Protein AF-0000000084431987 (afdb_homodimer)

Secondary structure (DSSP, 8-state):
---HHHHHHHHHHHHHTHHHHS-SSS--HHHHHHHHHHHHHHHHHH--HHHHHHHHTTTTHHHHHHHHHHHHTHHHHHHT-SS-EEHHHHHHHHT--HHHHHHHHHHHHHTTSSEEEETTEEE--HHHHHHTSHHHHHHHHHHHHHHHHHHHHHHHHHHTTT----BTTBSHHHHHHT-SS-HHHHHHH-HHHHHHHHHHHT----SGGG-HHHHS-HHHHTTT--TTSEEEEEET-TTTHHHHHHHHHS-GGG-EEEEEE-HHHHTT--GGGSTT-EEEE--TTSPPSS-S-SEEEEES-GGGS-HHHHHHHHHHHHHH--TT-EEEEEEEPBPSSS--HHHHHHHHHHHHHHS--PPBHHHHHHHHHTTTEEEEEEEE-TTSEEEEEEEEPP-/---HHHHHHHHHHHHHTHHHHS-SSS--HHHHHHHHHHHHHHHHHH--HHHHHHHHTTTTHHHHHHHHHHHHTHHHHHHT-SS-EEHHHHHHHHT--HHHHHHHHHHHHHTTSSEEEETTEEE--HHHHHHTSHHHHHHHHHHHHHHHHHHHHHHHHHHTTT----BTTBSHHHHHHT-SS-HHHHHHH-HHHHHHHHHHHT----SGGG-HHHHS-HHHHTTT--TTSEEEEEET-TTTHHHHHHHHHS-GGG-EEEEEE-HHHHTT--GGGSTT-EEEE--TTSPPSS-S-SEEEEES-GGGS-HHHHHHHHHHHHHH--TT-EEEEEEEPBPSSS--HHHHHHHHHHHHHHS--PPBHHHHHHHHHTTTEEEEEEEE-TTSEEEEEEEEPP-

Foldseek 3Di:
DDPPVRVVVVVVVVVVCCCVQDPPDDDPVVVVVVVVVVVVVVVVVPDDPVVVVVCVPVVCVLLVLLLVCLVLCVLVVQVPDPFWDFLVRSCVVSVHDSVVSQVSVVSCCVVPCWPDPDDRIIHGDPNSNVCVQLQNNLVSVLVVVLVLLVVQQVVLCVVVVVDDQDFQQRFSQCVSVVHRDGLVVVCLVDPVSVSSPVSNVVPCPDDPLPLVPVQDPLCVLLPPAALDAAAEEEEQCFQCPNLQSVCVVPPNRSYAAEYEDAPSRLVVHDCVSRDRHHYDYDDLLDADPAAAHSEYEYAPPQQLGALVSSLSSLLSVQVRHDQSHKYKYKYQAADPPPGDPVQVVVQVSSCRRGVGGHHHPVRVQVSNVVSQKHWPDWRDDPPRIIIIMIHHDDD/DQPPVRVVVVVVVVVVCCCVQDPPDDDPVVVVVVVVVVVVVVVVVPDDPVVVVVCVPVVCVLLVLLLVCLVLCVLVVQVPDPFWDFLVRSCVVSVHDSVVSQVSVVSCCVVPCWPDPDVRIIHGDPNSNVCVQLQNNLVSVLVVVLVLLVVQQVVLCVVVVVDDQDFQQRFSQCVSVVHRDGLVVVCLVDVVSVSSPVSNVVPCPDDPLPLVPVQDDLCVLLPPAALDAAAEEEAQCFQCPNLQSVCVVPPNRSYAAEYEDAPSRLVVHDCVSRDRHHYDYDDLLDADPAAAHSEYEYAPPQQLGALVSSLSSLLSVQVRHDQSHKYKYKYQAADPPPGDPVQVVVQVSSCRRGVGGHHHPVRVQVSNVVNQKHWPDWRDDPPRIIIIMIGHDDD

InterPro domains:
  IPR001077 O-methyltransferase, C-terminal domain [PF00891] (182-372)
  IPR012967 Caffeic acid 3-O-methyltransferase-like, dimerisation domain [PF08100] (68-132)
  IPR016461 O-methyltransferase-like [PS51683] (54-392)
  IPR029063 S-adenosyl-L-methionine-dependent methyltransferase superfamily [G3DSA:3.40.50.150] (137-391)
  IPR029063 S-adenosyl-L-methionine-dependent methyltransferase superfamily [SSF53335] (145-390)
  IPR036388 Winged helix-like DNA-binding domain superfamily [G3DSA:1.10.10.10] (56-136)
  IPR036390 Winged helix DNA-binding domain superfamily [SSF46785] (48-129)

pLDDT: mean 90.54, std 9.38, range [44.69, 98.69]

Structure (mmCIF, N/CA/C/O backbone):
data_AF-0000000084431987-model_v1
#
loop_
_entity.id
_entity.type
_entity.pdbx_description
1 polymer 'Plant methyltransferase dimerization'
#
loop_
_atom_site.group_PDB
_atom_site.id
_atom_site.type_symbol
_atom_site.label_atom_id
_atom_site.label_alt_id
_atom_site.label_comp_id
_atom_site.label_asym_id
_atom_site.label_entity_id
_atom_site.label_seq_id
_atom_site.pdbx_PDB_ins_code
_atom_site.Cartn_x
_atom_site.Cartn_y
_atom_site.Cartn_z
_atom_site.occupancy
_atom_site.B_iso_or_equiv
_atom_site.auth_seq_id
_atom_site.auth_comp_id
_atom_site.auth_asym_id
_atom_site.auth_atom_id
_atom_site.pdbx_PDB_model_num
ATOM 1 N N . MET A 1 1 ? 17.984 -20.344 29.281 1 50.97 1 MET A N 1
ATOM 2 C CA . MET A 1 1 ? 17.422 -19.578 28.188 1 50.97 1 MET A CA 1
ATOM 3 C C . MET A 1 1 ? 16.344 -20.391 27.453 1 50.97 1 MET A C 1
ATOM 5 O O . MET A 1 1 ? 16.594 -21.531 27.047 1 50.97 1 MET A O 1
ATOM 9 N N . SER A 1 2 ? 15.164 -19.891 27.609 1 67.38 2 SER A N 1
ATOM 10 C CA . SER A 1 2 ? 14.031 -20.641 27.062 1 67.38 2 SER A CA 1
ATOM 11 C C . SER A 1 2 ? 14.25 -21 25.609 1 67.38 2 SER A C 1
ATOM 13 O O . SER A 1 2 ? 14.867 -20.25 24.859 1 67.38 2 SER A O 1
ATOM 15 N N . THR A 1 3 ? 14.133 -22.234 25.281 1 81.56 3 THR A N 1
ATOM 16 C CA . THR A 1 3 ? 14.195 -22.688 23.891 1 81.56 3 THR A CA 1
ATOM 17 C C . THR A 1 3 ? 13.273 -21.859 23.016 1 81.56 3 THR A C 1
ATOM 19 O O . THR A 1 3 ? 12.43 -21.125 23.5 1 81.56 3 THR A O 1
ATOM 22 N N . THR A 1 4 ? 13.602 -21.797 21.797 1 82.44 4 THR A N 1
ATOM 23 C CA . THR A 1 4 ? 12.766 -21.094 20.844 1 82.44 4 THR A CA 1
ATOM 24 C C . THR A 1 4 ? 11.312 -21.516 20.953 1 82.44 4 THR A C 1
ATOM 26 O O . THR A 1 4 ? 10.398 -20.703 20.828 1 82.44 4 THR A O 1
ATOM 29 N N . GLU A 1 5 ? 11.148 -22.766 21.328 1 82.06 5 GLU A N 1
ATOM 30 C CA . GLU A 1 5 ? 9.789 -23.266 21.484 1 82.06 5 GLU A CA 1
ATOM 31 C C . GLU A 1 5 ? 9.125 -22.703 22.734 1 82.06 5 GLU A C 1
ATOM 33 O O . GLU A 1 5 ? 7.941 -22.359 22.734 1 82.06 5 GLU A O 1
ATOM 38 N N . GLU A 1 6 ? 9.898 -22.641 23.781 1 84.69 6 GLU A N 1
ATOM 39 C CA . GLU A 1 6 ? 9.383 -22.078 25.031 1 84.69 6 GLU A CA 1
ATOM 40 C C . GLU A 1 6 ? 9.062 -20.594 24.875 1 84.69 6 GLU A C 1
ATOM 42 O O . GLU A 1 6 ? 8.047 -20.125 25.375 1 84.69 6 GLU A O 1
ATOM 47 N N . TRP A 1 7 ? 9.93 -19.984 24.188 1 87.25 7 TRP A N 1
ATOM 48 C CA . TRP A 1 7 ? 9.703 -18.562 23.891 1 87.25 7 TRP A CA 1
ATOM 49 C C . TRP A 1 7 ? 8.414 -18.375 23.094 1 87.25 7 TRP A C 1
ATOM 51 O O . TRP A 1 7 ? 7.613 -17.484 23.406 1 87.25 7 TRP A O 1
ATOM 61 N N . LEU A 1 8 ? 8.234 -19.203 22.094 1 86.44 8 LEU A N 1
ATOM 62 C CA . LEU A 1 8 ? 7.055 -19.094 21.25 1 86.44 8 LEU A CA 1
ATOM 63 C C . LEU A 1 8 ? 5.781 -19.312 22.062 1 86.44 8 LEU A C 1
ATOM 65 O O . LEU A 1 8 ? 4.781 -18.625 21.844 1 86.44 8 LEU A O 1
ATOM 69 N N . GLN A 1 9 ? 5.805 -20.188 22.984 1 85.75 9 GLN A N 1
ATOM 70 C CA . GLN A 1 9 ? 4.641 -20.453 23.828 1 85.75 9 GLN A CA 1
ATOM 71 C C . GLN A 1 9 ? 4.309 -19.25 24.703 1 85.75 9 GLN A C 1
ATOM 73 O O . GLN A 1 9 ? 3.145 -18.875 24.828 1 85.75 9 GLN A O 1
ATOM 78 N N . GLU A 1 10 ? 5.289 -18.641 25.25 1 87.25 10 GLU A N 1
ATOM 79 C CA . GLU A 1 10 ? 5.098 -17.438 26.062 1 87.25 10 GLU A CA 1
ATOM 80 C C . GLU A 1 10 ? 4.602 -16.281 25.219 1 87.25 10 GLU A C 1
ATOM 82 O O . GLU A 1 10 ? 3.717 -15.523 25.641 1 87.25 10 GLU A O 1
ATOM 87 N N . PHE A 1 11 ? 5.215 -16.172 24.078 1 86.25 11 PHE A N 1
ATOM 88 C CA . PHE A 1 11 ? 4.828 -15.109 23.141 1 86.25 11 PHE A CA 1
ATOM 89 C C . PHE A 1 11 ? 3.377 -15.281 22.719 1 86.25 11 PHE A C 1
ATOM 91 O O . PHE A 1 11 ? 2.613 -14.312 22.703 1 86.25 11 PHE A O 1
ATOM 98 N N . GLU A 1 12 ? 3.01 -16.438 22.438 1 85 12 GLU A N 1
ATOM 99 C CA . GLU A 1 12 ? 1.629 -16.734 22.062 1 85 12 GLU A CA 1
ATOM 100 C C . GLU A 1 12 ? 0.666 -16.391 23.188 1 85 12 GLU A C 1
ATOM 102 O O . GLU A 1 12 ? -0.401 -15.82 22.953 1 85 12 GLU A O 1
ATOM 107 N N . ALA A 1 13 ? 1.054 -16.734 24.375 1 85.94 13 ALA A N 1
ATOM 108 C CA . ALA A 1 13 ? 0.22 -16.469 25.531 1 85.94 13 ALA A CA 1
ATOM 109 C C . ALA A 1 13 ? 0.005 -14.969 25.719 1 85.94 13 ALA A C 1
ATOM 111 O O . ALA A 1 13 ? -1.107 -14.523 26.016 1 85.94 13 ALA A O 1
ATOM 112 N N . LEU A 1 14 ? 1.028 -14.219 25.5 1 86.12 14 LEU A N 1
ATOM 113 C CA . LEU A 1 14 ? 0.914 -12.773 25.688 1 86.12 14 LEU A CA 1
ATOM 114 C C . LEU A 1 14 ? 0.095 -12.156 24.562 1 86.12 14 LEU A C 1
ATOM 116 O O . LEU A 1 14 ? -0.752 -11.289 24.797 1 86.12 14 LEU A O 1
ATOM 120 N N . CYS A 1 15 ? 0.314 -12.594 23.312 1 84.94 15 CYS A N 1
ATOM 121 C CA . CYS A 1 15 ? -0.429 -12.078 22.172 1 84.94 15 CYS A CA 1
ATOM 122 C C . CYS A 1 15 ? -1.914 -12.398 22.297 1 84.94 15 CYS A C 1
ATOM 124 O O . CYS A 1 15 ? -2.762 -11.586 21.906 1 84.94 15 CYS A O 1
ATOM 126 N N . SER A 1 16 ? -2.26 -13.547 22.922 1 80.62 16 SER A N 1
ATOM 127 C CA . SER A 1 16 ? -3.652 -13.969 23.047 1 80.62 16 SER A CA 1
ATOM 128 C C . SER A 1 16 ? -4.402 -13.086 24.031 1 80.62 16 SER A C 1
ATOM 130 O O . SER A 1 16 ? -5.633 -13.039 24.031 1 80.62 16 SER A O 1
ATOM 132 N N . ARG A 1 17 ? -3.691 -12.32 24.859 1 83.19 17 ARG A N 1
ATOM 133 C CA . ARG A 1 17 ? -4.309 -11.5 25.891 1 83.19 17 ARG A CA 1
ATOM 134 C C . ARG A 1 17 ? -4.574 -10.086 25.375 1 83.19 17 ARG A C 1
ATOM 136 O O . ARG A 1 17 ? -5.23 -9.289 26.047 1 83.19 17 ARG A O 1
ATOM 143 N N . VAL A 1 18 ? -4.082 -9.727 24.203 1 82.06 18 VAL A N 1
ATOM 144 C CA . VAL A 1 18 ? -4.18 -8.367 23.672 1 82.06 18 VAL A CA 1
ATOM 145 C C . VAL A 1 18 ? -5.648 -7.965 23.562 1 82.06 18 VAL A C 1
ATOM 147 O O . VAL A 1 18 ? -6.035 -6.879 24 1 82.06 18 VAL A O 1
ATOM 150 N N . SER A 1 19 ? -6.488 -8.836 23.078 1 76.88 19 SER A N 1
ATOM 151 C CA . SER A 1 19 ? -7.891 -8.508 22.844 1 76.88 19 SER A CA 1
ATOM 152 C C . SER A 1 19 ? -8.625 -8.266 24.156 1 76.88 19 SER A C 1
ATOM 154 O O . SER A 1 19 ? -9.562 -7.465 24.203 1 76.88 19 SER A O 1
ATOM 156 N N . THR A 1 20 ? -8.172 -8.891 25.188 1 80.5 20 THR A N 1
ATOM 157 C CA . THR A 1 20 ? -8.828 -8.766 26.484 1 80.5 20 THR A CA 1
ATOM 158 C C . THR A 1 20 ? -8.336 -7.523 27.219 1 80.5 20 THR A C 1
ATOM 160 O O . THR A 1 20 ? -9.102 -6.863 27.922 1 80.5 20 THR A O 1
ATOM 163 N N . LEU A 1 21 ? -7.09 -7.18 27.078 1 80.25 21 LEU A N 1
ATOM 164 C CA . LEU A 1 21 ? -6.488 -6.07 27.812 1 80.25 21 LEU A CA 1
ATOM 165 C C . LEU A 1 21 ? -6.781 -4.742 27.125 1 80.25 21 LEU A C 1
ATOM 167 O O . LEU A 1 21 ? -6.797 -3.693 27.781 1 80.25 21 LEU A O 1
ATOM 171 N N . PHE A 1 22 ? -6.93 -4.719 25.812 1 78 22 PHE A N 1
ATOM 172 C CA . PHE A 1 22 ? -7.184 -3.504 25.047 1 78 22 PHE A CA 1
ATOM 173 C C . PHE A 1 22 ? -8.492 -3.615 24.266 1 78 22 PHE A C 1
ATOM 175 O O . PHE A 1 22 ? -8.492 -3.668 23.047 1 78 22 PHE A O 1
ATOM 182 N N . PRO A 1 23 ? -9.492 -3.566 25.078 1 67.38 23 PRO A N 1
ATOM 183 C CA . PRO A 1 23 ? -10.773 -3.588 24.375 1 67.38 23 PRO A CA 1
ATOM 184 C C . PRO A 1 23 ? -11.031 -2.312 23.578 1 67.38 23 PRO A C 1
ATOM 186 O O . PRO A 1 23 ? -10.32 -1.317 23.75 1 67.38 23 PRO A O 1
ATOM 189 N N . SER A 1 24 ? -11.664 -2.32 22.5 1 58.91 24 SER A N 1
ATOM 190 C CA . SER A 1 24 ? -11.938 -1.207 21.594 1 58.91 24 SER A CA 1
ATOM 191 C C . SER A 1 24 ? -12.297 0.057 22.359 1 58.91 24 SER A C 1
ATOM 193 O O . SER A 1 24 ? -12.117 1.169 21.859 1 58.91 24 SER A O 1
ATOM 195 N N . GLU A 1 25 ? -12.828 -0.065 23.516 1 54.88 25 GLU A N 1
ATOM 196 C CA . GLU A 1 25 ? -13.203 1.125 24.266 1 54.88 25 GLU A CA 1
ATOM 197 C C . GLU A 1 25 ? -11.992 1.717 25 1 54.88 25 GLU A C 1
ATOM 199 O O . GLU A 1 25 ? -10.914 1.128 25 1 54.88 25 GLU A O 1
ATOM 204 N N . ILE A 1 26 ? -12.172 2.803 25.938 1 54.31 26 ILE A N 1
ATOM 205 C CA . ILE A 1 26 ? -11.375 3.871 26.531 1 54.31 26 ILE A CA 1
ATOM 206 C C . ILE A 1 26 ? -10.219 3.271 27.344 1 54.31 26 ILE A C 1
ATOM 208 O O . ILE A 1 26 ? -10.438 2.633 28.375 1 54.31 26 ILE A O 1
ATOM 212 N N . ASP A 1 27 ? -9.203 2.691 26.688 1 59.75 27 ASP A N 1
ATOM 213 C CA . ASP A 1 27 ? -8.031 2.326 27.469 1 59.75 27 ASP A CA 1
ATOM 214 C C . ASP A 1 27 ? -6.949 3.404 27.375 1 59.75 27 ASP A C 1
ATOM 216 O O . ASP A 1 27 ? -7.09 4.367 26.625 1 59.75 27 ASP A O 1
ATOM 220 N N . ASP A 1 28 ? -6.023 3.367 28.281 1 69.25 28 ASP A N 1
ATOM 221 C CA . ASP A 1 28 ? -4.812 4.184 28.281 1 69.25 28 ASP A CA 1
ATOM 222 C C . ASP A 1 28 ? -4.141 4.168 26.906 1 69.25 28 ASP A C 1
ATOM 224 O O . ASP A 1 28 ? -3.408 3.23 26.578 1 69.25 28 ASP A O 1
ATOM 228 N N . GLU A 1 29 ? -4.453 5.031 26.094 1 74 29 GLU A N 1
ATOM 229 C CA . GLU A 1 29 ? -4.02 5.172 24.719 1 74 29 GLU A CA 1
ATOM 230 C C . GLU A 1 29 ? -2.496 5.129 24.609 1 74 29 GLU A C 1
ATOM 232 O O . GLU A 1 29 ? -1.952 4.594 23.641 1 74 29 GLU A O 1
ATOM 237 N N . ASN A 1 30 ? -1.873 5.512 25.672 1 72.81 30 ASN A N 1
ATOM 238 C CA . ASN A 1 30 ? -0.415 5.531 25.625 1 72.81 30 ASN A CA 1
ATOM 239 C C . ASN A 1 30 ? 0.169 4.125 25.719 1 72.81 30 ASN A C 1
ATOM 241 O O . ASN A 1 30 ? 1.109 3.795 24.984 1 72.81 30 ASN A O 1
ATOM 245 N N . VAL A 1 31 ? -0.386 3.369 26.594 1 79.44 31 VAL A N 1
ATOM 246 C CA . VAL A 1 31 ? 0.077 1.993 26.75 1 79.44 31 VAL A CA 1
ATOM 247 C C . VAL A 1 31 ? -0.215 1.207 25.469 1 79.44 31 VAL A C 1
ATOM 249 O O . VAL A 1 31 ? 0.616 0.417 25.016 1 79.44 31 VAL A O 1
ATOM 252 N N . ARG A 1 32 ? -1.33 1.455 24.875 1 82.94 32 ARG A N 1
ATOM 253 C CA . ARG A 1 32 ? -1.721 0.753 23.656 1 82.94 32 ARG A CA 1
ATOM 254 C C . ARG A 1 32 ? -0.784 1.096 22.516 1 82.94 32 ARG A C 1
ATOM 256 O O . ARG A 1 32 ? -0.358 0.21 21.766 1 82.94 32 ARG A O 1
ATOM 263 N N . ILE A 1 33 ? -0.428 2.316 22.438 1 80.5 33 ILE A N 1
ATOM 264 C CA . ILE A 1 33 ? 0.452 2.768 21.375 1 80.5 33 ILE A CA 1
ATOM 265 C C . ILE A 1 33 ? 1.84 2.156 21.547 1 80.5 33 ILE A C 1
ATOM 267 O O . ILE A 1 33 ? 2.469 1.732 20.578 1 80.5 33 ILE A O 1
ATOM 271 N N . ARG A 1 34 ? 2.309 2.117 22.766 1 81.38 34 ARG A N 1
ATOM 272 C CA . ARG A 1 34 ? 3.6 1.492 23.031 1 81.38 34 ARG A CA 1
ATOM 273 C C . ARG A 1 34 ? 3.578 0.012 22.672 1 81.38 34 ARG A C 1
ATOM 275 O O . ARG A 1 34 ? 4.516 -0.495 22.047 1 81.38 34 ARG A O 1
ATOM 282 N N . ALA A 1 35 ? 2.523 -0.669 23.078 1 85.56 35 ALA A N 1
ATOM 283 C CA . ALA A 1 35 ? 2.357 -2.08 22.734 1 85.56 35 ALA A CA 1
ATOM 284 C C . ALA A 1 35 ? 2.332 -2.279 21.219 1 85.56 35 ALA A C 1
ATOM 286 O O . ALA A 1 35 ? 2.945 -3.213 20.703 1 85.56 35 ALA A O 1
ATOM 287 N N . LEU A 1 36 ? 1.659 -1.38 20.516 1 87.25 36 LEU A N 1
ATOM 288 C CA . LEU A 1 36 ? 1.562 -1.432 19.062 1 87.25 36 LEU A CA 1
ATOM 289 C C . LEU A 1 36 ? 2.939 -1.299 18.422 1 87.25 36 LEU A C 1
ATOM 291 O O . LEU A 1 36 ? 3.297 -2.084 17.547 1 87.25 36 LEU A O 1
ATOM 295 N N . ARG A 1 37 ? 3.73 -0.396 18.875 1 82.5 37 ARG A N 1
ATOM 296 C CA . ARG A 1 37 ? 5.062 -0.166 18.328 1 82.5 37 ARG A CA 1
ATOM 297 C C . ARG A 1 37 ? 5.965 -1.375 18.547 1 82.5 37 ARG A C 1
ATOM 299 O O . ARG A 1 37 ? 6.758 -1.735 17.672 1 82.5 37 ARG A O 1
ATOM 306 N N . LEU A 1 38 ? 5.844 -1.971 19.719 1 84.56 38 LEU A N 1
ATOM 307 C CA . LEU A 1 38 ? 6.617 -3.166 20.031 1 84.56 38 LEU A CA 1
ATOM 308 C C . LEU A 1 38 ? 6.223 -4.324 19.109 1 84.56 38 LEU A C 1
ATOM 310 O O . LEU A 1 38 ? 7.086 -5.039 18.609 1 84.56 38 LEU A O 1
ATOM 314 N N . ALA A 1 39 ? 4.965 -4.5 18.938 1 88.88 39 ALA A N 1
ATOM 315 C CA . ALA A 1 39 ? 4.469 -5.566 18.078 1 88.88 39 ALA A CA 1
ATOM 316 C C . ALA A 1 39 ? 4.914 -5.352 16.625 1 88.88 39 ALA A C 1
ATOM 318 O O . ALA A 1 39 ? 5.324 -6.297 15.953 1 88.88 39 ALA A O 1
ATOM 319 N N . GLU A 1 40 ? 4.82 -4.125 16.125 1 87.38 40 GLU A N 1
ATOM 320 C CA . GLU A 1 40 ? 5.262 -3.795 14.773 1 87.38 40 GLU A CA 1
ATOM 321 C C . GLU A 1 40 ? 6.75 -4.086 14.594 1 87.38 40 GLU A C 1
ATOM 323 O O . GLU A 1 40 ? 7.164 -4.609 13.555 1 87.38 40 GLU A O 1
ATOM 328 N N . LYS A 1 41 ? 7.535 -3.699 15.57 1 83.56 41 LYS A N 1
ATOM 329 C CA . LYS A 1 41 ? 8.969 -3.979 15.516 1 83.56 41 LYS A CA 1
ATOM 330 C C . LYS A 1 41 ? 9.234 -5.48 15.469 1 83.56 41 LYS A C 1
ATOM 332 O O . LYS A 1 41 ? 10.102 -5.941 14.734 1 83.56 41 LYS A O 1
ATOM 337 N N . ALA A 1 42 ? 8.5 -6.246 16.297 1 87.38 42 ALA A N 1
ATOM 338 C CA . ALA A 1 42 ? 8.641 -7.699 16.297 1 87.38 42 ALA A CA 1
ATOM 339 C C . ALA A 1 42 ? 8.328 -8.289 14.922 1 87.38 42 ALA A C 1
ATOM 341 O O . ALA A 1 42 ? 9.039 -9.172 14.445 1 87.38 42 ALA A O 1
ATOM 342 N N . VAL A 1 43 ? 7.285 -7.812 14.266 1 89.56 43 VAL A N 1
ATOM 343 C CA . VAL A 1 43 ? 6.926 -8.266 12.93 1 89.56 43 VAL A CA 1
ATOM 344 C C . VAL A 1 43 ? 8.102 -8.047 11.977 1 89.56 43 VAL A C 1
ATOM 346 O O . VAL A 1 43 ? 8.484 -8.961 11.242 1 89.56 43 VAL A O 1
ATOM 349 N N . HIS A 1 44 ? 8.688 -6.93 12.07 1 85.94 44 HIS A N 1
ATOM 350 C CA . HIS A 1 44 ? 9.797 -6.605 11.172 1 85.94 44 HIS A CA 1
ATOM 351 C C . HIS A 1 44 ? 11 -7.508 11.438 1 85.94 44 HIS A C 1
ATOM 353 O O . HIS A 1 44 ? 11.641 -7.984 10.5 1 85.94 44 HIS A O 1
ATOM 359 N N . GLN A 1 45 ? 11.242 -7.742 12.688 1 84.69 45 GLN A N 1
ATOM 360 C CA . GLN A 1 45 ? 12.406 -8.547 13.055 1 84.69 45 GLN A CA 1
ATOM 361 C C . GLN A 1 45 ? 12.203 -10.008 12.688 1 84.69 45 GLN A C 1
ATOM 363 O O . GLN A 1 45 ? 13.172 -10.758 12.531 1 84.69 45 GLN A O 1
ATOM 368 N N . LEU A 1 46 ? 11 -10.391 12.547 1 87.94 46 LEU A N 1
ATOM 369 C CA . LEU A 1 46 ? 10.688 -11.781 12.234 1 87.94 46 LEU A CA 1
ATOM 370 C C . LEU A 1 46 ? 10.672 -12 10.727 1 87.94 46 LEU A C 1
ATOM 372 O O . LEU A 1 46 ? 10.711 -13.148 10.266 1 87.94 46 LEU A O 1
ATOM 376 N N . HIS A 1 47 ? 10.625 -10.953 9.969 1 88.06 47 HIS A N 1
ATOM 377 C CA . HIS A 1 47 ? 10.609 -11.086 8.516 1 88.06 47 HIS A CA 1
ATOM 378 C C . HIS A 1 47 ? 11.945 -11.594 7.992 1 88.06 47 HIS A C 1
ATOM 380 O O . HIS A 1 47 ? 13 -11.172 8.461 1 88.06 47 HIS A O 1
ATOM 386 N N . THR A 1 48 ? 11.891 -12.5 7.168 1 86.19 48 THR A N 1
ATOM 387 C CA . THR A 1 48 ? 12.984 -12.781 6.242 1 86.19 48 THR A CA 1
ATOM 388 C C . THR A 1 48 ? 12.828 -11.969 4.961 1 86.19 48 THR A C 1
ATOM 390 O O . THR A 1 48 ? 11.773 -11.391 4.711 1 86.19 48 THR A O 1
ATOM 393 N N . PRO A 1 49 ? 13.914 -11.852 4.211 1 88.38 49 PRO A N 1
ATOM 394 C CA . PRO A 1 49 ? 13.742 -11.164 2.93 1 88.38 49 PRO A CA 1
ATOM 395 C C . PRO A 1 49 ? 12.57 -11.703 2.115 1 88.38 49 PRO A C 1
ATOM 397 O O . PRO A 1 49 ? 11.844 -10.93 1.487 1 88.38 49 PRO A O 1
ATOM 400 N N . MET A 1 50 ? 12.305 -12.938 2.205 1 84.88 50 MET A N 1
ATOM 401 C CA . MET A 1 50 ? 11.234 -13.562 1.433 1 84.88 50 MET A CA 1
ATOM 402 C C . MET A 1 50 ? 9.867 -13.148 1.964 1 84.88 50 MET A C 1
ATOM 404 O O . MET A 1 50 ? 8.992 -12.742 1.193 1 84.88 50 MET A O 1
ATOM 408 N N . THR A 1 51 ? 9.664 -13.289 3.299 1 86.75 51 THR A N 1
ATOM 409 C CA . THR A 1 51 ? 8.359 -12.938 3.854 1 86.75 51 THR A CA 1
ATOM 410 C C . THR A 1 51 ? 8.125 -11.43 3.775 1 86.75 51 THR A C 1
ATOM 412 O O . THR A 1 51 ? 6.988 -10.977 3.656 1 86.75 51 THR A O 1
ATOM 415 N N . PHE A 1 52 ? 9.219 -10.648 3.801 1 91.38 52 PHE A N 1
ATOM 416 C CA . PHE A 1 52 ? 9.117 -9.211 3.586 1 91.38 52 PHE A CA 1
ATOM 417 C C . PHE A 1 52 ? 8.594 -8.906 2.186 1 91.38 52 PHE A C 1
ATOM 419 O O . PHE A 1 52 ? 7.703 -8.078 2.016 1 91.38 52 PHE A O 1
ATOM 426 N N . ALA A 1 53 ? 9.18 -9.555 1.239 1 90.19 53 ALA A N 1
ATOM 427 C CA . ALA A 1 53 ? 8.75 -9.383 -0.147 1 90.19 53 ALA A CA 1
ATOM 428 C C . ALA A 1 53 ? 7.289 -9.781 -0.321 1 90.19 53 ALA A C 1
ATOM 430 O O . ALA A 1 53 ? 6.539 -9.109 -1.038 1 90.19 53 ALA A O 1
ATOM 431 N N . GLU A 1 54 ? 6.871 -10.836 0.312 1 87.69 54 GLU A N 1
ATOM 432 C CA . GLU A 1 54 ? 5.484 -11.289 0.244 1 87.69 54 GLU A CA 1
ATOM 433 C C . GLU A 1 54 ? 4.531 -10.242 0.818 1 87.69 54 GLU A C 1
ATOM 435 O O . GLU A 1 54 ? 3.453 -10.008 0.271 1 87.69 54 GLU A O 1
ATOM 440 N N . ALA A 1 55 ? 4.957 -9.664 1.887 1 90.31 55 ALA A N 1
ATOM 441 C CA . ALA A 1 55 ? 4.137 -8.656 2.547 1 90.31 55 ALA A CA 1
ATOM 442 C C . ALA A 1 55 ? 4.004 -7.402 1.68 1 90.31 55 ALA A C 1
ATOM 444 O O . ALA A 1 55 ? 2.963 -6.738 1.694 1 90.31 55 ALA A O 1
ATOM 445 N N . GLN A 1 56 ? 5.012 -7.121 0.908 1 91.88 56 GLN A N 1
ATOM 446 C CA . GLN A 1 56 ? 5.031 -5.926 0.072 1 91.88 56 GLN A CA 1
ATOM 447 C C . GLN A 1 56 ? 4.273 -6.156 -1.233 1 91.88 56 GLN A C 1
ATOM 449 O O . GLN A 1 56 ? 3.646 -5.234 -1.763 1 91.88 56 GLN A O 1
ATOM 454 N N . THR A 1 57 ? 4.289 -7.395 -1.68 1 92.12 5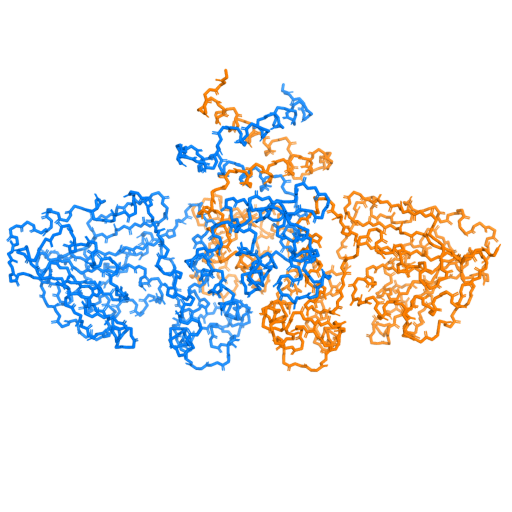7 THR A N 1
ATOM 455 C CA . THR A 1 57 ? 3.705 -7.719 -2.977 1 92.12 57 THR A CA 1
ATOM 456 C C . THR A 1 57 ? 2.189 -7.531 -2.945 1 92.12 57 THR A C 1
ATOM 458 O O . THR A 1 57 ? 1.514 -8.047 -2.053 1 92.12 57 THR A O 1
ATOM 461 N N . TRP A 1 58 ? 1.651 -6.699 -3.857 1 94.88 58 TRP A N 1
ATOM 462 C CA . TRP A 1 58 ? 0.245 -6.379 -4.074 1 94.88 58 TRP A CA 1
ATOM 463 C C . TRP A 1 58 ? -0.341 -5.652 -2.869 1 94.88 58 TRP A C 1
ATOM 465 O O . TRP A 1 58 ? -1.561 -5.52 -2.75 1 94.88 58 TRP A O 1
ATOM 475 N N . ALA A 1 59 ? 0.483 -5.121 -1.973 1 93.81 59 ALA A N 1
ATOM 476 C CA . ALA A 1 59 ? 0.057 -4.508 -0.718 1 93.81 59 ALA A CA 1
ATOM 477 C C . ALA A 1 59 ? -0.894 -3.342 -0.975 1 93.81 59 ALA A C 1
ATOM 479 O O . ALA A 1 59 ? -1.871 -3.156 -0.246 1 93.81 59 ALA A O 1
ATOM 480 N N . PRO A 1 60 ? -0.708 -2.561 -2.047 1 94 60 PRO A N 1
ATOM 481 C CA . PRO A 1 60 ? -1.59 -1.408 -2.254 1 94 60 PRO A CA 1
ATOM 482 C C . PRO A 1 60 ? -3.047 -1.812 -2.469 1 94 60 PRO A C 1
ATOM 484 O O . PRO A 1 60 ? -3.949 -0.981 -2.33 1 94 60 PRO A O 1
ATOM 487 N N . LEU A 1 61 ? -3.307 -3.037 -2.76 1 96 61 LEU A N 1
ATOM 488 C CA . LEU A 1 61 ? -4.668 -3.471 -3.053 1 96 61 LEU A CA 1
ATOM 489 C C . LEU A 1 61 ? -5.531 -3.439 -1.796 1 96 61 LEU A C 1
ATOM 491 O O . LEU A 1 61 ? -6.762 -3.477 -1.881 1 96 61 LEU A O 1
ATOM 495 N N . GLU A 1 62 ? -4.91 -3.43 -0.645 1 94.56 62 GLU A N 1
ATOM 496 C CA . GLU A 1 62 ? -5.668 -3.215 0.584 1 94.56 62 GLU A CA 1
ATOM 497 C C . GLU A 1 62 ? -6.453 -1.908 0.528 1 94.56 62 GLU A C 1
ATOM 499 O O . GLU A 1 62 ? -7.645 -1.881 0.839 1 94.56 62 GLU A O 1
ATOM 504 N N . LEU A 1 63 ? -5.766 -0.856 0.113 1 94.94 63 LEU A N 1
ATOM 505 C CA . LEU A 1 63 ? -6.371 0.468 0.028 1 94.94 63 LEU A CA 1
ATOM 506 C C . LEU A 1 63 ? -7.449 0.504 -1.051 1 94.94 63 LEU A C 1
ATOM 508 O O . LEU A 1 63 ? -8.547 1.011 -0.819 1 94.94 63 LEU A O 1
ATOM 512 N N . PHE A 1 64 ? -7.207 -0.04 -2.174 1 95.06 64 PHE A N 1
ATOM 513 C CA . PHE A 1 64 ? -8.141 0.021 -3.293 1 95.06 64 PHE A CA 1
ATOM 514 C C . PHE A 1 64 ? -9.367 -0.848 -3.023 1 95.06 64 PHE A C 1
ATOM 516 O O . PHE A 1 64 ? -10.477 -0.498 -3.416 1 95.06 64 PHE A O 1
ATOM 523 N N . GLY A 1 65 ? -9.109 -1.984 -2.354 1 95.94 65 GLY A N 1
ATOM 524 C CA . GLY A 1 65 ? -10.234 -2.789 -1.923 1 95.94 65 GLY A CA 1
ATOM 525 C C . GLY A 1 65 ? -11.156 -2.059 -0.965 1 95.94 65 GLY A C 1
ATOM 526 O O . GLY A 1 65 ? -12.383 -2.131 -1.099 1 95.94 65 GLY A O 1
ATOM 527 N N . ALA A 1 66 ? -10.57 -1.349 -0.021 1 96.56 66 ALA A N 1
ATOM 528 C CA . ALA A 1 66 ? -11.352 -0.528 0.898 1 96.56 66 ALA A CA 1
ATOM 529 C C . ALA A 1 66 ? -12.125 0.555 0.147 1 96.56 66 ALA A C 1
ATOM 531 O O . ALA A 1 66 ? -13.281 0.833 0.463 1 96.56 66 ALA A O 1
ATOM 532 N N . GLY A 1 67 ? -11.469 1.179 -0.834 1 95.12 67 GLY A N 1
ATOM 533 C CA . GLY A 1 67 ? -12.133 2.18 -1.654 1 95.12 67 GLY A CA 1
ATOM 534 C C . GLY A 1 67 ? -13.344 1.638 -2.395 1 95.12 67 GLY A C 1
ATOM 535 O O . GLY A 1 67 ? -14.398 2.271 -2.414 1 95.12 67 GLY A O 1
ATOM 536 N N . VAL A 1 68 ? -13.203 0.448 -2.982 1 96.31 68 VAL A N 1
ATOM 537 C CA . VAL A 1 68 ? -14.305 -0.201 -3.682 1 96.31 68 VAL A CA 1
ATOM 538 C C . VAL A 1 68 ? -15.453 -0.458 -2.707 1 96.31 68 VAL A C 1
ATOM 540 O O . VAL A 1 68 ? -16.609 -0.188 -3.023 1 96.31 68 VAL A O 1
ATOM 543 N N . ALA A 1 69 ? -15.117 -0.949 -1.529 1 97.5 69 ALA A N 1
ATOM 544 C CA . ALA A 1 69 ? -16.125 -1.258 -0.521 1 97.5 69 ALA A CA 1
ATOM 545 C C . ALA A 1 69 ? -16.875 0.003 -0.083 1 97.5 69 ALA A C 1
ATOM 547 O O . ALA A 1 69 ? -18.078 -0.025 0.13 1 97.5 69 ALA A O 1
ATOM 548 N N . CYS A 1 70 ? -16.156 1.102 0.068 1 95.06 70 CYS A N 1
ATOM 549 C CA . CYS A 1 70 ? -16.766 2.383 0.401 1 95.06 70 CYS A CA 1
ATOM 550 C C . CYS A 1 70 ? -17.75 2.814 -0.677 1 95.06 70 CYS A C 1
ATOM 552 O O . CYS A 1 70 ? -18.891 3.164 -0.374 1 95.06 70 CYS A O 1
ATOM 554 N N . GLU A 1 71 ? -17.359 2.744 -1.888 1 93.12 71 GLU A N 1
ATOM 555 C CA . GLU A 1 71 ? -18.188 3.205 -2.994 1 93.12 71 GLU A CA 1
ATOM 556 C C . GLU A 1 71 ? -19.422 2.312 -3.168 1 93.12 71 GLU A C 1
ATOM 558 O O . GLU A 1 71 ? -20.5 2.795 -3.5 1 93.12 71 GLU A O 1
ATOM 563 N N . MET A 1 72 ? -19.203 1.046 -2.943 1 95.62 72 MET A N 1
ATOM 564 C CA . MET A 1 72 ? -20.312 0.1 -3.074 1 95.62 72 MET A CA 1
ATOM 565 C C . MET A 1 72 ? -21.312 0.268 -1.934 1 95.62 72 MET A C 1
ATOM 567 O O . MET A 1 72 ? -22.469 -0.122 -2.059 1 95.62 72 MET A O 1
ATOM 571 N N . GLY A 1 73 ? -20.812 0.759 -0.795 1 96.5 73 GLY A N 1
ATOM 572 C CA . GLY A 1 73 ? -21.656 0.892 0.38 1 96.5 73 GLY A CA 1
ATOM 573 C C . GLY A 1 73 ? -21.656 -0.343 1.262 1 96.5 73 GLY A C 1
ATOM 574 O O . GLY A 1 73 ? -22.578 -0.551 2.053 1 96.5 73 GLY A O 1
ATOM 575 N N . ILE A 1 74 ? -20.641 -1.161 1.177 1 98.06 74 ILE A N 1
ATOM 576 C CA . ILE A 1 74 ? -20.547 -2.398 1.943 1 98.06 74 ILE A CA 1
ATOM 577 C C . ILE A 1 74 ? -20.453 -2.078 3.434 1 98.06 74 ILE A C 1
ATOM 579 O O . ILE A 1 74 ? -21.156 -2.684 4.25 1 98.06 74 ILE A O 1
ATOM 583 N N . PHE A 1 75 ? -19.578 -1.15 3.82 1 98.12 75 PHE A N 1
ATOM 584 C CA . PHE A 1 75 ? -19.406 -0.783 5.223 1 98.12 75 PHE A CA 1
ATOM 585 C C . PHE A 1 75 ? -20.719 -0.242 5.789 1 98.12 75 PHE A C 1
ATOM 587 O O . PHE A 1 75 ? -21.078 -0.537 6.934 1 98.12 75 PHE A O 1
ATOM 594 N N . ASP A 1 76 ? -21.469 0.531 4.992 1 97.5 76 ASP A N 1
ATOM 595 C CA . ASP A 1 76 ? -22.75 1.087 5.422 1 97.5 76 ASP A CA 1
ATOM 596 C C . ASP A 1 76 ? -23.75 -0.022 5.746 1 97.5 76 ASP A C 1
ATOM 598 O O . ASP A 1 76 ? -24.391 0.006 6.797 1 97.5 76 ASP A O 1
ATOM 602 N N . ILE A 1 77 ? -23.875 -0.965 4.895 1 97.5 77 ILE A N 1
ATOM 603 C CA . ILE A 1 77 ? -24.844 -2.045 5.039 1 97.5 77 ILE A CA 1
ATOM 604 C C . ILE A 1 77 ? -24.5 -2.885 6.266 1 97.5 77 ILE A C 1
ATOM 606 O O . ILE A 1 77 ? -25.391 -3.238 7.051 1 97.5 77 ILE A O 1
ATOM 610 N N . LEU A 1 78 ? -23.25 -3.229 6.422 1 97.88 78 LEU A N 1
ATOM 611 C CA . LEU A 1 78 ? -22.828 -4.051 7.551 1 97.88 78 LEU A CA 1
ATOM 612 C C . LEU A 1 78 ? -23.047 -3.318 8.867 1 97.88 78 LEU A C 1
ATOM 614 O O . LEU A 1 78 ? -23.469 -3.924 9.859 1 97.88 78 LEU A O 1
ATOM 618 N N . SER A 1 79 ? -22.75 -2.041 8.859 1 96.75 79 SER A N 1
ATOM 619 C CA . SER A 1 79 ? -22.797 -1.259 10.094 1 96.75 79 SER A CA 1
ATOM 620 C C . SER A 1 79 ? -24.234 -1.09 10.586 1 96.75 79 SER A C 1
ATOM 622 O O . SER A 1 79 ? -24.469 -0.856 11.773 1 96.75 79 SER A O 1
ATOM 624 N N . LYS A 1 80 ? -25.188 -1.19 9.734 1 95.81 80 LYS A N 1
ATOM 625 C CA . LYS A 1 80 ? -26.609 -1.027 10.078 1 95.81 80 LYS A CA 1
ATOM 626 C C . LYS A 1 80 ? -27.172 -2.303 10.688 1 95.81 80 LYS A C 1
ATOM 628 O O . LYS A 1 80 ? -28.25 -2.289 11.273 1 95.81 80 LYS A O 1
ATOM 633 N N . GLN A 1 81 ? -26.406 -3.295 10.617 1 91.5 81 GLN A N 1
ATOM 634 C CA . GLN A 1 81 ? -26.906 -4.59 11.078 1 91.5 81 GLN A CA 1
ATOM 635 C C . GLN A 1 81 ? -26.344 -4.941 12.445 1 91.5 81 GLN A C 1
ATOM 637 O O . GLN A 1 81 ? -25.188 -4.605 12.758 1 91.5 81 GLN A O 1
ATOM 642 N N . SER A 1 82 ? -27.109 -5.566 13.305 1 90.81 82 SER A N 1
ATOM 643 C CA . SER A 1 82 ? -26.641 -6.07 14.594 1 90.81 82 SER A CA 1
ATOM 644 C C . SER A 1 82 ? -26 -7.449 14.445 1 90.81 82 SER A C 1
ATOM 646 O O . SER A 1 82 ? -25.125 -7.82 15.227 1 90.81 82 SER A O 1
ATOM 648 N N . GLY A 1 83 ? -26.359 -8.164 13.414 1 93.31 83 GLY A N 1
ATOM 649 C CA . GLY A 1 83 ? -25.828 -9.5 13.18 1 93.31 83 GLY A CA 1
ATOM 650 C C . GLY A 1 83 ? -24.969 -9.594 11.938 1 93.31 83 GLY A C 1
ATOM 651 O O . GLY A 1 83 ? -24.375 -8.602 11.516 1 93.31 83 GLY A O 1
ATOM 652 N N . SER A 1 84 ? -24.734 -10.766 11.531 1 97.25 84 SER A N 1
ATOM 653 C CA . SER A 1 84 ? -23.906 -11.016 10.359 1 97.25 84 SER A CA 1
ATOM 654 C C . SER A 1 84 ? -24.75 -11.109 9.094 1 97.25 84 SER A C 1
ATOM 656 O O . SER A 1 84 ? -25.953 -11.352 9.164 1 97.25 84 SER A O 1
ATOM 658 N N . LEU A 1 85 ? -24.219 -10.805 8.008 1 97.75 85 LEU A N 1
ATOM 659 C CA . LEU A 1 85 ? -24.812 -10.969 6.688 1 97.75 85 LEU A CA 1
ATOM 660 C C . LEU A 1 85 ? -23.984 -11.922 5.832 1 97.75 85 LEU A C 1
ATOM 662 O O . LEU A 1 85 ? -22.766 -11.945 5.934 1 97.75 85 LEU A O 1
ATOM 666 N N . SER A 1 86 ? -24.656 -12.633 5.023 1 97.38 86 SER A N 1
ATOM 667 C CA . SER A 1 86 ? -23.953 -13.438 4.027 1 97.38 86 SER A CA 1
ATOM 668 C C . SER A 1 86 ? -23.531 -12.586 2.838 1 97.38 86 SER A C 1
ATOM 670 O O . SER A 1 86 ? -24.047 -11.492 2.627 1 97.38 86 SER A O 1
ATOM 672 N N . THR A 1 87 ? -22.594 -13.109 2.1 1 95.56 87 THR A N 1
ATOM 673 C CA . THR A 1 87 ? -22.188 -12.414 0.88 1 95.56 87 THR A CA 1
ATOM 674 C C . THR A 1 87 ? -23.359 -12.281 -0.083 1 95.56 87 THR A C 1
ATOM 676 O O . THR A 1 87 ? -23.484 -11.281 -0.788 1 95.56 87 THR A O 1
ATOM 679 N N . ALA A 1 88 ? -24.234 -13.273 -0.139 1 96.44 88 ALA A N 1
ATOM 680 C CA . ALA A 1 88 ? -25.406 -13.234 -0.997 1 96.44 88 ALA A CA 1
ATOM 681 C C . ALA A 1 88 ? -26.359 -12.117 -0.576 1 96.44 88 ALA A C 1
ATOM 683 O O . ALA A 1 88 ? -26.906 -11.406 -1.424 1 96.44 88 ALA A O 1
ATOM 684 N N . ASP A 1 89 ? -26.562 -11.953 0.702 1 97.5 89 ASP A N 1
ATOM 685 C CA . ASP A 1 89 ? -27.406 -10.891 1.222 1 97.5 89 ASP A CA 1
ATOM 686 C C . ASP A 1 89 ? -26.859 -9.516 0.866 1 97.5 89 ASP A C 1
ATOM 688 O O . ASP A 1 89 ? -27.594 -8.625 0.441 1 97.5 89 ASP A O 1
ATOM 692 N N . ILE A 1 90 ? -25.594 -9.398 1.045 1 97.62 90 ILE A N 1
ATOM 693 C CA . ILE A 1 90 ? -24.938 -8.125 0.75 1 97.62 90 ILE A CA 1
ATOM 694 C C . ILE A 1 90 ? -25.062 -7.812 -0.74 1 97.62 90 ILE A C 1
ATOM 696 O O . ILE A 1 90 ? -25.406 -6.691 -1.118 1 97.62 90 ILE A O 1
ATOM 700 N N . ALA A 1 91 ? -24.844 -8.812 -1.584 1 97 91 ALA A N 1
ATOM 701 C CA . ALA A 1 91 ? -24.938 -8.648 -3.031 1 97 91 ALA A CA 1
ATOM 702 C C . ALA A 1 91 ? -26.344 -8.227 -3.443 1 97 91 ALA A C 1
ATOM 704 O O . ALA A 1 91 ? -26.516 -7.363 -4.309 1 97 91 ALA A O 1
ATOM 705 N N . ARG A 1 92 ? -27.312 -8.836 -2.848 1 97.31 92 ARG A N 1
ATOM 706 C CA . ARG A 1 92 ? -28.703 -8.523 -3.143 1 97.31 92 ARG A CA 1
ATOM 707 C C . ARG A 1 92 ? -29.031 -7.086 -2.76 1 97.31 92 ARG A C 1
ATOM 709 O O . ARG A 1 92 ? -29.641 -6.352 -3.545 1 97.31 92 ARG A O 1
ATOM 716 N N . GLU A 1 93 ? -28.641 -6.695 -1.616 1 96.44 93 GLU A N 1
ATOM 717 C CA . GLU A 1 93 ? -28.922 -5.348 -1.129 1 96.44 93 GLU A CA 1
ATOM 718 C C . GLU A 1 93 ? -28.266 -4.293 -2.012 1 96.44 93 GLU A C 1
ATOM 720 O O . GLU A 1 93 ? -28.812 -3.211 -2.215 1 96.44 93 GLU A O 1
ATOM 725 N N . LEU A 1 94 ? -27.094 -4.633 -2.541 1 96.25 94 LEU A N 1
ATOM 726 C CA . LEU A 1 94 ? -26.312 -3.682 -3.326 1 96.25 94 LEU A CA 1
ATOM 727 C C . LEU A 1 94 ? -26.609 -3.83 -4.812 1 96.25 94 LEU A C 1
ATOM 729 O O . LEU A 1 94 ? -26.125 -3.051 -5.633 1 96.25 94 LEU A O 1
ATOM 733 N N . ASP A 1 95 ? -27.406 -4.84 -5.195 1 96.69 95 ASP A N 1
ATOM 734 C CA . ASP A 1 95 ? -27.625 -5.195 -6.598 1 96.69 95 ASP A CA 1
ATOM 735 C C . ASP A 1 95 ? -26.297 -5.355 -7.332 1 96.69 95 ASP A C 1
ATOM 737 O O . ASP A 1 95 ? -26.078 -4.723 -8.367 1 96.69 95 ASP A O 1
ATOM 741 N N . ALA A 1 96 ? -25.391 -6.105 -6.746 1 96.31 96 ALA A N 1
ATOM 742 C CA . ALA A 1 96 ? -24.047 -6.34 -7.277 1 96.31 96 ALA A CA 1
ATOM 743 C C . ALA A 1 96 ? -23.812 -7.828 -7.535 1 96.31 96 ALA A C 1
ATOM 745 O O . ALA A 1 96 ? -24.578 -8.672 -7.078 1 96.31 96 ALA A O 1
ATOM 746 N N . ASP A 1 97 ? -22.844 -8.141 -8.328 1 95 97 ASP A N 1
ATOM 747 C CA . ASP A 1 97 ? -22.453 -9.516 -8.609 1 95 97 ASP A CA 1
ATOM 748 C C . ASP A 1 97 ? -22 -10.234 -7.34 1 95 97 ASP A C 1
ATOM 750 O O . ASP A 1 97 ? -21.062 -9.805 -6.676 1 95 97 ASP A O 1
ATOM 754 N N . PRO A 1 98 ? -22.641 -11.367 -7 1 93.81 98 PRO A N 1
ATOM 755 C CA . PRO A 1 98 ? -22.297 -12.086 -5.77 1 93.81 98 PRO A CA 1
ATOM 756 C C . PRO A 1 98 ? -20.844 -12.531 -5.73 1 93.81 98 PRO A C 1
ATOM 758 O O . PRO A 1 98 ? -20.219 -12.531 -4.66 1 93.81 98 PRO A O 1
ATOM 761 N N . ALA A 1 99 ? -20.297 -12.906 -6.82 1 91.69 99 ALA A N 1
ATOM 762 C CA . ALA A 1 99 ? -18.906 -13.352 -6.859 1 91.69 99 ALA A CA 1
ATOM 763 C C . ALA A 1 99 ? -17.953 -12.203 -6.516 1 91.69 99 ALA A C 1
ATOM 765 O O . ALA A 1 99 ? -16.953 -12.398 -5.816 1 91.69 99 ALA A O 1
ATOM 766 N N . LEU A 1 100 ? -18.25 -11.023 -7.07 1 94.5 100 LEU A N 1
ATOM 767 C CA . LEU A 1 100 ? -17.453 -9.844 -6.754 1 94.5 100 LEU A CA 1
ATOM 768 C C . LEU A 1 100 ? -17.516 -9.523 -5.266 1 94.5 100 LEU A C 1
ATOM 770 O O . LEU A 1 100 ? -16.5 -9.273 -4.633 1 94.5 100 LEU A O 1
ATOM 774 N N . VAL A 1 101 ? -18.734 -9.523 -4.715 1 96.5 101 VAL A N 1
ATOM 775 C CA . VAL A 1 101 ? -18.938 -9.203 -3.305 1 96.5 101 VAL A CA 1
ATOM 776 C C . VAL A 1 101 ? -18.156 -10.195 -2.439 1 96.5 101 VAL A C 1
ATOM 778 O O . VAL A 1 101 ? -17.5 -9.797 -1.473 1 96.5 101 VAL A O 1
ATOM 781 N N . ALA A 1 102 ? -18.172 -11.43 -2.768 1 94.69 102 ALA A N 1
ATOM 782 C CA . ALA A 1 102 ? -17.453 -12.453 -2.012 1 94.69 102 ALA A CA 1
ATOM 783 C C . ALA A 1 102 ? -15.953 -12.164 -1.997 1 94.69 102 ALA A C 1
ATOM 785 O O . ALA A 1 102 ? -15.289 -12.312 -0.963 1 94.69 102 ALA A O 1
ATOM 786 N N . ARG A 1 103 ? -15.391 -11.805 -3.109 1 95.06 103 ARG A N 1
ATOM 787 C CA . ARG A 1 103 ? -13.969 -11.508 -3.223 1 95.06 103 ARG A CA 1
ATOM 788 C C . ARG A 1 103 ? -13.602 -10.289 -2.383 1 95.06 103 ARG A C 1
ATOM 790 O O . ARG A 1 103 ? -12.578 -10.289 -1.694 1 95.06 103 ARG A O 1
ATOM 797 N N . ILE A 1 104 ? -14.422 -9.242 -2.449 1 96.75 104 ILE A N 1
ATOM 798 C CA . ILE A 1 104 ? -14.172 -8.031 -1.683 1 96.75 104 ILE A CA 1
ATOM 799 C C . ILE A 1 104 ? -14.273 -8.328 -0.189 1 96.75 104 ILE A C 1
ATOM 801 O O . ILE A 1 104 ? -13.445 -7.875 0.601 1 96.75 104 ILE A O 1
ATOM 805 N N . MET A 1 105 ? -15.266 -9.156 0.183 1 97.19 105 MET A N 1
ATOM 806 C CA . MET A 1 105 ? -15.461 -9.492 1.591 1 97.19 105 MET A CA 1
ATOM 807 C C . MET A 1 105 ? -14.281 -10.289 2.131 1 97.19 105 MET A C 1
ATOM 809 O O . MET A 1 105 ? -13.859 -10.086 3.27 1 97.19 105 MET A O 1
ATOM 813 N N . ARG A 1 106 ? -13.734 -11.219 1.331 1 95.81 106 ARG A N 1
ATOM 814 C CA . ARG A 1 106 ? -12.555 -11.961 1.738 1 95.81 106 ARG A CA 1
ATOM 815 C C . ARG A 1 106 ? -11.391 -11.023 2.035 1 95.81 106 ARG A C 1
ATOM 817 O O . ARG A 1 106 ? -10.672 -11.211 3.021 1 95.81 106 ARG A O 1
ATOM 824 N N . LEU A 1 107 ? -11.211 -10.047 1.155 1 97 107 LEU A N 1
ATOM 825 C CA . LEU A 1 107 ? -10.141 -9.086 1.361 1 97 107 LEU A CA 1
ATOM 826 C C . LEU A 1 107 ? -10.359 -8.289 2.639 1 97 107 LEU A C 1
ATOM 828 O O . LEU A 1 107 ? -9.445 -8.125 3.447 1 97 107 LEU A O 1
ATOM 832 N N . LEU A 1 108 ? -11.617 -7.785 2.844 1 97.69 108 LEU A N 1
ATOM 833 C CA . LEU A 1 108 ? -11.922 -6.949 4 1 97.69 108 LEU A CA 1
ATOM 834 C C . LEU A 1 108 ? -11.727 -7.727 5.297 1 97.69 108 LEU A C 1
ATOM 836 O O . LEU A 1 108 ? -11.234 -7.18 6.285 1 97.69 108 LEU A O 1
ATOM 840 N N . ASP A 1 109 ? -12.062 -8.992 5.258 1 96.12 109 ASP A N 1
ATOM 841 C CA . ASP A 1 109 ? -11.891 -9.828 6.441 1 96.12 109 ASP A CA 1
ATOM 842 C C . ASP A 1 109 ? -10.414 -10.094 6.715 1 96.12 109 ASP A C 1
ATOM 844 O O . ASP A 1 109 ? -9.953 -9.953 7.852 1 96.12 109 ASP A O 1
ATOM 848 N N . ALA A 1 110 ? -9.688 -10.492 5.664 1 93.56 110 ALA A N 1
ATOM 849 C CA . ALA A 1 110 ? -8.266 -10.805 5.805 1 93.56 110 ALA A CA 1
ATOM 850 C C . ALA A 1 110 ? -7.496 -9.609 6.359 1 93.56 110 ALA A C 1
ATOM 852 O O . ALA A 1 110 ? -6.496 -9.781 7.062 1 93.56 110 ALA A O 1
ATOM 853 N N . HIS A 1 111 ? -7.984 -8.406 6.098 1 94.75 111 HIS A N 1
ATOM 854 C CA . HIS A 1 111 ? -7.301 -7.191 6.523 1 94.75 111 HIS A CA 1
ATOM 855 C C . HIS A 1 111 ? -8.016 -6.547 7.707 1 94.75 111 HIS A C 1
ATOM 857 O O . HIS A 1 111 ? -7.816 -5.363 7.988 1 94.75 111 HIS A O 1
ATOM 863 N N . TYR A 1 112 ? -8.961 -7.195 8.305 1 92.75 112 TYR A N 1
ATOM 864 C CA . TYR A 1 112 ? -9.539 -6.934 9.617 1 92.75 112 TYR A CA 1
ATOM 865 C C . TYR A 1 112 ? -10.492 -5.742 9.57 1 92.75 112 TYR A C 1
ATOM 867 O O . TYR A 1 112 ? -10.742 -5.098 10.586 1 92.75 112 TYR A O 1
ATOM 875 N N . MET A 1 113 ? -11 -5.449 8.391 1 96.12 113 MET A N 1
ATOM 876 C CA . MET A 1 113 ? -11.938 -4.34 8.258 1 96.12 113 MET A CA 1
ATOM 877 C C . MET A 1 113 ? -13.367 -4.801 8.539 1 96.12 113 MET A C 1
ATOM 879 O O . MET A 1 113 ? -14.25 -3.979 8.773 1 96.12 113 MET A O 1
ATOM 883 N N . VAL A 1 114 ? -13.609 -6.098 8.406 1 97 114 VAL A N 1
ATOM 884 C CA . VAL A 1 114 ? -14.844 -6.773 8.797 1 97 114 VAL A CA 1
ATOM 885 C C . VAL A 1 114 ? -14.508 -8.094 9.492 1 97 114 VAL A C 1
ATOM 887 O O . VAL A 1 114 ? -13.352 -8.516 9.5 1 97 114 VAL A O 1
ATOM 890 N N . ASP A 1 115 ? -15.461 -8.734 10.117 1 94.44 115 ASP A N 1
ATOM 891 C CA . ASP A 1 115 ? -15.25 -10.016 10.766 1 94.44 115 ASP A CA 1
ATOM 892 C C . ASP A 1 115 ? -16.078 -11.117 10.094 1 94.44 115 ASP A C 1
ATOM 894 O O . ASP A 1 115 ? -17.297 -11.047 10.07 1 94.44 115 ASP A O 1
ATOM 898 N N . GLN A 1 116 ? -15.406 -12.062 9.531 1 95.94 116 GLN A N 1
ATOM 899 C CA . GLN A 1 116 ? -16.125 -13.281 9.195 1 95.94 116 GLN A CA 1
ATOM 900 C C . GLN A 1 116 ? -16.406 -14.117 10.445 1 95.94 116 GLN A C 1
ATOM 902 O O . GLN A 1 116 ? -15.508 -14.758 10.992 1 95.94 116 GLN A O 1
ATOM 907 N N . VAL A 1 117 ? -17.594 -14.172 10.867 1 94.5 117 VAL A N 1
ATOM 908 C CA . VAL A 1 117 ? -17.938 -14.789 12.141 1 94.5 117 VAL A CA 1
ATOM 909 C C . VAL A 1 117 ? -18.172 -16.281 11.938 1 94.5 117 VAL A C 1
ATOM 911 O O . VAL A 1 117 ? -18 -17.078 12.875 1 94.5 117 VAL A O 1
ATOM 914 N N . SER A 1 118 ? -18.609 -16.672 10.766 1 93.19 118 SER A N 1
ATOM 915 C CA . SER A 1 118 ? -18.703 -18.047 10.273 1 93.19 118 SER A CA 1
ATOM 916 C C . SER A 1 118 ? -18.547 -18.094 8.758 1 93.19 118 SER A C 1
ATOM 918 O O . SER A 1 118 ? -18.438 -17.062 8.102 1 93.19 118 SER A O 1
ATOM 920 N N . LEU A 1 119 ? -18.484 -19.25 8.258 1 91.56 119 LEU A N 1
ATOM 921 C CA . LEU A 1 119 ? -18.219 -19.391 6.828 1 91.56 119 LEU A CA 1
ATOM 922 C C . LEU A 1 119 ? -19.234 -18.594 6.016 1 91.56 119 LEU A C 1
ATOM 924 O O . LEU A 1 119 ? -20.438 -18.844 6.078 1 91.56 119 LEU A O 1
ATOM 928 N N . GLY A 1 120 ? -18.75 -17.547 5.395 1 92.75 120 GLY A N 1
ATOM 929 C CA . GLY A 1 120 ? -19.547 -16.75 4.48 1 92.75 120 GLY A CA 1
ATOM 930 C C . GLY A 1 120 ? -20.406 -15.727 5.184 1 92.75 120 GLY A C 1
ATOM 931 O O . GLY A 1 120 ? -21.219 -15.039 4.547 1 92.75 120 GLY A O 1
ATOM 932 N N . GLN A 1 121 ? -20.281 -15.609 6.492 1 96.56 121 GLN A N 1
ATOM 933 C CA . GLN A 1 121 ? -21.047 -14.648 7.277 1 96.56 121 GLN A CA 1
ATOM 934 C C . GLN A 1 121 ? -20.156 -13.547 7.836 1 96.56 121 GLN A C 1
ATOM 936 O O . GLN A 1 121 ? -19.156 -13.828 8.508 1 96.56 121 GLN A O 1
ATOM 941 N N . TYR A 1 122 ? -20.562 -12.336 7.609 1 97.69 122 TYR A N 1
ATOM 942 C CA . TYR A 1 122 ? -19.703 -11.211 7.965 1 97.69 122 TYR A CA 1
ATOM 943 C C . TYR A 1 122 ? -20.453 -10.219 8.844 1 97.69 122 TYR A C 1
ATOM 945 O O . TYR A 1 122 ? -21.641 -9.961 8.633 1 97.69 122 TYR A O 1
ATOM 953 N N . ALA A 1 123 ? -19.766 -9.68 9.828 1 97.69 123 ALA A N 1
ATOM 954 C CA . ALA A 1 123 ? -20.312 -8.695 10.758 1 97.69 123 ALA A CA 1
ATOM 955 C C . ALA A 1 123 ? -19.438 -7.453 10.828 1 97.69 123 ALA A C 1
ATOM 957 O O . ALA A 1 123 ? -18.25 -7.5 10.484 1 97.69 123 ALA A O 1
ATOM 958 N N . ALA A 1 124 ? -20.062 -6.367 11.289 1 97.06 124 ALA A N 1
ATOM 959 C CA . ALA A 1 124 ? -19.344 -5.113 11.5 1 97.06 124 ALA A CA 1
ATOM 960 C C . ALA A 1 124 ? -18.453 -5.188 12.734 1 97.06 124 ALA A C 1
ATOM 962 O O . ALA A 1 124 ? -18.812 -5.828 13.727 1 97.06 124 ALA A O 1
ATOM 963 N N . ASN A 1 125 ? -17.312 -4.617 12.695 1 93 125 ASN A N 1
ATOM 964 C CA . ASN A 1 125 ? -16.469 -4.328 13.852 1 93 125 ASN A CA 1
ATOM 965 C C . ASN A 1 125 ? -16.172 -2.834 13.969 1 93 125 ASN A C 1
ATOM 967 O O . ASN A 1 125 ? -16.812 -2.016 13.305 1 93 125 ASN A O 1
ATOM 971 N N . ALA A 1 126 ? -15.25 -2.445 14.812 1 90.88 126 ALA A N 1
ATOM 972 C CA . ALA A 1 126 ? -14.992 -1.031 15.07 1 90.88 126 ALA A CA 1
ATOM 973 C C . ALA A 1 126 ? -14.445 -0.339 13.82 1 90.88 126 ALA A C 1
ATOM 975 O O . ALA A 1 126 ? -14.758 0.827 13.57 1 90.88 126 ALA A O 1
ATOM 976 N N . ILE A 1 127 ? -13.633 -1.037 13.047 1 93.62 127 ILE A N 1
ATOM 977 C CA . ILE A 1 127 ? -13.062 -0.477 11.828 1 93.62 127 ILE A CA 1
ATOM 978 C C . ILE A 1 127 ? -14.156 -0.283 10.781 1 93.62 127 ILE A C 1
ATOM 980 O O . ILE A 1 127 ? -14.195 0.742 10.094 1 93.62 127 ILE A O 1
ATOM 984 N N . THR A 1 128 ? -15.102 -1.289 10.688 1 96.56 128 THR A N 1
ATOM 985 C CA . THR A 1 128 ? -16.234 -1.165 9.781 1 96.56 128 THR A CA 1
ATOM 986 C C . THR A 1 128 ? -17 0.126 10.055 1 96.56 128 THR A C 1
ATOM 988 O O . THR A 1 128 ? -17.297 0.886 9.133 1 96.56 128 THR A O 1
ATOM 991 N N . ARG A 1 129 ? -17.266 0.345 11.25 1 95.38 129 ARG A N 1
ATOM 992 C CA . ARG A 1 129 ? -18.078 1.483 11.656 1 95.38 129 ARG A CA 1
ATOM 993 C C . ARG A 1 129 ? -17.344 2.797 11.438 1 95.38 129 ARG A C 1
ATOM 995 O O . ARG A 1 129 ? -17.953 3.82 11.133 1 95.38 129 ARG A O 1
ATOM 1002 N N . ASP A 1 130 ? -16.016 2.74 11.57 1 93.75 130 ASP A N 1
ATOM 1003 C CA . ASP A 1 130 ? -15.203 3.928 11.289 1 93.75 130 ASP A CA 1
ATOM 1004 C C . ASP A 1 130 ? -15.273 4.301 9.812 1 93.75 130 ASP A C 1
ATOM 1006 O O . ASP A 1 130 ? -15.281 5.48 9.461 1 93.75 130 ASP A O 1
ATOM 1010 N N . TYR A 1 131 ? -15.383 3.354 8.922 1 95.62 131 TYR A N 1
ATOM 1011 C CA . TYR A 1 131 ? -15.391 3.592 7.48 1 95.62 131 TYR A CA 1
ATOM 1012 C C . TYR A 1 131 ? -16.703 4.238 7.043 1 95.62 131 TYR A C 1
ATOM 1014 O O . TYR A 1 131 ? -16.797 4.766 5.93 1 95.62 131 TYR A O 1
ATOM 1022 N N . VAL A 1 132 ? -17.703 4.152 7.855 1 95.94 132 VAL A N 1
ATOM 1023 C CA . VAL A 1 132 ? -18.984 4.766 7.535 1 95.94 132 VAL A CA 1
ATOM 1024 C C . VAL A 1 132 ? -18.906 6.27 7.789 1 95.94 132 VAL A C 1
ATOM 1026 O O . VAL A 1 132 ? -19.719 7.035 7.246 1 95.94 132 VAL A O 1
ATOM 1029 N N . GLN A 1 133 ? -17.953 6.656 8.586 1 94 133 GLN A N 1
ATOM 1030 C CA . GLN A 1 133 ? -17.812 8.078 8.891 1 94 133 GLN A CA 1
ATOM 1031 C C . GLN A 1 133 ? -17.297 8.844 7.672 1 94 133 GLN A C 1
ATOM 1033 O O . GLN A 1 133 ? -16.391 8.391 6.977 1 94 133 GLN A O 1
ATOM 1038 N N . PRO A 1 134 ? -17.844 10.016 7.414 1 91.62 134 PRO A N 1
ATOM 1039 C CA . PRO A 1 134 ? -17.469 10.797 6.234 1 91.62 134 PRO A CA 1
ATOM 1040 C C . PRO A 1 134 ? -15.969 11.086 6.176 1 91.62 134 PRO A C 1
ATOM 1042 O O . PRO A 1 134 ? -15.367 11.039 5.102 1 91.62 134 PRO A O 1
ATOM 1045 N N . TYR A 1 135 ? -15.367 11.336 7.277 1 90.19 135 TYR A N 1
ATOM 1046 C CA . TYR A 1 135 ? -13.953 11.688 7.285 1 90.19 135 TYR A CA 1
ATOM 1047 C C . TYR A 1 135 ? -13.094 10.492 6.867 1 90.19 135 TYR A C 1
ATOM 1049 O O . TYR A 1 135 ? -12.086 10.664 6.184 1 90.19 135 TYR A O 1
ATOM 1057 N N . ARG A 1 136 ? -13.523 9.281 7.305 1 92.75 136 ARG A N 1
ATOM 1058 C CA . ARG A 1 136 ? -12.766 8.086 6.961 1 92.75 136 ARG A CA 1
ATOM 1059 C C . ARG A 1 136 ? -12.953 7.715 5.492 1 92.75 136 ARG A C 1
ATOM 1061 O O . ARG A 1 136 ? -11.992 7.406 4.793 1 92.75 136 ARG A O 1
ATOM 1068 N N . LYS A 1 137 ? -14.195 7.762 5.059 1 92.88 137 LYS A N 1
ATOM 1069 C CA . LYS A 1 137 ? -14.453 7.555 3.637 1 92.88 137 LYS A CA 1
ATOM 1070 C C . LYS A 1 137 ? -13.695 8.57 2.787 1 92.88 137 LYS A C 1
ATOM 1072 O O . LYS A 1 137 ? -13.102 8.219 1.77 1 92.88 137 LYS A O 1
ATOM 1077 N N . GLY A 1 138 ? -13.75 9.789 3.229 1 92.88 138 GLY A N 1
ATOM 1078 C CA . GLY A 1 138 ? -12.992 10.828 2.561 1 92.88 138 GLY A CA 1
ATOM 1079 C C . GLY A 1 138 ? -11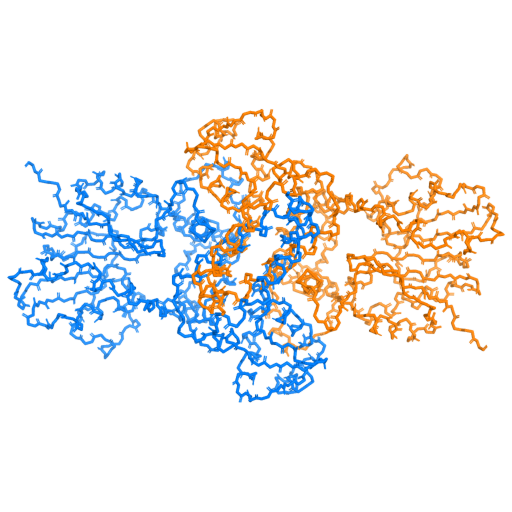.5 10.547 2.502 1 92.88 138 GLY A C 1
ATOM 1080 O O . GLY A 1 138 ? -10.859 10.773 1.476 1 92.88 138 GLY A O 1
ATOM 1081 N N . ASN A 1 139 ? -10.977 10.023 3.561 1 93 139 ASN A N 1
ATOM 1082 C CA . ASN A 1 139 ? -9.562 9.688 3.627 1 93 139 ASN A CA 1
ATOM 1083 C C . ASN A 1 139 ? -9.188 8.633 2.592 1 93 139 ASN A C 1
ATOM 1085 O O . ASN A 1 139 ? -8.273 8.836 1.791 1 93 139 ASN A O 1
ATOM 1089 N N . VAL A 1 140 ? -9.922 7.586 2.572 1 93.69 140 VAL A N 1
ATOM 1090 C CA . VAL A 1 140 ? -9.609 6.477 1.675 1 93.69 140 VAL A CA 1
ATOM 1091 C C . VAL A 1 140 ? -9.727 6.938 0.224 1 93.69 140 VAL A C 1
ATOM 1093 O O . VAL A 1 140 ? -8.844 6.676 -0.594 1 93.69 140 VAL A O 1
ATOM 1096 N N . MET A 1 141 ? -10.742 7.672 -0.049 1 91.62 141 MET A N 1
ATOM 1097 C CA . MET A 1 141 ? -10.992 8.086 -1.428 1 91.62 141 MET A CA 1
ATOM 1098 C C . MET A 1 141 ? -9.992 9.148 -1.867 1 91.62 141 MET A C 1
ATOM 1100 O O . MET A 1 141 ? -9.617 9.203 -3.039 1 91.62 141 MET A O 1
ATOM 1104 N N . THR A 1 142 ? -9.57 9.961 -0.945 1 92 142 THR A N 1
ATOM 1105 C CA . THR A 1 142 ? -8.508 10.906 -1.249 1 92 142 THR A CA 1
ATOM 1106 C C . THR A 1 142 ? -7.203 10.172 -1.55 1 92 142 THR A C 1
ATOM 1108 O O . THR A 1 142 ? -6.484 10.531 -2.486 1 92 142 THR A O 1
ATOM 1111 N N . GLN A 1 143 ? -6.918 9.172 -0.774 1 93.31 143 GLN A N 1
ATOM 1112 C CA . GLN A 1 143 ? -5.711 8.383 -1.002 1 93.31 143 GLN A CA 1
ATOM 1113 C C . GLN A 1 143 ? -5.73 7.727 -2.379 1 93.31 143 GLN A C 1
ATOM 1115 O O . GLN A 1 143 ? -4.715 7.699 -3.074 1 93.31 143 GLN A O 1
ATOM 1120 N N . VAL A 1 144 ? -6.867 7.25 -2.752 1 90.38 144 VAL A N 1
ATOM 1121 C CA . VAL A 1 144 ? -7.023 6.648 -4.07 1 90.38 144 VAL A CA 1
ATOM 1122 C C . VAL A 1 144 ? -6.77 7.699 -5.152 1 90.38 144 VAL A C 1
ATOM 1124 O O . VAL A 1 144 ? -6.086 7.426 -6.141 1 90.38 144 VAL A O 1
ATOM 1127 N N . ALA A 1 145 ? -7.215 8.891 -4.922 1 89.94 145 ALA A N 1
ATOM 1128 C CA . ALA A 1 145 ? -7.102 9.969 -5.898 1 89.94 145 ALA A CA 1
ATOM 1129 C C . ALA A 1 145 ? -5.652 10.422 -6.051 1 89.94 145 ALA A C 1
ATOM 1131 O O . ALA A 1 145 ? -5.277 10.992 -7.078 1 89.94 145 ALA A O 1
ATOM 1132 N N . LEU A 1 146 ? -4.797 10.156 -5.055 1 93.75 146 LEU A N 1
ATOM 1133 C CA . LEU A 1 146 ? -3.402 10.594 -5.062 1 93.75 146 LEU A CA 1
ATOM 1134 C C . LEU A 1 146 ? -2.529 9.602 -5.828 1 93.75 146 LEU A C 1
ATOM 1136 O O . LEU A 1 146 ? -1.39 9.914 -6.18 1 93.75 146 LEU A O 1
ATOM 1140 N N . MET A 1 147 ? -3.002 8.453 -6.184 1 92.38 147 MET A N 1
ATOM 1141 C CA . MET A 1 147 ? -2.213 7.32 -6.66 1 92.38 147 MET A CA 1
ATOM 1142 C C . MET A 1 147 ? -1.531 7.648 -7.984 1 92.38 147 MET A C 1
ATOM 1144 O O . MET A 1 147 ? -0.387 7.254 -8.211 1 92.38 147 MET A O 1
ATOM 1148 N N . PRO A 1 148 ? -2.184 8.406 -8.867 1 91.94 148 PRO A N 1
ATOM 1149 C CA . PRO A 1 148 ? -1.486 8.727 -10.117 1 91.94 148 PRO A CA 1
ATOM 1150 C C . PRO A 1 148 ? -0.156 9.438 -9.883 1 91.94 148 PRO A C 1
ATOM 1152 O O . PRO A 1 148 ? 0.814 9.188 -10.602 1 91.94 148 PRO A O 1
ATOM 1155 N N . SER A 1 149 ? -0.089 10.289 -8.953 1 94.88 149 SER A N 1
ATOM 1156 C CA . SER A 1 149 ? 1.162 10.984 -8.664 1 94.88 149 SER A CA 1
ATOM 1157 C C . SER A 1 149 ? 2.209 10.031 -8.109 1 94.88 149 SER A C 1
ATOM 1159 O O . SER A 1 149 ? 3.396 10.148 -8.422 1 94.88 149 SER A O 1
ATOM 1161 N N . TYR A 1 150 ? 1.825 9.094 -7.242 1 94.75 150 TYR A N 1
ATOM 1162 C CA . TYR A 1 150 ? 2.742 8.109 -6.676 1 94.75 150 TYR A CA 1
ATOM 1163 C C . TYR A 1 150 ? 3.326 7.219 -7.766 1 94.75 150 TYR A C 1
ATOM 1165 O O . TYR A 1 150 ? 4.531 6.961 -7.785 1 94.75 150 TYR A O 1
ATOM 1173 N N . PHE A 1 151 ? 2.445 6.84 -8.617 1 90.94 151 PHE A N 1
ATOM 1174 C CA . PHE A 1 151 ? 2.848 5.977 -9.727 1 90.94 151 PHE A CA 1
ATOM 1175 C C . PHE A 1 151 ? 3.855 6.688 -10.625 1 90.94 151 PHE A C 1
ATOM 1177 O O . PHE A 1 151 ? 4.773 6.059 -11.148 1 90.94 151 PHE A O 1
ATOM 1184 N N . ALA A 1 152 ? 3.734 7.949 -10.797 1 92.88 152 ALA A N 1
ATOM 1185 C CA . ALA A 1 152 ? 4.566 8.719 -11.719 1 92.88 152 ALA A CA 1
ATOM 1186 C C . ALA A 1 152 ? 5.898 9.094 -11.07 1 92.88 152 ALA A C 1
ATOM 1188 O O . ALA A 1 152 ? 6.832 9.516 -11.758 1 92.88 152 ALA A O 1
ATOM 1189 N N . LEU A 1 153 ? 6.016 8.906 -9.812 1 94 153 LEU A N 1
ATOM 1190 C CA . LEU A 1 153 ? 7.129 9.461 -9.055 1 94 153 LEU A CA 1
ATOM 1191 C C . LEU A 1 153 ? 8.453 8.891 -9.531 1 94 153 LEU A C 1
ATOM 1193 O O . LEU A 1 153 ? 9.383 9.641 -9.844 1 94 153 LEU A O 1
ATOM 1197 N N . PRO A 1 154 ? 8.594 7.508 -9.68 1 91.19 154 PRO A N 1
ATOM 1198 C CA . PRO A 1 154 ? 9.891 6.984 -10.133 1 91.19 154 PRO A CA 1
ATOM 1199 C C . PRO A 1 154 ? 10.289 7.504 -11.508 1 91.19 154 PRO A C 1
ATOM 1201 O O . PRO A 1 154 ? 11.438 7.922 -11.703 1 91.19 154 PRO A O 1
ATOM 1204 N N . ALA A 1 155 ? 9.391 7.543 -12.406 1 89.12 155 ALA A N 1
ATOM 1205 C CA . ALA A 1 155 ? 9.68 8.016 -13.758 1 89.12 155 ALA A CA 1
ATOM 1206 C C . ALA A 1 155 ? 9.992 9.516 -13.758 1 89.12 155 ALA A C 1
ATOM 1208 O O . ALA A 1 155 ? 10.891 9.969 -14.477 1 89.12 155 ALA A O 1
ATOM 1209 N N . TRP A 1 156 ? 9.188 10.258 -13.008 1 94.38 156 TRP A N 1
ATOM 1210 C CA . TRP A 1 156 ? 9.391 11.703 -12.922 1 94.38 156 TRP A CA 1
ATOM 1211 C C . TRP A 1 156 ? 10.781 12.031 -12.391 1 94.38 156 TRP A C 1
ATOM 1213 O O . TRP A 1 156 ? 11.477 12.898 -12.922 1 94.38 156 TRP A O 1
ATOM 1223 N N . LEU A 1 157 ? 11.227 11.312 -11.375 1 95.25 157 LEU A N 1
ATOM 1224 C CA . LEU A 1 157 ? 12.555 11.531 -10.805 1 95.25 157 LEU A CA 1
ATOM 1225 C C . LEU A 1 157 ? 13.648 11.148 -11.797 1 95.25 157 LEU A C 1
ATOM 1227 O O . LEU A 1 157 ? 14.617 11.883 -11.977 1 95.25 157 LEU A O 1
ATOM 1231 N N . ARG A 1 158 ? 13.469 10.031 -12.453 1 92.19 158 ARG A N 1
ATOM 1232 C CA . ARG A 1 158 ? 14.438 9.578 -13.445 1 92.19 158 ARG A CA 1
ATOM 1233 C C . ARG A 1 158 ? 14.57 10.586 -14.586 1 92.19 158 ARG A C 1
ATOM 1235 O O . ARG A 1 158 ? 15.68 10.93 -14.984 1 92.19 158 ARG A O 1
ATOM 1242 N N . ASP A 1 159 ? 13.43 11.047 -15.055 1 93.06 159 ASP A N 1
ATOM 1243 C CA . ASP A 1 159 ? 13.406 11.969 -16.188 1 93.06 159 ASP A CA 1
ATOM 1244 C C . ASP A 1 159 ? 14.031 13.312 -15.82 1 93.06 159 ASP A C 1
ATOM 1246 O O . ASP A 1 159 ? 14.375 14.109 -16.703 1 93.06 159 ASP A O 1
ATOM 1250 N N . ASN A 1 160 ? 14.18 13.594 -14.562 1 93.88 160 ASN A N 1
ATOM 1251 C CA . ASN A 1 160 ? 14.82 14.812 -14.086 1 93.88 160 ASN A CA 1
ATOM 1252 C C . ASN A 1 160 ? 16.203 14.531 -13.508 1 93.88 160 ASN A C 1
ATOM 1254 O O . ASN A 1 160 ? 16.734 15.336 -12.734 1 93.88 160 ASN A O 1
ATOM 1258 N N . ASN A 1 161 ? 16.766 13.352 -13.797 1 94.25 161 ASN A N 1
ATOM 1259 C CA . ASN A 1 161 ? 18.094 12.922 -13.398 1 94.25 161 ASN A CA 1
ATOM 1260 C C . ASN A 1 161 ? 18.281 12.984 -11.883 1 94.25 161 ASN A C 1
ATOM 1262 O O . ASN A 1 161 ? 19.359 13.32 -11.398 1 94.25 161 ASN A O 1
ATOM 1266 N N . TYR A 1 162 ? 17.125 12.852 -11.133 1 94.56 162 TYR A N 1
ATOM 1267 C CA . TYR A 1 162 ? 17.094 12.82 -9.68 1 94.56 162 TYR A CA 1
ATOM 1268 C C . TYR A 1 162 ? 17.625 14.133 -9.102 1 94.56 162 TYR A C 1
ATOM 1270 O O . TYR A 1 162 ? 18.219 14.148 -8.023 1 94.56 162 TYR A O 1
ATOM 1278 N N . LYS A 1 163 ? 17.484 15.211 -9.961 1 89.81 163 LYS A N 1
ATOM 1279 C CA . LYS A 1 163 ? 17.844 16.578 -9.578 1 89.81 163 LYS A CA 1
ATOM 1280 C C . LYS A 1 163 ? 16.688 17.531 -9.875 1 89.81 163 LYS A C 1
ATOM 1282 O O . LYS A 1 163 ? 16.391 17.812 -11.039 1 89.81 163 LYS A O 1
ATOM 1287 N N . VAL A 1 164 ? 15.805 17.734 -8.891 1 74.81 164 VAL A N 1
ATOM 1288 C CA . VAL A 1 164 ? 14.703 18.609 -9.25 1 74.81 164 VAL A CA 1
ATOM 1289 C C . VAL A 1 164 ? 14.484 19.641 -8.148 1 74.81 164 VAL A C 1
ATOM 1291 O O . VAL A 1 164 ? 14.859 19.422 -6.992 1 74.81 164 VAL A O 1
ATOM 1294 N N . LEU A 1 165 ? 14.133 20.828 -8.578 1 82.06 165 LEU A N 1
ATOM 1295 C CA . LEU A 1 165 ? 13.547 21.844 -7.711 1 82.06 165 LEU A CA 1
ATOM 1296 C C . LEU A 1 165 ? 12.023 21.828 -7.809 1 82.06 165 LEU A C 1
ATOM 1298 O O . LEU A 1 165 ? 11.438 22.609 -8.547 1 82.06 165 LEU A O 1
ATOM 1302 N N . PRO A 1 166 ? 11.43 20.906 -7.047 1 85.94 166 PRO A N 1
ATOM 1303 C CA . PRO A 1 166 ? 9.992 20.688 -7.234 1 85.94 166 PRO A CA 1
ATOM 1304 C C . PRO A 1 166 ? 9.148 21.875 -6.742 1 85.94 166 PRO A C 1
ATOM 1306 O O . PRO A 1 166 ? 9.578 22.625 -5.867 1 85.94 166 PRO A O 1
ATOM 1309 N N . ASP A 1 167 ? 8.031 22.094 -7.434 1 88.62 167 ASP A N 1
ATOM 1310 C CA . ASP A 1 167 ? 6.957 22.938 -6.934 1 88.62 167 ASP A CA 1
ATOM 1311 C C . ASP A 1 167 ? 5.59 22.391 -7.324 1 88.62 167 ASP A C 1
ATOM 1313 O O . ASP A 1 167 ? 5.504 21.328 -7.957 1 88.62 167 ASP A O 1
ATOM 1317 N N . ALA A 1 168 ? 4.551 23.078 -6.938 1 89.88 168 ALA A N 1
ATOM 1318 C CA . ALA A 1 168 ? 3.188 22.578 -7.078 1 89.88 168 ALA A CA 1
ATOM 1319 C C . ALA A 1 168 ? 2.814 22.406 -8.547 1 89.88 168 ALA A C 1
ATOM 1321 O O . ALA A 1 168 ? 1.937 21.609 -8.883 1 89.88 168 ALA A O 1
ATOM 1322 N N . LYS A 1 169 ? 3.521 23.094 -9.484 1 91.62 169 LYS A N 1
ATOM 1323 C CA . LYS A 1 169 ? 3.176 23.031 -10.898 1 91.62 169 LYS A CA 1
ATOM 1324 C C . LYS A 1 169 ? 4.113 22.094 -11.656 1 91.62 169 LYS A C 1
ATOM 1326 O O . LYS A 1 169 ? 3.869 21.781 -12.82 1 91.62 169 LYS A O 1
ATOM 1331 N N . HIS A 1 170 ? 5.18 21.719 -10.984 1 91.69 170 HIS A N 1
ATOM 1332 C CA . HIS A 1 170 ? 6.176 20.859 -11.609 1 91.69 170 HIS A CA 1
ATOM 1333 C C . HIS A 1 170 ? 6.551 19.703 -10.695 1 91.69 170 HIS A C 1
ATOM 1335 O O . HIS A 1 170 ? 7.637 19.688 -10.109 1 91.69 170 HIS A O 1
ATOM 1341 N N . CYS A 1 171 ? 5.781 18.75 -10.562 1 94.88 171 CYS A N 1
ATOM 1342 C CA . CYS A 1 171 ? 6.02 17.562 -9.766 1 94.88 171 CYS A CA 1
ATOM 1343 C C . CYS A 1 171 ? 5.344 16.344 -10.391 1 94.88 171 CYS A C 1
ATOM 1345 O O . CYS A 1 171 ? 4.855 16.406 -11.523 1 94.88 171 CYS A O 1
ATOM 1347 N N . ALA A 1 172 ? 5.355 15.25 -9.773 1 95.44 172 ALA A N 1
ATOM 1348 C CA . ALA A 1 172 ? 4.875 13.984 -10.32 1 95.44 172 ALA A CA 1
ATOM 1349 C C . ALA A 1 172 ? 3.365 14.023 -10.555 1 95.44 172 ALA A C 1
ATOM 1351 O O . ALA A 1 172 ? 2.84 13.281 -11.391 1 95.44 172 ALA A O 1
ATOM 1352 N N . TRP A 1 173 ? 2.625 14.891 -9.867 1 95.81 173 TRP A N 1
ATOM 1353 C CA . TRP A 1 173 ? 1.179 15 -10.016 1 95.81 173 TRP A CA 1
ATOM 1354 C C . TRP A 1 173 ? 0.797 15.281 -11.461 1 95.81 173 TRP A C 1
ATOM 1356 O O . TRP A 1 173 ? -0.066 14.602 -12.023 1 95.81 173 TRP A O 1
ATOM 1366 N N . GLN A 1 174 ? 1.501 16.25 -12.141 1 94.75 174 GLN A N 1
ATOM 1367 C CA . GLN A 1 174 ? 1.173 16.625 -13.508 1 94.75 174 GLN A CA 1
ATOM 1368 C C . GLN A 1 174 ? 1.446 15.492 -14.484 1 94.75 174 GLN A C 1
ATOM 1370 O O . GLN A 1 174 ? 0.67 15.266 -15.414 1 94.75 174 GLN A O 1
ATOM 1375 N N . VAL A 1 175 ? 2.498 14.781 -14.219 1 92.94 175 VAL A N 1
ATOM 1376 C CA . VAL A 1 175 ? 2.859 13.656 -15.07 1 92.94 175 VAL A CA 1
ATOM 1377 C C . VAL A 1 175 ? 1.832 12.539 -14.906 1 92.94 175 VAL A C 1
ATOM 1379 O O . VAL A 1 175 ? 1.34 11.992 -15.898 1 92.94 175 VAL A O 1
ATOM 1382 N N . GLY A 1 176 ? 1.462 12.211 -13.719 1 92.69 176 GLY A N 1
ATOM 1383 C CA . GLY A 1 176 ? 0.569 11.102 -13.422 1 92.69 176 GLY A CA 1
ATOM 1384 C C . GLY A 1 176 ? -0.86 11.359 -13.867 1 92.69 176 GLY A C 1
ATOM 1385 O O . GLY A 1 176 ? -1.581 10.422 -14.219 1 92.69 176 GLY A O 1
ATOM 1386 N N . THR A 1 177 ? -1.304 12.617 -13.852 1 91.81 177 THR A N 1
ATOM 1387 C CA . THR A 1 177 ? -2.693 12.938 -14.164 1 91.81 177 THR A CA 1
ATOM 1388 C C . THR A 1 177 ? -2.809 13.586 -15.539 1 91.81 177 THR A C 1
ATOM 1390 O O . THR A 1 177 ? -3.906 13.938 -15.977 1 91.81 177 THR A O 1
ATOM 1393 N N . ASN A 1 178 ? -1.676 13.766 -16.188 1 90.88 178 ASN A N 1
ATOM 1394 C CA . ASN A 1 178 ? -1.633 14.406 -17.484 1 90.88 178 ASN A CA 1
ATOM 1395 C C . ASN A 1 178 ? -2.379 15.742 -17.484 1 90.88 178 ASN A C 1
ATOM 1397 O O . ASN A 1 178 ? -3.287 15.953 -18.297 1 90.88 178 ASN A O 1
ATOM 1401 N N . THR A 1 179 ? -2.016 16.594 -16.562 1 93.88 179 THR A N 1
ATOM 1402 C CA . THR A 1 179 ? -2.615 17.922 -16.406 1 93.88 179 THR A CA 1
ATOM 1403 C C . THR A 1 179 ? -1.539 18.969 -16.172 1 93.88 179 THR A C 1
ATOM 1405 O O . THR A 1 179 ? -0.37 18.641 -15.961 1 93.88 179 THR A O 1
ATOM 1408 N N . THR A 1 180 ? -1.914 20.203 -16.375 1 94 180 THR A N 1
ATOM 1409 C CA . THR A 1 180 ? -1.021 21.297 -16.047 1 94 180 THR A CA 1
ATOM 1410 C C . THR A 1 180 ? -1.431 21.938 -14.719 1 94 180 THR A C 1
ATOM 1412 O O . THR A 1 180 ? -0.737 22.828 -14.211 1 94 180 THR A O 1
ATOM 1415 N N . LYS A 1 181 ? -2.457 21.469 -14.172 1 93.69 181 LYS A N 1
ATOM 1416 C CA . LYS A 1 181 ? -2.994 22.031 -12.938 1 93.69 181 LYS A CA 1
ATOM 1417 C C . LYS A 1 181 ? -2.275 21.469 -11.711 1 93.69 181 LYS A C 1
ATOM 1419 O O . LYS A 1 181 ? -1.729 20.359 -11.766 1 93.69 181 LYS A O 1
ATOM 1424 N N . THR A 1 182 ? -2.293 22.25 -10.68 1 92.44 182 THR A N 1
ATOM 1425 C CA . THR A 1 182 ? -1.779 21.766 -9.414 1 92.44 182 THR A CA 1
ATOM 1426 C C . THR A 1 182 ? -2.754 20.766 -8.789 1 92.44 182 THR A C 1
ATOM 1428 O O . THR A 1 182 ? -3.908 20.672 -9.203 1 92.44 182 THR A O 1
ATOM 1431 N N . PHE A 1 183 ? -2.242 20.031 -7.816 1 91.69 183 PHE A N 1
ATOM 1432 C CA . PHE A 1 183 ? -3.08 19.125 -7.043 1 91.69 183 PHE A CA 1
ATOM 1433 C C . PHE A 1 183 ? -4.289 19.859 -6.473 1 91.69 183 PHE A C 1
ATOM 1435 O O . PHE A 1 183 ? -5.414 19.359 -6.555 1 91.69 183 PHE A O 1
ATOM 1442 N N . TRP A 1 184 ? -4.074 21.031 -5.934 1 87.25 184 TRP A N 1
ATOM 1443 C CA . TRP A 1 184 ? -5.117 21.812 -5.277 1 87.25 184 TRP A CA 1
ATOM 1444 C C . TRP A 1 184 ? -6.176 22.25 -6.281 1 87.25 184 TRP A C 1
ATOM 1446 O O . TRP A 1 184 ? -7.375 22.188 -5.996 1 87.25 184 TRP A O 1
ATOM 1456 N N . GLU A 1 185 ? -5.699 22.719 -7.43 1 88.06 185 GLU A N 1
ATOM 1457 C CA . GLU A 1 185 ? -6.625 23.109 -8.492 1 88.06 185 GLU A CA 1
ATOM 1458 C C . GLU A 1 185 ? -7.469 21.922 -8.945 1 88.06 185 GLU A C 1
ATOM 1460 O O . GLU A 1 185 ? -8.68 22.062 -9.156 1 88.06 185 GLU A O 1
ATOM 1465 N N . SER A 1 186 ? -6.828 20.797 -9.094 1 89.5 186 SER A N 1
ATOM 1466 C CA . SER A 1 186 ? -7.527 19.578 -9.523 1 89.5 186 SER A CA 1
ATOM 1467 C C . SER A 1 186 ? -8.586 19.172 -8.5 1 89.5 186 SER A C 1
ATOM 1469 O O . SER A 1 186 ? -9.695 18.797 -8.875 1 89.5 186 SER A O 1
ATOM 1471 N N . MET A 1 187 ? -8.258 19.219 -7.223 1 85.69 187 MET A N 1
ATOM 1472 C CA . MET A 1 187 ? -9.203 18.844 -6.168 1 85.69 187 MET A CA 1
ATOM 1473 C C . MET A 1 187 ? -10.383 19.812 -6.133 1 85.69 187 MET A C 1
ATOM 1475 O O . MET A 1 187 ? -11.516 19.391 -5.879 1 85.69 187 MET A O 1
ATOM 1479 N N . SER A 1 188 ? -10.133 21.047 -6.395 1 82.38 188 SER A N 1
ATOM 1480 C CA . SER A 1 188 ? -11.188 22.047 -6.328 1 82.38 188 SER A CA 1
ATOM 1481 C C . SER A 1 188 ? -12.133 21.953 -7.523 1 82.38 188 SER A C 1
ATOM 1483 O O . SER A 1 188 ? -13.312 22.266 -7.41 1 82.38 188 SER A O 1
ATOM 1485 N N . GLU A 1 189 ? -11.695 21.531 -8.625 1 86.06 189 GLU A N 1
ATOM 1486 C CA . GLU A 1 189 ? -12.477 21.531 -9.859 1 86.06 189 GLU A CA 1
ATOM 1487 C C . GLU A 1 189 ? -13.352 20.281 -9.961 1 86.06 189 GLU A C 1
ATOM 1489 O O . GLU A 1 189 ? -14.383 20.297 -10.633 1 86.06 189 GLU A O 1
ATOM 1494 N N . ASP A 1 190 ? -12.969 19.188 -9.367 1 87.88 190 ASP A N 1
ATOM 1495 C CA . ASP A 1 190 ? -13.766 17.969 -9.344 1 87.88 190 ASP A CA 1
ATOM 1496 C C . ASP A 1 190 ? -14.609 17.891 -8.07 1 87.88 190 ASP A C 1
ATOM 1498 O O . ASP A 1 190 ? -14.086 17.594 -6.992 1 87.88 190 ASP A O 1
ATOM 1502 N N . PRO A 1 191 ? -15.883 18.109 -8.156 1 87.5 191 PRO A N 1
ATOM 1503 C CA . PRO A 1 191 ? -16.734 18.172 -6.965 1 87.5 191 PRO A CA 1
ATOM 1504 C C . PRO A 1 191 ? -16.641 16.906 -6.105 1 87.5 191 PRO A C 1
ATOM 1506 O O . PRO A 1 191 ? -16.688 17 -4.875 1 87.5 191 PRO A O 1
ATOM 1509 N N . ARG A 1 192 ? -16.578 15.781 -6.789 1 86.19 192 ARG A N 1
ATOM 1510 C CA . ARG A 1 192 ? -16.484 14.531 -6.039 1 86.19 192 ARG A CA 1
ATOM 1511 C C . ARG A 1 192 ? -15.188 14.477 -5.238 1 86.19 192 ARG A C 1
ATOM 1513 O O . ARG A 1 192 ? -15.203 14.141 -4.051 1 86.19 192 ARG A O 1
ATOM 1520 N N . LEU A 1 193 ? -14.125 14.82 -5.848 1 86.75 193 LEU A N 1
ATOM 1521 C CA . LEU A 1 193 ? -12.82 14.805 -5.184 1 86.75 193 LEU A CA 1
ATOM 1522 C C . LEU A 1 193 ? -12.75 15.883 -4.105 1 86.75 193 LEU A C 1
ATOM 1524 O O . LEU A 1 193 ? -12.164 15.664 -3.045 1 86.75 193 LEU A O 1
ATOM 1528 N N . SER A 1 194 ? -13.328 16.969 -4.43 1 86.69 194 SER A N 1
ATOM 1529 C CA . SER A 1 194 ? -13.359 18.047 -3.463 1 86.69 194 SER A CA 1
ATOM 1530 C C . SER A 1 194 ? -14.07 17.641 -2.182 1 86.69 194 SER A C 1
ATOM 1532 O O . SER A 1 194 ? -13.625 17.953 -1.081 1 86.69 194 SER A O 1
ATOM 1534 N N . LYS A 1 195 ? -15.172 16.984 -2.312 1 87.81 195 LYS A N 1
ATOM 1535 C CA . LYS A 1 195 ? -15.922 16.531 -1.151 1 87.81 195 LYS A CA 1
ATOM 1536 C C . LYS A 1 195 ? -15.102 15.539 -0.323 1 87.81 195 LYS A C 1
ATOM 1538 O O . LYS A 1 195 ? -15.031 15.656 0.901 1 87.81 195 LYS A O 1
ATOM 1543 N N . TYR A 1 196 ? -14.508 14.555 -1.006 1 88.75 196 TYR A N 1
ATOM 1544 C CA . TYR A 1 196 ? -13.688 13.57 -0.302 1 88.75 196 TYR A CA 1
ATOM 1545 C C . TYR A 1 196 ? -12.555 14.242 0.455 1 88.75 196 TYR A C 1
ATOM 1547 O O . TYR A 1 196 ? -12.312 13.938 1.626 1 88.75 196 TYR A O 1
ATOM 1555 N N . PHE A 1 197 ? -11.906 15.141 -0.195 1 88.62 197 PHE A N 1
ATOM 1556 C CA . PHE A 1 197 ? -10.766 15.82 0.408 1 88.62 197 PHE A CA 1
ATOM 1557 C C . PHE A 1 197 ? -11.211 16.656 1.609 1 88.62 197 PHE A C 1
ATOM 1559 O O . PHE A 1 197 ? -10.562 16.625 2.658 1 88.62 197 PHE A O 1
ATOM 1566 N N . ASN A 1 198 ? -12.273 17.344 1.451 1 81.62 198 ASN A N 1
ATOM 1567 C CA . ASN A 1 198 ? -12.789 18.156 2.545 1 81.62 198 ASN A CA 1
ATOM 1568 C C . ASN A 1 198 ? -13.219 17.297 3.73 1 81.62 198 ASN A C 1
ATOM 1570 O O . ASN A 1 198 ? -13.016 17.688 4.883 1 81.62 198 ASN A O 1
ATOM 1574 N N . ASP A 1 199 ? -13.859 16.203 3.418 1 88 199 ASP A N 1
ATOM 1575 C CA . ASP A 1 199 ? -14.25 15.281 4.477 1 88 199 ASP A CA 1
ATOM 1576 C C . ASP A 1 199 ? -13.023 14.766 5.227 1 88 199 ASP A C 1
ATOM 1578 O O . ASP A 1 199 ? -13.023 14.695 6.457 1 88 199 ASP A O 1
ATOM 1582 N N . TYR A 1 200 ? -12.016 14.484 4.465 1 87.88 200 TYR A N 1
ATOM 1583 C CA . TYR A 1 200 ? -10.766 13.992 5.031 1 87.88 200 TYR A CA 1
ATOM 1584 C C . TYR A 1 200 ? -10.117 15.039 5.93 1 87.88 200 TYR A C 1
ATOM 1586 O O . TYR A 1 200 ? -9.656 14.727 7.027 1 87.88 200 TYR A O 1
ATOM 1594 N N . MET A 1 201 ? -10.125 16.25 5.586 1 79.12 201 MET A N 1
ATOM 1595 C CA . MET A 1 201 ? -9.492 17.328 6.336 1 79.12 201 MET A CA 1
ATOM 1596 C C . MET A 1 201 ? -10.258 17.609 7.621 1 79.12 201 MET A C 1
ATOM 1598 O O . MET A 1 201 ? -9.734 18.25 8.531 1 79.12 201 MET A O 1
ATOM 1602 N N . SER A 1 202 ? -11.5 17.172 7.695 1 73.25 202 SER A N 1
ATOM 1603 C CA . SER A 1 202 ? -12.336 17.391 8.875 1 73.25 202 SER A CA 1
ATOM 1604 C C . SER A 1 202 ? -12.133 16.297 9.914 1 73.25 202 SER A C 1
ATOM 1606 O O . SER A 1 202 ? -12.82 16.266 10.938 1 73.25 202 SER A O 1
ATOM 1608 N N . LEU A 1 203 ? -11.312 15.336 9.562 1 73 203 LEU A N 1
ATOM 1609 C CA . LEU A 1 203 ? -11.008 14.258 10.492 1 73 203 LEU A CA 1
ATOM 1610 C C . LEU A 1 203 ? -10.703 14.805 11.883 1 73 203 LEU A C 1
ATOM 1612 O O . LEU A 1 203 ? -9.906 15.734 12.023 1 73 203 LEU A O 1
ATOM 1616 N N . PRO A 1 204 ? -11.617 14.336 12.812 1 57.31 204 PRO A N 1
ATOM 1617 C CA . PRO A 1 204 ? -11.344 14.789 14.18 1 57.31 204 PRO A CA 1
ATOM 1618 C C . PRO A 1 204 ? -9.945 14.406 14.664 1 57.31 204 PRO A C 1
ATOM 1620 O O . PRO A 1 204 ? -9.531 13.25 14.516 1 57.31 204 PRO A O 1
ATOM 1623 N N . ARG A 1 205 ? -9.141 15.219 14.75 1 55.75 205 ARG A N 1
ATOM 1624 C CA . ARG A 1 205 ? -7.812 14.953 15.289 1 55.75 205 ARG A CA 1
ATOM 1625 C C . ARG A 1 205 ? -7.805 15.047 16.812 1 55.75 205 ARG A C 1
ATOM 1627 O O . ARG A 1 205 ? -7.68 16.141 17.359 1 55.75 205 ARG A O 1
ATOM 1634 N N . THR A 1 206 ? -9 14.469 17.516 1 49.97 206 THR A N 1
ATOM 1635 C CA . THR A 1 206 ? -9.562 14.734 18.828 1 49.97 206 THR A CA 1
ATOM 1636 C C . THR A 1 206 ? -8.523 14.5 19.922 1 49.97 206 THR A C 1
ATOM 1638 O O . THR A 1 206 ? -8.828 14.602 21.109 1 49.97 206 THR A O 1
ATOM 1641 N N . THR A 1 207 ? -7.555 13.75 19.938 1 46.66 207 THR A N 1
ATOM 1642 C CA . THR A 1 207 ? -7.133 13.672 21.344 1 46.66 207 THR A CA 1
ATOM 1643 C C . THR A 1 207 ? -6.891 15.07 21.906 1 46.66 207 THR A C 1
ATOM 1645 O O . THR A 1 207 ? -6.719 16.031 21.156 1 46.66 207 THR A O 1
ATOM 1648 N N . GLN A 1 208 ? -7.488 15.258 23.188 1 44.91 208 GLN A N 1
ATOM 1649 C CA . GLN A 1 208 ? -7.207 16.422 24.016 1 44.91 208 GLN A CA 1
ATOM 1650 C C . GLN A 1 208 ? -5.918 17.109 23.578 1 44.91 208 GLN A C 1
ATOM 1652 O O . GLN A 1 208 ? -5.832 18.344 23.594 1 44.91 208 GLN A O 1
ATOM 1657 N N . GLU A 1 209 ? -5.004 16.297 23.266 1 46.66 209 GLU A N 1
ATOM 1658 C CA . GLU A 1 209 ? -3.668 16.734 22.859 1 46.66 209 GLU A CA 1
ATOM 1659 C C . GLU A 1 209 ? -3.701 17.469 21.531 1 46.66 209 GLU A C 1
ATOM 1661 O O . GLU A 1 209 ? -2.791 18.234 21.219 1 46.66 209 GLU A O 1
ATOM 1666 N N . GLU A 1 210 ? -4.859 17.219 20.812 1 54.53 210 GLU A N 1
ATOM 1667 C CA . GLU A 1 210 ? -4.938 17.844 19.5 1 54.53 210 GLU A CA 1
ATOM 1668 C C . GLU A 1 210 ? -5.656 19.188 19.578 1 54.53 210 GLU A C 1
ATOM 1670 O O . GLU A 1 210 ? -5.703 19.938 18.594 1 54.53 210 GLU A O 1
ATOM 1675 N N . ASP A 1 211 ? -6.016 19.5 20.781 1 66.12 211 ASP A N 1
ATOM 1676 C CA . ASP A 1 211 ? -6.535 20.859 20.938 1 66.12 211 ASP A CA 1
ATOM 1677 C C . ASP A 1 211 ? -5.398 21.859 21.109 1 66.12 211 ASP A C 1
ATOM 1679 O O . ASP A 1 211 ? -4.906 22.078 22.219 1 66.12 211 ASP A O 1
ATOM 1683 N N . PHE A 1 212 ? -4.953 22.438 20.031 1 79.94 212 PHE A N 1
ATOM 1684 C CA . PHE A 1 212 ? -3.77 23.297 20.047 1 79.94 212 PHE A CA 1
ATOM 1685 C C . PHE A 1 212 ? -4.02 24.547 20.891 1 79.94 212 PHE A C 1
ATOM 1687 O O . PHE A 1 212 ? -3.076 25.203 21.328 1 79.94 212 PHE A O 1
ATOM 1694 N N . VAL A 1 213 ? -5.32 24.797 21.281 1 86.75 213 VAL A N 1
ATOM 1695 C CA . VAL A 1 213 ? -5.633 25.969 22.094 1 86.75 213 VAL A CA 1
ATOM 1696 C C . VAL A 1 213 ? -5.23 25.703 23.547 1 86.75 213 VAL A C 1
ATOM 1698 O O . VAL A 1 213 ? -4.871 26.625 24.281 1 86.75 213 VAL A O 1
ATOM 1701 N N . SER A 1 214 ? -5.332 24.422 23.875 1 81.12 214 SER A N 1
ATOM 1702 C CA . SER A 1 214 ? -4.949 24.047 25.234 1 81.12 214 SER A CA 1
ATOM 1703 C C . SER A 1 214 ? -3.451 23.781 25.344 1 81.12 214 SER A C 1
ATOM 1705 O O . SER A 1 214 ? -2.867 23.906 26.422 1 81.12 214 SER A O 1
ATOM 1707 N N . PHE A 1 215 ? -2.889 23.484 24.312 1 81.12 215 PHE A N 1
ATOM 1708 C CA . PHE A 1 215 ? -1.503 23.031 24.25 1 81.12 215 PHE A CA 1
ATOM 1709 C C . PHE A 1 215 ? -0.554 24.219 24.172 1 81.12 215 PHE A C 1
ATOM 1711 O O . PHE A 1 215 ? 0.508 24.219 24.797 1 81.12 215 PHE A O 1
ATOM 1718 N N . TYR A 1 216 ? -0.869 25.25 23.453 1 90.88 216 TYR A N 1
ATOM 1719 C CA . TYR A 1 216 ? -0.1 26.484 23.312 1 90.88 216 TYR A CA 1
ATOM 1720 C C . TYR A 1 216 ? -0.632 27.562 24.234 1 90.88 216 TYR A C 1
ATOM 1722 O O . TYR A 1 216 ? -1.846 27.703 24.422 1 90.88 216 TYR A O 1
ATOM 1730 N N . PRO A 1 217 ? 0.242 28.391 24.875 1 93.5 217 PRO A N 1
ATOM 1731 C CA . PRO A 1 217 ? -0.185 29.375 25.859 1 93.5 217 PRO A CA 1
ATOM 1732 C C . PRO A 1 217 ? -0.708 30.656 25.219 1 93.5 217 PRO A C 1
ATOM 1734 O O . PRO A 1 217 ? -0.147 31.734 25.422 1 93.5 217 PRO A O 1
ATOM 1737 N N . PHE A 1 218 ? -1.83 30.625 24.609 1 96.19 218 PHE A N 1
ATOM 1738 C CA . PHE A 1 218 ? -2.432 31.75 23.891 1 96.19 218 PHE A CA 1
ATOM 1739 C C . PHE A 1 218 ? -2.744 32.906 24.859 1 96.19 218 PHE A C 1
ATOM 1741 O O . PHE A 1 218 ? -2.639 34.062 24.5 1 96.19 218 PHE A O 1
ATOM 1748 N N . GLU A 1 219 ? -3.152 32.562 26.094 1 95.69 219 GLU A N 1
ATOM 1749 C CA . GLU A 1 219 ? -3.486 33.594 27.062 1 95.69 219 GLU A CA 1
ATOM 1750 C C . GLU A 1 219 ? -2.309 34.562 27.297 1 95.69 219 GLU A C 1
ATOM 1752 O O . GLU A 1 219 ? -2.494 35.75 27.438 1 95.69 219 GLU A O 1
ATOM 1757 N N . THR A 1 220 ? -1.187 33.969 27.344 1 95.88 220 THR A N 1
ATOM 1758 C CA . THR A 1 220 ? 0.015 34.781 27.547 1 95.88 220 THR A CA 1
ATOM 1759 C C . THR A 1 220 ? 0.282 35.688 26.328 1 95.88 220 THR A C 1
ATOM 1761 O O . THR A 1 220 ? 0.622 36.844 26.484 1 95.88 220 THR A O 1
ATOM 1764 N N . VAL A 1 221 ? 0.062 35.156 25.125 1 96.56 221 VAL A N 1
ATOM 1765 C CA . VAL A 1 221 ? 0.36 35.875 23.891 1 96.56 221 VAL A CA 1
ATOM 1766 C C . VAL A 1 221 ? -0.691 36.938 23.641 1 96.56 221 VAL A C 1
ATOM 1768 O O . VAL A 1 221 ? -0.385 38 23.078 1 96.56 221 VAL A O 1
ATOM 1771 N N . PHE A 1 222 ? -1.923 36.656 24.125 1 97.31 222 PHE A N 1
ATOM 1772 C CA . PHE A 1 222 ? -3.031 37.594 23.922 1 97.31 222 PHE A CA 1
ATOM 1773 C C . PHE A 1 222 ? -3.191 38.531 25.109 1 97.31 222 PHE A C 1
ATOM 1775 O O . PHE A 1 222 ? -4.191 39.25 25.219 1 97.31 222 PHE A O 1
ATOM 1782 N N . ALA A 1 223 ? -2.225 38.5 25.969 1 96 223 ALA A N 1
ATOM 1783 C CA . ALA A 1 223 ? -2.33 39.344 27.172 1 96 223 ALA A CA 1
ATOM 1784 C C . ALA A 1 223 ? -2.547 40.812 26.797 1 96 223 ALA A C 1
ATOM 1786 O O . ALA A 1 223 ? -1.936 41.312 25.859 1 96 223 ALA A O 1
ATOM 1787 N N . ASN A 1 224 ? -3.436 41.5 27.484 1 95.25 224 ASN A N 1
ATOM 1788 C CA . ASN A 1 224 ? -3.729 42.906 27.375 1 95.25 224 ASN A CA 1
ATOM 1789 C C . ASN A 1 224 ? -4.34 43.25 26.016 1 95.25 224 ASN A C 1
ATOM 1791 O O . ASN A 1 224 ? -4.227 44.406 25.547 1 95.25 224 ASN A O 1
ATOM 1795 N N . SER A 1 225 ? -4.926 42.219 25.375 1 96.25 225 SER A N 1
ATOM 1796 C CA . SER A 1 225 ? -5.602 42.5 24.109 1 96.25 225 SER A CA 1
ATOM 1797 C C . SER A 1 225 ? -6.965 43.125 24.328 1 96.25 225 SER A C 1
ATOM 1799 O O . SER A 1 225 ? -7.512 43.094 25.438 1 96.25 225 SER A O 1
ATOM 1801 N N . ASN A 1 226 ? -7.445 43.812 23.312 1 95.69 226 ASN A N 1
ATOM 1802 C CA . ASN A 1 226 ? -8.789 44.375 23.312 1 95.69 226 ASN A CA 1
ATOM 1803 C C . ASN A 1 226 ? -9.516 44.125 22 1 95.69 226 ASN A C 1
ATOM 1805 O O . ASN A 1 226 ? -8.961 43.469 21.094 1 95.69 226 ASN A O 1
ATOM 1809 N N . ALA A 1 227 ? -10.734 44.594 21.828 1 95.81 227 ALA A N 1
ATOM 1810 C CA . ALA A 1 227 ? -11.641 44.25 20.719 1 95.81 227 ALA A CA 1
ATOM 1811 C C . ALA A 1 227 ? -11.078 44.75 19.391 1 95.81 227 ALA A C 1
ATOM 1813 O O . ALA A 1 227 ? -11.43 44.219 18.328 1 95.81 227 ALA A O 1
ATOM 1814 N N . ASP A 1 228 ? -10.172 45.688 19.375 1 95.75 228 ASP A N 1
ATOM 1815 C CA . ASP A 1 228 ? -9.641 46.281 18.141 1 95.75 228 ASP A CA 1
ATOM 1816 C C . ASP A 1 228 ? -8.391 45.531 17.688 1 95.75 228 ASP A C 1
ATOM 1818 O O . ASP A 1 228 ? -7.969 45.656 16.531 1 95.75 228 ASP A O 1
ATOM 1822 N N . ASP A 1 229 ? -7.797 44.75 18.578 1 97.25 229 ASP A N 1
ATOM 1823 C CA . ASP A 1 229 ? -6.59 43.969 18.25 1 97.25 229 ASP A CA 1
ATOM 1824 C C . ASP A 1 229 ? -6.91 42.812 17.312 1 97.25 229 ASP A C 1
ATOM 1826 O O . ASP A 1 229 ? -8.031 42.312 17.328 1 97.25 229 ASP A O 1
ATOM 1830 N N . ILE A 1 230 ? -5.961 42.562 16.484 1 98.31 230 ILE A N 1
ATOM 1831 C CA . ILE A 1 230 ? -6.051 41.312 15.734 1 98.31 230 ILE A CA 1
ATOM 1832 C C . ILE A 1 230 ? -5.309 40.219 16.469 1 98.31 230 ILE A C 1
ATOM 1834 O O . ILE A 1 230 ? -4.074 40.219 16.531 1 98.31 230 ILE A O 1
ATOM 1838 N N . LEU A 1 231 ? -6.016 39.281 16.984 1 98.12 231 LEU A N 1
ATOM 1839 C CA . LEU A 1 231 ? -5.453 38.25 17.828 1 98.12 231 LEU A CA 1
ATOM 1840 C C . LEU A 1 231 ? -4.793 37.156 16.984 1 98.12 231 LEU A C 1
ATOM 1842 O O . LEU A 1 231 ? -3.703 36.688 17.312 1 98.12 231 LEU A O 1
ATOM 1846 N N . PHE A 1 232 ? -5.492 36.812 15.953 1 98.44 232 PHE A N 1
ATOM 1847 C CA . PHE A 1 232 ? -5.156 35.562 15.289 1 98.44 232 PHE A CA 1
ATOM 1848 C C . PHE A 1 232 ? -5.465 35.625 13.797 1 98.44 232 PHE A C 1
ATOM 1850 O O . PHE A 1 232 ? -6.59 35.938 13.406 1 98.44 232 PHE A O 1
ATOM 1857 N N . VAL A 1 233 ? -4.492 35.438 12.969 1 98.62 233 VAL A N 1
ATOM 1858 C CA . VAL A 1 233 ? -4.664 35.312 11.523 1 98.62 233 VAL A CA 1
ATOM 1859 C C . VAL A 1 233 ? -4.379 33.875 11.109 1 98.62 233 VAL A C 1
ATOM 1861 O O . VAL A 1 233 ? -3.23 33.406 11.148 1 98.62 233 VAL A O 1
ATOM 1864 N N . ASP A 1 234 ? -5.391 33.094 10.758 1 97.69 234 ASP A N 1
ATOM 1865 C CA . ASP A 1 234 ? -5.297 31.734 10.273 1 97.69 234 ASP A CA 1
ATOM 1866 C C . ASP A 1 234 ? -5.008 31.703 8.773 1 97.69 234 ASP A C 1
ATOM 1868 O O . ASP A 1 234 ? -5.93 31.797 7.957 1 97.69 234 ASP A O 1
ATOM 1872 N N . ILE A 1 235 ? -3.764 31.531 8.422 1 97.62 235 ILE A N 1
ATOM 1873 C CA . ILE A 1 235 ? -3.326 31.609 7.031 1 97.62 235 ILE A CA 1
ATOM 1874 C C . ILE A 1 235 ? -3.432 30.25 6.371 1 97.62 235 ILE A C 1
ATOM 1876 O O . ILE A 1 235 ? -2.879 29.266 6.867 1 97.62 235 ILE A O 1
ATOM 1880 N N . GLY A 1 236 ? -4.023 30.219 5.164 1 94.12 236 GLY A N 1
ATOM 1881 C CA . GLY A 1 236 ? -4.312 28.922 4.566 1 94.12 236 GLY A CA 1
ATOM 1882 C C . GLY A 1 236 ? -5.211 28.062 5.426 1 94.12 236 GLY A C 1
ATOM 1883 O O . GLY A 1 236 ? -4.973 26.859 5.562 1 94.12 236 GLY A O 1
ATOM 1884 N N . GLY A 1 237 ? -6.227 28.625 6.059 1 91.81 237 GLY A N 1
ATOM 1885 C CA . GLY A 1 237 ? -6.98 27.984 7.125 1 91.81 237 GLY A CA 1
ATOM 1886 C C . GLY A 1 237 ? -8.133 27.141 6.621 1 91.81 237 GLY A C 1
ATOM 1887 O O . GLY A 1 237 ? -8.844 26.516 7.41 1 91.81 237 GLY A O 1
ATOM 1888 N N . GLY A 1 238 ? -8.359 27.094 5.324 1 88.5 238 GLY A N 1
ATOM 1889 C CA . GLY A 1 238 ? -9.406 26.25 4.762 1 88.5 238 GLY A CA 1
ATOM 1890 C C . GLY A 1 238 ? -10.797 26.656 5.219 1 88.5 238 GLY A C 1
ATOM 1891 O O . GLY A 1 238 ? -11.18 27.828 5.121 1 88.5 238 GLY A O 1
ATOM 1892 N N . LEU A 1 239 ? -11.523 25.75 5.828 1 85.94 239 LEU A N 1
ATOM 1893 C CA . LEU A 1 239 ? -12.898 26.016 6.238 1 85.94 239 LEU A CA 1
ATOM 1894 C C . LEU A 1 239 ? -12.938 26.641 7.633 1 85.94 239 LEU A C 1
ATOM 1896 O O . LEU A 1 239 ? -14.016 26.875 8.18 1 85.94 239 LEU A O 1
ATOM 1900 N N . GLY A 1 240 ? -11.797 26.828 8.219 1 89.94 240 GLY A N 1
ATOM 1901 C CA . GLY A 1 240 ? -11.695 27.656 9.406 1 89.94 240 GLY A CA 1
ATOM 1902 C C . GLY A 1 240 ? -11.875 26.891 10.695 1 89.94 240 GLY A C 1
ATOM 1903 O O . GLY A 1 240 ? -12.312 27.453 11.703 1 89.94 240 GLY A O 1
ATOM 1904 N N . HIS A 1 241 ? -11.531 25.625 10.711 1 85.44 241 HIS A N 1
ATOM 1905 C CA . HIS A 1 241 ? -11.68 24.828 11.914 1 85.44 241 HIS A CA 1
ATOM 1906 C C . HIS A 1 241 ? -10.828 25.359 13.055 1 85.44 241 HIS A C 1
ATOM 1908 O O . HIS A 1 241 ? -11.289 25.453 14.195 1 85.44 241 HIS A O 1
ATOM 1914 N N . GLN A 1 242 ? -9.562 25.703 12.797 1 90.06 242 GLN A N 1
ATOM 1915 C CA . GLN A 1 242 ? -8.672 26.219 13.828 1 90.06 242 GLN A CA 1
ATOM 1916 C C . GLN A 1 242 ? -9.086 27.609 14.281 1 90.06 242 GLN A C 1
ATOM 1918 O O . GLN A 1 242 ? -9.047 27.922 15.469 1 90.06 242 GLN A O 1
ATOM 1923 N N . ALA A 1 243 ? -9.484 28.438 13.305 1 93.38 243 ALA A N 1
ATOM 1924 C CA . ALA A 1 243 ? -9.984 29.766 13.648 1 93.38 243 ALA A CA 1
ATOM 1925 C C . ALA A 1 243 ? -11.188 29.672 14.578 1 93.38 243 ALA A C 1
ATOM 1927 O O . ALA A 1 243 ? -11.297 30.438 15.539 1 93.38 243 ALA A O 1
ATOM 1928 N N . ARG A 1 244 ? -12.047 28.75 14.273 1 91.56 244 ARG A N 1
ATOM 1929 C CA . ARG A 1 244 ? -13.234 28.547 15.094 1 91.56 244 ARG A CA 1
ATOM 1930 C C . ARG A 1 244 ? -12.852 28.141 16.516 1 91.56 244 ARG A C 1
ATOM 1932 O O . ARG A 1 244 ? -13.469 28.594 17.484 1 91.56 244 ARG A O 1
ATOM 1939 N N . ARG A 1 245 ? -11.906 27.266 16.688 1 90.06 245 ARG A N 1
ATOM 1940 C CA . ARG A 1 245 ? -11.461 26.797 18 1 90.06 245 ARG A CA 1
ATOM 1941 C C . ARG A 1 245 ? -10.898 27.953 18.812 1 90.06 245 ARG A C 1
ATOM 1943 O O . ARG A 1 245 ? -11.195 28.078 20.016 1 90.06 245 ARG A O 1
ATOM 1950 N N . VAL A 1 246 ? -10.109 28.797 18.203 1 94.62 246 VAL A N 1
ATOM 1951 C CA . VAL A 1 246 ? -9.547 29.953 18.906 1 94.62 246 VAL A CA 1
ATOM 1952 C C . VAL A 1 246 ? -10.664 30.922 19.297 1 94.62 246 VAL A C 1
ATOM 1954 O O . VAL A 1 246 ? -10.688 31.438 20.422 1 94.62 246 VAL A O 1
ATOM 1957 N N . ARG A 1 247 ? -11.594 31.141 18.344 1 95.5 247 ARG A N 1
ATOM 1958 C CA . ARG A 1 247 ? -12.711 32.031 18.641 1 95.5 247 ARG A CA 1
ATOM 1959 C C . ARG A 1 247 ? -13.547 31.516 19.797 1 95.5 247 ARG A C 1
ATOM 1961 O O . ARG A 1 247 ? -13.992 32.312 20.641 1 95.5 247 ARG A O 1
ATOM 1968 N N . SER A 1 248 ? -13.781 30.281 19.859 1 92.81 248 SER A N 1
ATOM 1969 C CA . SER A 1 248 ? -14.547 29.672 20.938 1 92.81 248 SER A CA 1
ATOM 1970 C C . SER A 1 248 ? -13.867 29.891 22.281 1 92.81 248 SER A C 1
ATOM 1972 O O . SER A 1 248 ? -14.531 30.062 23.312 1 92.81 248 SER A O 1
ATOM 1974 N N . ALA A 1 249 ? -12.617 29.875 22.312 1 93.75 249 ALA A N 1
ATOM 1975 C CA . ALA A 1 249 ? -11.852 30.016 23.562 1 93.75 249 ALA A CA 1
ATOM 1976 C C . ALA A 1 249 ? -11.648 31.484 23.906 1 93.75 249 ALA A C 1
ATOM 1978 O O . ALA A 1 249 ? -11.508 31.828 25.094 1 93.75 249 ALA A O 1
ATOM 1979 N N . PHE A 1 250 ? -11.633 32.406 22.859 1 96.56 250 PHE A N 1
ATOM 1980 C CA . PHE A 1 250 ? -11.375 33.812 23.047 1 96.56 250 PHE A CA 1
ATOM 1981 C C . PHE A 1 250 ? -12.469 34.656 22.375 1 96.56 250 PHE A C 1
ATOM 1983 O O . PHE A 1 250 ? -12.406 34.906 21.172 1 96.56 250 PHE A O 1
ATOM 1990 N N . PRO A 1 251 ? -13.352 35.156 23.156 1 96.12 251 PRO A N 1
ATOM 1991 C CA . PRO A 1 251 ? -14.5 35.875 22.609 1 96.12 251 PRO A CA 1
ATOM 1992 C C . PRO A 1 251 ? -14.102 37.125 21.844 1 96.12 251 PRO A C 1
ATOM 1994 O O . PRO A 1 251 ? -12.961 37.594 21.953 1 96.12 251 PRO A O 1
ATOM 1997 N N . ARG A 1 252 ? -15.047 37.656 21.172 1 95.62 252 ARG A N 1
ATOM 1998 C CA . ARG A 1 252 ? -14.812 38.812 20.297 1 95.62 252 ARG A CA 1
ATOM 1999 C C . ARG A 1 252 ? -14.305 40 21.094 1 95.62 252 ARG A C 1
ATOM 2001 O O . ARG A 1 252 ? -13.531 40.812 20.562 1 95.62 252 ARG A O 1
ATOM 2008 N N . SER A 1 253 ? -14.625 40.156 22.344 1 96.44 253 SER A N 1
ATOM 2009 C CA . SER A 1 253 ? -14.18 41.25 23.203 1 96.44 253 SER A CA 1
ATOM 2010 C C . SER A 1 253 ? -12.664 41.219 23.391 1 96.44 253 SER A C 1
ATOM 2012 O O . SER A 1 253 ? -12.055 42.25 23.719 1 96.44 253 SER A O 1
ATOM 2014 N N . ARG A 1 254 ? -12.117 40.094 23.078 1 96.81 254 ARG A N 1
ATOM 2015 C CA . ARG A 1 254 ? -10.672 39.938 23.234 1 96.81 254 ARG A CA 1
ATOM 2016 C C . ARG A 1 254 ? -9.938 40.344 21.969 1 96.81 254 ARG A C 1
ATOM 2018 O O . ARG A 1 254 ? -8.727 40.594 22 1 96.81 254 ARG A O 1
ATOM 2025 N N . GLY A 1 255 ? -10.641 40.438 20.828 1 97.88 255 GLY A N 1
ATOM 2026 C CA . GLY A 1 255 ? -10 40.844 19.594 1 97.88 255 GLY A CA 1
ATOM 2027 C C . GLY A 1 255 ? -10.578 40.156 18.375 1 97.88 255 GLY A C 1
ATOM 2028 O O . GLY A 1 255 ? -11.516 39.344 18.484 1 97.88 255 GLY A O 1
ATOM 2029 N N . ARG A 1 256 ? -9.992 40.438 17.234 1 98.19 256 ARG A N 1
ATOM 2030 C CA . ARG A 1 256 ? -10.453 39.969 15.938 1 98.19 256 ARG A CA 1
ATOM 2031 C C . ARG A 1 256 ? -9.711 38.688 15.539 1 98.19 256 ARG A C 1
ATOM 2033 O O . ARG A 1 256 ? -8.531 38.531 15.852 1 98.19 256 ARG A O 1
ATOM 2040 N N . ILE A 1 257 ? -10.43 37.781 14.883 1 98.19 257 ILE A N 1
ATOM 2041 C CA . ILE A 1 257 ? -9.867 36.594 14.266 1 98.19 257 ILE A CA 1
ATOM 2042 C C . ILE A 1 257 ? -10.133 36.594 12.766 1 98.19 257 ILE A C 1
ATOM 2044 O O . ILE A 1 257 ? -11.266 36.812 12.328 1 98.19 257 ILE A O 1
ATOM 2048 N N . ILE A 1 258 ? -9.078 36.438 12 1 98.19 258 ILE A N 1
ATOM 2049 C CA . ILE A 1 258 ? -9.172 36.531 10.547 1 98.19 258 ILE A CA 1
ATOM 2050 C C . ILE A 1 258 ? -8.75 35.188 9.922 1 98.19 258 ILE A C 1
ATOM 2052 O O . ILE A 1 258 ? -7.711 34.625 10.281 1 98.19 258 ILE A O 1
ATOM 2056 N N . LEU A 1 259 ? -9.539 34.625 9.055 1 97.75 259 LEU A N 1
ATOM 2057 C CA . LEU A 1 259 ? -9.227 33.469 8.242 1 97.75 259 LEU A CA 1
ATOM 2058 C C . LEU A 1 259 ? -8.859 33.875 6.816 1 97.75 259 LEU A C 1
ATOM 2060 O O . LEU A 1 259 ? -9.625 34.562 6.152 1 97.75 259 LEU A O 1
ATOM 2064 N N . GLN A 1 260 ? -7.703 33.469 6.387 1 97.62 260 GLN A N 1
ATOM 2065 C CA . GLN A 1 260 ? -7.254 33.781 5.031 1 97.62 260 GLN A CA 1
ATOM 2066 C C . GLN A 1 260 ? -7.086 32.5 4.211 1 97.62 260 GLN A C 1
ATOM 2068 O O . GLN A 1 260 ? -6.562 31.5 4.707 1 97.62 260 GLN A O 1
ATOM 2073 N N . ASP A 1 261 ? -7.512 32.438 3.049 1 94.44 261 ASP A N 1
ATOM 2074 C CA . ASP A 1 261 ? -7.27 31.406 2.037 1 94.44 261 ASP A CA 1
ATOM 2075 C C . ASP A 1 261 ? -7.562 31.938 0.636 1 94.44 261 ASP A C 1
ATOM 2077 O O . ASP A 1 261 ? -7.941 33.094 0.475 1 94.44 261 ASP A O 1
ATOM 2081 N N . LEU A 1 262 ? -7.27 31.156 -0.383 1 90.62 262 LEU A N 1
ATOM 2082 C CA . LEU A 1 262 ? -7.594 31.531 -1.755 1 90.62 262 LEU A CA 1
ATOM 2083 C C . LEU A 1 262 ? -9.102 31.641 -1.944 1 90.62 262 LEU A C 1
ATOM 2085 O O . LEU A 1 262 ? -9.875 30.969 -1.264 1 90.62 262 LEU A O 1
ATOM 2089 N N . PRO A 1 263 ? -9.516 32.438 -2.902 1 90.81 263 PRO A N 1
ATOM 2090 C CA . PRO A 1 263 ? -10.945 32.688 -3.117 1 90.81 263 PRO A CA 1
ATOM 2091 C C . PRO A 1 263 ? -11.727 31.391 -3.387 1 90.81 263 PRO A C 1
ATOM 2093 O O . PRO A 1 263 ? -12.867 31.25 -2.93 1 90.81 263 PRO A O 1
ATOM 2096 N N . GLN A 1 264 ? -11.172 30.469 -4.094 1 83.75 264 GLN A N 1
ATOM 2097 C CA . GLN A 1 264 ? -11.859 29.234 -4.43 1 83.75 264 GLN A CA 1
ATOM 2098 C C . GLN A 1 264 ? -12.195 28.438 -3.174 1 83.75 264 GLN A C 1
ATOM 2100 O O . GLN A 1 264 ? -13.102 27.594 -3.193 1 83.75 264 GLN A O 1
ATOM 2105 N N . VAL A 1 265 ? -11.5 28.703 -2.072 1 84.75 265 VAL A N 1
ATOM 2106 C CA . VAL A 1 265 ? -11.742 28.016 -0.805 1 84.75 265 VAL A CA 1
ATOM 2107 C C . VAL A 1 265 ? -12.68 28.859 0.062 1 84.75 265 VAL A C 1
ATOM 2109 O O . VAL A 1 265 ? -13.688 28.344 0.563 1 84.75 265 VAL A O 1
ATOM 2112 N N . THR A 1 266 ? -12.422 30.156 0.227 1 90.31 266 THR A N 1
ATOM 2113 C CA . THR A 1 266 ? -13.188 31.031 1.119 1 90.31 266 THR A CA 1
ATOM 2114 C C . THR A 1 266 ? -14.633 31.141 0.646 1 90.31 266 THR A C 1
ATOM 2116 O O . THR A 1 266 ? -15.547 31.344 1.454 1 90.31 266 THR A O 1
ATOM 2119 N N . ASN A 1 267 ? -14.852 30.953 -0.681 1 87.75 267 ASN A N 1
ATOM 2120 C CA . ASN A 1 267 ? -16.188 31.047 -1.245 1 87.75 267 ASN A CA 1
ATOM 2121 C C . ASN A 1 267 ? -17.094 29.922 -0.751 1 87.75 267 ASN A C 1
ATOM 2123 O O . ASN A 1 267 ? -18.312 30.016 -0.841 1 87.75 267 ASN A O 1
ATOM 2127 N N . LYS A 1 268 ? -16.469 28.875 -0.23 1 80.44 268 LYS A N 1
ATOM 2128 C CA . LYS A 1 268 ? -17.234 27.719 0.226 1 80.44 268 LYS A CA 1
ATOM 2129 C C . LYS A 1 268 ? -17.688 27.891 1.674 1 80.44 268 LYS A C 1
ATOM 2131 O O . LYS A 1 268 ? -18.484 27.094 2.182 1 80.44 268 LYS A O 1
ATOM 2136 N N . ILE A 1 269 ? -17.188 28.969 2.344 1 87.06 269 ILE A N 1
ATOM 2137 C CA . ILE A 1 269 ? -17.469 29.203 3.756 1 87.06 269 ILE A CA 1
ATOM 2138 C C . ILE A 1 269 ? -18.766 30.016 3.893 1 87.06 269 ILE A C 1
ATOM 2140 O O . ILE A 1 269 ? -18.922 31.062 3.264 1 87.06 269 ILE A O 1
ATOM 2144 N N . THR A 1 270 ? -19.688 29.469 4.609 1 83.25 270 THR A N 1
ATOM 2145 C CA . THR A 1 270 ? -20.922 30.188 4.883 1 83.25 270 THR A CA 1
ATOM 2146 C C . THR A 1 270 ? -20.781 31.031 6.145 1 83.25 270 THR A C 1
ATOM 2148 O O . THR A 1 270 ? -20.062 30.656 7.074 1 83.25 270 THR A O 1
ATOM 2151 N N . ALA A 1 271 ? -21.375 32.125 6.102 1 74.06 271 ALA A N 1
ATOM 2152 C CA . ALA A 1 271 ? -21.312 33.031 7.227 1 74.06 271 ALA A CA 1
ATOM 2153 C C . ALA A 1 271 ? -21.719 32.344 8.531 1 74.06 271 ALA A C 1
ATOM 2155 O O . ALA A 1 271 ? -21.141 32.625 9.586 1 74.06 271 ALA A O 1
ATOM 2156 N N . ASP A 1 272 ? -22.547 31.5 8.445 1 84.94 272 ASP A N 1
ATOM 2157 C CA . ASP A 1 272 ? -23.078 30.844 9.641 1 84.94 272 ASP A CA 1
ATOM 2158 C C . ASP A 1 272 ? -22.094 29.797 10.18 1 84.94 272 ASP A C 1
ATOM 2160 O O . ASP A 1 272 ? -22.141 29.438 11.359 1 84.94 272 ASP A O 1
ATOM 2164 N N . SER A 1 273 ? -21.156 29.453 9.414 1 85.88 273 SER A N 1
ATOM 2165 C CA . SER A 1 273 ? -20.266 28.375 9.812 1 85.88 273 SER A CA 1
ATOM 2166 C C . SER A 1 273 ? -19.109 28.891 10.664 1 85.88 273 SER A C 1
ATOM 2168 O O . SER A 1 273 ? -18.484 28.125 11.406 1 85.88 273 SER A O 1
ATOM 2170 N N . LEU A 1 274 ? -18.812 30.156 10.648 1 91.31 274 LEU A N 1
ATOM 2171 C CA . LEU A 1 274 ? -17.703 30.75 11.398 1 91.31 274 LEU A CA 1
ATOM 2172 C C . LEU A 1 274 ? -18.125 32.062 12.031 1 91.31 274 LEU A C 1
ATOM 2174 O O . LEU A 1 274 ? -17.625 33.125 11.664 1 91.31 274 LEU A O 1
ATOM 2178 N N . PRO A 1 275 ? -18.969 31.984 13.07 1 91.31 275 PRO A N 1
ATOM 2179 C CA . PRO A 1 275 ? -19.406 33.25 13.703 1 91.31 275 PRO A CA 1
ATOM 2180 C C . PRO A 1 275 ? -18.25 34.062 14.273 1 91.31 275 PRO A C 1
ATOM 2182 O O . PRO A 1 275 ? -17.359 33.5 14.914 1 91.31 275 PRO A O 1
ATOM 2185 N N . ASP A 1 276 ? -18.281 35.375 14.023 1 94.06 276 ASP A N 1
ATOM 2186 C CA . ASP A 1 276 ? -17.344 36.344 14.57 1 94.06 276 ASP A CA 1
ATOM 2187 C C . ASP A 1 276 ? -15.93 36.125 14.062 1 94.06 276 ASP A C 1
ATOM 2189 O O . ASP A 1 276 ? -14.961 36.469 14.727 1 94.06 276 ASP A O 1
ATOM 2193 N N . VAL A 1 277 ? -15.742 35.375 12.961 1 96.75 277 VAL A N 1
ATOM 2194 C CA . VAL A 1 277 ? -14.469 35.219 12.266 1 96.75 277 VAL A CA 1
ATOM 2195 C C . VAL A 1 277 ? -14.523 35.969 10.93 1 96.75 277 VAL A C 1
ATOM 2197 O O . VAL A 1 277 ? -15.477 35.812 10.164 1 96.75 277 VAL A O 1
ATOM 2200 N N . GLU A 1 278 ? -13.609 36.844 10.703 1 96.62 278 GLU A N 1
ATOM 2201 C CA . GLU A 1 278 ? -13.523 37.562 9.445 1 96.62 278 GLU A CA 1
ATOM 2202 C C . GLU A 1 278 ? -12.891 36.719 8.352 1 96.62 278 GLU A C 1
ATOM 2204 O O . GLU A 1 278 ? -11.797 36.156 8.547 1 96.62 278 GLU A O 1
ATOM 2209 N N . ILE A 1 279 ? -13.562 36.562 7.266 1 96.56 279 ILE A N 1
ATOM 2210 C CA . ILE A 1 279 ? -13.062 35.781 6.133 1 96.56 279 ILE A CA 1
ATOM 2211 C C . ILE A 1 279 ? -12.414 36.719 5.117 1 96.56 279 ILE A C 1
ATOM 2213 O O . ILE A 1 279 ? -13.023 37.688 4.688 1 96.56 279 ILE A O 1
ATOM 2217 N N . MET A 1 280 ? -11.195 36.438 4.719 1 96.88 280 MET A N 1
ATOM 2218 C CA . MET A 1 280 ? -10.445 37.312 3.816 1 96.88 280 MET A CA 1
ATOM 2219 C C . MET A 1 280 ? -9.82 36.5 2.682 1 96.88 280 MET A C 1
ATOM 2221 O O . MET A 1 280 ? -9.07 35.562 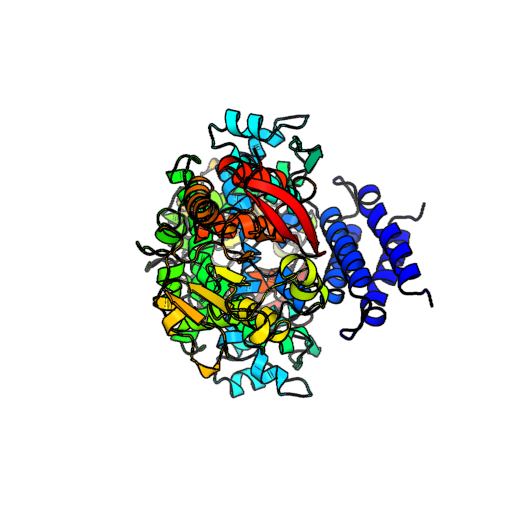2.924 1 96.88 280 MET A O 1
ATOM 2225 N N . ASP A 1 281 ? -10.086 36.844 1.422 1 96.81 281 ASP A N 1
ATOM 2226 C CA . ASP A 1 281 ? -9.375 36.281 0.272 1 96.81 281 ASP A CA 1
ATOM 2227 C C . ASP A 1 281 ? -7.922 36.75 0.253 1 96.81 281 ASP A C 1
ATOM 2229 O O . ASP A 1 281 ? -7.66 37.969 0.234 1 96.81 281 ASP A O 1
ATOM 2233 N N . HIS A 1 282 ? -7.004 35.844 0.294 1 97.12 282 HIS A N 1
ATOM 2234 C CA . HIS A 1 282 ? -5.605 36.25 0.24 1 97.12 282 HIS A CA 1
ATOM 2235 C C . HIS A 1 282 ? -4.719 35.125 -0.232 1 97.12 282 HIS A C 1
ATOM 2237 O O . HIS A 1 282 ? -4.895 33.969 0.199 1 97.12 282 HIS A O 1
ATOM 2243 N N . ASP A 1 283 ? -3.879 35.375 -1.164 1 94.56 283 ASP A N 1
ATOM 2244 C CA . ASP A 1 283 ? -2.781 34.5 -1.576 1 94.56 283 ASP A CA 1
ATOM 2245 C C . ASP A 1 283 ? -1.512 34.812 -0.785 1 94.56 283 ASP A C 1
ATOM 2247 O O . ASP A 1 283 ? -0.947 35.906 -0.904 1 94.56 283 ASP A O 1
ATOM 2251 N N . MET A 1 284 ? -1.015 33.875 -0.04 1 95.25 284 MET A N 1
ATOM 2252 C CA . MET A 1 284 ? 0.084 34.094 0.893 1 95.25 284 MET A CA 1
ATOM 2253 C C . MET A 1 284 ? 1.377 34.406 0.146 1 95.25 284 MET A C 1
ATOM 2255 O O . MET A 1 284 ? 2.355 34.844 0.748 1 95.25 284 MET A O 1
ATOM 2259 N N . ALA A 1 285 ? 1.435 34.219 -1.152 1 93 285 ALA A N 1
ATOM 2260 C CA . ALA A 1 285 ? 2.588 34.562 -1.97 1 93 285 ALA A CA 1
ATOM 2261 C C . ALA A 1 285 ? 2.697 36.094 -2.117 1 93 285 ALA A C 1
ATOM 2263 O O . ALA A 1 285 ? 3.742 36.594 -2.516 1 93 285 ALA A O 1
ATOM 2264 N N . HIS A 1 286 ? 1.665 36.812 -1.836 1 96.19 286 HIS A N 1
ATOM 2265 C CA . HIS A 1 286 ? 1.63 38.25 -1.912 1 96.19 286 HIS A CA 1
ATOM 2266 C C . HIS A 1 286 ? 1.799 38.875 -0.533 1 96.19 286 HIS A C 1
ATOM 2268 O O . HIS A 1 286 ? 1.632 38.219 0.486 1 96.19 286 HIS A O 1
ATOM 2274 N N . PRO A 1 287 ? 2.064 40.125 -0.541 1 97.75 287 PRO A N 1
ATOM 2275 C CA . PRO A 1 287 ? 2.27 40.781 0.755 1 97.75 287 PRO A CA 1
ATOM 2276 C C . PRO A 1 287 ? 1.085 40.594 1.702 1 97.75 287 PRO A C 1
ATOM 2278 O O . PRO A 1 287 ? -0.07 40.719 1.28 1 97.75 287 PRO A O 1
ATOM 2281 N N . GLN A 1 288 ? 1.384 40.219 2.922 1 98.31 288 GLN A N 1
ATOM 2282 C CA . GLN A 1 288 ? 0.375 40.031 3.957 1 98.31 288 GLN A CA 1
ATOM 2283 C C . GLN A 1 288 ? -0.318 41.344 4.305 1 98.31 288 GLN A C 1
ATOM 2285 O O . GLN A 1 288 ? 0.317 42.25 4.816 1 98.31 288 GLN A O 1
ATOM 2290 N N . PRO A 1 289 ? -1.633 41.438 4.047 1 98.31 289 PRO A N 1
ATOM 2291 C CA . PRO A 1 289 ? -2.346 42.688 4.258 1 98.31 289 PRO A CA 1
ATOM 2292 C C . PRO A 1 289 ? -2.602 43 5.734 1 98.31 289 PRO A C 1
ATOM 2294 O O . PRO A 1 289 ? -2.789 44.156 6.113 1 98.31 289 PRO A O 1
ATOM 2297 N N . VAL A 1 290 ? -2.729 42.031 6.566 1 98.5 290 VAL A N 1
ATOM 2298 C CA . VAL A 1 290 ? -2.984 42.219 7.992 1 98.5 290 VAL A CA 1
ATOM 2299 C C . VAL A 1 290 ? -1.665 42.406 8.734 1 98.5 290 VAL A C 1
ATOM 2301 O O . VAL A 1 290 ? -0.849 41.5 8.828 1 98.5 290 VAL A O 1
ATOM 2304 N N . LYS A 1 291 ? -1.531 43.594 9.32 1 98.06 291 LYS A N 1
ATOM 2305 C CA . LYS A 1 291 ? -0.27 43.938 9.961 1 98.06 291 LYS A CA 1
ATOM 2306 C C . LYS A 1 291 ? -0.393 43.875 11.484 1 98.06 291 LYS A C 1
ATOM 2308 O O . LYS A 1 291 ? -1.453 44.188 12.039 1 98.06 291 LYS A O 1
ATOM 2313 N N . GLY A 1 292 ? 0.667 43.438 12.117 1 97.75 292 GLY A N 1
ATOM 2314 C CA . GLY A 1 292 ? 0.82 43.531 13.562 1 97.75 292 GLY A CA 1
ATOM 2315 C C . GLY A 1 292 ? -0.125 42.656 14.336 1 97.75 292 GLY A C 1
ATOM 2316 O O . GLY A 1 292 ? -0.493 42.969 15.469 1 97.75 292 GLY A O 1
ATOM 2317 N N . ALA A 1 293 ? -0.617 41.594 13.766 1 98.5 293 ALA A N 1
ATOM 2318 C CA . ALA A 1 293 ? -1.435 40.656 14.516 1 98.5 293 ALA A CA 1
ATOM 2319 C C . ALA A 1 293 ? -0.634 40.031 15.648 1 98.5 293 ALA A C 1
ATOM 2321 O O . ALA A 1 293 ? 0.593 39.906 15.57 1 98.5 293 ALA A O 1
ATOM 2322 N N . ARG A 1 294 ? -1.331 39.594 16.719 1 98.31 294 ARG A N 1
ATOM 2323 C CA . ARG A 1 294 ? -0.651 38.906 17.812 1 98.31 294 ARG A CA 1
ATOM 2324 C C . ARG A 1 294 ? -0.085 37.594 17.359 1 98.31 294 ARG A C 1
ATOM 2326 O O . ARG A 1 294 ? 1.017 37.188 17.75 1 98.31 294 ARG A O 1
ATOM 2333 N N . VAL A 1 295 ? -0.858 36.812 16.531 1 98.62 295 VAL A N 1
ATOM 2334 C CA . VAL A 1 295 ? -0.41 35.5 16.062 1 98.62 295 VAL A CA 1
ATOM 2335 C C . VAL A 1 295 ? -0.725 35.344 14.578 1 98.62 295 VAL A C 1
ATOM 2337 O O . VAL A 1 295 ? -1.847 35.625 14.141 1 98.62 295 VAL A O 1
ATOM 2340 N N . TYR A 1 296 ? 0.23 35.062 13.797 1 98.69 296 TYR A N 1
ATOM 2341 C CA . TYR A 1 296 ? 0.076 34.438 12.477 1 98.69 296 TYR A CA 1
ATOM 2342 C C . TYR A 1 296 ? 0.247 32.938 12.547 1 98.69 296 TYR A C 1
ATOM 2344 O O . TYR A 1 296 ? 1.214 32.438 13.133 1 98.69 296 TYR A O 1
ATOM 2352 N N . TYR A 1 297 ? -0.705 32.188 12.023 1 97.62 297 TYR A N 1
ATOM 2353 C CA . TYR A 1 297 ? -0.76 30.75 12.25 1 97.62 297 TYR A CA 1
ATOM 2354 C C . TYR A 1 297 ? -0.854 29.984 10.938 1 97.62 297 TYR A C 1
ATOM 2356 O O . TYR A 1 297 ? -1.67 30.312 10.07 1 97.62 297 TYR A O 1
ATOM 2364 N N . LEU A 1 298 ? 0.021 29.047 10.766 1 96.31 298 LEU A N 1
ATOM 2365 C CA . LEU A 1 298 ? -0.025 28.094 9.664 1 96.31 298 LEU A CA 1
ATOM 2366 C C . LEU A 1 298 ? -0.079 26.656 10.188 1 96.31 298 LEU A C 1
ATOM 2368 O O . LEU A 1 298 ? 0.741 26.266 11.016 1 96.31 298 LEU A O 1
ATOM 2372 N N . ARG A 1 299 ? -1.019 25.906 9.711 1 92.94 299 ARG A N 1
ATOM 2373 C CA . ARG A 1 299 ? -1.066 24.5 10.055 1 92.94 299 ARG A CA 1
ATOM 2374 C C . ARG A 1 299 ? -1.082 23.625 8.797 1 92.94 299 ARG A C 1
ATOM 2376 O O . ARG A 1 299 ? -2.012 23.719 7.992 1 92.94 299 ARG A O 1
ATOM 2383 N N . GLY A 1 300 ? -0.088 22.812 8.719 1 91.56 300 GLY A N 1
ATOM 2384 C CA . GLY A 1 300 ? -0.049 21.891 7.586 1 91.56 300 GLY A CA 1
ATOM 2385 C C . GLY A 1 300 ? 0.016 22.609 6.246 1 91.56 300 GLY A C 1
ATOM 2386 O O . GLY A 1 300 ? -0.629 22.188 5.281 1 91.56 300 GLY A O 1
ATOM 2387 N N . VAL A 1 301 ? 0.661 23.719 6.145 1 93.88 301 VAL A N 1
ATOM 2388 C CA . VAL A 1 301 ? 0.701 24.516 4.926 1 93.88 301 VAL A CA 1
ATOM 2389 C C . VAL A 1 301 ? 2.102 24.469 4.32 1 93.88 301 VAL A C 1
ATOM 2391 O O . VAL A 1 301 ? 2.258 24.203 3.127 1 93.88 301 VAL A O 1
ATOM 2394 N N . LEU A 1 302 ? 3.139 24.656 5.145 1 94.88 302 LEU A N 1
ATOM 2395 C CA . LEU A 1 302 ? 4.488 24.828 4.625 1 94.88 302 LEU A CA 1
ATOM 2396 C C . LEU A 1 302 ? 5.004 23.531 4 1 94.88 302 LEU A C 1
ATOM 2398 O O . LEU A 1 302 ? 5.797 23.562 3.057 1 94.88 302 LEU A O 1
ATOM 2402 N N . HIS A 1 303 ? 4.578 22.375 4.535 1 94.69 303 HIS A N 1
ATOM 2403 C CA . HIS A 1 303 ? 5.078 21.109 4.012 1 94.69 303 HIS A CA 1
ATOM 2404 C C . HIS A 1 303 ? 4.602 20.891 2.578 1 94.69 303 HIS A C 1
ATOM 2406 O O . HIS A 1 303 ? 5.129 20.016 1.879 1 94.69 303 HIS A O 1
ATOM 2412 N N . ASN A 1 304 ? 3.613 21.656 2.125 1 94.5 304 ASN A N 1
ATOM 2413 C CA . ASN A 1 304 ? 3.125 21.531 0.755 1 94.5 304 ASN A CA 1
ATOM 2414 C C . ASN A 1 304 ? 4.082 22.188 -0.238 1 94.5 304 ASN A C 1
ATOM 2416 O O . ASN A 1 304 ? 3.928 22.031 -1.451 1 94.5 304 ASN A O 1
ATOM 2420 N N . HIS A 1 305 ? 5.066 22.922 0.298 1 94.5 305 HIS A N 1
ATOM 2421 C CA . HIS A 1 305 ? 5.895 23.766 -0.552 1 94.5 305 HIS A CA 1
ATOM 2422 C C . HIS A 1 305 ? 7.379 23.5 -0.318 1 94.5 305 HIS A C 1
ATOM 2424 O O . HIS A 1 305 ? 7.797 23.266 0.815 1 94.5 305 HIS A O 1
ATOM 2430 N N . ALA A 1 306 ? 8.109 23.578 -1.399 1 92.19 306 ALA A N 1
ATOM 2431 C CA . ALA A 1 306 ? 9.562 23.484 -1.291 1 92.19 306 ALA A CA 1
ATOM 2432 C C . ALA A 1 306 ? 10.141 24.688 -0.541 1 92.19 306 ALA A C 1
ATOM 2434 O O . ALA A 1 306 ? 9.453 25.688 -0.344 1 92.19 306 ALA A O 1
ATOM 2435 N N . ASP A 1 307 ? 11.367 24.578 -0.173 1 92.56 307 ASP A N 1
ATOM 2436 C CA . ASP A 1 307 ? 12.008 25.609 0.653 1 92.56 307 ASP A CA 1
ATOM 2437 C C . ASP A 1 307 ? 12.023 26.953 -0.057 1 92.56 307 ASP A C 1
ATOM 2439 O O . ASP A 1 307 ? 11.75 27.984 0.556 1 92.56 307 ASP A O 1
ATOM 2443 N N . HIS A 1 308 ? 12.336 26.922 -1.316 1 92.19 308 HIS A N 1
ATOM 2444 C CA . HIS A 1 308 ? 12.453 28.188 -2.037 1 92.19 308 HIS A CA 1
ATOM 2445 C C . HIS A 1 308 ? 11.102 28.891 -2.131 1 92.19 308 HIS A C 1
ATOM 2447 O O . HIS A 1 308 ? 11.047 30.125 -2.154 1 92.19 308 HIS A O 1
ATOM 2453 N N . VAL A 1 309 ? 10.023 28.156 -2.148 1 93.88 309 VAL A N 1
ATOM 2454 C CA . VAL A 1 309 ? 8.68 28.734 -2.158 1 93.88 309 VAL A CA 1
ATOM 2455 C C . VAL A 1 309 ? 8.297 29.172 -0.748 1 93.88 309 VAL A C 1
ATOM 2457 O O . VAL A 1 309 ? 7.742 30.266 -0.562 1 93.88 309 VAL A O 1
ATOM 2460 N N . SER A 1 310 ? 8.633 28.359 0.247 1 95.88 310 SER A N 1
ATOM 2461 C CA . SER A 1 310 ? 8.312 28.656 1.638 1 95.88 310 SER A CA 1
ATOM 2462 C C . SER A 1 310 ? 9 29.938 2.111 1 95.88 310 SER A C 1
ATOM 2464 O O . SER A 1 310 ? 8.445 30.703 2.898 1 95.88 310 SER A O 1
ATOM 2466 N N . VAL A 1 311 ? 10.195 30.172 1.635 1 96.19 311 VAL A N 1
ATOM 2467 C CA . VAL A 1 311 ? 10.938 31.375 1.996 1 96.19 311 VAL A CA 1
ATOM 2468 C C . VAL A 1 311 ? 10.18 32.625 1.526 1 96.19 311 VAL A C 1
ATOM 2470 O O . VAL A 1 311 ? 10.109 33.625 2.244 1 96.19 311 VAL A O 1
ATOM 2473 N N . LYS A 1 312 ? 9.609 32.531 0.351 1 95.25 312 LYS A N 1
ATOM 2474 C CA . LYS A 1 312 ? 8.82 33.625 -0.177 1 95.25 312 LYS A CA 1
ATOM 2475 C C . LYS A 1 312 ? 7.605 33.906 0.703 1 95.25 312 LYS A C 1
ATOM 2477 O O . LYS A 1 312 ? 7.316 35.062 1.022 1 95.25 312 LYS A O 1
ATOM 2482 N N . PHE A 1 313 ? 6.91 32.875 1.12 1 96.75 313 PHE A N 1
ATOM 2483 C CA . PHE A 1 313 ? 5.742 33.031 1.979 1 96.75 313 PHE A CA 1
ATOM 2484 C C . PHE A 1 313 ? 6.137 33.594 3.332 1 96.75 313 PHE A C 1
ATOM 2486 O O . PHE A 1 313 ? 5.535 34.594 3.793 1 96.75 313 PHE A O 1
ATOM 2493 N N . LEU A 1 314 ? 7.145 33 3.908 1 97.81 314 LEU A N 1
ATOM 2494 C CA . LEU A 1 314 ? 7.57 33.375 5.254 1 97.81 314 LEU A CA 1
ATOM 2495 C C . LEU A 1 314 ? 8.07 34.812 5.285 1 97.81 314 LEU A C 1
ATOM 2497 O O . LEU A 1 314 ? 7.898 35.531 6.285 1 97.81 314 LEU A O 1
ATOM 2501 N N . SER A 1 315 ? 8.703 35.281 4.191 1 97.5 315 SER A N 1
ATOM 2502 C CA . SER A 1 315 ? 9.164 36.656 4.105 1 97.5 315 SER A CA 1
ATOM 2503 C C . SER A 1 315 ? 8 37.656 4.16 1 97.5 315 SER A C 1
ATOM 2505 O O . SER A 1 315 ? 8.117 38.719 4.727 1 97.5 315 SER A O 1
ATOM 2507 N N . GLN A 1 316 ? 6.867 37.25 3.506 1 97.62 316 GLN A N 1
ATOM 2508 C CA . GLN A 1 316 ? 5.668 38.094 3.555 1 97.62 316 GLN A CA 1
ATOM 2509 C C . GLN A 1 316 ? 5.133 38.188 4.98 1 97.62 316 GLN A C 1
ATOM 2511 O O . GLN A 1 316 ? 4.645 39.25 5.387 1 97.62 316 GLN A O 1
ATOM 2516 N N . PHE A 1 317 ? 5.207 37.125 5.746 1 97.75 317 PHE A N 1
ATOM 2517 C CA . PHE A 1 317 ? 4.719 37.125 7.121 1 97.75 317 PHE A CA 1
ATOM 2518 C C . PHE A 1 317 ? 5.621 37.969 8.023 1 97.75 317 PHE A C 1
ATOM 2520 O O . PHE A 1 317 ? 5.141 38.75 8.828 1 97.75 317 PHE A O 1
ATOM 2527 N N . ALA A 1 318 ? 6.914 37.75 7.852 1 97.62 318 ALA A N 1
ATOM 2528 C CA . ALA A 1 318 ? 7.879 38.5 8.641 1 97.62 318 ALA A CA 1
ATOM 2529 C C . ALA A 1 318 ? 7.684 40.031 8.445 1 97.62 318 ALA A C 1
ATOM 2531 O O . ALA A 1 318 ? 7.758 40.781 9.406 1 97.62 318 ALA A O 1
ATOM 2532 N N . ALA A 1 319 ? 7.41 40.375 7.219 1 97.56 319 ALA A N 1
ATOM 2533 C CA . ALA A 1 319 ? 7.242 41.812 6.887 1 97.56 319 ALA A CA 1
ATOM 2534 C C . ALA A 1 319 ? 5.992 42.375 7.547 1 97.56 319 ALA A C 1
ATOM 2536 O O . ALA A 1 319 ? 5.906 43.562 7.789 1 97.56 319 ALA A O 1
ATOM 2537 N N . ALA A 1 320 ? 5.008 41.562 7.844 1 98.25 320 ALA A N 1
ATOM 2538 C CA . ALA A 1 320 ? 3.734 42 8.406 1 98.25 320 ALA A CA 1
ATOM 2539 C C . ALA A 1 320 ? 3.766 41.969 9.93 1 98.25 320 ALA A C 1
ATOM 2541 O O . ALA A 1 320 ? 2.926 42.594 10.578 1 98.25 320 ALA A O 1
ATOM 2542 N N . MET A 1 321 ? 4.703 41.281 10.539 1 98.12 321 MET A N 1
ATOM 2543 C CA . MET A 1 321 ? 4.785 41.094 11.984 1 98.12 321 MET A CA 1
ATOM 2544 C C . MET A 1 321 ? 5.234 42.375 12.68 1 98.12 321 MET A C 1
ATOM 2546 O O . MET A 1 321 ? 5.988 43.156 12.109 1 98.12 321 MET A O 1
ATOM 2550 N N . GLY A 1 322 ? 4.711 42.625 13.852 1 96.81 322 GLY A N 1
ATOM 2551 C CA . GLY A 1 322 ? 5.188 43.656 14.766 1 96.81 322 GLY A CA 1
ATOM 2552 C C . GLY A 1 322 ? 6.035 43.094 15.898 1 96.81 322 GLY A C 1
ATOM 2553 O O . GLY A 1 322 ? 6.312 41.906 15.938 1 96.81 322 GLY A O 1
ATOM 2554 N N . PRO A 1 323 ? 6.426 43.938 16.781 1 94.5 323 PRO A N 1
ATOM 2555 C CA . PRO A 1 323 ? 7.324 43.531 17.859 1 94.5 323 PRO A CA 1
ATOM 2556 C C . PRO A 1 323 ? 6.707 42.469 18.766 1 94.5 323 PRO A C 1
ATOM 2558 O O . PRO A 1 323 ? 7.426 41.656 19.344 1 94.5 323 PRO A O 1
ATOM 2561 N N . GLU A 1 324 ? 5.395 42.438 18.844 1 94.31 324 GLU A N 1
ATOM 2562 C CA . GLU A 1 324 ? 4.734 41.531 19.766 1 94.31 324 GLU A CA 1
ATOM 2563 C C . GLU A 1 324 ? 4.172 40.312 19.016 1 94.31 324 GLU A C 1
ATOM 2565 O O . GLU A 1 324 ? 3.621 39.406 19.625 1 94.31 324 GLU A O 1
ATOM 2570 N N . SER A 1 325 ? 4.312 40.312 17.734 1 97.88 325 SER A N 1
ATOM 2571 C CA . SER A 1 325 ? 3.734 39.25 16.906 1 97.88 325 SER A CA 1
ATOM 2572 C C . SER A 1 325 ? 4.465 37.938 17.109 1 97.88 325 SER A C 1
ATOM 2574 O O . SER A 1 325 ? 5.668 37.906 17.375 1 97.88 325 SER A O 1
ATOM 2576 N N . ARG A 1 326 ? 3.699 36.844 17.016 1 98.25 326 ARG A N 1
ATOM 2577 C CA . ARG A 1 326 ? 4.242 35.469 16.953 1 98.25 326 ARG A CA 1
ATOM 2578 C C . ARG A 1 326 ? 3.822 34.781 15.664 1 98.25 326 ARG A C 1
ATOM 2580 O O . ARG A 1 326 ? 2.699 34.969 15.188 1 98.25 326 ARG A O 1
ATOM 2587 N N . LEU A 1 327 ? 4.754 34.094 15.102 1 98.62 327 LEU A N 1
ATOM 2588 C CA . LEU A 1 327 ? 4.441 33.156 14.023 1 98.62 327 LEU A CA 1
ATOM 2589 C C . LEU A 1 327 ? 4.449 31.719 14.531 1 98.62 327 LEU A C 1
ATOM 2591 O O . LEU A 1 327 ? 5.449 31.266 15.086 1 98.62 327 LEU A O 1
ATOM 2595 N N . LEU A 1 328 ? 3.324 31.078 14.469 1 97.69 328 LEU A N 1
ATOM 2596 C CA . LEU A 1 328 ? 3.209 29.688 14.875 1 97.69 3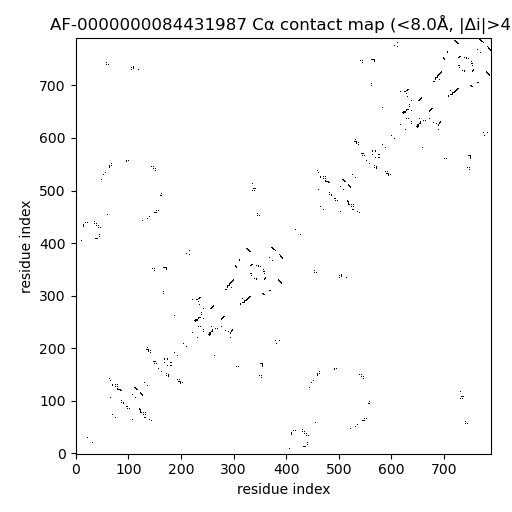28 LEU A CA 1
ATOM 2597 C C . LEU A 1 328 ? 3.129 28.766 13.664 1 97.69 328 LEU A C 1
ATOM 2599 O O . LEU A 1 328 ? 2.189 28.859 12.867 1 97.69 328 LEU A O 1
ATOM 2603 N N . ILE A 1 329 ? 4.109 27.922 13.523 1 96.88 329 ILE A N 1
ATOM 2604 C CA . ILE A 1 329 ? 4.121 26.906 12.477 1 96.88 329 ILE A CA 1
ATOM 2605 C C . ILE A 1 329 ? 3.742 25.547 13.07 1 96.88 329 ILE A C 1
ATOM 2607 O O . ILE A 1 329 ? 4.523 24.938 13.812 1 96.88 329 ILE A O 1
ATOM 2611 N N . HIS A 1 330 ? 2.553 25.109 12.734 1 93.25 330 HIS A N 1
ATOM 2612 C CA . HIS A 1 330 ? 2.006 23.844 13.211 1 93.25 330 HIS A CA 1
ATOM 2613 C C . HIS A 1 330 ? 2.121 22.766 12.148 1 93.25 330 HIS A C 1
ATOM 2615 O O . HIS A 1 330 ? 1.234 22.609 11.305 1 93.25 330 HIS A O 1
ATOM 2621 N N . GLU A 1 331 ? 3.225 21.969 12.258 1 93 331 GLU A N 1
ATOM 2622 C CA . GLU A 1 331 ? 3.561 20.984 11.219 1 93 331 GLU A CA 1
ATOM 2623 C C . GLU A 1 331 ? 3.941 19.641 11.836 1 93 331 GLU A C 1
ATOM 2625 O O . GLU A 1 331 ? 4.293 19.578 13.008 1 93 331 GLU A O 1
ATOM 2630 N N . ALA A 1 332 ? 3.719 18.609 11.016 1 90.88 332 ALA A N 1
ATOM 2631 C CA . ALA A 1 332 ? 4.344 17.328 11.32 1 90.88 332 ALA A CA 1
ATOM 2632 C C . ALA A 1 332 ? 5.82 17.328 10.938 1 90.88 332 ALA A C 1
ATOM 2634 O O . ALA A 1 332 ? 6.164 17.531 9.766 1 90.88 332 ALA A O 1
ATOM 2635 N N . LEU A 1 333 ? 6.691 17.141 11.875 1 91.81 333 LEU A N 1
ATOM 2636 C CA . LEU A 1 333 ? 8.125 17.234 11.633 1 91.81 333 LEU A CA 1
ATOM 2637 C C . LEU A 1 333 ? 8.742 15.852 11.469 1 91.81 333 LEU A C 1
ATOM 2639 O O . LEU A 1 333 ? 8.375 14.922 12.188 1 91.81 333 LEU A O 1
ATOM 2643 N N . ALA A 1 334 ? 9.609 15.734 10.484 1 90.75 334 ALA A N 1
ATOM 2644 C CA . ALA A 1 334 ? 10.359 14.5 10.297 1 90.75 334 ALA A CA 1
ATOM 2645 C C . ALA A 1 334 ? 11.484 14.383 11.312 1 90.75 334 ALA A C 1
ATOM 2647 O O . ALA A 1 334 ? 12.195 15.352 11.578 1 90.75 334 ALA A O 1
ATOM 2648 N N . THR A 1 335 ? 11.578 13.266 11.922 1 87.38 335 THR A N 1
ATOM 2649 C CA . THR A 1 335 ? 12.695 13.047 12.828 1 87.38 335 THR A CA 1
ATOM 2650 C C . THR A 1 335 ? 13.898 12.477 12.078 1 87.38 335 THR A C 1
ATOM 2652 O O . THR A 1 335 ? 13.734 11.664 11.164 1 87.38 335 THR A O 1
ATOM 2655 N N . ASP A 1 336 ? 15.031 12.883 12.492 1 84.44 336 ASP A N 1
ATOM 2656 C CA . ASP A 1 336 ? 16.25 12.461 11.797 1 84.44 336 ASP A CA 1
ATOM 2657 C C . ASP A 1 336 ? 16.641 11.047 12.219 1 84.44 336 ASP A C 1
ATOM 2659 O O . ASP A 1 336 ? 17.219 10.297 11.422 1 84.44 336 ASP A O 1
ATOM 2663 N N . LEU A 1 337 ? 16.375 10.805 13.438 1 87.19 337 LEU A N 1
ATOM 2664 C CA . LEU A 1 337 ? 16.672 9.477 13.945 1 87.19 337 LEU A CA 1
ATOM 2665 C C . LEU A 1 337 ? 15.383 8.68 14.156 1 87.19 337 LEU A C 1
ATOM 2667 O O . LEU A 1 337 ? 14.438 9.172 14.773 1 87.19 337 LEU A O 1
ATOM 2671 N N . SER A 1 338 ? 15.297 7.523 13.602 1 83.88 338 SER A N 1
ATOM 2672 C CA . SER A 1 338 ? 14.188 6.59 13.758 1 83.88 338 SER A CA 1
ATOM 2673 C C . SER A 1 338 ? 12.859 7.23 13.352 1 83.88 338 SER A C 1
ATOM 2675 O O . SER A 1 338 ? 11.898 7.203 14.117 1 83.88 338 SER A O 1
ATOM 2677 N N . PRO A 1 339 ? 12.844 7.816 12.227 1 88.62 339 PRO A N 1
ATOM 2678 C CA . PRO A 1 339 ? 11.57 8.383 11.773 1 88.62 339 PRO A CA 1
ATOM 2679 C C . PRO A 1 339 ? 10.445 7.344 11.734 1 88.62 339 PRO A C 1
ATOM 2681 O O . PRO A 1 339 ? 10.711 6.152 11.562 1 88.62 339 PRO A O 1
ATOM 2684 N N . THR A 1 340 ? 9.211 7.812 11.945 1 87.12 340 THR A N 1
ATOM 2685 C CA . THR A 1 340 ? 8.062 6.914 11.836 1 87.12 340 THR A CA 1
ATOM 2686 C C . THR A 1 340 ? 7.777 6.586 10.375 1 87.12 340 THR A C 1
ATOM 2688 O O . THR A 1 340 ? 8.125 7.359 9.477 1 87.12 340 THR A O 1
ATOM 2691 N N . LYS A 1 341 ? 7.125 5.469 10.125 1 91.25 341 LYS A N 1
ATOM 2692 C CA . LYS A 1 341 ? 6.695 5.094 8.781 1 91.25 341 LYS A CA 1
ATOM 2693 C C . LYS A 1 341 ? 5.777 6.156 8.18 1 91.25 341 LYS A C 1
ATOM 2695 O O . LYS A 1 341 ? 5.949 6.547 7.023 1 91.25 341 LYS A O 1
ATOM 2700 N N . ASN A 1 342 ? 4.906 6.633 9.008 1 91.25 342 ASN A N 1
ATOM 2701 C CA . ASN A 1 342 ? 3.885 7.551 8.516 1 91.25 342 ASN A CA 1
ATOM 2702 C C . ASN A 1 342 ? 4.496 8.867 8.039 1 91.25 342 ASN A C 1
ATOM 2704 O O . ASN A 1 342 ? 4.125 9.383 6.98 1 91.25 342 ASN A O 1
ATOM 2708 N N . ILE A 1 343 ? 5.43 9.438 8.766 1 92.38 343 ILE A N 1
ATOM 2709 C CA . ILE A 1 343 ? 5.988 10.742 8.422 1 92.38 343 ILE A CA 1
ATOM 2710 C C . ILE A 1 343 ? 6.809 10.625 7.137 1 92.38 343 ILE A C 1
ATOM 2712 O O . ILE A 1 343 ? 6.852 11.555 6.332 1 92.38 343 ILE A O 1
ATOM 2716 N N . THR A 1 344 ? 7.469 9.523 6.938 1 95.56 344 THR A N 1
ATOM 2717 C CA . THR A 1 344 ? 8.273 9.344 5.734 1 95.56 344 THR A CA 1
ATOM 2718 C C . THR A 1 344 ? 7.383 9.148 4.512 1 95.56 344 THR A C 1
ATOM 2720 O O . THR A 1 344 ? 7.695 9.633 3.424 1 95.56 344 THR A O 1
ATOM 2723 N N . ARG A 1 345 ? 6.281 8.445 4.684 1 96.5 345 ARG A N 1
ATOM 2724 C CA . ARG A 1 345 ? 5.301 8.32 3.611 1 96.5 345 ARG A CA 1
ATOM 2725 C C . ARG A 1 345 ? 4.672 9.672 3.291 1 96.5 345 ARG A C 1
ATOM 2727 O O . ARG A 1 345 ? 4.52 10.031 2.121 1 96.5 345 ARG A O 1
ATOM 2734 N N . PHE A 1 346 ? 4.379 10.352 4.348 1 94.88 346 PHE A N 1
ATOM 2735 C CA . PHE A 1 346 ? 3.828 11.695 4.203 1 94.88 346 PHE A CA 1
ATOM 2736 C C . PHE A 1 346 ? 4.766 12.578 3.393 1 94.88 346 PHE A C 1
ATOM 2738 O O . PHE A 1 346 ? 4.332 13.281 2.479 1 94.88 346 PHE A O 1
ATOM 2745 N N . ASP A 1 347 ? 5.98 12.516 3.68 1 96 347 ASP A N 1
ATOM 2746 C CA . ASP A 1 347 ? 6.996 13.32 2.998 1 96 347 ASP A CA 1
ATOM 2747 C C . ASP A 1 347 ? 7.016 13.016 1.501 1 96 347 ASP A C 1
ATOM 2749 O O . ASP A 1 347 ? 6.977 13.93 0.677 1 96 347 ASP A O 1
ATOM 2753 N N . LEU A 1 348 ? 7.012 11.789 1.12 1 96.5 348 LEU A N 1
ATOM 2754 C CA . LEU A 1 348 ? 7.059 11.438 -0.295 1 96.5 348 LEU A CA 1
ATOM 2755 C C . LEU A 1 348 ? 5.746 11.789 -0.984 1 96.5 348 LEU A C 1
ATOM 2757 O O . LEU A 1 348 ? 5.73 12.125 -2.172 1 96.5 348 LEU A O 1
ATOM 2761 N N . SER A 1 349 ? 4.676 11.656 -0.224 1 96.81 349 SER A N 1
ATOM 2762 C CA . SER A 1 349 ? 3.396 12.094 -0.779 1 96.81 349 SER A CA 1
ATOM 2763 C C . SER A 1 349 ? 3.422 13.57 -1.137 1 96.81 349 SER A C 1
ATOM 2765 O O . SER A 1 349 ? 2.928 13.969 -2.193 1 96.81 349 SER A O 1
ATOM 2767 N N . MET A 1 350 ? 4.012 14.383 -0.254 1 96.06 350 MET A N 1
ATOM 2768 C CA . MET A 1 350 ? 4.113 15.812 -0.52 1 96.06 350 MET A CA 1
ATOM 2769 C C . MET A 1 350 ? 5.004 16.078 -1.727 1 96.06 350 MET A C 1
ATOM 2771 O O . MET A 1 350 ? 4.695 16.938 -2.553 1 96.06 350 MET A O 1
ATOM 2775 N N . LEU A 1 351 ? 6.09 15.359 -1.854 1 96.25 351 LEU A N 1
ATOM 2776 C CA . LEU A 1 351 ? 6.969 15.516 -3.01 1 96.25 351 LEU A CA 1
ATOM 2777 C C . LEU A 1 351 ? 6.219 15.211 -4.305 1 96.25 351 LEU A C 1
ATOM 2779 O O . LEU A 1 351 ? 6.277 15.992 -5.258 1 96.25 351 LEU A O 1
ATOM 2783 N N . ALA A 1 352 ? 5.473 14.109 -4.297 1 96.44 352 ALA A N 1
ATOM 2784 C CA . ALA A 1 352 ? 4.82 13.609 -5.508 1 96.44 352 ALA A CA 1
ATOM 2785 C C . ALA A 1 352 ? 3.627 14.484 -5.887 1 96.44 352 ALA A C 1
ATOM 2787 O O . ALA A 1 352 ? 3.418 14.781 -7.062 1 96.44 352 ALA A O 1
ATOM 2788 N N . SER A 1 353 ? 2.883 14.938 -4.875 1 95.88 353 SER A N 1
ATOM 2789 C CA . SER A 1 353 ? 1.575 15.523 -5.152 1 95.88 353 SER A CA 1
ATOM 2790 C C . SER A 1 353 ? 1.652 17.047 -5.215 1 95.88 353 SER A C 1
ATOM 2792 O O . SER A 1 353 ? 0.87 17.688 -5.926 1 95.88 353 SER A O 1
ATOM 2794 N N . CYS A 1 354 ? 2.654 17.656 -4.438 1 94.44 354 CYS A N 1
ATOM 2795 C CA . CYS A 1 354 ? 2.633 19.109 -4.367 1 94.44 354 CYS A CA 1
ATOM 2796 C C . CYS A 1 354 ? 4.043 19.672 -4.461 1 94.44 354 CYS A C 1
ATOM 2798 O O . CYS A 1 354 ? 4.227 20.891 -4.398 1 94.44 354 CYS A O 1
ATOM 2800 N N . GLY A 1 355 ? 4.988 18.828 -4.672 1 94.44 355 GLY A N 1
ATOM 2801 C CA . GLY A 1 355 ? 6.355 19.312 -4.707 1 94.44 355 GLY A CA 1
ATOM 2802 C C . GLY A 1 355 ? 6.832 19.859 -3.371 1 94.44 355 GLY A C 1
ATOM 2803 O O . GLY A 1 355 ? 7.691 20.734 -3.318 1 94.44 355 GLY A O 1
ATOM 2804 N N . GLY A 1 356 ? 6.266 19.344 -2.305 1 95.81 356 GLY A N 1
ATOM 2805 C CA . GLY A 1 356 ? 6.578 19.812 -0.965 1 95.81 356 GLY A CA 1
ATOM 2806 C C . GLY A 1 356 ? 7.582 18.938 -0.241 1 95.81 356 GLY A C 1
ATOM 2807 O O . GLY A 1 356 ? 8.383 18.25 -0.876 1 95.81 356 GLY A O 1
ATOM 2808 N N . VAL A 1 357 ? 7.594 19.094 1.14 1 94.88 357 VAL A N 1
ATOM 2809 C CA . VAL A 1 357 ? 8.586 18.391 1.935 1 94.88 357 VAL A CA 1
ATOM 2810 C C . VAL A 1 357 ? 8.188 18.406 3.408 1 94.88 357 VAL A C 1
ATOM 2812 O O . VAL A 1 357 ? 7.648 19.406 3.895 1 94.88 357 VAL A O 1
ATOM 2815 N N . GLN A 1 358 ? 8.336 17.25 4.062 1 94.88 358 GLN A N 1
ATOM 2816 C CA . GLN A 1 358 ? 8.336 17.266 5.523 1 94.88 358 GLN A CA 1
ATOM 2817 C C . GLN A 1 358 ? 9.711 17.609 6.074 1 94.88 358 GLN A C 1
ATOM 2819 O O . GLN A 1 358 ? 10.672 16.875 5.875 1 94.88 358 GLN A O 1
ATOM 2824 N N . ARG A 1 359 ? 9.766 18.641 6.805 1 95.12 359 ARG A N 1
ATOM 2825 C CA . ARG A 1 359 ? 11.039 19.125 7.316 1 95.12 359 ARG A CA 1
ATOM 2826 C C . ARG A 1 359 ? 11.305 18.625 8.727 1 95.12 359 ARG A C 1
ATOM 2828 O O . ARG A 1 359 ? 10.359 18.375 9.484 1 95.12 359 ARG A O 1
ATOM 2835 N N . SER A 1 360 ? 12.617 18.391 9.031 1 91.88 360 SER A N 1
ATOM 2836 C CA . SER A 1 360 ? 13 18.188 10.422 1 91.88 360 SER A CA 1
ATOM 2837 C C . SER A 1 360 ? 12.898 19.469 11.227 1 91.88 360 SER A C 1
ATOM 2839 O O . SER A 1 360 ? 12.719 20.547 10.656 1 91.88 360 SER A O 1
ATOM 2841 N N . GLU A 1 361 ? 12.977 19.328 12.547 1 93.25 361 GLU A N 1
ATOM 2842 C CA . GLU A 1 361 ? 12.984 20.516 13.406 1 93.25 361 GLU A CA 1
ATOM 2843 C C . GLU A 1 361 ? 14.125 21.453 13.047 1 93.25 361 GLU A C 1
ATOM 2845 O O . GLU A 1 361 ? 13.938 22.672 12.961 1 93.25 361 GLU A O 1
ATOM 2850 N N . ALA A 1 362 ? 15.312 20.875 12.789 1 92.56 362 ALA A N 1
ATOM 2851 C CA . ALA A 1 362 ? 16.484 21.672 12.453 1 92.56 362 ALA A CA 1
ATOM 2852 C C . ALA A 1 362 ? 16.312 22.391 11.109 1 92.56 362 ALA A C 1
ATOM 2854 O O . ALA A 1 362 ? 16.672 23.547 10.961 1 92.56 362 ALA A O 1
ATOM 2855 N N . GLU A 1 363 ? 15.758 21.719 10.148 1 93.25 363 GLU A N 1
ATOM 2856 C CA . GLU A 1 363 ? 15.539 22.281 8.828 1 93.25 363 GLU A CA 1
ATOM 2857 C C . GLU A 1 363 ? 14.516 23.422 8.883 1 93.25 363 GLU A C 1
ATOM 2859 O O . GLU A 1 363 ? 14.688 24.453 8.234 1 93.25 363 GLU A O 1
ATOM 2864 N N . GLN A 1 364 ? 13.414 23.203 9.617 1 96.12 364 GLN A N 1
ATOM 2865 C CA . GLN A 1 364 ? 12.383 24.234 9.727 1 96.12 364 GLN A CA 1
ATOM 2866 C C . GLN A 1 364 ? 12.906 25.469 10.461 1 96.12 364 GLN A C 1
ATOM 2868 O O . GLN A 1 364 ? 12.586 26.594 10.094 1 96.12 364 GLN A O 1
ATOM 2873 N N . LYS A 1 365 ? 13.688 25.234 11.516 1 96.81 365 LYS A N 1
ATOM 2874 C CA . LYS A 1 365 ? 14.32 26.344 12.227 1 96.81 365 LYS A CA 1
ATOM 2875 C C . LYS A 1 365 ? 15.211 27.156 11.297 1 96.81 365 LYS A C 1
ATOM 2877 O O . LYS A 1 365 ? 15.141 28.391 11.289 1 96.81 365 LYS A O 1
ATOM 2882 N N . ALA A 1 366 ? 16 26.453 10.523 1 96.5 366 ALA A N 1
ATOM 2883 C CA . ALA A 1 366 ? 16.891 27.125 9.586 1 96.5 366 ALA A CA 1
ATOM 2884 C C . ALA A 1 366 ? 16.094 27.938 8.562 1 96.5 366 ALA A C 1
ATOM 2886 O O . ALA A 1 366 ? 16.5 29.047 8.18 1 96.5 366 ALA A O 1
ATOM 2887 N N . LEU A 1 367 ? 15.016 27.375 8.117 1 96.88 367 LEU A N 1
ATOM 2888 C CA . LEU A 1 367 ? 14.133 28.062 7.172 1 96.88 367 LEU A CA 1
ATOM 2889 C C . LEU A 1 367 ? 13.602 29.359 7.766 1 96.88 367 LEU A C 1
ATOM 2891 O O . LEU A 1 367 ? 13.617 30.391 7.105 1 96.88 367 LEU A O 1
ATOM 2895 N N . LEU A 1 368 ? 13.125 29.328 9.008 1 97.81 368 LEU A N 1
ATOM 2896 C CA . LEU A 1 368 ? 12.586 30.516 9.68 1 97.81 368 LEU A CA 1
ATOM 2897 C C . LEU A 1 368 ? 13.68 31.547 9.906 1 97.81 368 LEU A C 1
ATOM 2899 O O . LEU A 1 368 ? 13.453 32.75 9.688 1 97.81 368 LEU A O 1
ATOM 2903 N N . GLU A 1 369 ? 14.828 31.109 10.258 1 97.44 369 GLU A N 1
ATOM 2904 C CA . GLU A 1 369 ? 15.938 32 10.531 1 97.44 369 GLU A CA 1
ATOM 2905 C C . GLU A 1 369 ? 16.438 32.688 9.25 1 97.44 369 GLU A C 1
ATOM 2907 O O . GLU A 1 369 ? 16.922 33.812 9.289 1 97.44 369 GLU A O 1
ATOM 2912 N N . SER A 1 370 ? 16.297 32.031 8.18 1 96.88 370 SER A N 1
ATOM 2913 C CA . SER A 1 370 ? 16.766 32.562 6.895 1 96.88 370 SER A CA 1
ATOM 2914 C C . SER A 1 370 ? 15.961 33.781 6.469 1 96.88 370 SER A C 1
ATOM 2916 O O . SER A 1 370 ? 16.406 34.562 5.629 1 96.88 370 SER A O 1
ATOM 2918 N N . VAL A 1 371 ? 14.805 34 7.051 1 97.19 371 VAL A N 1
ATOM 2919 C CA . VAL A 1 371 ? 13.977 35.156 6.66 1 97.19 371 VAL A CA 1
ATOM 2920 C C . VAL A 1 371 ? 13.938 36.156 7.801 1 97.19 371 VAL A C 1
ATOM 2922 O O . VAL A 1 371 ? 12.992 36.969 7.895 1 97.19 371 VAL A O 1
ATOM 2925 N N . GLY A 1 372 ? 14.836 36.062 8.734 1 96.44 372 GLY A N 1
ATOM 2926 C CA . GLY A 1 372 ? 14.992 37.094 9.766 1 96.44 372 GLY A CA 1
ATOM 2927 C C . GLY A 1 372 ? 14.172 36.812 11.008 1 96.44 372 GLY A C 1
ATOM 2928 O O . GLY A 1 372 ? 13.938 37.688 11.82 1 96.44 372 GLY A O 1
ATOM 2929 N N . LEU A 1 373 ? 13.695 35.625 11.219 1 98.25 373 LEU A N 1
ATOM 2930 C CA . LEU A 1 373 ? 12.938 35.25 12.406 1 98.25 373 LEU A CA 1
ATOM 2931 C C . LEU A 1 373 ? 13.812 34.5 13.398 1 98.25 373 LEU A C 1
ATOM 2933 O O . LEU A 1 373 ? 14.828 33.906 13.016 1 98.25 373 LEU A O 1
ATOM 2937 N N . GLU A 1 374 ? 13.438 34.625 14.625 1 97.94 374 GLU A N 1
ATOM 2938 C CA . GLU A 1 374 ? 14.055 33.875 15.711 1 97.94 374 GLU A CA 1
ATOM 2939 C C . GLU A 1 374 ? 13.078 32.812 16.266 1 97.94 374 GLU A C 1
ATOM 2941 O O . GLU A 1 374 ? 11.938 33.156 16.609 1 97.94 374 GLU A O 1
ATOM 2946 N N . VAL A 1 375 ? 13.562 31.609 16.375 1 98 375 VAL A N 1
ATOM 2947 C CA . VAL A 1 375 ? 12.727 30.547 16.922 1 98 375 VAL A CA 1
ATOM 2948 C C . VAL A 1 375 ? 12.812 30.531 18.438 1 98 375 VAL A C 1
ATOM 2950 O O . VAL A 1 375 ? 13.906 30.453 19 1 98 375 VAL A O 1
ATOM 2953 N N . LEU A 1 376 ? 11.727 30.578 19.109 1 96.75 376 LEU A N 1
ATOM 2954 C CA . LEU A 1 376 ? 11.672 30.641 20.562 1 96.75 376 LEU A CA 1
ATOM 2955 C C . LEU A 1 376 ? 11.586 29.234 21.156 1 96.75 376 LEU A C 1
ATOM 2957 O O . LEU A 1 376 ? 12.031 29.016 22.281 1 96.75 376 LEU A O 1
ATOM 2961 N N . GLY A 1 377 ? 10.938 28.359 20.422 1 95 377 GLY A N 1
ATOM 2962 C CA . GLY A 1 377 ? 10.781 27 20.906 1 95 377 GLY A CA 1
ATOM 2963 C C . GLY A 1 377 ? 9.852 26.156 20.062 1 95 377 GLY A C 1
ATOM 2964 O O . GLY A 1 377 ? 9.227 26.656 19.125 1 95 377 GLY A O 1
ATOM 2965 N N . THR A 1 378 ? 9.875 24.875 20.328 1 93.88 378 THR A N 1
ATOM 2966 C CA . THR A 1 378 ? 9.008 23.906 19.672 1 93.88 378 THR A CA 1
ATOM 2967 C C . THR A 1 378 ? 8.227 23.109 20.719 1 93.88 378 THR A C 1
ATOM 2969 O O . THR A 1 378 ? 8.805 22.547 21.656 1 93.88 378 THR A O 1
ATOM 2972 N N . MET A 1 379 ? 6.945 23.141 20.594 1 89.06 379 MET A N 1
ATOM 2973 C CA . MET A 1 379 ? 6.074 22.344 21.438 1 89.06 379 MET A CA 1
ATOM 2974 C C . MET A 1 379 ? 5.578 21.109 20.688 1 89.06 379 MET A C 1
ATOM 2976 O O . MET A 1 379 ? 4.875 21.234 19.672 1 89.06 379 MET A O 1
ATOM 2980 N N . SER A 1 380 ? 5.93 19.969 21.172 1 80.81 380 SER A N 1
ATOM 2981 C CA . SER A 1 380 ? 5.648 18.734 20.438 1 80.81 380 SER A CA 1
ATOM 2982 C C . SER A 1 380 ? 4.508 17.953 21.078 1 80.81 380 SER A C 1
ATOM 2984 O O . SER A 1 380 ? 4.316 18.016 22.297 1 80.81 380 SER A O 1
ATOM 2986 N N . THR A 1 381 ? 3.699 17.406 20.188 1 69.38 381 THR A N 1
ATOM 2987 C CA . THR A 1 381 ? 2.707 16.438 20.625 1 69.38 381 THR A CA 1
ATOM 2988 C C . THR A 1 381 ? 3.193 15.008 20.375 1 69.38 381 THR A C 1
ATOM 2990 O O . THR A 1 381 ? 4.164 14.805 19.641 1 69.38 381 THR A O 1
ATOM 2993 N N . PRO A 1 382 ? 2.574 14.07 20.938 1 61.38 382 PRO A N 1
ATOM 2994 C CA . PRO A 1 382 ? 2.992 12.688 20.734 1 61.38 382 PRO A CA 1
ATOM 2995 C C . PRO A 1 382 ? 2.795 12.211 19.297 1 61.38 382 PRO A C 1
ATOM 2997 O O . PRO A 1 382 ? 3.398 11.219 18.891 1 61.38 382 PRO A O 1
ATOM 3000 N N . ARG A 1 383 ? 2.096 12.867 18.422 1 63.72 383 ARG A N 1
ATOM 3001 C CA . ARG A 1 383 ? 1.793 12.336 17.094 1 63.72 383 ARG A CA 1
ATOM 3002 C C . ARG A 1 383 ? 2.521 13.117 16.016 1 63.72 383 ARG A C 1
ATOM 3004 O O . ARG A 1 383 ? 1.981 13.328 14.922 1 63.72 383 ARG A O 1
ATOM 3011 N N . ASP A 1 384 ? 3.596 13.508 16.141 1 72.75 384 ASP A N 1
ATOM 3012 C CA . ASP A 1 384 ? 4.535 14.078 15.172 1 72.75 384 ASP A CA 1
ATOM 3013 C C . ASP A 1 384 ? 4.195 15.539 14.875 1 72.75 384 ASP A C 1
ATOM 3015 O O . ASP A 1 384 ? 4.941 16.219 14.172 1 72.75 384 ASP A O 1
ATOM 3019 N N . TRP A 1 385 ? 3.102 15.992 15.336 1 84.25 385 TRP A N 1
ATOM 3020 C CA . TRP A 1 385 ? 2.766 17.391 15.078 1 84.25 385 TRP A CA 1
ATOM 3021 C C . TRP A 1 385 ? 3.307 18.281 16.188 1 84.25 385 TRP A C 1
ATOM 3023 O O . TRP A 1 385 ? 3.258 17.938 17.359 1 84.25 385 TRP A O 1
ATOM 3033 N N . SER A 1 386 ? 3.885 19.344 15.781 1 89.5 386 SER A N 1
ATOM 3034 C CA . SER A 1 386 ? 4.484 20.297 16.719 1 89.5 386 SER A CA 1
ATOM 3035 C C . SER A 1 386 ? 4.184 21.734 16.312 1 89.5 386 SER A C 1
ATOM 3037 O O . SER A 1 386 ? 3.889 22.016 15.141 1 89.5 386 SER A O 1
ATOM 3039 N N . ILE A 1 387 ? 4.137 22.547 17.297 1 93.69 387 ILE A N 1
ATOM 3040 C CA . ILE A 1 387 ? 4.055 23.984 17.062 1 93.69 387 ILE A CA 1
ATOM 3041 C C . ILE A 1 387 ? 5.418 24.625 17.281 1 93.69 387 ILE A C 1
ATOM 3043 O O . ILE A 1 387 ? 5.945 24.609 18.406 1 93.69 387 ILE A O 1
ATOM 3047 N N . MET A 1 388 ? 6.016 25.156 16.25 1 96.19 388 MET A N 1
ATOM 3048 C CA . MET A 1 388 ? 7.227 25.953 16.344 1 96.19 388 MET A CA 1
ATOM 3049 C C . MET A 1 388 ? 6.891 27.438 16.406 1 96.19 388 MET A C 1
ATOM 3051 O O . MET A 1 388 ? 6.176 27.953 15.547 1 96.19 388 MET A O 1
ATOM 3055 N N . GLU A 1 389 ? 7.32 28.078 17.484 1 97.88 389 GLU A N 1
ATOM 3056 C CA . GLU A 1 389 ? 7.047 29.5 17.719 1 97.88 389 GLU A CA 1
ATOM 3057 C C . GLU A 1 389 ? 8.234 30.359 17.312 1 97.88 389 GLU A C 1
ATOM 3059 O O . GLU A 1 389 ? 9.375 30.094 17.703 1 97.88 389 GLU A O 1
ATOM 3064 N N . ALA A 1 390 ? 7.914 31.375 16.516 1 98.31 390 ALA A N 1
ATOM 3065 C CA . ALA A 1 390 ? 8.961 32.281 16.078 1 98.31 390 ALA A CA 1
ATOM 3066 C C . ALA A 1 390 ? 8.516 33.75 16.25 1 98.31 390 ALA A C 1
ATOM 3068 O O . ALA A 1 390 ? 7.316 34.031 16.359 1 98.31 390 ALA A O 1
ATOM 3069 N N . ARG A 1 391 ? 9.445 34.656 16.344 1 98.31 391 ARG A N 1
ATOM 3070 C CA . ARG A 1 391 ? 9.242 36.094 16.391 1 98.31 391 ARG A CA 1
ATOM 3071 C C . ARG A 1 391 ? 10.289 36.844 15.562 1 98.31 391 ARG A C 1
ATOM 3073 O O . ARG A 1 391 ? 11.234 36.219 15.062 1 98.31 391 ARG A O 1
ATOM 3080 N N . LEU A 1 392 ? 9.984 38.125 15.305 1 97.31 392 LEU A N 1
ATOM 3081 C CA . LEU A 1 392 ? 11.016 38.906 14.648 1 97.31 392 LEU A CA 1
ATOM 3082 C C . LEU A 1 392 ? 12.305 38.906 15.469 1 97.31 392 LEU A C 1
ATOM 3084 O O . LEU A 1 392 ? 12.258 39.031 16.703 1 97.31 392 LEU A O 1
ATOM 3088 N N . LYS A 1 393 ? 13.422 38.656 14.758 1 93.94 393 LYS A N 1
ATOM 3089 C CA . LYS A 1 393 ? 14.711 38.719 15.438 1 93.94 393 LYS A CA 1
ATOM 3090 C C . LYS A 1 393 ? 14.945 40.094 16.031 1 93.94 393 LYS A C 1
ATOM 3092 O O . LYS A 1 393 ? 14.695 41.125 15.391 1 93.94 393 LYS A O 1
ATOM 3097 N N . ARG A 1 394 ? 15.164 40.188 17.328 1 85 394 ARG A N 1
ATOM 3098 C CA . ARG A 1 394 ? 15.438 41.438 18.016 1 85 394 ARG A CA 1
ATOM 3099 C C . ARG A 1 394 ? 16.891 41.844 17.812 1 85 394 ARG A C 1
ATOM 3101 O O . ARG A 1 394 ? 17.797 41.031 17.766 1 85 394 ARG A O 1
ATOM 3108 N N . GLU A 1 395 ? 17.156 43.125 17.188 1 65.44 395 GLU A N 1
ATOM 3109 C CA . GLU A 1 395 ? 18.484 43.719 17.109 1 65.44 395 GLU A CA 1
ATOM 3110 C C . GLU A 1 395 ? 19.156 43.781 18.484 1 65.44 395 GLU A C 1
ATOM 3112 O O . GLU A 1 395 ? 18.469 43.938 19.5 1 65.44 395 GLU A O 1
ATOM 3117 N N . MET B 1 1 ? -4.098 -11.344 37.844 1 50.91 1 MET B N 1
ATOM 3118 C CA . MET B 1 1 ? -4.027 -10.945 36.469 1 50.91 1 MET B CA 1
ATOM 3119 C C . MET B 1 1 ? -3.129 -9.727 36.281 1 50.91 1 MET B C 1
ATOM 3121 O O . MET B 1 1 ? -3.309 -8.719 36.969 1 50.91 1 MET B O 1
ATOM 3125 N N . SER B 1 2 ? -2.057 -9.992 35.656 1 67.31 2 SER B N 1
ATOM 3126 C CA . SER B 1 2 ? -1.044 -8.953 35.531 1 67.31 2 SER B CA 1
ATOM 3127 C C . SER B 1 2 ? -1.648 -7.652 35 1 67.31 2 SER B C 1
ATOM 3129 O O . SER B 1 2 ? -2.557 -7.676 34.156 1 67.31 2 SER B O 1
ATOM 3131 N N . THR B 1 3 ? -1.466 -6.594 35.656 1 81.62 3 THR B N 1
ATOM 3132 C CA . THR B 1 3 ? -1.891 -5.273 35.219 1 81.62 3 THR B CA 1
ATOM 3133 C C . THR B 1 3 ? -1.431 -5.023 33.781 1 81.62 3 THR B C 1
ATOM 3135 O O . THR B 1 3 ? -0.588 -5.758 33.25 1 81.62 3 THR B O 1
ATOM 3138 N N . THR B 1 4 ? -2.139 -4.227 33.094 1 82.38 4 THR B N 1
ATOM 3139 C CA . THR B 1 4 ? -1.769 -3.85 31.75 1 82.38 4 THR B CA 1
ATOM 3140 C C . THR B 1 4 ? -0.3 -3.445 31.672 1 82.38 4 THR B C 1
ATOM 3142 O O . THR B 1 4 ? 0.388 -3.748 30.703 1 82.38 4 THR B O 1
ATOM 3145 N N . GLU B 1 5 ? 0.15 -2.881 32.75 1 82.12 5 GLU B N 1
ATOM 3146 C CA . GLU B 1 5 ? 1.549 -2.467 32.781 1 82.12 5 GLU B CA 1
ATOM 3147 C C . GLU B 1 5 ? 2.479 -3.67 32.906 1 82.12 5 GLU B C 1
ATOM 3149 O O . GLU B 1 5 ? 3.539 -3.709 32.281 1 82.12 5 GLU B O 1
ATOM 3154 N N . GLU B 1 6 ? 2.088 -4.598 33.719 1 84.5 6 GLU B N 1
ATOM 3155 C CA . GLU B 1 6 ? 2.877 -5.816 33.875 1 84.5 6 GLU B CA 1
ATOM 3156 C C . GLU B 1 6 ? 2.904 -6.625 32.594 1 84.5 6 GLU B C 1
ATOM 3158 O O . GLU B 1 6 ? 3.947 -7.164 32.219 1 84.5 6 GLU B O 1
ATOM 3163 N N . TRP B 1 7 ? 1.791 -6.652 32 1 87.19 7 TRP B N 1
ATOM 3164 C CA . TRP B 1 7 ? 1.703 -7.32 30.719 1 87.19 7 TRP B CA 1
ATOM 3165 C C . TRP B 1 7 ? 2.635 -6.668 29.703 1 87.19 7 TRP B C 1
ATOM 3167 O O . TRP B 1 7 ? 3.35 -7.355 28.969 1 87.19 7 TRP B O 1
ATOM 3177 N N . LEU B 1 8 ? 2.604 -5.355 29.656 1 86.38 8 LEU B N 1
ATOM 3178 C CA . LEU B 1 8 ? 3.434 -4.617 28.719 1 86.38 8 LEU B CA 1
ATOM 3179 C C . LEU B 1 8 ? 4.914 -4.898 28.953 1 86.38 8 LEU B C 1
ATOM 3181 O O . LEU B 1 8 ? 5.68 -5.047 28 1 86.38 8 LEU B O 1
ATOM 3185 N N . GLN B 1 9 ? 5.316 -5.012 30.156 1 85.44 9 GLN B N 1
ATOM 3186 C CA . GLN B 1 9 ? 6.711 -5.293 30.484 1 85.44 9 GLN B CA 1
ATOM 3187 C C . GLN B 1 9 ? 7.121 -6.68 30 1 85.44 9 GLN B C 1
ATOM 3189 O O . GLN B 1 9 ? 8.203 -6.852 29.422 1 85.44 9 GLN B O 1
ATOM 3194 N N . GLU B 1 10 ? 6.277 -7.637 30.188 1 87.25 10 GLU B N 1
ATOM 3195 C CA . GLU B 1 10 ? 6.543 -8.992 29.719 1 87.25 10 GLU B CA 1
ATOM 3196 C C . GLU B 1 10 ? 6.57 -9.062 28.188 1 87.25 10 GLU B C 1
ATOM 3198 O O . GLU B 1 10 ? 7.426 -9.734 27.609 1 87.25 10 GLU B O 1
ATOM 3203 N N . PHE B 1 11 ? 5.617 -8.359 27.625 1 86.25 11 PHE B N 1
ATOM 3204 C CA . PHE B 1 11 ? 5.535 -8.305 26.172 1 86.25 11 PHE B CA 1
ATOM 3205 C C . PHE B 1 11 ? 6.785 -7.664 25.594 1 86.25 11 PHE B C 1
ATOM 3207 O O . PHE B 1 11 ? 7.355 -8.18 24.625 1 86.25 11 PHE B O 1
ATOM 3214 N N . GLU B 1 12 ? 7.215 -6.645 26.172 1 84.88 12 GLU B N 1
ATOM 3215 C CA . GLU B 1 12 ? 8.438 -5.973 25.719 1 84.88 12 GLU B CA 1
ATOM 3216 C C . GLU B 1 12 ? 9.648 -6.895 25.844 1 84.88 12 GLU B C 1
ATOM 3218 O O . GLU B 1 12 ? 10.492 -6.941 24.938 1 84.88 12 GLU B O 1
ATOM 3223 N N . ALA B 1 13 ? 9.688 -7.602 26.922 1 85.75 13 ALA B N 1
ATOM 3224 C CA . ALA B 1 13 ? 10.797 -8.523 27.141 1 85.75 13 ALA B CA 1
ATOM 3225 C C . ALA B 1 13 ? 10.836 -9.609 26.078 1 85.75 13 ALA B C 1
ATOM 3227 O O . ALA B 1 13 ? 11.914 -9.953 25.562 1 85.75 13 ALA B O 1
ATOM 3228 N N . LEU B 1 14 ? 9.703 -10.086 25.719 1 86.19 14 LEU B N 1
ATOM 3229 C CA . LEU B 1 14 ? 9.656 -11.141 24.703 1 86.19 14 LEU B CA 1
ATOM 3230 C C . LEU B 1 14 ? 9.977 -10.594 23.328 1 86.19 14 LEU B C 1
ATOM 3232 O O . LEU B 1 14 ? 10.727 -11.219 22.562 1 86.19 14 LEU B O 1
ATOM 3236 N N . CYS B 1 15 ? 9.445 -9.422 22.984 1 84.81 15 CYS B N 1
ATOM 3237 C CA . CYS B 1 15 ? 9.711 -8.797 21.688 1 84.81 15 CYS B CA 1
ATOM 3238 C C . CYS B 1 15 ? 11.188 -8.469 21.531 1 84.81 15 CYS B C 1
ATOM 3240 O O . CYS B 1 15 ? 11.742 -8.578 20.438 1 84.81 15 CYS B O 1
ATOM 3242 N N . SER B 1 16 ? 11.875 -8.133 22.656 1 80.56 16 SER B N 1
ATOM 3243 C CA . SER B 1 16 ? 13.289 -7.75 22.594 1 80.56 16 SER B CA 1
ATOM 3244 C C . SER B 1 16 ? 14.172 -8.953 22.297 1 80.56 16 SER B C 1
ATOM 3246 O O . SER B 1 16 ? 15.312 -8.797 21.859 1 80.56 16 SER B O 1
ATOM 3248 N N . ARG B 1 17 ? 13.648 -10.164 22.422 1 82.88 17 ARG B N 1
ATOM 3249 C CA . ARG B 1 17 ? 14.43 -11.375 22.219 1 82.88 17 ARG B CA 1
ATOM 3250 C C . ARG B 1 17 ? 14.312 -11.875 20.781 1 82.88 17 ARG B C 1
ATOM 3252 O O . ARG B 1 17 ? 15.023 -12.797 20.391 1 82.88 17 ARG B O 1
ATOM 3259 N N . VAL B 1 18 ? 13.438 -11.312 20 1 81.81 18 VAL B N 1
ATOM 3260 C CA . VAL B 1 18 ? 13.164 -11.789 18.656 1 81.81 18 VAL B CA 1
ATOM 3261 C C . VAL B 1 18 ? 14.438 -11.742 17.812 1 81.81 18 VAL B C 1
ATOM 3263 O O . VAL B 1 18 ? 14.781 -12.719 17.141 1 81.81 18 VAL B O 1
ATOM 3266 N N . SER B 1 19 ? 15.203 -10.688 17.906 1 76.81 19 SER B N 1
ATOM 3267 C CA . SER B 1 19 ? 16.391 -10.523 17.078 1 76.81 19 SER B CA 1
ATOM 3268 C C . SER B 1 19 ? 17.469 -11.555 17.438 1 76.81 19 SER B C 1
ATOM 3270 O O . SER B 1 19 ? 18.234 -11.984 16.578 1 76.81 19 SER B O 1
ATOM 3272 N N . THR B 1 20 ? 17.453 -11.992 18.672 1 80.44 20 THR B N 1
ATOM 3273 C CA . THR B 1 20 ? 18.453 -12.938 19.125 1 80.44 20 THR B CA 1
ATOM 3274 C C . THR B 1 20 ? 18.047 -14.367 18.797 1 80.44 20 THR B C 1
ATOM 3276 O O . THR B 1 20 ? 18.891 -15.211 18.484 1 80.44 20 THR B O 1
ATOM 3279 N N . LEU B 1 21 ? 16.781 -14.656 18.859 1 80.06 21 LEU B N 1
ATOM 3280 C CA . LEU B 1 21 ? 16.281 -16.016 18.656 1 80.06 21 LEU B CA 1
ATOM 3281 C C . LEU B 1 21 ? 16.141 -16.328 17.172 1 80.06 21 LEU B C 1
ATOM 3283 O O . LEU B 1 21 ? 16.203 -17.5 16.766 1 80.06 21 LEU B O 1
ATOM 3287 N N . PHE B 1 22 ? 15.875 -15.344 16.328 1 77.81 22 PHE B N 1
ATOM 3288 C CA . PHE B 1 22 ? 15.688 -15.539 14.891 1 77.81 22 PHE B CA 1
ATOM 3289 C C . PHE B 1 22 ? 16.688 -14.695 14.102 1 77.81 22 PHE B C 1
ATOM 3291 O O . PHE B 1 22 ? 16.312 -13.75 13.414 1 77.81 22 PHE B O 1
ATOM 3298 N N . PRO B 1 23 ? 17.875 -15.18 14.219 1 67.25 23 PRO B N 1
ATOM 3299 C CA . PRO B 1 23 ? 18.859 -14.453 13.414 1 67.25 23 PRO B CA 1
ATOM 3300 C C . PRO B 1 23 ? 18.641 -14.648 11.914 1 67.25 23 PRO B C 1
ATOM 3302 O O . PRO B 1 23 ? 17.891 -15.531 11.5 1 67.25 23 PRO B O 1
ATOM 3305 N N . SER B 1 24 ? 18.859 -13.75 11.062 1 58.84 24 SER B N 1
ATOM 3306 C CA . SER B 1 24 ? 18.641 -13.75 9.625 1 58.84 24 SER B CA 1
ATOM 3307 C C . SER B 1 24 ? 19.031 -15.086 9 1 58.84 24 SER B C 1
ATOM 3309 O O . SER B 1 24 ? 18.531 -15.453 7.938 1 58.84 24 SER B O 1
ATOM 3311 N N . GLU B 1 25 ? 19.938 -15.789 9.562 1 54.53 25 GLU B N 1
ATOM 3312 C CA . GLU B 1 25 ? 20.344 -17.062 8.969 1 54.53 25 GLU B CA 1
ATOM 3313 C C . GLU B 1 25 ? 19.375 -18.172 9.32 1 54.53 25 GLU B C 1
ATOM 3315 O O . GLU B 1 25 ? 18.391 -17.953 10.039 1 54.53 25 GLU B O 1
ATOM 3320 N N . ILE B 1 26 ? 19.766 -19.578 9.219 1 54.03 26 ILE B N 1
ATOM 3321 C CA . ILE B 1 26 ? 19.141 -20.891 9.047 1 54.03 26 ILE B CA 1
ATOM 3322 C C . ILE B 1 26 ? 18.328 -21.234 10.297 1 54.03 26 ILE B C 1
ATOM 3324 O O . ILE B 1 26 ? 18.906 -21.5 11.359 1 54.03 26 ILE B O 1
ATOM 3328 N N . ASP B 1 27 ? 17.219 -20.531 10.602 1 59.41 27 ASP B N 1
ATOM 3329 C CA . ASP B 1 27 ? 16.422 -21.047 11.703 1 59.41 27 ASP B CA 1
ATOM 3330 C C . ASP B 1 27 ? 15.211 -21.844 11.188 1 59.41 27 ASP B C 1
ATOM 3332 O O . ASP B 1 27 ? 14.961 -21.875 9.984 1 59.41 27 ASP B O 1
ATOM 3336 N N . ASP B 1 28 ? 14.625 -22.625 12.039 1 68.81 28 ASP B N 1
ATOM 3337 C CA . ASP B 1 28 ? 13.367 -23.328 11.82 1 68.81 28 ASP B CA 1
ATOM 3338 C C . ASP B 1 28 ? 12.305 -22.391 11.242 1 68.81 28 ASP B C 1
ATOM 3340 O O . ASP B 1 28 ? 11.656 -21.656 11.977 1 68.81 28 ASP B O 1
ATOM 3344 N N . GLU B 1 29 ? 12.211 -22.312 10.016 1 74 29 GLU B N 1
ATOM 3345 C CA . GLU B 1 29 ? 11.344 -21.438 9.234 1 74 29 GLU B CA 1
ATOM 3346 C C . GLU B 1 29 ? 9.891 -21.562 9.688 1 74 29 GLU B C 1
ATOM 3348 O O . GLU B 1 29 ? 9.156 -20.562 9.688 1 74 29 GLU B O 1
ATOM 3353 N N . ASN B 1 30 ? 9.594 -22.688 10.234 1 72.62 30 ASN B N 1
ATOM 3354 C CA . ASN B 1 30 ? 8.211 -22.891 10.656 1 72.62 30 ASN B CA 1
ATOM 3355 C C . ASN B 1 30 ? 7.895 -22.125 11.938 1 72.62 30 ASN B C 1
ATOM 3357 O O . ASN B 1 30 ? 6.832 -21.5 12.047 1 72.62 30 ASN B O 1
ATOM 3361 N N . VAL B 1 31 ? 8.805 -22.203 12.852 1 79.25 31 VAL B N 1
ATOM 3362 C CA . VAL B 1 31 ? 8.625 -21.484 14.102 1 79.25 31 VAL B CA 1
ATOM 3363 C C . VAL B 1 31 ? 8.609 -19.984 13.844 1 79.25 31 VAL B C 1
ATOM 3365 O O . VAL B 1 31 ? 7.809 -19.25 14.43 1 79.25 31 VAL B O 1
ATOM 3368 N N . ARG B 1 32 ? 9.438 -19.531 12.953 1 82.94 32 ARG B N 1
ATOM 3369 C CA . ARG B 1 32 ? 9.523 -18.109 12.633 1 82.94 32 ARG B CA 1
ATOM 3370 C C . ARG B 1 32 ? 8.227 -17.609 11.992 1 82.94 32 ARG B C 1
ATOM 3372 O O . ARG B 1 32 ? 7.727 -16.547 12.352 1 82.94 32 ARG B O 1
ATOM 3379 N N . ILE B 1 33 ? 7.684 -18.406 11.164 1 80.38 33 ILE B N 1
ATOM 3380 C CA . ILE B 1 33 ? 6.453 -18.047 10.477 1 80.38 33 ILE B CA 1
ATOM 3381 C C . ILE B 1 33 ? 5.301 -17.984 11.477 1 80.38 33 ILE B C 1
ATOM 3383 O O . ILE B 1 33 ? 4.465 -17.078 11.414 1 80.38 33 ILE B O 1
ATOM 3387 N N . ARG B 1 34 ? 5.258 -18.938 12.367 1 81.25 34 ARG B N 1
ATOM 3388 C CA . ARG B 1 34 ? 4.227 -18.906 13.398 1 81.25 34 ARG B CA 1
ATOM 3389 C C . ARG B 1 34 ? 4.352 -17.672 14.273 1 81.25 34 ARG B C 1
ATOM 3391 O O . ARG B 1 34 ? 3.354 -17.016 14.586 1 81.25 34 ARG B O 1
ATOM 3398 N N . ALA B 1 35 ? 5.57 -17.359 14.68 1 85.5 35 ALA B N 1
ATOM 3399 C CA . ALA B 1 35 ? 5.828 -16.172 15.477 1 85.5 35 ALA B CA 1
ATOM 3400 C C . ALA B 1 35 ? 5.402 -14.906 14.719 1 85.5 35 ALA B C 1
ATOM 3402 O O . ALA B 1 35 ? 4.801 -14 15.297 1 85.5 35 ALA B O 1
ATOM 3403 N N . LEU B 1 36 ? 5.68 -14.875 13.43 1 87.25 36 LEU B N 1
ATOM 3404 C CA . LEU B 1 36 ? 5.32 -13.75 12.578 1 87.25 36 LEU B CA 1
ATOM 3405 C C . LEU B 1 36 ? 3.807 -13.562 12.531 1 87.25 36 LEU B C 1
ATOM 3407 O O . LEU B 1 36 ? 3.309 -12.445 12.711 1 87.25 36 LEU B O 1
ATOM 3411 N N . ARG B 1 37 ? 3.072 -14.602 12.375 1 82.38 37 ARG B N 1
ATOM 3412 C CA . ARG B 1 37 ? 1.616 -14.539 12.297 1 82.38 37 ARG B CA 1
ATOM 3413 C C . ARG B 1 37 ? 1.019 -14.047 13.609 1 82.38 37 ARG B C 1
ATOM 3415 O O . ARG B 1 37 ? 0.054 -13.281 13.617 1 82.38 37 ARG B O 1
ATOM 3422 N N . LEU B 1 38 ? 1.585 -14.508 14.711 1 84.38 38 LEU B N 1
ATOM 3423 C CA . LEU B 1 38 ? 1.132 -14.07 16.031 1 84.38 38 LEU B CA 1
ATOM 3424 C C . LEU B 1 38 ? 1.388 -12.578 16.219 1 84.38 38 LEU B C 1
ATOM 3426 O O . LEU B 1 38 ? 0.522 -11.852 16.719 1 84.38 38 LEU B O 1
ATOM 3430 N N . ALA B 1 39 ? 2.535 -12.148 15.852 1 88.88 39 ALA B N 1
ATOM 3431 C CA . ALA B 1 39 ? 2.887 -10.734 15.969 1 88.88 39 ALA B CA 1
ATOM 3432 C C . ALA B 1 39 ? 1.984 -9.867 15.102 1 88.88 39 ALA B C 1
ATOM 3434 O O . ALA B 1 39 ? 1.526 -8.805 15.531 1 88.88 39 ALA B O 1
ATOM 3435 N N . GLU B 1 40 ? 1.737 -10.289 13.867 1 87.38 40 GLU B N 1
ATOM 3436 C CA . GLU B 1 40 ? 0.852 -9.562 12.961 1 87.38 40 GLU B CA 1
ATOM 3437 C C . GLU B 1 40 ? -0.559 -9.461 13.531 1 87.38 40 GLU B C 1
ATOM 3439 O O . GLU B 1 40 ? -1.196 -8.406 13.438 1 87.38 40 GLU B O 1
ATOM 3444 N N . LYS B 1 41 ? -1.049 -10.539 14.062 1 83.5 41 LYS B N 1
ATOM 3445 C CA . LYS B 1 41 ? -2.369 -10.531 14.688 1 83.5 41 LYS B CA 1
ATOM 3446 C C . LYS B 1 41 ? -2.412 -9.555 15.859 1 83.5 41 LYS B C 1
ATOM 3448 O O . LYS B 1 41 ? -3.396 -8.836 16.047 1 83.5 41 LYS B O 1
ATOM 3453 N N . ALA B 1 42 ? -1.353 -9.555 16.688 1 87.31 42 ALA B N 1
ATOM 3454 C CA . ALA B 1 42 ? -1.273 -8.633 17.812 1 87.31 42 ALA B CA 1
ATOM 3455 C C . ALA B 1 42 ? -1.323 -7.18 17.344 1 87.31 42 ALA B C 1
ATOM 3457 O O . ALA B 1 42 ? -2.014 -6.348 17.938 1 87.31 42 ALA B O 1
ATOM 3458 N N . VAL B 1 43 ? -0.617 -6.844 16.281 1 89.62 43 VAL B N 1
ATOM 3459 C CA . VAL B 1 43 ? -0.635 -5.504 15.711 1 89.62 43 VAL B CA 1
ATOM 3460 C C . VAL B 1 43 ? -2.066 -5.109 15.352 1 89.62 43 VAL B C 1
ATOM 3462 O O . VAL B 1 43 ? -2.529 -4.027 15.719 1 89.62 43 VAL B O 1
ATOM 3465 N N . HIS B 1 44 ? -2.756 -6 14.758 1 85.88 44 HIS B N 1
ATOM 3466 C CA . HIS B 1 44 ? -4.121 -5.711 14.336 1 85.88 44 HIS B CA 1
ATOM 3467 C C . HIS B 1 44 ? -5.035 -5.492 15.539 1 85.88 44 HIS B C 1
ATOM 3469 O O . HIS B 1 44 ? -5.867 -4.582 15.531 1 85.88 44 HIS B O 1
ATOM 3475 N N . GLN B 1 45 ? -4.84 -6.305 16.531 1 84.69 45 GLN B N 1
ATOM 3476 C CA . GLN B 1 45 ? -5.699 -6.223 17.703 1 84.69 45 GLN B CA 1
ATOM 3477 C C . GLN B 1 45 ? -5.41 -4.961 18.516 1 84.69 45 GLN B C 1
ATOM 3479 O O . GLN B 1 45 ? -6.258 -4.5 19.281 1 84.69 45 GLN B O 1
ATOM 3484 N N . LEU B 1 46 ? -4.27 -4.438 18.328 1 88 46 LEU B N 1
ATOM 3485 C CA . LEU B 1 46 ? -3.871 -3.252 19.078 1 88 46 LEU B CA 1
ATOM 3486 C C . LEU B 1 46 ? -4.301 -1.979 18.359 1 88 46 LEU B C 1
ATOM 3488 O O . LEU B 1 46 ? -4.316 -0.898 18.953 1 88 46 LEU B O 1
ATOM 3492 N N . HIS B 1 47 ? -4.648 -2.104 17.109 1 88.06 47 HIS B N 1
ATOM 3493 C CA . HIS B 1 47 ? -5.074 -0.935 16.359 1 88.06 47 HIS B CA 1
ATOM 3494 C C . HIS B 1 47 ? -6.418 -0.413 16.844 1 88.06 47 HIS B C 1
ATOM 3496 O O . HIS B 1 47 ? -7.324 -1.197 17.141 1 88.06 47 HIS B O 1
ATOM 3502 N N . THR B 1 48 ? -6.492 0.801 17.016 1 86.12 48 THR B N 1
ATOM 3503 C CA . THR B 1 48 ? -7.77 1.509 17.031 1 86.12 48 THR B CA 1
ATOM 3504 C C . THR B 1 48 ? -8.148 1.951 15.617 1 86.12 48 THR B C 1
ATOM 3506 O O . THR B 1 48 ? -7.324 1.919 14.703 1 86.12 48 THR B O 1
ATOM 3509 N N . PRO B 1 49 ? -9.43 2.27 15.438 1 88.31 49 PRO B N 1
ATOM 3510 C CA . PR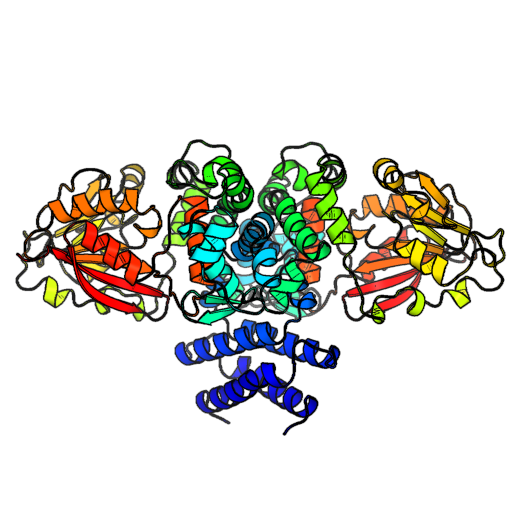O B 1 49 ? -9.781 2.793 14.109 1 88.31 49 PRO B CA 1
ATOM 3511 C C . PRO B 1 49 ? -8.859 3.924 13.664 1 88.31 49 PRO B C 1
ATOM 3513 O O . PRO B 1 49 ? -8.484 3.992 12.492 1 88.31 49 PRO B O 1
ATOM 3516 N N . MET B 1 50 ? -8.398 4.707 14.539 1 84.88 50 MET B N 1
ATOM 3517 C CA . MET B 1 50 ? -7.547 5.844 14.211 1 84.88 50 MET B CA 1
ATOM 3518 C C . MET B 1 50 ? -6.156 5.383 13.789 1 84.88 50 MET B C 1
ATOM 3520 O O . MET B 1 50 ? -5.637 5.82 12.766 1 84.88 50 MET B O 1
ATOM 3524 N N . THR B 1 51 ? -5.523 4.508 14.617 1 86.75 51 THR B N 1
ATOM 3525 C CA . THR B 1 51 ? -4.18 4.059 14.273 1 86.75 51 THR B CA 1
ATOM 3526 C C . THR B 1 51 ? -4.207 3.166 13.039 1 86.75 51 THR B C 1
ATOM 3528 O O . THR B 1 51 ? -3.238 3.123 12.281 1 86.75 51 THR B O 1
ATOM 3531 N N . PHE B 1 52 ? -5.34 2.477 12.82 1 91.38 52 PHE B N 1
ATOM 3532 C CA . PHE B 1 52 ? -5.52 1.714 11.594 1 91.38 52 PHE B CA 1
ATOM 3533 C C . PHE B 1 52 ? -5.52 2.635 10.375 1 91.38 52 PHE B C 1
ATOM 3535 O O . PHE B 1 52 ? -4.852 2.354 9.375 1 91.38 52 PHE B O 1
ATOM 3542 N N . ALA B 1 53 ? -6.273 3.678 10.477 1 90.19 53 ALA B N 1
ATOM 3543 C CA . ALA B 1 53 ? -6.332 4.66 9.398 1 90.19 53 ALA B CA 1
ATOM 3544 C C . ALA B 1 53 ? -4.957 5.262 9.133 1 90.19 53 ALA B C 1
ATOM 3546 O O . ALA B 1 53 ? -4.582 5.473 7.977 1 90.19 53 ALA B O 1
ATOM 3547 N N . GLU B 1 54 ? -4.207 5.543 10.156 1 87.75 54 GLU B N 1
ATOM 3548 C CA . GLU B 1 54 ? -2.863 6.094 10.023 1 87.75 54 GLU B CA 1
ATOM 3549 C C . GLU B 1 54 ? -1.942 5.125 9.281 1 87.75 54 GLU B C 1
ATOM 3551 O O . GLU B 1 54 ? -1.138 5.543 8.445 1 87.75 54 GLU B O 1
ATOM 3556 N N . ALA B 1 55 ? -2.09 3.895 9.617 1 90.38 55 ALA B N 1
ATOM 3557 C CA . ALA B 1 55 ? -1.26 2.865 9 1 90.38 55 ALA B CA 1
ATOM 3558 C C . ALA B 1 55 ? -1.59 2.715 7.516 1 90.38 55 ALA B C 1
ATOM 3560 O O . ALA B 1 55 ? -0.709 2.422 6.703 1 90.38 55 ALA B O 1
ATOM 3561 N N . GLN B 1 56 ? -2.822 2.959 7.164 1 92 56 GLN B N 1
ATOM 3562 C CA . GLN B 1 56 ? -3.277 2.799 5.789 1 92 56 GLN B CA 1
ATOM 3563 C C . GLN B 1 56 ? -2.945 4.031 4.953 1 92 56 GLN B C 1
ATOM 3565 O O . GLN B 1 56 ? -2.656 3.918 3.758 1 92 56 GLN B O 1
ATOM 3570 N N . THR B 1 57 ? -2.916 5.176 5.617 1 92.06 57 THR B N 1
ATOM 3571 C CA . THR B 1 57 ? -2.729 6.438 4.91 1 92.06 57 THR B CA 1
ATOM 3572 C C . THR B 1 57 ? -1.325 6.52 4.316 1 92.06 57 THR B C 1
ATOM 3574 O O . THR B 1 57 ? -0.334 6.289 5.012 1 92.06 57 THR B O 1
ATOM 3577 N N . TRP B 1 58 ? -1.226 6.734 2.988 1 94.81 58 TRP B N 1
ATOM 3578 C CA . TRP B 1 58 ? -0.021 6.895 2.18 1 94.81 58 TRP B CA 1
ATOM 3579 C C . TRP B 1 58 ? 0.801 5.609 2.162 1 94.81 58 TRP B C 1
ATOM 3581 O O . TRP B 1 58 ? 1.962 5.613 1.747 1 94.81 58 TRP B O 1
ATOM 3591 N N . ALA B 1 59 ? 0.234 4.477 2.555 1 93.81 59 ALA B N 1
ATOM 3592 C CA . ALA B 1 59 ? 0.937 3.207 2.705 1 93.81 59 ALA B CA 1
ATOM 3593 C C . ALA B 1 59 ? 1.58 2.777 1.39 1 93.81 59 ALA B C 1
ATOM 3595 O O . ALA B 1 59 ? 2.697 2.256 1.379 1 93.81 59 ALA B O 1
ATOM 3596 N N . PRO B 1 60 ? 0.956 3.039 0.237 1 94.06 60 PRO B N 1
ATOM 3597 C CA . PRO B 1 60 ? 1.551 2.57 -1.017 1 94.06 60 PRO B CA 1
ATOM 3598 C C . PRO B 1 60 ? 2.908 3.209 -1.3 1 94.06 60 PRO B C 1
ATOM 3600 O O . PRO B 1 60 ? 3.676 2.697 -2.119 1 94.06 60 PRO B O 1
ATOM 3603 N N . LEU B 1 61 ? 3.236 4.262 -0.645 1 96 61 LEU B N 1
ATOM 3604 C CA . LEU B 1 61 ? 4.484 4.965 -0.919 1 96 61 LEU B CA 1
ATOM 3605 C C . LEU B 1 61 ? 5.684 4.137 -0.47 1 96 61 LEU B C 1
ATOM 3607 O O . LEU B 1 61 ? 6.816 4.406 -0.875 1 96 61 LEU B O 1
ATOM 3611 N N . GLU B 1 62 ? 5.457 3.176 0.392 1 94.62 62 GLU B N 1
ATOM 3612 C CA . GLU B 1 62 ? 6.523 2.234 0.721 1 94.62 62 GLU B CA 1
ATOM 3613 C C . GLU B 1 62 ? 7.051 1.539 -0.531 1 94.62 62 GLU B C 1
ATOM 3615 O O . GLU B 1 62 ? 8.266 1.464 -0.741 1 94.62 62 GLU B O 1
ATOM 3620 N N . LEU B 1 63 ? 6.121 1.064 -1.343 1 94.94 63 LEU B N 1
ATOM 3621 C CA . LEU B 1 63 ? 6.469 0.355 -2.568 1 94.94 63 LEU B CA 1
ATOM 3622 C C . LEU B 1 63 ? 7.137 1.293 -3.568 1 94.94 63 LEU B C 1
ATOM 3624 O O . LEU B 1 63 ? 8.172 0.951 -4.156 1 94.94 63 LEU B O 1
ATOM 3628 N N . PHE B 1 64 ? 6.645 2.453 -3.748 1 95 64 PHE B N 1
ATOM 3629 C CA . PHE B 1 64 ? 7.16 3.383 -4.742 1 95 64 PHE B CA 1
ATOM 3630 C C . PHE B 1 64 ? 8.516 3.928 -4.32 1 95 64 PHE B C 1
ATOM 3632 O O . PHE B 1 64 ? 9.391 4.156 -5.16 1 95 64 PHE B O 1
ATOM 3639 N N . GLY B 1 65 ? 8.656 4.125 -2.998 1 96 65 GLY B N 1
ATOM 3640 C CA . GLY B 1 65 ? 9.969 4.492 -2.498 1 96 65 GLY B CA 1
ATOM 3641 C C . GLY B 1 65 ? 11.031 3.439 -2.766 1 96 65 GLY B C 1
ATOM 3642 O O . GLY B 1 65 ? 12.148 3.764 -3.174 1 96 65 GLY B O 1
ATOM 3643 N N . ALA B 1 66 ? 10.664 2.186 -2.557 1 96.56 66 ALA B N 1
ATOM 3644 C CA . ALA B 1 66 ? 11.562 1.081 -2.869 1 96.56 66 ALA B CA 1
ATOM 3645 C C . ALA B 1 66 ? 11.891 1.047 -4.359 1 96.56 66 ALA B C 1
ATOM 3647 O O . ALA B 1 66 ? 13.039 0.796 -4.742 1 96.56 66 ALA B O 1
ATOM 3648 N N . GLY B 1 67 ? 10.883 1.277 -5.199 1 95.12 67 GLY B N 1
ATOM 3649 C CA . GLY B 1 67 ? 11.102 1.331 -6.633 1 95.12 67 GLY B CA 1
ATOM 3650 C C . GLY B 1 67 ? 12.078 2.414 -7.047 1 95.12 67 GLY B C 1
ATOM 3651 O O . GLY B 1 67 ? 12.977 2.17 -7.859 1 95.12 67 GLY B O 1
ATOM 3652 N N . VAL B 1 68 ? 11.938 3.607 -6.461 1 96.38 68 VAL B N 1
ATOM 3653 C CA . VAL B 1 68 ? 12.852 4.711 -6.738 1 96.38 68 VAL B CA 1
ATOM 3654 C C . VAL B 1 68 ? 14.273 4.324 -6.328 1 96.38 68 VAL B C 1
ATOM 3656 O O . VAL B 1 68 ? 15.227 4.559 -7.078 1 96.38 68 VAL B O 1
ATOM 3659 N N . ALA B 1 69 ? 14.398 3.717 -5.164 1 97.56 69 ALA B N 1
ATOM 3660 C CA . ALA B 1 69 ? 15.711 3.316 -4.656 1 97.56 69 ALA B CA 1
ATOM 3661 C C . ALA B 1 69 ? 16.359 2.279 -5.57 1 97.56 69 ALA B C 1
ATOM 3663 O O . ALA B 1 69 ? 17.562 2.316 -5.801 1 97.56 69 ALA B O 1
ATOM 3664 N N . CYS B 1 70 ? 15.57 1.344 -6.074 1 95.12 70 CYS B N 1
ATOM 3665 C CA . CYS B 1 70 ? 16.062 0.353 -7.027 1 95.12 70 CYS B CA 1
ATOM 3666 C C . CYS B 1 70 ? 16.578 1.023 -8.289 1 95.12 70 CYS B C 1
ATOM 3668 O O . CYS B 1 70 ? 17.703 0.739 -8.727 1 95.12 70 CYS B O 1
ATOM 3670 N N . GLU B 1 71 ? 15.844 1.916 -8.828 1 93.12 71 GLU B N 1
ATOM 3671 C CA . GLU B 1 71 ? 16.203 2.566 -10.078 1 93.12 71 GLU B CA 1
ATOM 3672 C C . GLU B 1 71 ? 17.438 3.459 -9.898 1 93.12 71 GLU B C 1
ATOM 3674 O O . GLU B 1 71 ? 18.281 3.555 -10.797 1 93.12 71 GLU B O 1
ATOM 3679 N N . MET B 1 72 ? 17.5 4.086 -8.758 1 95.62 72 MET B N 1
ATOM 3680 C CA . MET B 1 72 ? 18.625 4.957 -8.477 1 95.62 72 MET B CA 1
ATOM 3681 C C . MET B 1 72 ? 19.906 4.145 -8.242 1 95.62 72 MET B C 1
ATOM 3683 O O . MET B 1 72 ? 21.016 4.66 -8.398 1 95.62 72 MET B O 1
ATOM 3687 N N . GLY B 1 73 ? 19.719 2.904 -7.781 1 96.56 73 GLY B N 1
ATOM 3688 C CA . GLY B 1 73 ? 20.859 2.064 -7.457 1 96.56 73 GLY B CA 1
ATOM 3689 C C . GLY B 1 73 ? 21.312 2.205 -6.016 1 96.56 73 GLY B C 1
ATOM 3690 O O . GLY B 1 73 ? 22.453 1.884 -5.684 1 96.56 73 GLY B O 1
ATOM 3691 N N . ILE B 1 74 ? 20.453 2.652 -5.133 1 98.06 74 ILE B N 1
ATOM 3692 C CA . ILE B 1 74 ? 20.797 2.871 -3.729 1 98.06 74 ILE B CA 1
ATOM 3693 C C . ILE B 1 74 ? 21.125 1.537 -3.064 1 98.06 74 ILE B C 1
ATOM 3695 O O . ILE B 1 74 ? 22.125 1.424 -2.352 1 98.06 74 ILE B O 1
ATOM 3699 N N . PHE B 1 75 ? 20.281 0.519 -3.258 1 98.12 75 PHE B N 1
ATOM 3700 C CA . PHE B 1 75 ? 20.516 -0.788 -2.656 1 98.12 75 PHE B CA 1
ATOM 3701 C C . PHE B 1 75 ? 21.844 -1.371 -3.135 1 98.12 75 PHE B C 1
ATOM 3703 O O . PHE B 1 75 ? 22.578 -1.979 -2.354 1 98.12 75 PHE B O 1
ATOM 3710 N N . ASP B 1 76 ? 22.188 -1.167 -4.41 1 97.56 76 ASP B N 1
ATOM 3711 C CA . ASP B 1 76 ? 23.438 -1.661 -4.973 1 97.56 76 ASP B CA 1
ATOM 3712 C C . ASP B 1 76 ? 24.641 -1.036 -4.266 1 97.56 76 ASP B C 1
ATOM 3714 O O . ASP B 1 76 ? 25.562 -1.742 -3.875 1 97.56 76 ASP B O 1
ATOM 3718 N N . ILE B 1 77 ? 24.625 0.233 -4.102 1 97.56 77 ILE B N 1
ATOM 3719 C CA . ILE B 1 77 ? 25.75 0.966 -3.516 1 97.56 77 ILE B CA 1
ATOM 3720 C C . ILE B 1 77 ? 25.938 0.549 -2.059 1 97.56 77 ILE B C 1
ATOM 3722 O O . ILE B 1 77 ? 27.062 0.323 -1.607 1 97.56 77 ILE B O 1
ATOM 3726 N N . LEU B 1 78 ? 24.844 0.471 -1.313 1 97.94 78 LEU B N 1
ATOM 3727 C CA . LEU B 1 78 ? 24.922 0.103 0.096 1 97.94 78 LEU B CA 1
ATOM 3728 C C . LEU B 1 78 ? 25.438 -1.326 0.255 1 97.94 78 LEU B C 1
ATOM 3730 O O . LEU B 1 78 ? 26.234 -1.61 1.152 1 97.94 78 LEU B O 1
ATOM 3734 N N . SER B 1 79 ? 24.969 -2.193 -0.618 1 96.75 79 SER B N 1
ATOM 3735 C CA . SER B 1 79 ? 25.281 -3.613 -0.496 1 96.75 79 SER B CA 1
ATOM 3736 C C . SER B 1 79 ? 26.766 -3.879 -0.775 1 96.75 79 SER B C 1
ATOM 3738 O O . SER B 1 79 ? 27.312 -4.883 -0.32 1 96.75 79 SER B O 1
ATOM 3740 N N . LYS B 1 80 ? 27.406 -3.041 -1.498 1 95.88 80 LYS B N 1
ATOM 3741 C CA . LYS B 1 80 ? 28.812 -3.193 -1.857 1 95.88 80 LYS B CA 1
ATOM 3742 C C . LYS B 1 80 ? 29.719 -2.736 -0.722 1 95.88 80 LYS B C 1
ATOM 3744 O O . LYS B 1 80 ? 30.922 -3.021 -0.729 1 95.88 80 LYS B O 1
ATOM 3749 N N . GLN B 1 81 ? 29.125 -2.148 0.226 1 91.69 81 GLN B N 1
ATOM 3750 C CA . GLN B 1 81 ? 29.922 -1.576 1.306 1 91.69 81 GLN B CA 1
ATOM 3751 C C . GLN B 1 81 ? 29.891 -2.459 2.551 1 91.69 81 GLN B C 1
ATOM 3753 O O . GLN B 1 81 ? 28.859 -3.08 2.84 1 91.69 81 GLN B O 1
ATOM 3758 N N . SER B 1 82 ? 30.969 -2.568 3.271 1 90.81 82 SER B N 1
ATOM 3759 C CA . SER B 1 82 ? 31 -3.27 4.551 1 90.81 82 SER B CA 1
ATOM 3760 C C . SER B 1 82 ? 30.562 -2.359 5.691 1 90.81 82 SER B C 1
ATOM 3762 O O . SER B 1 82 ? 30.047 -2.832 6.707 1 90.81 82 SER B O 1
ATOM 3764 N N . GLY B 1 83 ? 30.672 -1.074 5.496 1 93.44 83 GLY B N 1
ATOM 3765 C CA . GLY B 1 83 ? 30.281 -0.113 6.52 1 93.44 83 GLY B CA 1
ATOM 3766 C C . GLY B 1 83 ? 29.109 0.753 6.121 1 93.44 83 GLY B C 1
ATOM 3767 O O . GLY B 1 83 ? 28.266 0.337 5.316 1 93.44 83 GLY B O 1
ATOM 3768 N N . SER B 1 84 ? 28.938 1.794 6.828 1 97.38 84 SER B N 1
ATOM 3769 C CA . SER B 1 84 ? 27.828 2.709 6.586 1 97.38 84 SER B CA 1
ATOM 3770 C C . SER B 1 84 ? 28.25 3.84 5.648 1 97.38 84 SER B C 1
ATOM 3772 O O . SER B 1 84 ? 29.438 4.117 5.488 1 97.38 84 SER B O 1
ATOM 3774 N N . LEU B 1 85 ? 27.375 4.379 4.949 1 97.81 85 LEU B N 1
ATOM 3775 C CA . LEU B 1 85 ? 27.531 5.559 4.105 1 97.81 8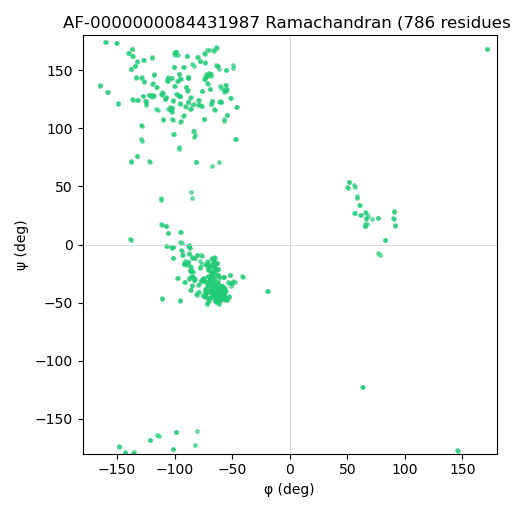5 LEU B CA 1
ATOM 3776 C C . LEU B 1 85 ? 26.625 6.691 4.57 1 97.81 85 LEU B C 1
ATOM 3778 O O . LEU B 1 85 ? 25.516 6.449 5.031 1 97.81 85 LEU B O 1
ATOM 3782 N N . SER B 1 86 ? 27.109 7.848 4.418 1 97.38 86 SER B N 1
ATOM 3783 C CA . SER B 1 86 ? 26.266 9.008 4.648 1 97.38 86 SER B CA 1
ATOM 3784 C C . SER B 1 86 ? 25.359 9.281 3.449 1 97.38 86 SER B C 1
ATOM 3786 O O . SER B 1 86 ? 25.625 8.797 2.346 1 97.38 86 SER B O 1
ATOM 3788 N N . THR B 1 87 ? 24.328 10.039 3.691 1 95.62 87 THR B N 1
ATOM 3789 C CA . THR B 1 87 ? 23.469 10.438 2.586 1 95.62 87 THR B CA 1
ATOM 3790 C C . THR B 1 87 ? 24.25 11.234 1.551 1 95.62 87 THR B C 1
ATOM 3792 O O . THR B 1 87 ? 23.984 11.125 0.349 1 95.62 87 THR B O 1
ATOM 3795 N N . ALA B 1 88 ? 25.188 12.055 1.989 1 96.44 88 ALA B N 1
ATOM 3796 C CA . ALA B 1 88 ? 26.016 12.844 1.086 1 96.44 88 ALA B CA 1
ATOM 3797 C C . ALA B 1 88 ? 26.875 11.938 0.203 1 96.44 88 ALA B C 1
ATOM 3799 O O . ALA B 1 88 ? 27.016 12.195 -0.996 1 96.44 88 ALA B O 1
ATOM 3800 N N . ASP B 1 89 ? 27.438 10.906 0.771 1 97.56 89 ASP B N 1
ATOM 3801 C CA . ASP B 1 89 ? 28.25 9.953 0.016 1 97.56 89 ASP B CA 1
ATOM 3802 C C . ASP B 1 89 ? 27.406 9.234 -1.041 1 97.56 89 ASP B C 1
ATOM 3804 O O . ASP B 1 89 ? 27.844 9.086 -2.186 1 97.56 89 ASP B O 1
ATOM 3808 N N . ILE B 1 90 ? 26.25 8.836 -0.629 1 97.62 90 ILE B N 1
ATOM 3809 C CA . ILE B 1 90 ? 25.359 8.133 -1.543 1 97.62 90 ILE B CA 1
ATOM 3810 C C . ILE B 1 90 ? 24.969 9.062 -2.693 1 97.62 90 ILE B C 1
ATOM 3812 O O . ILE B 1 90 ? 25.016 8.656 -3.859 1 97.62 90 ILE B O 1
ATOM 3816 N N . ALA B 1 91 ? 24.641 10.312 -2.375 1 97 91 ALA B N 1
ATOM 3817 C CA . ALA B 1 91 ? 24.25 11.297 -3.385 1 97 91 ALA B CA 1
ATOM 3818 C C . ALA B 1 91 ? 25.391 11.539 -4.379 1 97 91 ALA B C 1
ATOM 3820 O O . ALA B 1 91 ? 25.156 11.648 -5.586 1 97 91 ALA B O 1
ATOM 3821 N N . ARG B 1 92 ? 26.578 11.633 -3.869 1 97.31 92 ARG B N 1
ATOM 3822 C CA . ARG B 1 92 ? 27.75 11.852 -4.711 1 97.31 92 ARG B CA 1
ATOM 3823 C C . ARG B 1 92 ? 27.969 10.68 -5.66 1 97.31 92 ARG B C 1
ATOM 3825 O O . ARG B 1 92 ? 28.188 10.875 -6.859 1 97.31 92 ARG B O 1
ATOM 3832 N N . GLU B 1 93 ? 27.891 9.516 -5.164 1 96.5 93 GLU B N 1
ATOM 3833 C CA . GLU B 1 93 ? 28.109 8.312 -5.969 1 96.5 93 GLU B CA 1
ATOM 3834 C C . GLU B 1 93 ? 27.062 8.188 -7.066 1 96.5 93 GLU B C 1
ATOM 3836 O O . GLU B 1 93 ? 27.359 7.719 -8.164 1 96.5 93 GLU B O 1
ATOM 3841 N N . LEU B 1 94 ? 25.844 8.625 -6.75 1 96.31 94 LEU B N 1
ATOM 3842 C CA . LEU B 1 94 ? 24.734 8.477 -7.68 1 96.31 94 LEU B CA 1
ATOM 3843 C C . LEU B 1 94 ? 24.562 9.734 -8.531 1 96.31 94 LEU B C 1
ATOM 3845 O O . LEU B 1 94 ? 23.734 9.758 -9.445 1 96.31 94 LEU B O 1
ATOM 3849 N N . ASP B 1 95 ? 25.344 10.789 -8.258 1 96.69 95 ASP B N 1
ATOM 3850 C CA . ASP B 1 95 ? 25.156 12.102 -8.883 1 96.69 95 ASP B CA 1
ATOM 3851 C C . ASP B 1 95 ? 23.703 12.555 -8.781 1 96.69 95 ASP B C 1
ATOM 3853 O O . ASP B 1 95 ? 23.078 12.883 -9.789 1 96.69 95 ASP B O 1
ATOM 3857 N N . ALA B 1 96 ? 23.141 12.477 -7.59 1 96.38 96 ALA B N 1
ATOM 3858 C CA . ALA B 1 96 ? 21.75 12.828 -7.305 1 96.38 96 ALA B CA 1
ATOM 3859 C C . ALA B 1 96 ? 21.672 13.953 -6.277 1 96.38 96 ALA B C 1
ATOM 3861 O O . ALA B 1 96 ? 22.656 14.273 -5.617 1 96.38 96 ALA B O 1
ATOM 3862 N N . ASP B 1 97 ? 20.562 14.617 -6.211 1 94.94 97 ASP B N 1
ATOM 3863 C CA . ASP B 1 97 ? 20.312 15.664 -5.227 1 94.94 97 ASP B CA 1
ATOM 3864 C C . ASP B 1 97 ? 20.391 15.109 -3.805 1 94.94 97 ASP B C 1
ATOM 3866 O O . ASP B 1 97 ? 19.641 14.203 -3.441 1 94.94 97 ASP B O 1
ATOM 3870 N N . PRO B 1 98 ? 21.266 15.68 -2.957 1 93.81 98 PRO B N 1
ATOM 3871 C CA . PRO B 1 98 ? 21.438 15.18 -1.592 1 93.81 98 PRO B CA 1
ATOM 3872 C C . PRO B 1 98 ? 20.141 15.227 -0.779 1 93.81 98 PRO B C 1
ATOM 3874 O O . PRO B 1 98 ? 19.906 14.344 0.049 1 93.81 98 PRO B O 1
ATOM 3877 N N . ALA B 1 99 ? 19.344 16.203 -0.974 1 91.69 99 ALA B N 1
ATOM 3878 C CA . ALA B 1 99 ? 18.094 16.312 -0.234 1 91.69 99 ALA B CA 1
ATOM 3879 C C . ALA B 1 99 ? 17.141 15.18 -0.591 1 91.69 99 ALA B C 1
ATOM 3881 O O . ALA B 1 99 ? 16.453 14.641 0.278 1 91.69 99 ALA B O 1
ATOM 3882 N N . LEU B 1 100 ? 17.078 14.867 -1.885 1 94.5 100 LEU B N 1
ATOM 3883 C CA . LEU B 1 100 ? 16.25 13.75 -2.326 1 94.5 100 LEU B CA 1
ATOM 3884 C C . LEU B 1 100 ? 16.734 12.445 -1.713 1 94.5 100 LEU B C 1
ATOM 3886 O O . LEU B 1 100 ? 15.93 11.656 -1.202 1 94.5 100 LEU B O 1
ATOM 3890 N N . VAL B 1 101 ? 18.047 12.203 -1.771 1 96.44 101 VAL B N 1
ATOM 3891 C CA . VAL B 1 101 ? 18.625 10.977 -1.24 1 96.44 101 VAL B CA 1
ATOM 3892 C C . VAL B 1 101 ? 18.312 10.859 0.249 1 96.44 101 VAL B C 1
ATOM 3894 O O . VAL B 1 101 ? 17.938 9.781 0.727 1 96.44 101 VAL B O 1
ATOM 3897 N N . ALA B 1 102 ? 18.406 11.914 0.972 1 94.69 102 ALA B N 1
ATOM 3898 C CA . ALA B 1 102 ? 18.109 11.906 2.402 1 94.69 102 ALA B CA 1
ATOM 3899 C C . ALA B 1 102 ? 16.672 11.492 2.664 1 94.69 102 ALA B C 1
ATOM 3901 O O . ALA B 1 102 ? 16.391 10.719 3.59 1 94.69 102 ALA B O 1
ATOM 3902 N N . ARG B 1 103 ? 15.75 12 1.914 1 95.06 103 ARG B N 1
ATOM 3903 C CA . ARG B 1 103 ? 14.336 11.68 2.066 1 95.06 103 ARG B CA 1
ATOM 3904 C C . ARG B 1 103 ? 14.07 10.211 1.77 1 95.06 103 ARG B C 1
ATOM 3906 O O . ARG B 1 103 ? 13.328 9.547 2.496 1 95.06 103 ARG B O 1
ATOM 3913 N N . ILE B 1 104 ? 14.672 9.695 0.701 1 96.75 104 ILE B N 1
ATOM 3914 C CA . ILE B 1 104 ? 14.5 8.297 0.323 1 96.75 104 ILE B CA 1
ATOM 3915 C C . ILE B 1 104 ? 15.109 7.398 1.396 1 96.75 104 ILE B C 1
ATOM 3917 O O . ILE B 1 104 ? 14.508 6.391 1.782 1 96.75 104 ILE B O 1
ATOM 3921 N N . MET B 1 105 ? 16.281 7.805 1.917 1 97.19 105 MET B N 1
ATOM 3922 C CA . MET B 1 105 ? 16.953 7 2.934 1 97.19 105 MET B CA 1
ATOM 3923 C C . MET B 1 105 ? 16.125 6.945 4.215 1 97.19 105 MET B C 1
ATOM 3925 O O . MET B 1 105 ? 16.062 5.902 4.871 1 97.19 105 MET B O 1
ATOM 3929 N N . ARG B 1 106 ? 15.508 8.062 4.605 1 95.81 106 ARG B N 1
ATOM 3930 C CA . ARG B 1 106 ? 14.633 8.07 5.773 1 95.81 106 ARG B CA 1
ATOM 3931 C C . ARG B 1 106 ? 13.492 7.066 5.609 1 95.81 106 ARG B C 1
ATOM 3933 O O . ARG B 1 106 ? 13.156 6.348 6.551 1 95.81 106 ARG B O 1
ATOM 3940 N N . LEU B 1 107 ? 12.906 7.07 4.422 1 97.06 107 LEU B N 1
ATOM 3941 C CA . LEU B 1 107 ? 11.82 6.133 4.164 1 97.06 107 LEU B CA 1
ATOM 3942 C C . LEU B 1 107 ? 12.312 4.691 4.246 1 97.06 107 LEU B C 1
ATOM 3944 O O . LEU B 1 107 ? 11.68 3.852 4.891 1 97.06 107 LEU B O 1
ATOM 3948 N N . LEU B 1 108 ? 13.477 4.395 3.594 1 97.69 108 LEU B N 1
ATOM 3949 C CA . LEU B 1 108 ? 14 3.033 3.557 1 97.69 108 LEU B CA 1
ATOM 3950 C C . LEU B 1 108 ? 14.336 2.543 4.961 1 97.69 108 LEU B C 1
ATOM 3952 O O . LEU B 1 108 ? 14.102 1.378 5.289 1 97.69 108 LEU B O 1
ATOM 3956 N N . ASP B 1 109 ? 14.828 3.443 5.781 1 96.06 109 ASP B N 1
ATOM 3957 C CA . ASP B 1 109 ? 15.156 3.084 7.156 1 96.06 109 ASP B CA 1
ATOM 3958 C C . ASP B 1 109 ? 13.898 2.834 7.98 1 96.06 109 ASP B C 1
ATOM 3960 O O . ASP B 1 109 ? 13.797 1.829 8.688 1 96.06 109 ASP B O 1
ATOM 3964 N N . ALA B 1 110 ? 12.953 3.771 7.883 1 93.5 110 ALA B N 1
ATOM 3965 C CA . ALA B 1 110 ? 11.711 3.658 8.641 1 93.5 110 ALA B CA 1
ATOM 3966 C C . ALA B 1 110 ? 10.984 2.354 8.32 1 93.5 110 ALA B C 1
ATOM 3968 O O . ALA B 1 110 ? 10.297 1.791 9.172 1 93.5 110 ALA B O 1
ATOM 3969 N N . HIS B 1 111 ? 11.188 1.842 7.121 1 94.75 111 HIS B N 1
ATOM 3970 C CA . HIS B 1 111 ? 10.5 0.633 6.676 1 94.75 111 HIS B CA 1
ATOM 3971 C C . HIS B 1 111 ? 11.445 -0.563 6.664 1 94.75 111 HIS B C 1
ATOM 3973 O O . HIS B 1 111 ? 11.172 -1.573 6.016 1 94.75 111 HIS B O 1
ATOM 3979 N N . TYR B 1 112 ? 12.617 -0.455 7.203 1 92.69 112 TYR B N 1
ATOM 3980 C CA . TYR B 1 112 ? 13.531 -1.519 7.602 1 92.69 112 TYR B CA 1
ATOM 3981 C C . TYR B 1 112 ? 14.234 -2.115 6.387 1 92.69 112 TYR B C 1
ATOM 3983 O O . TYR B 1 112 ? 14.695 -3.258 6.426 1 92.69 112 TYR B O 1
ATOM 3991 N N . MET B 1 113 ? 14.297 -1.353 5.312 1 96.12 113 MET B N 1
ATOM 3992 C CA . MET B 1 113 ? 14.977 -1.829 4.113 1 96.12 113 MET B CA 1
ATOM 3993 C C . MET B 1 113 ? 16.469 -1.531 4.176 1 96.12 113 MET B C 1
ATOM 3995 O O . MET B 1 113 ? 17.266 -2.109 3.424 1 96.12 113 MET B O 1
ATOM 3999 N N . VAL B 1 114 ? 16.859 -0.544 4.996 1 97.06 114 VAL B N 1
ATOM 4000 C CA . VAL B 1 114 ? 18.234 -0.215 5.348 1 97.06 114 VAL B CA 1
ATOM 4001 C C . VAL B 1 114 ? 18.328 0.078 6.844 1 97.06 114 VAL B C 1
ATOM 4003 O O . VAL B 1 114 ? 17.312 0.182 7.527 1 97.06 114 VAL B O 1
ATOM 4006 N N . ASP B 1 115 ? 19.5 0.157 7.387 1 94.44 115 ASP B N 1
ATOM 4007 C CA . ASP B 1 115 ? 19.703 0.478 8.797 1 94.44 115 ASP B CA 1
ATOM 4008 C C . ASP B 1 115 ? 20.422 1.813 8.961 1 94.44 115 ASP B C 1
ATOM 4010 O O . ASP B 1 115 ? 21.562 1.972 8.508 1 94.44 115 ASP B O 1
ATOM 4014 N N . GLN B 1 116 ? 19.766 2.75 9.547 1 95.94 116 GLN B N 1
ATOM 4015 C CA . GLN B 1 116 ? 20.516 3.904 10.031 1 95.94 116 GLN B CA 1
ATOM 4016 C C . GLN B 1 116 ? 21.297 3.557 11.297 1 95.94 116 GLN B C 1
ATOM 4018 O O . GLN B 1 116 ? 20.719 3.434 12.383 1 95.94 116 GLN B O 1
ATOM 4023 N N . VAL B 1 117 ? 22.531 3.451 11.219 1 94.56 117 VAL B N 1
ATOM 4024 C CA . VAL B 1 117 ? 23.344 2.955 12.32 1 94.56 117 VAL B CA 1
ATOM 4025 C C . VAL B 1 117 ? 23.719 4.109 13.242 1 94.56 117 VAL B C 1
ATOM 4027 O O . VAL B 1 117 ? 23.984 3.906 14.438 1 94.56 117 VAL B O 1
ATOM 4030 N N . SER B 1 118 ? 23.828 5.305 12.703 1 93.31 118 SER B N 1
ATOM 4031 C CA . SER B 1 118 ? 23.953 6.578 13.406 1 93.31 118 SER B CA 1
ATOM 4032 C C . SER B 1 118 ? 23.344 7.719 12.602 1 93.31 118 SER B C 1
ATOM 4034 O O . SER B 1 118 ? 22.891 7.516 11.477 1 93.31 118 SER B O 1
ATOM 4036 N N . LEU B 1 119 ? 23.297 8.836 13.188 1 91.62 119 LEU B N 1
ATOM 4037 C CA . LEU B 1 119 ? 22.625 9.945 12.523 1 91.62 119 LEU B CA 1
ATOM 4038 C C . LEU B 1 119 ? 23.203 10.18 11.133 1 91.62 119 LEU B C 1
ATOM 4040 O O . LEU B 1 119 ? 24.391 10.477 10.992 1 91.62 119 LEU B O 1
ATOM 4044 N N . GLY B 1 120 ? 22.391 9.898 10.148 1 92.75 120 GLY B N 1
ATOM 4045 C CA . GLY B 1 120 ? 22.75 10.18 8.766 1 92.75 120 GLY B CA 1
ATOM 4046 C C . GLY B 1 120 ? 23.625 9.109 8.141 1 92.75 120 GLY B C 1
ATOM 4047 O O . GLY B 1 120 ? 24.078 9.258 7.008 1 92.75 120 GLY B O 1
ATOM 4048 N N . GLN B 1 121 ? 23.891 8.031 8.867 1 96.62 121 GLN B N 1
ATOM 4049 C CA . GLN B 1 121 ? 24.719 6.938 8.375 1 96.62 121 GLN B CA 1
ATOM 4050 C C . GLN B 1 121 ? 23.891 5.672 8.164 1 96.62 121 GLN B C 1
ATOM 4052 O O . GLN B 1 121 ? 23.219 5.207 9.078 1 96.62 121 GLN B O 1
ATOM 4057 N N . TYR B 1 122 ? 24.031 5.117 7.004 1 97.69 122 TYR B N 1
ATOM 4058 C CA . TYR B 1 122 ? 23.172 3.994 6.637 1 97.69 122 TYR B CA 1
ATOM 4059 C C . TYR B 1 122 ? 24 2.801 6.18 1 97.69 122 TYR B C 1
ATOM 4061 O O . TYR B 1 122 ? 25.016 2.965 5.496 1 97.69 122 TYR B O 1
ATOM 4069 N N . ALA B 1 123 ? 23.594 1.617 6.574 1 97.69 123 ALA B N 1
ATOM 4070 C CA . ALA B 1 123 ? 24.25 0.369 6.219 1 97.69 123 ALA B CA 1
ATOM 4071 C C . ALA B 1 123 ? 23.266 -0.628 5.613 1 97.69 123 ALA B C 1
ATOM 4073 O O . ALA B 1 123 ? 22.062 -0.517 5.82 1 97.69 123 ALA B O 1
ATOM 4074 N N . ALA B 1 124 ? 23.844 -1.582 4.871 1 97.06 124 ALA B N 1
ATOM 4075 C CA . ALA B 1 124 ? 23.047 -2.658 4.285 1 97.06 124 ALA B CA 1
ATOM 4076 C C . ALA B 1 124 ? 22.625 -3.662 5.348 1 97.06 124 ALA B C 1
ATOM 4078 O O . ALA B 1 124 ? 23.359 -3.924 6.301 1 97.06 124 ALA B O 1
ATOM 4079 N N . ASN B 1 125 ? 21.453 -4.172 5.262 1 93.06 125 ASN B N 1
ATOM 4080 C CA . ASN B 1 125 ? 20.984 -5.348 5.988 1 93.06 125 ASN B CA 1
ATOM 4081 C C . ASN B 1 125 ? 20.516 -6.449 5.039 1 93.06 125 ASN B C 1
ATOM 4083 O O . ASN B 1 125 ? 20.797 -6.395 3.838 1 93.06 125 ASN B O 1
ATOM 4087 N N . ALA B 1 126 ? 19.859 -7.473 5.535 1 90.88 126 ALA B N 1
ATOM 4088 C CA . ALA B 1 126 ? 19.484 -8.625 4.711 1 90.88 126 ALA B CA 1
ATOM 4089 C C . ALA B 1 126 ? 18.484 -8.219 3.631 1 90.88 126 ALA B C 1
ATOM 4091 O O . ALA B 1 126 ? 18.531 -8.742 2.514 1 90.88 126 ALA B O 1
ATOM 4092 N N . ILE B 1 127 ? 17.578 -7.309 3.943 1 93.69 127 ILE B N 1
ATOM 4093 C CA . ILE B 1 127 ? 16.578 -6.848 2.988 1 93.69 127 ILE B CA 1
ATOM 4094 C C . ILE B 1 127 ? 17.25 -6.031 1.887 1 93.69 127 ILE B C 1
ATOM 4096 O O . ILE B 1 127 ? 16.922 -6.184 0.707 1 93.69 127 ILE B O 1
ATOM 4100 N N . THR B 1 128 ? 18.25 -5.16 2.285 1 96.56 128 THR B N 1
ATOM 4101 C CA . THR B 1 128 ? 19.016 -4.398 1.305 1 96.56 128 THR B CA 1
ATOM 4102 C C . THR B 1 128 ? 19.641 -5.328 0.263 1 96.56 128 THR B C 1
ATOM 4104 O O . THR B 1 128 ? 19.516 -5.094 -0.94 1 96.56 128 THR B O 1
ATOM 4107 N N . ARG B 1 129 ? 20.219 -6.328 0.723 1 95.38 129 ARG B N 1
ATOM 4108 C CA . ARG B 1 129 ? 20.953 -7.254 -0.142 1 95.38 129 ARG B CA 1
ATOM 4109 C C . ARG B 1 129 ? 20 -8.055 -1.018 1 95.38 129 ARG B C 1
ATOM 4111 O O . ARG B 1 129 ? 20.328 -8.406 -2.152 1 95.38 129 ARG B O 1
ATOM 4118 N N . ASP B 1 130 ? 18.797 -8.312 -0.483 1 93.81 130 ASP B N 1
ATOM 4119 C CA . ASP B 1 130 ? 17.781 -9 -1.279 1 93.81 130 ASP B CA 1
ATOM 4120 C C . ASP B 1 130 ? 17.328 -8.133 -2.449 1 93.81 130 ASP B C 1
ATOM 4122 O O . ASP B 1 130 ? 17.047 -8.641 -3.539 1 93.81 130 ASP B O 1
ATOM 4126 N N . TYR B 1 131 ? 17.297 -6.828 -2.312 1 95.75 131 TYR B N 1
ATOM 4127 C CA . TYR B 1 131 ? 16.812 -5.91 -3.34 1 95.75 131 TYR B CA 1
ATOM 4128 C C . TYR B 1 131 ? 17.812 -5.809 -4.488 1 95.75 131 TYR B C 1
ATOM 4130 O O . TYR B 1 131 ? 17.484 -5.312 -5.566 1 95.75 131 TYR B O 1
ATOM 4138 N N . VAL B 1 132 ? 19.016 -6.215 -4.25 1 96 132 VAL B N 1
ATOM 4139 C CA . VAL B 1 132 ? 20.031 -6.188 -5.297 1 96 132 VAL B CA 1
ATOM 4140 C C . VAL B 1 132 ? 19.828 -7.367 -6.246 1 96 132 VAL B C 1
ATOM 4142 O O . VAL B 1 132 ? 20.297 -7.348 -7.383 1 96 132 VAL B O 1
ATOM 4145 N N . GLN B 1 133 ? 19.109 -8.352 -5.758 1 94.06 133 GLN B N 1
ATOM 4146 C CA . GLN B 1 133 ? 18.875 -9.523 -6.594 1 94.06 133 GLN B CA 1
ATOM 4147 C C . GLN B 1 133 ? 17.906 -9.203 -7.727 1 94.06 133 GLN B C 1
ATOM 4149 O O . GLN B 1 133 ? 16.891 -8.523 -7.516 1 94.06 133 GLN B O 1
ATOM 4154 N N . PRO B 1 134 ? 18.156 -9.695 -8.914 1 91.69 134 PRO B N 1
ATOM 4155 C CA . PRO B 1 134 ? 17.312 -9.391 -10.07 1 91.69 134 PRO B CA 1
ATOM 4156 C C . PRO B 1 134 ? 15.852 -9.758 -9.852 1 91.69 134 PRO B C 1
ATOM 4158 O O . PRO B 1 134 ? 14.961 -9.008 -10.266 1 91.69 134 PRO B O 1
ATOM 4161 N N . TYR B 1 135 ? 15.594 -10.828 -9.203 1 90.25 135 TYR B N 1
ATOM 4162 C CA . TYR B 1 135 ? 14.219 -11.266 -9.016 1 90.25 135 TYR B CA 1
ATOM 4163 C C . TYR B 1 135 ? 13.461 -10.305 -8.109 1 90.25 135 TYR B C 1
ATOM 4165 O O . TYR B 1 135 ? 12.273 -10.047 -8.312 1 90.25 135 TYR B O 1
ATOM 4173 N N . ARG B 1 136 ? 14.18 -9.781 -7.074 1 92.94 136 ARG B N 1
ATOM 4174 C CA . ARG B 1 136 ? 13.531 -8.859 -6.148 1 92.94 136 ARG B CA 1
ATOM 4175 C C . ARG B 1 136 ? 13.312 -7.5 -6.797 1 92.94 136 ARG B C 1
ATOM 4177 O O . ARG B 1 136 ? 12.227 -6.918 -6.68 1 92.94 136 ARG B O 1
ATOM 4184 N N . LYS B 1 137 ? 14.328 -7.02 -7.48 1 93 137 LYS B N 1
ATOM 4185 C CA . LYS B 1 137 ? 14.148 -5.785 -8.242 1 93 137 LYS B CA 1
ATOM 4186 C C . LYS B 1 137 ? 13.023 -5.926 -9.258 1 93 137 LYS B C 1
ATOM 4188 O O . LYS B 1 137 ? 12.195 -5.027 -9.406 1 93 137 LYS B O 1
ATOM 4193 N N . GLY B 1 138 ? 13.031 -7.043 -9.922 1 93.12 138 GLY B N 1
ATOM 4194 C CA . GLY B 1 138 ? 11.953 -7.332 -10.859 1 93.12 138 GLY B CA 1
ATOM 4195 C C . GLY B 1 138 ? 10.586 -7.32 -10.211 1 93.12 138 GLY B C 1
ATOM 4196 O O . GLY B 1 138 ? 9.625 -6.793 -10.781 1 93.12 138 GLY B O 1
ATOM 4197 N N . ASN B 1 139 ? 10.5 -7.848 -9.039 1 93.25 139 ASN B N 1
ATOM 4198 C CA . ASN B 1 139 ? 9.242 -7.883 -8.297 1 93.25 139 ASN B CA 1
ATOM 4199 C C . ASN B 1 139 ? 8.727 -6.48 -8.008 1 93.25 139 ASN B C 1
ATOM 4201 O O . ASN B 1 139 ? 7.586 -6.148 -8.344 1 93.25 139 ASN B O 1
ATOM 4205 N N . VAL B 1 140 ? 9.555 -5.672 -7.469 1 93.81 140 VAL B N 1
ATOM 4206 C CA . VAL B 1 140 ? 9.148 -4.328 -7.074 1 93.81 140 VAL B CA 1
ATOM 4207 C C . VAL B 1 140 ? 8.742 -3.527 -8.312 1 93.81 140 VAL B C 1
ATOM 4209 O O . VAL B 1 140 ? 7.695 -2.875 -8.32 1 93.81 140 VAL B O 1
ATOM 4212 N N . MET B 1 141 ? 9.508 -3.652 -9.344 1 91.69 141 MET B N 1
ATOM 4213 C CA . MET B 1 141 ? 9.242 -2.857 -10.539 1 91.69 141 MET B CA 1
ATOM 4214 C C . MET B 1 141 ? 8.008 -3.365 -11.273 1 91.69 141 MET B C 1
ATOM 4216 O O . MET B 1 141 ? 7.277 -2.582 -11.883 1 91.69 141 MET B O 1
ATOM 4220 N N . THR B 1 142 ? 7.777 -4.648 -11.203 1 92.25 142 THR B N 1
ATOM 4221 C CA . THR B 1 142 ? 6.539 -5.191 -11.75 1 92.25 142 THR B CA 1
ATOM 4222 C C . THR B 1 142 ? 5.332 -4.676 -10.969 1 92.25 142 THR B C 1
ATOM 4224 O O . THR B 1 142 ? 4.312 -4.32 -11.562 1 92.25 142 THR B O 1
ATOM 4227 N N . GLN B 1 143 ? 5.465 -4.645 -9.688 1 93.5 143 GLN B N 1
ATOM 4228 C CA . GLN B 1 143 ? 4.379 -4.137 -8.859 1 93.5 143 GLN B CA 1
ATOM 4229 C C . GLN B 1 143 ? 4.066 -2.68 -9.188 1 93.5 143 GLN B C 1
ATOM 4231 O O . GLN B 1 143 ? 2.898 -2.289 -9.25 1 93.5 143 GLN B O 1
ATOM 4236 N N . VAL B 1 144 ? 5.082 -1.916 -9.398 1 90.44 144 VAL B N 1
ATOM 4237 C CA . VAL B 1 144 ? 4.902 -0.519 -9.781 1 90.44 144 VAL B CA 1
ATOM 4238 C C . VAL B 1 144 ? 4.168 -0.437 -11.117 1 90.44 144 VAL B C 1
ATOM 4240 O O . VAL B 1 144 ? 3.258 0.377 -11.281 1 90.44 144 VAL B O 1
ATOM 4243 N N . ALA B 1 145 ? 4.477 -1.323 -12.016 1 89.88 145 ALA B N 1
ATOM 4244 C CA . ALA B 1 145 ? 3.9 -1.318 -13.359 1 89.88 145 ALA B CA 1
ATOM 4245 C C . ALA B 1 145 ? 2.426 -1.711 -13.32 1 89.88 145 ALA B C 1
ATOM 4247 O O . ALA B 1 145 ? 1.666 -1.37 -14.234 1 89.88 145 ALA B O 1
ATOM 4248 N N . LEU B 1 146 ? 1.979 -2.4 -12.273 1 93.88 146 LEU B N 1
ATOM 4249 C CA . LEU B 1 146 ? 0.606 -2.881 -12.164 1 93.88 146 LEU B CA 1
ATOM 4250 C C . LEU B 1 146 ? -0.306 -1.794 -11.602 1 93.88 146 LEU B C 1
ATOM 4252 O O . LEU B 1 146 ? -1.532 -1.904 -11.68 1 93.88 146 LEU B O 1
ATOM 4256 N N . MET B 1 147 ? 0.197 -0.714 -11.094 1 92.44 147 MET B N 1
ATOM 4257 C CA . MET B 1 147 ? -0.526 0.263 -10.289 1 92.44 147 MET B CA 1
ATOM 4258 C C . MET B 1 147 ? -1.628 0.935 -11.102 1 92.44 147 MET B C 1
ATOM 4260 O O . MET B 1 147 ? -2.717 1.194 -10.586 1 92.44 147 MET B O 1
ATOM 4264 N N . PRO B 1 148 ? -1.404 1.199 -12.391 1 92 148 PRO B N 1
ATOM 4265 C CA . PRO B 1 148 ? -2.496 1.823 -13.141 1 92 148 PRO B CA 1
ATOM 4266 C C . PRO B 1 148 ? -3.775 0.992 -13.125 1 92 148 PRO B C 1
ATOM 4268 O O . PRO B 1 148 ? -4.875 1.548 -13.062 1 92 148 PRO B O 1
ATOM 4271 N N . SER B 1 149 ? -3.668 -0.271 -13.188 1 94.94 149 SER B N 1
ATOM 4272 C CA . SER B 1 149 ? -4.852 -1.12 -13.148 1 94.94 149 SER B CA 1
ATOM 4273 C C . SER B 1 149 ? -5.52 -1.071 -11.781 1 94.94 149 SER B C 1
ATOM 4275 O O . SER B 1 149 ? -6.75 -1.088 -11.68 1 94.94 149 SER B O 1
ATOM 4277 N N . TYR B 1 150 ? -4.754 -1.063 -10.688 1 94.81 150 TYR B N 1
ATOM 4278 C CA . TYR B 1 150 ? -5.293 -0.979 -9.336 1 94.81 150 TYR B CA 1
ATOM 4279 C C . TYR B 1 150 ? -6.047 0.328 -9.133 1 94.81 150 TYR B C 1
ATOM 4281 O O . TYR B 1 150 ? -7.148 0.336 -8.57 1 94.81 150 TYR B O 1
ATOM 4289 N N . PHE B 1 151 ? -5.43 1.347 -9.625 1 91.06 151 PHE B N 1
ATOM 4290 C CA . PHE B 1 151 ? -6.027 2.672 -9.516 1 91.06 151 PHE B CA 1
ATOM 4291 C C . PHE B 1 151 ? -7.355 2.734 -10.258 1 91.06 151 PHE B C 1
ATOM 4293 O O . PHE B 1 151 ? -8.289 3.398 -9.812 1 91.06 151 PHE B O 1
ATOM 4300 N N . ALA B 1 152 ? -7.484 2.062 -11.344 1 93 152 ALA B N 1
ATOM 4301 C CA . ALA B 1 152 ? -8.664 2.129 -12.195 1 93 152 ALA B CA 1
ATOM 4302 C C . ALA B 1 152 ? -9.773 1.216 -11.68 1 93 152 ALA B C 1
ATOM 4304 O O . ALA B 1 152 ? -10.93 1.32 -12.102 1 93 152 ALA B O 1
ATOM 4305 N N . LEU B 1 153 ? -9.469 0.369 -10.766 1 94.06 153 LEU B N 1
ATOM 4306 C CA . LEU B 1 153 ? -10.359 -0.722 -10.383 1 94.06 153 LEU B CA 1
ATOM 4307 C C . LEU B 1 153 ? -11.672 -0.183 -9.82 1 94.06 153 LEU B C 1
ATOM 4309 O O . LEU B 1 153 ? -12.75 -0.57 -10.273 1 94.06 153 LEU B O 1
ATOM 4313 N N . PRO B 1 154 ? -11.648 0.798 -8.82 1 91.31 154 PRO B N 1
ATOM 4314 C CA . PRO B 1 154 ? -12.922 1.286 -8.289 1 91.31 154 PRO B CA 1
ATOM 4315 C C . PRO B 1 154 ? -13.805 1.92 -9.367 1 91.31 154 PRO B C 1
ATOM 4317 O O . PRO B 1 154 ? -15 1.629 -9.438 1 91.31 154 PRO B O 1
ATOM 4320 N N . ALA B 1 155 ? -13.242 2.703 -10.203 1 89.31 155 ALA B N 1
ATOM 4321 C CA . ALA B 1 155 ? -14.008 3.363 -11.258 1 89.31 155 ALA B CA 1
ATOM 4322 C C . ALA B 1 155 ? -14.523 2.352 -12.281 1 89.31 155 ALA B C 1
ATOM 4324 O O . ALA B 1 155 ? -15.656 2.457 -12.75 1 89.31 155 ALA B O 1
ATOM 4325 N N . TRP B 1 156 ? -13.648 1.418 -12.656 1 94.5 156 TRP B N 1
ATOM 4326 C CA . TRP B 1 156 ? -14.023 0.392 -13.617 1 94.5 156 TRP B CA 1
ATOM 4327 C C . TRP B 1 156 ? -15.211 -0.423 -13.109 1 94.5 156 TRP B C 1
ATOM 4329 O O . TRP B 1 156 ? -16.156 -0.687 -13.859 1 94.5 156 TRP B O 1
ATOM 4339 N N . LEU B 1 157 ? -15.211 -0.78 -11.844 1 95.31 157 LEU B N 1
ATOM 4340 C CA . LEU B 1 157 ? -16.312 -1.541 -11.258 1 95.31 157 LEU B CA 1
ATOM 4341 C C . LEU B 1 157 ? -17.578 -0.71 -11.211 1 95.31 157 LEU B C 1
ATOM 4343 O O . LEU B 1 157 ? -18.656 -1.2 -11.555 1 95.31 157 LEU B O 1
ATOM 4347 N N . ARG B 1 158 ? -17.453 0.538 -10.805 1 92.31 158 ARG B N 1
ATOM 4348 C CA . ARG B 1 158 ? -18.609 1.436 -10.75 1 92.31 158 ARG B CA 1
ATOM 4349 C C . ARG B 1 158 ? -19.234 1.609 -12.125 1 92.31 158 ARG B C 1
ATOM 4351 O O . ARG B 1 158 ? -20.453 1.517 -12.273 1 92.31 158 ARG B O 1
ATOM 4358 N N . ASP B 1 159 ? -18.391 1.821 -13.109 1 93.12 159 ASP B N 1
ATOM 4359 C CA . ASP B 1 159 ? -18.859 2.076 -14.469 1 93.12 159 ASP B CA 1
ATOM 4360 C C . ASP B 1 159 ? -19.531 0.838 -15.062 1 93.12 159 ASP B C 1
ATOM 4362 O O . ASP B 1 159 ? -20.234 0.93 -16.062 1 93.12 159 ASP B O 1
ATOM 4366 N N . ASN B 1 160 ? -19.312 -0.307 -14.477 1 93.94 160 ASN B N 1
ATOM 4367 C CA . ASN B 1 160 ? -19.953 -1.547 -14.914 1 93.94 160 ASN B CA 1
ATOM 4368 C C . ASN B 1 160 ? -21.031 -2 -13.93 1 93.94 160 ASN B C 1
ATOM 4370 O O . ASN B 1 160 ? -21.406 -3.172 -13.914 1 93.94 160 ASN B O 1
ATOM 4374 N N . ASN B 1 161 ? -21.469 -1.098 -13.047 1 94.25 161 ASN B N 1
ATOM 4375 C CA . ASN B 1 161 ? -22.531 -1.314 -12.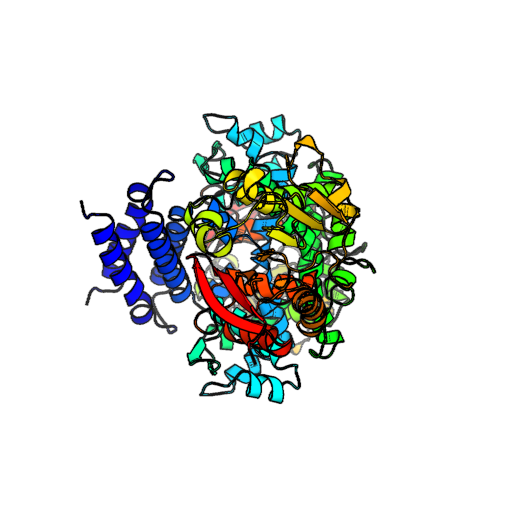07 1 94.25 161 ASN B CA 1
ATOM 4376 C C . ASN B 1 161 ? -22.234 -2.518 -11.18 1 94.25 161 ASN B C 1
ATOM 4378 O O . ASN B 1 161 ? -23.141 -3.256 -10.805 1 94.25 161 ASN B O 1
ATOM 4382 N N . TYR B 1 162 ? -20.891 -2.816 -11 1 94.62 162 TYR B N 1
ATOM 4383 C CA . TYR B 1 162 ? -20.406 -3.885 -10.133 1 94.62 162 TYR B CA 1
ATOM 4384 C C . TYR B 1 162 ? -20.922 -5.242 -10.602 1 94.62 162 TYR B C 1
ATOM 4386 O O . TYR B 1 162 ? -21.141 -6.145 -9.797 1 94.62 162 TYR B O 1
ATOM 4394 N N . LYS B 1 163 ? -21.219 -5.273 -11.953 1 89.88 163 LYS B N 1
ATOM 4395 C CA . LYS B 1 163 ? -21.641 -6.496 -12.633 1 89.88 163 LYS B CA 1
ATOM 4396 C C . LYS B 1 163 ? -20.797 -6.742 -13.883 1 89.88 163 LYS B C 1
ATOM 4398 O O . LYS B 1 163 ? -20.922 -6.016 -14.875 1 89.88 163 LYS B O 1
ATOM 4403 N N . VAL B 1 164 ? -19.672 -7.457 -13.734 1 74.75 164 VAL B N 1
ATOM 4404 C CA . VAL B 1 164 ? -18.891 -7.617 -14.961 1 74.75 164 VAL B CA 1
ATOM 4405 C C . VAL B 1 164 ? -18.469 -9.078 -15.117 1 74.75 164 VAL B C 1
ATOM 4407 O O . VAL B 1 164 ? -18.406 -9.82 -14.133 1 74.75 164 VAL B O 1
ATOM 4410 N N . LEU B 1 165 ? -18.453 -9.492 -16.359 1 82.12 165 LEU B N 1
ATOM 4411 C CA . LEU B 1 165 ? -17.766 -10.711 -16.766 1 82.12 165 LEU B CA 1
ATOM 4412 C C . LEU B 1 165 ? -16.375 -10.406 -17.297 1 82.12 165 LEU B C 1
ATOM 4414 O O . LEU B 1 165 ? -16.172 -10.281 -18.5 1 82.12 165 LEU B O 1
ATOM 4418 N N . PRO B 1 166 ? -15.453 -10.281 -16.359 1 85.88 166 PRO B N 1
ATOM 4419 C CA . PRO B 1 166 ? -14.133 -9.789 -16.766 1 85.88 166 PRO B CA 1
ATOM 4420 C C . PRO B 1 166 ? -13.359 -10.805 -17.609 1 85.88 166 PRO B C 1
ATOM 4422 O O . PRO B 1 166 ? -13.602 -12.008 -17.516 1 85.88 166 PRO B O 1
ATOM 4425 N N . ASP B 1 167 ? -12.562 -10.273 -18.531 1 88.69 167 ASP B N 1
ATOM 4426 C CA . ASP B 1 167 ? -11.516 -11.039 -19.203 1 88.69 167 ASP B CA 1
ATOM 4427 C C . ASP B 1 167 ? -10.273 -10.188 -19.453 1 88.69 167 ASP B C 1
ATOM 4429 O O . ASP B 1 167 ? -10.234 -9.016 -19.062 1 88.69 167 ASP B O 1
ATOM 4433 N N . ALA B 1 168 ? -9.289 -10.781 -20.078 1 89.88 168 ALA B N 1
ATOM 4434 C CA . ALA B 1 168 ? -7.98 -10.156 -20.219 1 89.88 168 ALA B CA 1
ATOM 4435 C C . ALA B 1 168 ? -8.07 -8.891 -21.078 1 89.88 168 ALA B C 1
ATOM 4437 O O . ALA B 1 168 ? -7.23 -7.992 -20.953 1 89.88 168 ALA B O 1
ATOM 4438 N N . LYS B 1 169 ? -9.125 -8.742 -21.922 1 91.69 169 LYS B N 1
ATOM 4439 C CA . LYS B 1 169 ? -9.234 -7.602 -22.828 1 91.69 169 LYS B CA 1
ATOM 4440 C C . LYS B 1 169 ? -10.211 -6.562 -22.281 1 91.69 169 LYS B C 1
ATOM 4442 O O . LYS B 1 169 ? -10.297 -5.449 -22.797 1 91.69 169 LYS B O 1
ATOM 4447 N N . HIS B 1 170 ? -10.938 -6.98 -21.266 1 91.75 170 HIS B N 1
ATOM 4448 C CA . HIS B 1 170 ? -11.938 -6.098 -20.672 1 91.75 170 HIS B CA 1
ATOM 4449 C C . HIS B 1 170 ? -11.828 -6.078 -19.156 1 91.75 170 HIS B C 1
ATOM 4451 O O . HIS B 1 170 ? -12.656 -6.672 -18.453 1 91.75 170 HIS B O 1
ATOM 4457 N N . CYS B 1 171 ? -10.93 -5.441 -18.625 1 94.88 171 CYS B N 1
ATOM 4458 C CA . CYS B 1 171 ? -10.734 -5.289 -17.188 1 94.88 171 CYS B CA 1
ATOM 4459 C C . CYS B 1 171 ? -10.117 -3.932 -16.859 1 94.88 171 CYS B C 1
ATOM 4461 O O . CYS B 1 171 ? -10.023 -3.064 -17.734 1 94.88 171 CYS B O 1
ATOM 4463 N N . ALA B 1 172 ? -9.758 -3.684 -15.672 1 95.5 172 ALA B N 1
ATOM 4464 C CA . ALA B 1 172 ? -9.289 -2.383 -15.195 1 95.5 172 ALA B CA 1
ATOM 4465 C C . ALA B 1 172 ? -7.953 -2.02 -15.836 1 95.5 172 ALA B C 1
ATOM 4467 O O . ALA B 1 172 ? -7.605 -0.84 -15.938 1 95.5 172 ALA B O 1
ATOM 4468 N N . TRP B 1 173 ? -7.18 -2.988 -16.312 1 95.94 173 TRP B N 1
ATOM 4469 C CA . TRP B 1 173 ? -5.883 -2.748 -16.938 1 95.94 173 TRP B CA 1
ATOM 4470 C C . TRP B 1 173 ? -6.016 -1.791 -18.125 1 95.94 173 TRP B C 1
ATOM 4472 O O . TRP B 1 173 ? -5.281 -0.806 -18.219 1 95.94 173 TRP B O 1
ATOM 4482 N N . GLN B 1 174 ? -7.027 -2.006 -19.016 1 94.88 174 GLN B N 1
ATOM 4483 C CA . GLN B 1 174 ? -7.203 -1.19 -20.219 1 94.88 174 GLN B CA 1
ATOM 4484 C C . GLN B 1 174 ? -7.59 0.24 -19.859 1 94.88 174 GLN B C 1
ATOM 4486 O O . GLN B 1 174 ? -7.117 1.193 -20.469 1 94.88 174 GLN B O 1
ATOM 4491 N N . VAL B 1 175 ? -8.383 0.345 -18.844 1 93.06 175 VAL B N 1
ATOM 4492 C CA . VAL B 1 175 ? -8.82 1.663 -18.391 1 93.06 175 VAL B CA 1
ATOM 4493 C C . VAL B 1 175 ? -7.645 2.418 -17.781 1 93.06 175 VAL B C 1
ATOM 4495 O O . VAL B 1 175 ? -7.406 3.582 -18.109 1 93.06 175 VAL B O 1
ATOM 4498 N N . GLY B 1 176 ? -6.883 1.789 -16.953 1 92.75 176 GLY B N 1
ATOM 4499 C CA . GLY B 1 176 ? -5.793 2.42 -16.234 1 92.75 176 GLY B CA 1
ATOM 4500 C C . GLY B 1 176 ? -4.625 2.793 -17.125 1 92.75 176 GLY B C 1
ATOM 4501 O O . GLY B 1 176 ? -3.92 3.77 -16.859 1 92.75 176 GLY B O 1
ATOM 4502 N N . THR B 1 177 ? -4.395 2.035 -18.203 1 91.94 177 THR B N 1
ATOM 4503 C CA . THR B 1 177 ? -3.23 2.258 -19.047 1 91.94 177 THR B CA 1
ATOM 4504 C C . THR B 1 177 ? -3.646 2.877 -20.375 1 91.94 177 THR B C 1
ATOM 4506 O O . THR B 1 177 ? -2.801 3.137 -21.25 1 91.94 177 THR B O 1
ATOM 4509 N N . ASN B 1 178 ? -4.938 3.076 -20.547 1 91 178 ASN B N 1
ATOM 4510 C CA . ASN B 1 178 ? -5.477 3.629 -21.781 1 91 178 ASN B CA 1
ATOM 4511 C C . ASN B 1 178 ? -4.973 2.867 -23 1 91 178 ASN B C 1
ATOM 4513 O O . ASN B 1 178 ? -4.402 3.463 -23.922 1 91 178 ASN B O 1
ATOM 4517 N N . THR B 1 179 ? -5.16 1.574 -23 1 93.94 179 THR B N 1
ATOM 4518 C CA . THR B 1 179 ? -4.742 0.683 -24.078 1 93.94 179 THR B CA 1
ATOM 4519 C C . THR B 1 179 ? -5.836 -0.335 -24.391 1 93.94 179 THR B C 1
ATOM 4521 O O . THR B 1 179 ? -6.816 -0.446 -23.641 1 93.94 179 THR B O 1
ATOM 4524 N N . THR B 1 180 ? -5.73 -0.91 -25.531 1 94.06 180 THR B N 1
ATOM 4525 C CA . THR B 1 180 ? -6.629 -2.006 -25.875 1 94.06 180 THR B CA 1
ATOM 4526 C C . THR B 1 180 ? -5.93 -3.352 -25.703 1 94.06 180 THR B C 1
ATOM 4528 O O . THR B 1 180 ? -6.555 -4.406 -25.859 1 94.06 180 THR B O 1
ATOM 4531 N N . LYS B 1 181 ? -4.727 -3.307 -25.344 1 93.75 181 LYS B N 1
ATOM 4532 C CA . LYS B 1 181 ? -3.926 -4.52 -25.219 1 93.75 181 LYS B CA 1
ATOM 4533 C C . LYS B 1 181 ? -4.133 -5.168 -23.844 1 93.75 181 LYS B C 1
ATOM 4535 O O . LYS B 1 181 ? -4.504 -4.488 -22.891 1 93.75 181 LYS B O 1
ATOM 4540 N N . THR B 1 182 ? -3.889 -6.441 -23.812 1 92.5 182 THR B N 1
ATOM 4541 C CA . THR B 1 182 ? -3.902 -7.145 -22.531 1 92.5 182 THR B CA 1
ATOM 4542 C C . THR B 1 182 ? -2.646 -6.82 -21.734 1 92.5 182 THR B C 1
ATOM 4544 O O . THR B 1 182 ? -1.679 -6.281 -22.266 1 92.5 182 THR B O 1
ATOM 4547 N N . PHE B 1 183 ? -2.721 -7.145 -20.453 1 91.81 183 PHE B N 1
ATOM 4548 C CA . PHE B 1 183 ? -1.56 -7.012 -19.578 1 91.81 183 PHE B CA 1
ATOM 4549 C C . PHE B 1 183 ? -0.356 -7.742 -20.172 1 91.81 183 PHE B C 1
ATOM 4551 O O . PHE B 1 183 ? 0.749 -7.195 -20.203 1 91.81 183 PHE B O 1
ATOM 4558 N N . TRP B 1 184 ? -0.572 -8.938 -20.656 1 87.44 184 TRP B N 1
ATOM 4559 C CA . TRP B 1 184 ? 0.494 -9.789 -21.172 1 87.44 184 TRP B CA 1
ATOM 4560 C C . TRP B 1 184 ? 1.112 -9.18 -22.438 1 87.44 184 TRP B C 1
ATOM 4562 O O . TRP B 1 184 ? 2.336 -9.18 -22.594 1 87.44 184 TRP B O 1
ATOM 4572 N N . GLU B 1 185 ? 0.25 -8.688 -23.297 1 88.25 185 GLU B N 1
ATOM 4573 C CA . GLU B 1 185 ? 0.731 -8.016 -24.5 1 88.25 185 GLU B CA 1
ATOM 4574 C C . GLU B 1 185 ? 1.56 -6.785 -24.156 1 88.25 185 GLU B C 1
ATOM 4576 O O . GLU B 1 185 ? 2.609 -6.543 -24.766 1 88.25 185 GLU B O 1
ATOM 4581 N N . SER B 1 186 ? 1.075 -6.035 -23.203 1 89.62 186 SER B N 1
ATOM 4582 C CA . SER B 1 186 ? 1.775 -4.828 -22.781 1 89.62 186 SER B CA 1
ATOM 4583 C C . SER B 1 186 ? 3.146 -5.16 -22.203 1 89.62 186 SER B C 1
ATOM 4585 O O . SER B 1 186 ? 4.133 -4.48 -22.484 1 89.62 186 SER B O 1
ATOM 4587 N N . MET B 1 187 ? 3.23 -6.203 -21.359 1 85.88 187 MET B N 1
ATOM 4588 C CA . MET B 1 187 ? 4.496 -6.609 -20.766 1 85.88 187 MET B CA 1
ATOM 4589 C C . MET B 1 187 ? 5.477 -7.09 -21.828 1 85.88 187 MET B C 1
ATOM 4591 O O . MET B 1 187 ? 6.68 -6.848 -21.719 1 85.88 187 MET B O 1
ATOM 4595 N N . SER B 1 188 ? 4.98 -7.723 -22.828 1 82.62 188 SER B N 1
ATOM 4596 C CA . SER B 1 188 ? 5.84 -8.281 -23.859 1 82.62 188 SER B CA 1
ATOM 4597 C C . SER B 1 188 ? 6.371 -7.184 -24.781 1 82.62 188 SER B C 1
ATOM 4599 O O . SER B 1 188 ? 7.473 -7.301 -25.328 1 82.62 188 SER B O 1
ATOM 4601 N N . GLU B 1 189 ? 5.676 -6.152 -25 1 86.31 189 GLU B N 1
ATOM 4602 C CA . GLU B 1 189 ? 6.02 -5.121 -25.969 1 86.31 189 GLU B CA 1
ATOM 4603 C C . GLU B 1 189 ? 6.992 -4.105 -25.391 1 86.31 189 GLU B C 1
ATOM 4605 O O . GLU B 1 189 ? 7.738 -3.455 -26.125 1 86.31 189 GLU B O 1
ATOM 4610 N N . ASP B 1 190 ? 6.992 -3.885 -24.094 1 87.88 190 ASP B N 1
ATOM 4611 C CA . ASP B 1 190 ? 7.93 -2.992 -23.422 1 87.88 190 ASP B CA 1
ATOM 4612 C C . ASP B 1 190 ? 9.125 -3.766 -22.875 1 87.88 190 ASP B C 1
ATOM 4614 O O . ASP B 1 190 ? 9.016 -4.453 -21.859 1 87.88 190 ASP B O 1
ATOM 4618 N N . PRO B 1 191 ? 10.266 -3.666 -23.5 1 87.69 191 PRO B N 1
ATOM 4619 C CA . PRO B 1 191 ? 11.422 -4.469 -23.109 1 87.69 191 PRO B CA 1
ATOM 4620 C C . PRO B 1 191 ? 11.789 -4.301 -21.641 1 87.69 191 PRO B C 1
ATOM 4622 O O . PRO B 1 191 ? 12.211 -5.266 -20.984 1 87.69 191 PRO B O 1
ATOM 4625 N N . ARG B 1 192 ? 11.695 -3.07 -21.172 1 86.38 192 ARG B N 1
ATOM 4626 C CA . ARG B 1 192 ? 12.023 -2.832 -19.781 1 86.38 192 ARG B CA 1
ATOM 4627 C C . ARG B 1 192 ? 11.062 -3.572 -18.859 1 86.38 192 ARG B C 1
ATOM 4629 O O . ARG B 1 192 ? 11.492 -4.238 -17.906 1 86.38 192 ARG B O 1
ATOM 4636 N N . LEU B 1 193 ? 9.812 -3.502 -19.125 1 87 193 LEU B N 1
ATOM 4637 C CA . LEU B 1 193 ? 8.805 -4.176 -18.328 1 87 193 LEU B CA 1
ATOM 4638 C C . LEU B 1 193 ? 8.914 -5.691 -18.469 1 87 193 LEU B C 1
ATOM 4640 O O . LEU B 1 193 ? 8.719 -6.426 -17.5 1 87 193 LEU B O 1
ATOM 4644 N N . SER B 1 194 ? 9.188 -6.062 -19.641 1 86.88 194 SER B N 1
ATOM 4645 C CA . SER B 1 194 ? 9.359 -7.488 -19.906 1 86.88 194 SER B CA 1
ATOM 4646 C C . SER B 1 194 ? 10.484 -8.07 -19.062 1 86.88 194 SER B C 1
ATOM 4648 O O . SER B 1 194 ? 10.359 -9.164 -18.516 1 86.88 194 SER B O 1
ATOM 4650 N N . LYS B 1 195 ? 11.578 -7.395 -19 1 87.94 195 LYS B N 1
ATOM 4651 C CA . LYS B 1 195 ? 12.711 -7.852 -18.203 1 87.94 195 LYS B CA 1
ATOM 4652 C C . LYS B 1 195 ? 12.352 -7.945 -16.719 1 87.94 195 LYS B C 1
ATOM 4654 O O . LYS B 1 195 ? 12.641 -8.945 -16.062 1 87.94 195 LYS B O 1
ATOM 4659 N N . TYR B 1 196 ? 11.719 -6.879 -16.203 1 88.88 196 TYR B N 1
ATOM 4660 C CA . TYR B 1 196 ? 11.32 -6.883 -14.805 1 88.88 196 TYR B CA 1
ATOM 4661 C C . TYR B 1 196 ? 10.391 -8.047 -14.5 1 88.88 196 TYR B C 1
ATOM 4663 O O . TYR B 1 196 ? 10.57 -8.758 -13.516 1 88.88 196 TYR B O 1
ATOM 4671 N N . PHE B 1 197 ? 9.453 -8.242 -15.344 1 88.75 197 PHE B N 1
ATOM 4672 C CA . PHE B 1 197 ? 8.469 -9.305 -15.141 1 88.75 197 PHE B CA 1
ATOM 4673 C C . PHE B 1 197 ? 9.133 -10.672 -15.188 1 88.75 197 PHE B C 1
ATOM 4675 O O . PHE B 1 197 ? 8.859 -11.531 -14.352 1 88.75 197 PHE B O 1
ATOM 4682 N N . ASN B 1 198 ? 9.977 -10.844 -16.141 1 81.75 198 ASN B N 1
ATOM 4683 C CA . ASN B 1 198 ? 10.68 -12.117 -16.266 1 81.75 198 ASN B CA 1
ATOM 4684 C C . ASN B 1 198 ? 11.586 -12.383 -15.062 1 81.75 198 ASN B C 1
ATOM 4686 O O . ASN B 1 198 ? 11.688 -13.516 -14.602 1 81.75 198 ASN B O 1
ATOM 4690 N N . ASP B 1 199 ? 12.258 -11.352 -14.633 1 88.12 199 ASP B N 1
ATOM 4691 C CA . ASP B 1 199 ? 13.086 -11.477 -13.438 1 88.12 199 ASP B CA 1
ATOM 4692 C C . ASP B 1 199 ? 12.242 -11.875 -12.227 1 88.12 199 ASP B C 1
ATOM 4694 O O . ASP B 1 199 ? 12.633 -12.75 -11.445 1 88.12 199 ASP B O 1
ATOM 4698 N N . TYR B 1 200 ? 11.086 -11.273 -12.148 1 87.94 200 TYR B N 1
ATOM 4699 C CA . TYR B 1 200 ? 10.164 -11.555 -11.055 1 87.94 200 TYR B CA 1
ATOM 4700 C C . TYR B 1 200 ? 9.68 -13 -11.109 1 87.94 200 TYR B C 1
ATOM 4702 O O . TYR B 1 200 ? 9.633 -13.688 -10.086 1 87.94 200 TYR B O 1
ATOM 4710 N N . MET B 1 201 ? 9.406 -13.516 -12.211 1 79.31 201 MET B N 1
ATOM 4711 C CA . MET B 1 201 ? 8.891 -14.875 -12.375 1 79.31 201 MET B CA 1
ATOM 4712 C C . MET B 1 201 ? 9.969 -15.906 -12.078 1 79.31 201 MET B C 1
ATOM 4714 O O . MET B 1 201 ? 9.664 -17.078 -11.852 1 79.31 201 MET B O 1
ATOM 4718 N N . SER B 1 202 ? 11.227 -15.5 -12.094 1 73.31 202 SER B N 1
ATOM 4719 C CA . SER B 1 202 ? 12.344 -16.406 -11.828 1 73.31 202 SER B CA 1
ATOM 4720 C C . SER B 1 202 ? 12.641 -16.484 -10.336 1 73.31 202 SER B C 1
ATOM 4722 O O . SER B 1 202 ? 13.609 -17.141 -9.93 1 73.31 202 SER B O 1
ATOM 4724 N N . LEU B 1 203 ? 11.906 -15.727 -9.57 1 73.31 203 LEU B N 1
ATOM 4725 C CA . LEU B 1 203 ? 12.07 -15.758 -8.125 1 73.31 203 LEU B CA 1
ATOM 4726 C C . LEU B 1 203 ? 12.133 -17.203 -7.621 1 73.31 203 LEU B C 1
ATOM 4728 O O . LEU B 1 203 ? 11.289 -18.016 -7.98 1 73.31 203 LEU B O 1
ATOM 4732 N N . PRO B 1 204 ? 13.375 -17.438 -7.004 1 57.44 204 PRO B N 1
ATOM 4733 C CA . PRO B 1 204 ? 13.477 -18.797 -6.461 1 57.44 204 PRO B CA 1
ATOM 4734 C C . PRO B 1 204 ? 12.375 -19.125 -5.461 1 57.44 204 PRO B C 1
ATOM 4736 O O . PRO B 1 204 ? 12.102 -18.328 -4.559 1 57.44 204 PRO B O 1
ATOM 4739 N N . ARG B 1 205 ? 11.555 -19.844 -5.77 1 55.66 205 ARG B N 1
ATOM 4740 C CA . ARG B 1 205 ? 10.516 -20.281 -4.84 1 55.66 205 ARG B CA 1
ATOM 4741 C C . ARG B 1 205 ? 10.984 -21.484 -4.023 1 55.66 205 ARG B C 1
ATOM 4743 O O . ARG B 1 205 ? 11.023 -22.609 -4.523 1 55.66 205 ARG B O 1
ATOM 4750 N N . THR B 1 206 ? 12.414 -21.344 -3.459 1 49.5 206 THR B N 1
ATOM 4751 C CA . THR B 1 206 ? 13.383 -22.328 -3 1 49.5 206 THR B CA 1
ATOM 4752 C C . THR B 1 206 ? 12.758 -23.281 -1.987 1 49.5 206 THR B C 1
ATOM 4754 O O . THR B 1 206 ? 13.406 -24.219 -1.524 1 49.5 206 THR B O 1
ATOM 4757 N N . THR B 1 207 ? 11.898 -22.984 -1.124 1 46.75 207 THR B N 1
ATOM 4758 C CA . THR B 1 207 ? 11.914 -24.047 -0.121 1 46.75 207 THR B CA 1
ATOM 4759 C C . THR B 1 207 ? 11.656 -25.406 -0.766 1 46.75 207 THR B C 1
ATOM 4761 O O . THR B 1 207 ? 11.102 -25.484 -1.864 1 46.75 207 THR B O 1
ATOM 4764 N N . GLN B 1 208 ? 12.609 -26.391 -0.366 1 44.69 208 GLN B N 1
ATOM 4765 C CA . GLN B 1 208 ? 12.445 -27.797 -0.657 1 44.69 208 GLN B CA 1
ATOM 4766 C C . GLN B 1 208 ? 10.984 -28.125 -0.976 1 44.69 208 GLN B C 1
ATOM 4768 O O . GLN B 1 208 ? 10.711 -28.953 -1.85 1 44.69 208 GLN B O 1
ATOM 4773 N N . GLU B 1 209 ? 10.18 -27.5 -0.23 1 46.34 209 GLU B N 1
ATOM 4774 C CA . GLU B 1 209 ? 8.734 -27.688 -0.322 1 46.34 209 GLU B CA 1
ATOM 4775 C C . GLU B 1 209 ? 8.195 -27.172 -1.648 1 46.34 209 GLU B C 1
ATOM 4777 O O . GLU B 1 209 ? 7.121 -27.578 -2.092 1 46.34 209 GLU B O 1
ATOM 4782 N N . GLU B 1 210 ? 9.086 -26.297 -2.273 1 54.81 210 GLU B N 1
ATOM 4783 C CA . GLU B 1 210 ? 8.602 -25.719 -3.525 1 54.81 210 GLU B CA 1
ATOM 4784 C C . GLU B 1 210 ? 9.094 -26.531 -4.727 1 54.81 210 GLU B C 1
ATOM 4786 O O . GLU B 1 210 ? 8.695 -26.25 -5.863 1 54.81 210 GLU B O 1
ATOM 4791 N N . ASP B 1 211 ? 9.797 -27.578 -4.387 1 66.25 211 ASP B N 1
ATOM 4792 C CA . ASP B 1 211 ? 10.125 -28.484 -5.484 1 66.25 211 ASP B CA 1
ATOM 4793 C C . ASP B 1 211 ? 8.969 -29.438 -5.781 1 66.25 211 ASP B C 1
ATOM 4795 O O . ASP B 1 211 ? 8.828 -30.469 -5.129 1 66.25 211 ASP B O 1
ATOM 4799 N N . PHE B 1 212 ? 8.133 -29.094 -6.707 1 79.94 212 PHE B N 1
ATOM 4800 C CA . PHE B 1 212 ? 6.91 -29.844 -6.957 1 79.94 212 PHE B CA 1
ATOM 4801 C C . PHE B 1 212 ? 7.227 -31.234 -7.473 1 79.94 212 PHE B C 1
ATOM 4803 O O . PHE B 1 212 ? 6.387 -32.125 -7.398 1 79.94 212 PHE B O 1
ATOM 4810 N N . VAL B 1 213 ? 8.539 -31.5 -7.844 1 86.88 213 VAL B N 1
ATOM 4811 C CA . VAL B 1 213 ? 8.914 -32.812 -8.328 1 86.88 213 VAL B CA 1
ATOM 4812 C C . VAL B 1 213 ? 9.031 -33.781 -7.152 1 86.88 213 VAL B C 1
ATOM 4814 O O . VAL B 1 213 ? 8.789 -35 -7.301 1 86.88 213 VAL B O 1
ATOM 4817 N N . SER B 1 214 ? 9.422 -33.188 -6.035 1 81.06 214 SER B N 1
ATOM 4818 C CA . SER B 1 214 ? 9.555 -34.031 -4.844 1 81.06 214 SER B CA 1
ATOM 4819 C C . SER B 1 214 ? 8.219 -34.156 -4.109 1 81.06 214 SER B C 1
ATOM 4821 O O . SER B 1 214 ? 8 -35.125 -3.375 1 81.06 214 SER B O 1
ATOM 4823 N N . PHE B 1 215 ? 7.406 -33.281 -4.312 1 81.25 215 PHE B N 1
ATOM 4824 C CA . PHE B 1 215 ? 6.156 -33.156 -3.57 1 81.25 215 PHE B CA 1
ATOM 4825 C C . PHE B 1 215 ? 5.059 -34 -4.215 1 81.25 215 PHE B C 1
ATOM 4827 O O . PHE B 1 215 ? 4.266 -34.625 -3.516 1 81.25 215 PHE B O 1
ATOM 4834 N N . TYR B 1 216 ? 4.977 -34.062 -5.5 1 91 216 TYR B N 1
ATOM 4835 C CA . TYR B 1 216 ? 4.027 -34.875 -6.262 1 91 216 TYR B CA 1
ATOM 4836 C C . TYR B 1 216 ? 4.652 -36.188 -6.695 1 91 216 TYR B C 1
ATOM 4838 O O . TYR B 1 216 ? 5.824 -36.219 -7.078 1 91 216 TYR B O 1
ATOM 4846 N N . PRO B 1 217 ? 3.906 -37.312 -6.652 1 93.56 217 PRO B N 1
ATOM 4847 C CA . PRO B 1 217 ? 4.469 -38.625 -6.949 1 93.56 217 PRO B CA 1
ATOM 4848 C C . PRO B 1 217 ? 4.562 -38.906 -8.445 1 93.56 217 PRO B C 1
ATOM 4850 O O . PRO B 1 217 ? 3.938 -39.844 -8.945 1 93.56 217 PRO B O 1
ATOM 4853 N N . PHE B 1 218 ? 5.43 -38.281 -9.141 1 96.19 218 PHE B N 1
ATOM 4854 C CA . PHE B 1 218 ? 5.602 -38.406 -10.586 1 96.19 218 PHE B CA 1
ATOM 4855 C C . PHE B 1 218 ? 6.027 -39.812 -10.961 1 96.19 218 PHE B C 1
ATOM 4857 O O . PHE B 1 218 ? 5.629 -40.344 -12.008 1 96.19 218 PHE B O 1
ATOM 4864 N N . GLU B 1 219 ? 6.836 -40.469 -10.125 1 95.75 219 GLU B N 1
ATOM 4865 C CA . GLU B 1 219 ? 7.301 -41.812 -10.43 1 95.75 219 GLU B CA 1
ATOM 4866 C C . GLU B 1 219 ? 6.125 -42.781 -10.617 1 95.75 219 GLU B C 1
ATOM 4868 O O . GLU B 1 219 ? 6.156 -43.625 -11.5 1 95.75 219 GLU B O 1
ATOM 4873 N N . THR B 1 220 ? 5.18 -42.594 -9.812 1 95.88 220 THR B N 1
ATOM 4874 C CA . THR B 1 220 ? 3.994 -43.438 -9.906 1 95.88 220 THR B CA 1
ATOM 4875 C C . THR B 1 220 ? 3.229 -43.156 -11.195 1 95.88 220 THR B C 1
ATOM 4877 O O . THR B 1 220 ? 2.779 -44.094 -11.875 1 95.88 220 THR B O 1
ATOM 4880 N N . VAL B 1 221 ? 3.139 -41.906 -11.602 1 96.56 221 VAL B N 1
ATOM 4881 C CA . VAL B 1 221 ? 2.363 -41.469 -12.758 1 96.56 221 VAL B CA 1
ATOM 4882 C C . VAL B 1 221 ? 3.107 -41.844 -14.039 1 96.56 221 VAL B C 1
ATOM 4884 O O . VAL B 1 221 ? 2.486 -42.156 -15.055 1 96.56 221 VAL B O 1
ATOM 4887 N N . PHE B 1 222 ? 4.461 -41.844 -13.938 1 97.31 222 PHE B N 1
ATOM 4888 C CA . PHE B 1 222 ? 5.293 -42.125 -15.102 1 97.31 222 PHE B CA 1
ATOM 4889 C C . PHE B 1 222 ? 5.672 -43.594 -15.141 1 97.31 222 PHE B C 1
ATOM 4891 O O . PHE B 1 222 ? 6.531 -44 -15.93 1 97.31 222 PHE B O 1
ATOM 4898 N N . ALA B 1 223 ? 5.039 -44.375 -14.312 1 96 223 ALA B N 1
ATOM 4899 C CA . ALA B 1 223 ? 5.387 -45.812 -14.258 1 96 223 ALA B CA 1
ATOM 4900 C C . ALA B 1 223 ? 5.254 -46.438 -15.633 1 96 223 ALA B C 1
ATOM 4902 O O . ALA B 1 223 ? 4.309 -46.156 -16.375 1 96 223 ALA B O 1
ATOM 4903 N N . ASN B 1 224 ? 6.203 -47.281 -16.031 1 95.31 224 ASN B N 1
ATOM 4904 C CA . ASN B 1 224 ? 6.227 -48.094 -17.25 1 95.31 224 ASN B CA 1
ATOM 4905 C C . ASN B 1 224 ? 6.328 -47.219 -18.5 1 95.31 224 ASN B C 1
ATOM 4907 O O . ASN B 1 224 ? 5.91 -47.625 -19.578 1 95.31 224 ASN B O 1
ATOM 4911 N N . SER B 1 225 ? 6.828 -46 -18.297 1 96.31 225 SER B N 1
ATOM 4912 C CA . SER B 1 225 ? 7.023 -45.125 -19.438 1 96.31 225 SER B CA 1
ATOM 4913 C C . SER B 1 225 ? 8.273 -45.5 -20.219 1 96.31 225 SER B C 1
ATOM 4915 O O . SER B 1 225 ? 9.141 -46.219 -19.703 1 96.31 225 SER B O 1
ATOM 4917 N N . ASN B 1 226 ? 8.305 -45.094 -21.484 1 95.69 226 ASN B N 1
ATOM 4918 C CA . ASN B 1 226 ? 9.484 -45.281 -22.344 1 95.69 226 ASN B CA 1
ATOM 4919 C C . ASN B 1 226 ? 9.781 -44.031 -23.141 1 95.69 226 ASN B C 1
ATOM 4921 O O . ASN B 1 226 ? 9.078 -43.031 -23.031 1 95.69 226 ASN B O 1
ATOM 4925 N N . ALA B 1 227 ? 10.805 -44.031 -23.984 1 95.88 227 ALA B N 1
ATOM 4926 C CA . ALA B 1 227 ? 11.359 -42.875 -24.656 1 95.88 227 ALA B CA 1
ATOM 4927 C C . ALA B 1 227 ? 10.344 -42.25 -25.625 1 95.88 227 ALA B C 1
ATOM 4929 O O . ALA B 1 227 ? 10.422 -41.062 -25.969 1 95.88 227 ALA B O 1
ATOM 4930 N N . ASP B 1 228 ? 9.359 -43 -26.062 1 95.75 228 ASP B N 1
ATOM 4931 C CA . ASP B 1 228 ? 8.391 -42.531 -27.047 1 95.75 228 ASP B CA 1
ATOM 4932 C C . ASP B 1 228 ? 7.184 -41.906 -26.375 1 95.75 228 ASP B C 1
ATOM 4934 O O . ASP B 1 228 ? 6.41 -41.188 -27.016 1 95.75 228 ASP B O 1
ATOM 4938 N N . ASP B 1 229 ? 7.023 -42.125 -25.078 1 97.31 229 ASP B N 1
ATOM 4939 C CA . ASP B 1 229 ? 5.906 -41.562 -24.328 1 97.31 229 ASP B CA 1
ATOM 4940 C C . ASP B 1 229 ? 6.09 -40.062 -24.109 1 97.31 229 ASP B C 1
ATOM 4942 O O . ASP B 1 229 ? 7.215 -39.562 -24.078 1 97.31 229 ASP B O 1
ATOM 4946 N N . ILE B 1 230 ? 4.98 -39.406 -24.109 1 98.31 230 ILE B N 1
ATOM 4947 C CA . ILE B 1 230 ? 5.016 -38.031 -23.656 1 98.31 230 ILE B CA 1
ATOM 4948 C C . ILE B 1 230 ? 4.715 -37.969 -22.156 1 98.31 230 ILE B C 1
ATOM 4950 O O . ILE B 1 230 ? 3.58 -38.188 -21.734 1 98.31 230 ILE B O 1
ATOM 4954 N N . LEU B 1 231 ? 5.684 -37.625 -21.391 1 98.12 231 LEU B N 1
ATOM 4955 C CA . LEU B 1 231 ? 5.57 -37.656 -19.938 1 98.12 231 LEU B CA 1
ATOM 4956 C C . LEU B 1 231 ? 4.855 -36.406 -19.422 1 98.12 231 LEU B C 1
ATOM 4958 O O . LEU B 1 231 ? 4.004 -36.5 -18.531 1 98.12 231 LEU B O 1
ATOM 4962 N N . PHE B 1 232 ? 5.234 -35.344 -19.984 1 98.44 232 PHE B N 1
ATOM 4963 C CA . PHE B 1 232 ? 4.902 -34.062 -19.344 1 98.44 232 PHE B CA 1
ATOM 4964 C C . PHE B 1 232 ? 4.715 -32.969 -20.375 1 98.44 232 PHE B C 1
ATOM 4966 O O . PHE B 1 232 ? 5.598 -32.719 -21.188 1 98.44 232 PHE B O 1
ATOM 4973 N N . VAL B 1 233 ? 3.572 -32.344 -20.422 1 98.62 233 VAL B N 1
ATOM 4974 C CA . VAL B 1 233 ? 3.303 -31.156 -21.219 1 98.62 233 VAL B CA 1
ATOM 4975 C C . VAL B 1 233 ? 3.121 -29.953 -20.297 1 98.62 233 VAL B C 1
ATOM 4977 O O . VAL B 1 233 ? 2.123 -29.859 -19.578 1 98.62 233 VAL B O 1
ATOM 4980 N N . ASP B 1 234 ? 4.074 -29.062 -20.266 1 97.69 234 ASP B N 1
ATOM 4981 C CA . ASP B 1 234 ? 4.043 -27.828 -19.5 1 97.69 234 ASP B CA 1
ATOM 4982 C C . ASP B 1 234 ? 3.312 -26.719 -20.266 1 97.69 234 ASP B C 1
ATOM 4984 O O . ASP B 1 234 ? 3.906 -26.047 -21.094 1 97.69 234 ASP B O 1
ATOM 4988 N N . ILE B 1 235 ? 2.061 -26.516 -19.953 1 97.62 235 ILE B N 1
ATOM 4989 C CA . ILE B 1 235 ? 1.203 -25.609 -20.688 1 97.62 235 ILE B CA 1
ATOM 4990 C C . ILE B 1 235 ? 1.305 -24.203 -20.094 1 97.62 235 ILE B C 1
ATOM 4992 O O . ILE B 1 235 ? 1.089 -24.016 -18.906 1 97.62 235 ILE B O 1
ATOM 4996 N N . GLY B 1 236 ? 1.487 -23.219 -20.969 1 94.19 236 GLY B N 1
ATOM 4997 C CA . GLY B 1 236 ? 1.77 -21.875 -20.453 1 94.19 236 GLY B CA 1
ATOM 4998 C C . GLY B 1 236 ? 3.012 -21.828 -19.578 1 94.19 236 GLY B C 1
ATOM 4999 O O . GLY B 1 236 ? 3.014 -21.188 -18.531 1 94.19 236 GLY B O 1
ATOM 5000 N N . GLY B 1 237 ? 4.07 -22.516 -19.969 1 91.81 237 GLY B N 1
ATOM 5001 C CA . GLY B 1 237 ? 5.203 -22.797 -19.094 1 91.81 237 GLY B CA 1
ATOM 5002 C C . GLY B 1 237 ? 6.254 -21.703 -19.125 1 91.81 237 GLY B C 1
ATOM 5003 O O . GLY B 1 237 ? 7.262 -21.781 -18.422 1 91.81 237 GLY B O 1
ATOM 5004 N N . GLY B 1 238 ? 6.074 -20.672 -19.922 1 88.56 238 GLY B N 1
ATOM 5005 C CA . GLY B 1 238 ? 7.012 -19.562 -19.969 1 88.56 238 GLY B CA 1
ATOM 5006 C C . GLY B 1 238 ? 8.398 -19.969 -20.438 1 88.56 238 GLY B C 1
ATOM 5007 O O . GLY B 1 238 ? 8.547 -20.594 -21.484 1 88.56 238 GLY B O 1
ATOM 5008 N N . LEU B 1 239 ? 9.398 -19.719 -19.625 1 85.94 239 LEU B N 1
ATOM 5009 C CA . LEU B 1 239 ? 10.773 -20 -20 1 85.94 239 LEU B CA 1
ATOM 5010 C C . LEU B 1 239 ? 11.156 -21.438 -19.656 1 85.94 239 LEU B C 1
ATOM 5012 O O . LEU B 1 239 ? 12.305 -21.844 -19.859 1 85.94 239 LEU B O 1
ATOM 5016 N N . GLY B 1 240 ? 10.242 -22.172 -19.078 1 89.88 240 GLY B N 1
ATOM 5017 C CA . GLY B 1 240 ? 10.391 -23.609 -18.969 1 89.88 240 GLY B CA 1
ATOM 5018 C C . GLY B 1 240 ? 11.086 -24.047 -17.688 1 89.88 240 GLY B C 1
ATOM 5019 O O . GLY B 1 240 ? 11.727 -25.094 -17.656 1 89.88 240 GLY B O 1
ATOM 5020 N N . HIS B 1 241 ? 10.953 -23.266 -16.641 1 85.44 241 HIS B N 1
ATOM 5021 C CA . HIS B 1 241 ? 11.594 -23.625 -15.375 1 85.44 241 HIS B CA 1
ATOM 5022 C C . HIS B 1 241 ? 11.055 -24.938 -14.836 1 85.44 241 HIS B C 1
ATOM 5024 O O . HIS B 1 241 ? 11.828 -25.781 -14.375 1 85.44 241 HIS B O 1
ATOM 5030 N N . GLN B 1 242 ? 9.742 -25.156 -14.859 1 90.06 242 GLN B N 1
ATOM 5031 C CA . GLN B 1 242 ? 9.148 -26.391 -14.344 1 90.06 242 GLN B CA 1
ATOM 5032 C C . GLN B 1 242 ? 9.469 -27.562 -15.25 1 90.06 242 GLN B C 1
ATOM 5034 O O . GLN B 1 242 ? 9.758 -28.672 -14.766 1 90.06 242 GLN B O 1
ATOM 5039 N N . ALA B 1 243 ? 9.414 -27.328 -16.562 1 93.38 243 ALA B N 1
ATOM 5040 C CA . ALA B 1 243 ? 9.797 -28.375 -17.516 1 93.38 243 ALA B CA 1
ATOM 5041 C C . ALA B 1 243 ? 11.227 -28.844 -17.266 1 93.38 243 ALA B C 1
ATOM 5043 O O . ALA B 1 243 ? 11.508 -30.047 -17.297 1 93.38 243 ALA B O 1
ATOM 5044 N N . ARG B 1 244 ? 12.07 -27.891 -17.031 1 91.62 244 ARG B N 1
ATOM 5045 C CA . ARG B 1 244 ? 13.477 -28.188 -16.766 1 91.62 244 ARG B CA 1
ATOM 5046 C C . ARG B 1 244 ? 13.625 -29.047 -15.508 1 91.62 244 ARG B C 1
ATOM 5048 O O . ARG B 1 244 ? 14.438 -29.969 -15.477 1 91.62 244 ARG B O 1
ATOM 5055 N N . ARG B 1 245 ? 12.914 -28.734 -14.453 1 90.19 245 ARG B N 1
ATOM 5056 C CA . ARG B 1 245 ? 12.969 -29.469 -13.203 1 90.19 245 ARG B CA 1
ATOM 5057 C C . ARG B 1 245 ? 12.531 -30.922 -13.398 1 90.19 245 ARG B C 1
ATOM 5059 O O . ARG B 1 245 ? 13.156 -31.844 -12.875 1 90.19 245 ARG B O 1
ATOM 5066 N N . VAL B 1 246 ? 11.469 -31.125 -14.156 1 94.62 246 VAL B N 1
ATOM 5067 C CA . VAL B 1 246 ? 10.992 -32.469 -14.414 1 94.62 246 VAL B CA 1
ATOM 5068 C C . VAL B 1 246 ? 12.016 -33.219 -15.258 1 94.62 246 VAL B C 1
ATOM 5070 O O . VAL B 1 246 ? 12.312 -34.406 -14.984 1 94.62 246 VAL B O 1
ATOM 5073 N N . ARG B 1 247 ? 12.562 -32.531 -16.266 1 95.56 247 ARG B N 1
ATOM 5074 C CA . ARG B 1 247 ? 13.562 -33.188 -17.125 1 95.56 247 ARG B CA 1
ATOM 5075 C C . ARG B 1 247 ? 14.789 -33.594 -16.328 1 95.56 247 ARG B C 1
ATOM 5077 O O . ARG B 1 247 ? 15.352 -34.656 -16.547 1 95.56 247 ARG B O 1
ATOM 5084 N N . SER B 1 248 ? 15.211 -32.781 -15.438 1 92.81 248 SER B N 1
ATOM 5085 C CA . SER B 1 248 ? 16.359 -33.094 -14.594 1 92.81 248 SER B CA 1
ATOM 5086 C C . SER B 1 248 ? 16.109 -34.344 -13.75 1 92.81 248 SER B C 1
ATOM 5088 O O . SER B 1 248 ? 17.016 -35.125 -13.484 1 92.81 248 SER B O 1
ATOM 5090 N N . ALA B 1 249 ? 14.938 -34.531 -13.312 1 93.81 249 ALA B N 1
ATOM 5091 C CA . ALA B 1 249 ? 14.586 -35.656 -12.453 1 93.81 249 ALA B CA 1
ATOM 5092 C C . ALA B 1 249 ? 14.289 -36.906 -13.273 1 93.81 249 ALA B C 1
ATOM 5094 O O . ALA B 1 249 ? 14.484 -38.031 -12.805 1 93.81 249 ALA B O 1
ATOM 5095 N N . PHE B 1 250 ? 13.812 -36.719 -14.57 1 96.62 250 PHE B N 1
ATOM 5096 C CA . PHE B 1 250 ? 13.422 -37.812 -15.438 1 96.62 250 PHE B CA 1
ATOM 5097 C C . PHE B 1 250 ? 14.109 -37.719 -16.797 1 96.62 250 PHE B C 1
ATOM 5099 O O . PHE B 1 250 ? 13.641 -37 -17.672 1 96.62 250 PHE B O 1
ATOM 5106 N N . PRO B 1 251 ? 15.109 -38.5 -16.984 1 96.12 251 PRO B N 1
ATOM 5107 C CA . PRO B 1 251 ? 15.914 -38.375 -18.203 1 96.12 251 PRO B CA 1
ATOM 5108 C C . PRO B 1 251 ? 15.109 -38.688 -19.453 1 96.12 251 PRO B C 1
ATOM 5110 O O . PRO B 1 251 ? 14.008 -39.25 -19.375 1 96.12 251 PRO B O 1
ATOM 5113 N N . ARG B 1 252 ? 15.703 -38.406 -20.562 1 95.69 252 ARG B N 1
ATOM 5114 C CA . ARG B 1 252 ? 15.039 -38.531 -21.859 1 95.69 252 ARG B CA 1
ATOM 5115 C C . ARG B 1 252 ? 14.625 -40 -22.125 1 95.69 252 ARG B C 1
ATOM 5117 O O . ARG B 1 252 ? 13.617 -40.25 -22.797 1 95.69 252 ARG B O 1
ATOM 5124 N N . SER B 1 253 ? 15.297 -40.969 -21.578 1 96.5 253 SER B N 1
ATOM 5125 C CA . SER B 1 253 ? 14.977 -42.375 -21.75 1 96.5 253 SER B CA 1
ATOM 5126 C C . SER B 1 253 ? 13.617 -42.719 -21.141 1 96.5 253 SER B C 1
ATOM 5128 O O . SER B 1 253 ? 13.008 -43.719 -21.516 1 96.5 253 SER B O 1
ATOM 5130 N N . ARG B 1 254 ? 13.18 -41.844 -20.328 1 96.88 254 ARG B N 1
ATOM 5131 C CA . ARG B 1 254 ? 11.898 -42.062 -19.672 1 96.88 254 ARG B CA 1
ATOM 5132 C C . ARG B 1 254 ? 10.75 -41.5 -20.484 1 96.88 254 ARG B C 1
ATOM 5134 O O . ARG B 1 254 ? 9.586 -41.844 -20.266 1 96.88 254 ARG B O 1
ATOM 5141 N N . GLY B 1 255 ? 11.039 -40.594 -21.453 1 97.88 255 GLY B N 1
ATOM 5142 C CA . GLY B 1 255 ? 9.992 -40.031 -22.266 1 97.88 255 GLY B CA 1
ATOM 5143 C C . GLY B 1 255 ? 10.266 -38.562 -22.656 1 97.88 255 GLY B C 1
ATOM 5144 O O . GLY B 1 255 ? 11.305 -38.031 -22.297 1 97.88 255 GLY B O 1
ATOM 5145 N N . ARG B 1 256 ? 9.312 -38 -23.359 1 98.19 256 ARG B N 1
ATOM 5146 C CA . ARG B 1 256 ? 9.414 -36.656 -23.906 1 98.19 256 ARG B CA 1
ATOM 5147 C C . ARG B 1 256 ? 8.781 -35.625 -22.969 1 98.19 256 ARG B C 1
ATOM 5149 O O . ARG B 1 256 ? 7.801 -35.938 -22.281 1 98.19 256 ARG B O 1
ATOM 5156 N N . ILE B 1 257 ? 9.391 -34.469 -22.891 1 98.19 257 ILE B N 1
ATOM 5157 C CA . ILE B 1 257 ? 8.852 -33.312 -22.188 1 98.19 257 ILE B CA 1
ATOM 5158 C C . ILE B 1 257 ? 8.633 -32.156 -23.172 1 98.19 257 ILE B C 1
ATOM 5160 O O . ILE B 1 257 ? 9.523 -31.812 -23.953 1 98.19 257 ILE B O 1
ATOM 5164 N N . ILE B 1 258 ? 7.43 -31.609 -23.156 1 98.19 258 ILE B N 1
ATOM 5165 C CA . ILE B 1 258 ? 7.055 -30.578 -24.109 1 98.19 258 ILE B CA 1
ATOM 5166 C C . ILE B 1 258 ? 6.656 -29.297 -23.359 1 98.19 258 ILE B C 1
ATOM 5168 O O . ILE B 1 258 ? 5.883 -29.359 -22.406 1 98.19 258 ILE B O 1
ATOM 5172 N N . LEU B 1 259 ? 7.215 -28.188 -23.703 1 97.75 259 LEU B N 1
ATOM 5173 C CA . LEU B 1 259 ? 6.84 -26.859 -23.203 1 97.75 259 LEU B CA 1
ATOM 5174 C C . LEU B 1 259 ? 5.992 -26.109 -24.234 1 97.75 259 LEU B C 1
ATOM 5176 O O . LEU B 1 259 ? 6.395 -25.969 -25.391 1 97.75 259 LEU B O 1
ATOM 5180 N N . GLN B 1 260 ? 4.828 -25.703 -23.828 1 97.69 260 GLN B N 1
ATOM 5181 C CA . GLN B 1 260 ? 3.939 -24.953 -24.719 1 97.69 260 GLN B CA 1
ATOM 5182 C C . GLN B 1 260 ? 3.721 -23.531 -24.203 1 97.69 260 GLN B C 1
ATOM 5184 O O . GLN B 1 260 ? 3.529 -23.328 -23 1 97.69 260 GLN B O 1
ATOM 5189 N N . ASP B 1 261 ? 3.771 -22.562 -24.969 1 94.44 261 ASP B N 1
ATOM 5190 C CA . ASP B 1 261 ? 3.379 -21.172 -24.719 1 94.44 261 ASP B CA 1
ATOM 5191 C C . ASP B 1 261 ? 3.135 -20.438 -26.031 1 94.44 261 ASP B C 1
ATOM 5193 O O . ASP B 1 261 ? 3.268 -21.016 -27.125 1 94.44 261 ASP B O 1
ATOM 5197 N N . LEU B 1 262 ? 2.66 -19.203 -25.969 1 90.75 262 LEU B N 1
ATOM 5198 C CA . LEU B 1 262 ? 2.479 -18.375 -27.156 1 90.75 262 LEU B CA 1
ATOM 5199 C C . LEU B 1 262 ? 3.816 -18.094 -27.8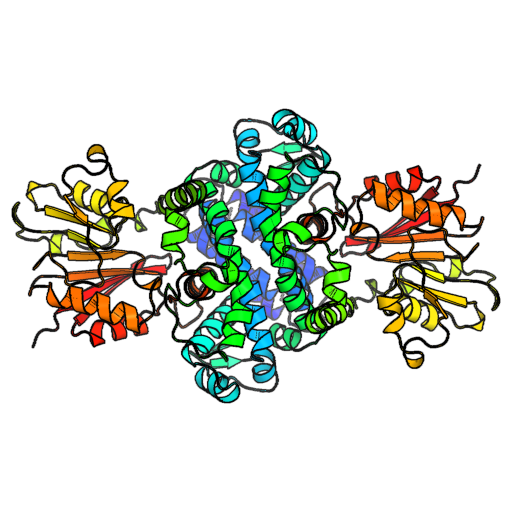28 1 90.75 262 LEU B C 1
ATOM 5201 O O . LEU B 1 262 ? 4.852 -18.047 -27.172 1 90.75 262 LEU B O 1
ATOM 5205 N N . PRO B 1 263 ? 3.789 -17.844 -29.109 1 90.81 263 PRO B N 1
ATOM 5206 C CA . PRO B 1 263 ? 5.023 -17.625 -29.859 1 90.81 263 PRO B CA 1
ATOM 5207 C C . PRO B 1 263 ? 5.867 -16.484 -29.312 1 90.81 263 PRO B C 1
ATOM 5209 O O . PRO B 1 263 ? 7.098 -16.562 -29.297 1 90.81 263 PRO B O 1
ATOM 5212 N N . GLN B 1 264 ? 5.258 -15.43 -28.859 1 83.69 264 GLN B N 1
ATOM 5213 C CA . GLN B 1 264 ? 5.984 -14.266 -28.344 1 83.69 264 GLN B CA 1
ATOM 5214 C C . GLN B 1 264 ? 6.812 -14.633 -27.125 1 83.69 264 GLN B C 1
ATOM 5216 O O . GLN B 1 264 ? 7.777 -13.945 -26.781 1 83.69 264 GLN B O 1
ATOM 5221 N N . VAL B 1 265 ? 6.453 -15.75 -26.453 1 84.75 265 VAL B N 1
ATOM 5222 C CA . VAL B 1 265 ? 7.172 -16.219 -25.281 1 84.75 265 VAL B CA 1
ATOM 5223 C C . VAL B 1 265 ? 8.203 -17.266 -25.672 1 84.75 265 VAL B C 1
ATOM 5225 O O . VAL B 1 265 ? 9.375 -17.156 -25.328 1 84.75 265 VAL B O 1
ATOM 5228 N N . THR B 1 266 ? 7.824 -18.281 -26.484 1 90.31 266 THR B N 1
ATOM 5229 C CA . THR B 1 266 ? 8.695 -19.391 -26.828 1 90.31 266 THR B CA 1
ATOM 5230 C C . THR B 1 266 ? 9.883 -18.906 -27.656 1 90.31 266 THR B C 1
ATOM 5232 O O . THR B 1 266 ? 10.961 -19.516 -27.625 1 90.31 266 THR B O 1
ATOM 5235 N N . ASN B 1 267 ? 9.703 -17.766 -28.359 1 87.69 267 ASN B N 1
ATOM 5236 C CA . ASN B 1 267 ? 10.766 -17.203 -29.188 1 87.69 267 ASN B CA 1
ATOM 5237 C C . ASN B 1 267 ? 11.938 -16.719 -28.328 1 87.69 267 ASN B C 1
ATOM 5239 O O . ASN B 1 267 ? 13.047 -16.531 -28.844 1 87.69 267 ASN B O 1
ATOM 5243 N N . LYS B 1 268 ? 11.68 -16.516 -27.047 1 80.44 268 LYS B N 1
ATOM 5244 C CA . LYS B 1 268 ? 12.719 -16 -26.156 1 80.44 268 LYS B CA 1
ATOM 5245 C C . LYS B 1 268 ? 13.562 -17.125 -25.578 1 80.44 268 LYS B C 1
ATOM 5247 O O . LYS B 1 268 ? 14.586 -16.875 -24.938 1 80.44 268 LYS B O 1
ATOM 5252 N N . ILE B 1 269 ? 13.133 -18.406 -25.844 1 87.06 269 ILE B N 1
ATOM 5253 C CA . ILE B 1 269 ? 13.805 -19.578 -25.281 1 87.06 269 ILE B CA 1
ATOM 5254 C C . ILE B 1 269 ? 14.93 -20.016 -26.203 1 87.06 269 ILE B C 1
ATOM 5256 O O . ILE B 1 269 ? 14.711 -20.219 -27.406 1 87.06 269 ILE B O 1
ATOM 5260 N N . THR B 1 270 ? 16.109 -20.062 -25.688 1 83.06 270 THR B N 1
ATOM 5261 C CA . THR B 1 270 ? 17.234 -20.578 -26.453 1 83.06 270 THR B CA 1
ATOM 5262 C C . THR B 1 270 ? 17.375 -22.078 -26.281 1 83.06 270 THR B C 1
ATOM 5264 O O . THR B 1 270 ? 17.062 -22.609 -25.203 1 83.06 270 THR B O 1
ATOM 5267 N N . ALA B 1 271 ? 17.75 -22.688 -27.312 1 73.94 271 ALA B N 1
ATOM 5268 C CA . ALA B 1 271 ? 17.891 -24.141 -27.297 1 73.94 271 ALA B CA 1
ATOM 5269 C C . ALA B 1 271 ? 18.797 -24.594 -26.156 1 73.94 271 ALA B C 1
ATOM 5271 O O . ALA B 1 271 ? 18.562 -25.641 -25.531 1 73.94 271 ALA B O 1
ATOM 5272 N N . ASP B 1 272 ? 19.688 -23.859 -25.828 1 85.12 272 ASP B N 1
ATOM 5273 C CA . ASP B 1 272 ? 20.656 -24.219 -24.812 1 85.12 272 ASP B CA 1
ATOM 5274 C C . ASP B 1 272 ? 20.062 -24.094 -23.406 1 85.12 272 ASP B C 1
ATOM 5276 O O . ASP B 1 272 ? 20.547 -24.719 -22.469 1 85.12 272 ASP B O 1
ATOM 5280 N N . SER B 1 273 ? 19 -23.422 -23.297 1 85.69 273 SER B N 1
ATOM 5281 C CA . SER B 1 273 ? 18.438 -23.141 -21.984 1 85.69 273 SER B CA 1
ATOM 5282 C C . SER B 1 273 ? 17.547 -24.281 -21.5 1 85.69 273 SER B C 1
ATOM 5284 O O . SER B 1 273 ? 17.312 -24.422 -20.297 1 85.69 273 SER B O 1
ATOM 5286 N N . LEU B 1 274 ? 17.062 -25.156 -22.359 1 91.25 274 LEU B N 1
ATOM 5287 C CA . LEU B 1 274 ? 16.172 -26.25 -22.016 1 91.25 274 LEU B CA 1
ATOM 5288 C C . LEU B 1 274 ? 16.578 -27.531 -22.75 1 91.25 274 LEU B C 1
ATOM 5290 O O . LEU B 1 274 ? 15.828 -28.016 -23.609 1 91.25 274 LEU B O 1
ATOM 5294 N N . PRO B 1 275 ? 17.719 -28.125 -22.344 1 91.38 275 PRO B N 1
ATOM 5295 C CA . PRO B 1 275 ? 18.141 -29.344 -23.047 1 91.38 275 PRO B CA 1
ATOM 5296 C C . PRO B 1 275 ? 17.109 -30.469 -22.953 1 91.38 275 PRO B C 1
ATOM 5298 O O . PRO B 1 275 ? 16.547 -30.719 -21.875 1 91.38 275 PRO B O 1
ATOM 5301 N N . ASP B 1 276 ? 16.844 -31.125 -24.094 1 94.12 276 ASP B N 1
ATOM 5302 C CA . ASP B 1 276 ? 15.992 -32.312 -24.203 1 94.12 276 ASP B CA 1
ATOM 5303 C C . ASP B 1 276 ? 14.531 -31.984 -23.891 1 94.12 276 ASP B C 1
ATOM 5305 O O . ASP B 1 276 ? 13.773 -32.844 -23.453 1 94.12 276 ASP B O 1
ATOM 5309 N N . VAL B 1 277 ? 14.125 -30.703 -23.922 1 96.75 277 VAL B N 1
ATOM 5310 C CA . VAL B 1 277 ? 12.742 -30.266 -23.812 1 96.75 277 VAL B CA 1
ATOM 5311 C C . VAL B 1 277 ? 12.258 -29.75 -25.172 1 96.75 277 VAL B C 1
ATOM 5313 O O . VAL B 1 277 ? 12.938 -28.938 -25.797 1 96.75 277 VAL B O 1
ATOM 5316 N N . GLU B 1 278 ? 11.203 -30.266 -25.656 1 96.62 278 GLU B N 1
ATOM 5317 C CA . GLU B 1 278 ? 10.617 -29.812 -26.922 1 96.62 278 GLU B CA 1
ATOM 5318 C C . GLU B 1 278 ? 9.812 -28.531 -26.719 1 96.62 278 GLU B C 1
ATOM 5320 O O . GLU B 1 278 ? 8.938 -28.469 -25.844 1 96.62 278 GLU B O 1
ATOM 5325 N N . ILE B 1 279 ? 10.133 -27.516 -27.453 1 96.56 279 ILE B N 1
ATOM 5326 C CA . ILE B 1 279 ? 9.422 -26.234 -27.391 1 96.56 279 ILE B CA 1
ATOM 5327 C C . ILE B 1 279 ? 8.359 -26.188 -28.469 1 96.56 279 ILE B C 1
ATOM 5329 O O . ILE B 1 279 ? 8.648 -26.406 -29.656 1 96.56 279 ILE B O 1
ATOM 5333 N N . MET B 1 280 ? 7.141 -25.875 -28.109 1 96.88 280 MET B N 1
ATOM 5334 C CA . MET B 1 280 ? 6.02 -25.875 -29.062 1 96.88 280 MET B CA 1
ATOM 5335 C C . MET B 1 280 ? 5.203 -24.594 -28.922 1 96.88 280 MET B C 1
ATOM 5337 O O . MET B 1 280 ? 4.727 -24.266 -27.844 1 96.88 280 MET B O 1
ATOM 5341 N N . ASP B 1 281 ? 5.012 -23.844 -30 1 96.81 281 ASP B N 1
ATOM 5342 C CA . ASP B 1 281 ? 4.059 -22.734 -30.047 1 96.81 281 ASP B CA 1
ATOM 5343 C C . ASP B 1 281 ? 2.623 -23.234 -29.969 1 96.81 281 ASP B C 1
ATOM 5345 O O . ASP B 1 281 ? 2.189 -24.047 -30.781 1 96.81 281 ASP B O 1
ATOM 5349 N N . HIS B 1 282 ? 1.913 -22.797 -28.969 1 97.12 282 HIS B N 1
ATOM 5350 C CA . HIS B 1 282 ? 0.523 -23.234 -28.859 1 97.12 282 HIS B CA 1
ATOM 5351 C C . HIS B 1 282 ? -0.285 -22.266 -28 1 97.12 282 HIS B C 1
ATOM 5353 O O . HIS B 1 282 ? 0.181 -21.812 -26.953 1 97.12 282 HIS B O 1
ATOM 5359 N N . ASP B 1 283 ? -1.405 -21.875 -28.484 1 94.62 283 ASP B N 1
ATOM 5360 C CA . ASP B 1 283 ? -2.438 -21.156 -27.734 1 94.62 283 ASP B CA 1
ATOM 5361 C C . ASP B 1 283 ? -3.428 -22.141 -27.109 1 94.62 283 ASP B C 1
ATOM 5363 O O . ASP B 1 283 ? -4.148 -22.844 -27.812 1 94.62 283 ASP B O 1
ATOM 5367 N N . MET B 1 284 ? -3.531 -22.141 -25.812 1 95.12 284 MET B N 1
ATOM 5368 C CA . MET B 1 284 ? -4.305 -23.141 -25.094 1 95.12 284 MET B CA 1
ATOM 5369 C C . MET B 1 284 ? -5.797 -22.984 -25.359 1 95.12 284 MET B C 1
ATOM 5371 O O . MET B 1 284 ? -6.594 -23.859 -25.031 1 95.12 284 MET B O 1
ATOM 5375 N N . ALA B 1 285 ? -6.223 -21.891 -25.953 1 92.94 285 ALA B N 1
ATOM 5376 C CA . ALA B 1 285 ? -7.613 -21.688 -26.344 1 92.94 285 ALA B CA 1
ATOM 5377 C C . ALA B 1 285 ? -7.984 -22.578 -27.531 1 92.94 285 ALA B C 1
ATOM 5379 O O . ALA B 1 285 ? -9.172 -22.766 -27.828 1 92.94 285 ALA B O 1
ATOM 5380 N N . HIS B 1 286 ? -7.027 -23.094 -28.203 1 96.19 286 HIS B N 1
ATOM 5381 C CA . HIS B 1 286 ? -7.23 -23.969 -29.344 1 96.19 286 HIS B CA 1
ATOM 5382 C C . HIS B 1 286 ? -7.051 -25.438 -28.953 1 96.19 286 HIS B C 1
ATOM 5384 O O . HIS B 1 286 ? -6.477 -25.734 -27.906 1 96.19 286 HIS B O 1
ATOM 5390 N N . PRO B 1 287 ? -7.504 -26.281 -29.797 1 97.75 287 PRO B N 1
ATOM 5391 C CA . PRO B 1 287 ? -7.391 -27.703 -29.453 1 97.75 287 PRO B CA 1
ATOM 5392 C C . PRO B 1 287 ? -5.953 -28.109 -29.141 1 97.75 287 PRO B C 1
ATOM 5394 O O . PRO B 1 287 ? -5.02 -27.703 -29.828 1 97.75 287 PRO B O 1
ATOM 5397 N N . GLN B 1 288 ? -5.797 -28.828 -28.047 1 98.25 288 GLN B N 1
ATOM 5398 C CA . GLN B 1 288 ? -4.496 -29.312 -27.609 1 98.25 288 GLN B CA 1
ATOM 5399 C C . GLN B 1 288 ? -3.934 -30.328 -28.594 1 98.25 288 GLN B C 1
ATOM 5401 O O . GLN B 1 288 ? -4.508 -31.406 -28.781 1 98.25 288 GLN B O 1
ATOM 5406 N N . PRO B 1 289 ? -2.791 -30.016 -29.234 1 98.31 289 PRO B N 1
ATOM 5407 C CA . PRO B 1 289 ? -2.246 -30.891 -30.266 1 98.31 289 PRO B CA 1
ATOM 5408 C C . PRO B 1 289 ? -1.586 -32.156 -29.703 1 98.31 289 PRO B C 1
ATOM 5410 O O . PRO B 1 289 ? -1.462 -33.156 -30.391 1 98.31 289 PRO B O 1
ATOM 5413 N N . VAL B 1 290 ? -1.064 -32.125 -28.531 1 98.5 290 VAL B N 1
ATOM 5414 C CA . VAL B 1 290 ? -0.402 -33.281 -27.906 1 98.5 290 VAL B CA 1
ATOM 5415 C C . VAL B 1 290 ? -1.437 -34.156 -27.203 1 98.5 290 VAL B C 1
ATOM 5417 O O . VAL B 1 290 ? -2.031 -33.75 -26.203 1 98.5 290 VAL B O 1
ATOM 5420 N N . LYS B 1 291 ? -1.554 -35.375 -27.688 1 98.06 291 LYS B N 1
ATOM 5421 C CA . LYS B 1 291 ? -2.588 -36.25 -27.172 1 98.06 291 LYS B CA 1
ATOM 5422 C C . LYS B 1 291 ? -1.986 -37.344 -26.281 1 98.06 291 LYS B C 1
ATOM 5424 O O . LYS B 1 291 ? -0.863 -37.781 -26.5 1 98.06 291 LYS B O 1
ATOM 5429 N N . GLY B 1 292 ? -2.713 -37.656 -25.219 1 97.75 292 GLY B N 1
ATOM 5430 C CA . GLY B 1 292 ? -2.424 -38.844 -24.406 1 97.75 292 GLY B CA 1
ATOM 5431 C C . GLY B 1 292 ? -1.161 -38.688 -23.578 1 97.75 292 GLY B C 1
ATOM 5432 O O . GLY B 1 292 ? -0.506 -39.688 -23.266 1 97.75 292 GLY B O 1
ATOM 5433 N N . ALA B 1 293 ? -0.724 -37.531 -23.312 1 98.5 293 ALA B N 1
ATOM 5434 C CA . ALA B 1 293 ? 0.418 -37.344 -22.422 1 98.5 293 ALA B CA 1
ATOM 5435 C C . ALA B 1 293 ? 0.114 -37.875 -21.016 1 98.5 293 ALA B C 1
ATOM 5437 O O . ALA B 1 293 ? -1.048 -37.938 -20.609 1 98.5 293 ALA B O 1
ATOM 5438 N N . ARG B 1 294 ? 1.161 -38.312 -20.312 1 98.38 294 ARG B N 1
ATOM 5439 C CA . ARG B 1 294 ? 0.966 -38.781 -18.938 1 98.38 294 ARG B CA 1
ATOM 5440 C C . ARG B 1 294 ? 0.493 -37.656 -18.031 1 98.38 294 ARG B C 1
ATOM 5442 O O . ARG B 1 294 ? -0.372 -37.844 -17.188 1 98.38 294 ARG B O 1
ATOM 5449 N N . VAL B 1 295 ? 1.078 -36.438 -18.188 1 98.62 295 VAL B N 1
ATOM 5450 C CA . VAL B 1 295 ? 0.708 -35.312 -17.344 1 98.62 295 VAL B CA 1
ATOM 5451 C C . VAL B 1 295 ? 0.56 -34.031 -18.203 1 98.62 295 VAL B C 1
ATOM 5453 O O . VAL B 1 295 ? 1.434 -33.75 -19.031 1 98.62 295 VAL B O 1
ATOM 5456 N N . TYR B 1 296 ? -0.525 -33.406 -18.141 1 98.69 296 TYR B N 1
ATOM 5457 C CA . TYR B 1 296 ? -0.704 -32 -18.516 1 98.69 296 TYR B CA 1
ATOM 5458 C C . TYR B 1 296 ? -0.615 -31.094 -17.297 1 98.69 296 TYR B C 1
ATOM 5460 O O . TYR B 1 296 ? -1.261 -31.344 -16.266 1 98.69 296 TYR B O 1
ATOM 5468 N N . TYR B 1 297 ? 0.217 -30.078 -17.344 1 97.62 297 TYR B N 1
ATOM 5469 C CA . TYR B 1 297 ? 0.558 -29.297 -16.156 1 97.62 297 TYR B CA 1
ATOM 5470 C C . TYR B 1 297 ? 0.347 -27.812 -16.406 1 97.62 297 TYR B C 1
ATOM 5472 O O . TYR B 1 297 ? 0.792 -27.281 -17.422 1 97.62 297 TYR B O 1
ATOM 5480 N N . LEU B 1 298 ? -0.386 -27.203 -15.523 1 96.38 298 LEU B N 1
ATOM 5481 C CA . LEU B 1 298 ? -0.542 -25.75 -15.477 1 96.38 298 LEU B CA 1
ATOM 5482 C C . LEU B 1 298 ? -0.116 -25.203 -14.125 1 96.38 298 LEU B C 1
ATOM 5484 O O . LEU B 1 298 ? -0.565 -25.688 -13.078 1 96.38 298 LEU B O 1
ATOM 5488 N N . ARG B 1 299 ? 0.726 -24.219 -14.148 1 92.94 299 ARG B N 1
ATOM 5489 C CA . ARG B 1 299 ? 1.086 -23.547 -12.906 1 92.94 299 ARG B CA 1
ATOM 5490 C C . ARG B 1 299 ? 0.836 -22.047 -13.016 1 92.94 299 ARG B C 1
ATOM 5492 O O . ARG B 1 299 ? 1.441 -21.359 -13.844 1 92.94 299 ARG B O 1
ATOM 5499 N N . GLY B 1 300 ? 0.008 -21.578 -12.125 1 91.56 300 GLY B N 1
ATOM 5500 C CA . GLY B 1 300 ? -0.244 -20.156 -12.102 1 91.56 300 GLY B CA 1
ATOM 5501 C C . GLY B 1 300 ? -0.83 -19.625 -13.398 1 91.56 300 GLY B C 1
ATOM 5502 O O . GLY B 1 300 ? -0.461 -18.547 -13.859 1 91.56 300 GLY B O 1
ATOM 5503 N N . VAL B 1 301 ? -1.644 -20.375 -14.086 1 93.75 301 VAL B N 1
ATOM 5504 C CA . VAL B 1 301 ? -2.182 -20 -15.391 1 93.75 301 VAL B CA 1
ATOM 5505 C C . VAL B 1 301 ? -3.678 -19.719 -15.266 1 93.75 301 VAL B C 1
ATOM 5507 O O . VAL B 1 301 ? -4.16 -18.672 -15.727 1 93.75 301 VAL B O 1
ATOM 5510 N N . LEU B 1 302 ? -4.414 -20.609 -14.594 1 94.88 302 LEU B N 1
ATOM 5511 C CA . LEU B 1 302 ? -5.871 -20.531 -14.602 1 94.88 302 LEU B CA 1
ATOM 5512 C C . LEU B 1 302 ? -6.355 -19.297 -13.844 1 94.88 302 LEU B C 1
ATOM 5514 O O . LEU B 1 302 ? -7.398 -18.734 -14.18 1 94.88 302 LEU B O 1
ATOM 5518 N N . HIS B 1 303 ? -5.617 -18.891 -12.812 1 94.69 303 HIS B N 1
ATOM 5519 C CA . HIS B 1 303 ? -6.059 -17.75 -12.016 1 94.69 303 HIS B CA 1
ATOM 5520 C C . HIS B 1 303 ? -6.027 -16.453 -12.836 1 94.69 303 HIS B C 1
ATOM 5522 O O . HIS B 1 303 ? -6.609 -15.445 -12.43 1 94.69 303 HIS B O 1
ATOM 5528 N N . ASN B 1 304 ? -5.363 -16.469 -13.992 1 94.5 304 ASN B N 1
ATOM 5529 C CA . ASN B 1 304 ? -5.316 -15.305 -14.859 1 94.5 304 ASN B CA 1
ATOM 5530 C C . ASN B 1 304 ? -6.621 -15.125 -15.633 1 94.5 304 ASN B C 1
ATOM 5532 O O . ASN B 1 304 ? -6.836 -14.094 -16.266 1 94.5 304 ASN B O 1
ATOM 5536 N N . HIS B 1 305 ? -7.492 -16.141 -15.547 1 94.56 305 HIS B N 1
ATOM 5537 C CA . HIS B 1 305 ? -8.656 -16.188 -16.422 1 94.56 305 HIS B CA 1
ATOM 5538 C C . HIS B 1 305 ? -9.938 -16.406 -15.617 1 94.56 305 HIS B C 1
ATOM 5540 O O . HIS B 1 305 ? -9.945 -17.156 -14.641 1 94.56 305 HIS B O 1
ATOM 5546 N N . ALA B 1 306 ? -10.984 -15.758 -16.078 1 92.25 306 ALA B N 1
ATOM 5547 C CA . ALA B 1 306 ? -12.305 -15.984 -15.492 1 92.25 306 ALA B CA 1
ATOM 5548 C C . ALA B 1 306 ? -12.789 -17.406 -15.758 1 92.25 306 ALA B C 1
ATOM 5550 O O . ALA B 1 306 ? -12.227 -18.109 -16.609 1 92.25 306 ALA B O 1
ATOM 5551 N N . ASP B 1 307 ? -13.805 -17.797 -15.078 1 92.56 307 ASP B N 1
ATOM 5552 C CA . ASP B 1 307 ? -14.297 -19.172 -15.148 1 92.56 307 ASP B CA 1
ATOM 5553 C C . ASP B 1 307 ? -14.734 -19.516 -16.562 1 92.56 307 ASP B C 1
ATOM 5555 O O . ASP B 1 307 ? -14.438 -20.609 -17.062 1 92.56 307 ASP B O 1
ATOM 5559 N N . HIS B 1 308 ? -15.406 -18.609 -17.188 1 92.12 308 HIS B N 1
ATOM 5560 C CA . HIS B 1 308 ? -15.93 -18.906 -18.516 1 92.12 308 HIS B CA 1
ATOM 5561 C C . HIS B 1 308 ? -14.797 -19.109 -19.531 1 92.12 308 HIS B C 1
ATOM 5563 O O . HIS B 1 308 ? -14.938 -19.875 -20.484 1 92.12 308 HIS B O 1
ATOM 5569 N N . VAL B 1 309 ? -13.688 -18.453 -19.328 1 93.88 309 VAL B N 1
ATOM 5570 C CA . VAL B 1 309 ? -12.516 -18.625 -20.188 1 93.88 309 VAL B CA 1
ATOM 5571 C C . VAL B 1 309 ? -11.781 -19.906 -19.797 1 93.88 309 VAL B C 1
ATOM 5573 O O . VAL B 1 309 ? -11.367 -20.672 -20.672 1 93.88 309 VAL B O 1
ATOM 5576 N N . SER B 1 310 ? -11.664 -20.172 -18.516 1 95.81 310 SER B N 1
ATOM 5577 C CA . SER B 1 310 ? -10.969 -21.359 -18.016 1 95.81 310 SER B CA 1
ATOM 5578 C C . SER B 1 310 ? -11.664 -22.641 -18.469 1 95.81 310 SER B C 1
ATOM 5580 O O . SER B 1 310 ? -11 -23.641 -18.75 1 95.81 310 SER B O 1
ATOM 5582 N N . VAL B 1 311 ? -12.961 -22.609 -18.547 1 96.19 311 VAL B N 1
ATOM 5583 C CA . VAL B 1 311 ? -13.719 -23.766 -18.984 1 96.19 311 VAL B CA 1
ATOM 5584 C C . VAL B 1 311 ? -13.344 -24.109 -20.422 1 96.19 311 VAL B C 1
ATOM 5586 O O . VAL B 1 311 ? -13.195 -25.281 -20.766 1 96.19 311 VAL B O 1
ATOM 5589 N N . LYS B 1 312 ? -13.164 -23.094 -21.234 1 95.25 312 LYS B N 1
ATOM 5590 C CA . LYS B 1 312 ? -12.75 -23.312 -22.609 1 95.25 312 LYS B CA 1
ATOM 5591 C C . LYS B 1 312 ? -11.383 -23.984 -22.688 1 95.25 312 LYS B C 1
ATOM 5593 O O . LYS B 1 312 ? -11.18 -24.922 -23.453 1 95.25 312 LYS B O 1
ATOM 5598 N N . PHE B 1 313 ? -10.445 -23.516 -21.891 1 96.75 313 PHE B N 1
ATOM 5599 C CA . PHE B 1 313 ? -9.102 -24.078 -21.859 1 96.75 313 PHE B CA 1
ATOM 5600 C C . PHE B 1 313 ? -9.133 -25.531 -21.375 1 96.75 313 PHE B C 1
ATOM 5602 O O . PHE B 1 313 ? -8.57 -26.422 -22.016 1 96.75 313 PHE B O 1
ATOM 5609 N N . LEU B 1 314 ? -9.812 -25.719 -20.281 1 97.81 314 LEU B N 1
ATOM 5610 C CA . LEU B 1 314 ? -9.844 -27.016 -19.625 1 97.81 314 LEU B CA 1
ATOM 5611 C C . LEU B 1 314 ? -10.523 -28.047 -20.531 1 97.81 314 LEU B C 1
ATOM 5613 O O . LEU B 1 314 ? -10.148 -29.234 -20.516 1 97.81 314 LEU B O 1
ATOM 5617 N N . SER B 1 315 ? -11.516 -27.609 -21.312 1 97.5 315 SER B N 1
ATOM 5618 C CA . SER B 1 315 ? -12.18 -28.516 -22.25 1 97.5 315 SER B CA 1
ATOM 5619 C C . SER B 1 315 ? -11.219 -29.031 -23.312 1 97.5 315 SER B C 1
ATOM 5621 O O . SER B 1 315 ? -11.312 -30.172 -23.75 1 97.5 315 SER B O 1
ATOM 5623 N N . GLN B 1 316 ? -10.297 -28.125 -23.75 1 97.62 316 GLN B N 1
ATOM 5624 C CA . GLN B 1 316 ? -9.281 -28.531 -24.719 1 97.62 316 GLN B CA 1
ATOM 5625 C C . GLN B 1 316 ? -8.352 -29.594 -24.125 1 97.62 316 GLN B C 1
ATOM 5627 O O . GLN B 1 316 ? -7.926 -30.5 -24.828 1 97.62 316 GLN B O 1
ATOM 5632 N N . PHE B 1 317 ? -8.031 -29.484 -22.875 1 97.81 317 PHE B N 1
ATOM 5633 C CA . PHE B 1 317 ? -7.145 -30.438 -22.219 1 97.81 317 PHE B CA 1
ATOM 5634 C C . PHE B 1 317 ? -7.836 -31.781 -22.016 1 97.81 317 PHE B C 1
ATOM 5636 O O . PHE B 1 317 ? -7.25 -32.844 -22.281 1 97.81 317 PHE B O 1
ATOM 5643 N N . ALA B 1 318 ? -9.07 -31.703 -21.547 1 97.62 318 ALA B N 1
ATOM 5644 C CA . ALA B 1 318 ? -9.844 -32.938 -21.359 1 97.62 318 ALA B CA 1
ATOM 5645 C C . ALA B 1 318 ? -9.945 -33.719 -22.656 1 97.62 318 ALA B C 1
ATOM 5647 O O . ALA B 1 318 ? -9.828 -34.969 -22.641 1 97.62 318 ALA B O 1
ATOM 5648 N N . ALA B 1 319 ? -10.125 -33 -23.734 1 97.56 319 ALA B N 1
ATOM 5649 C CA . ALA B 1 319 ? -10.281 -33.656 -25.031 1 97.56 319 ALA B CA 1
ATOM 5650 C C . ALA B 1 319 ? -8.984 -34.344 -25.469 1 97.56 319 ALA B C 1
ATOM 5652 O O . ALA B 1 319 ? -9.008 -35.312 -26.234 1 97.56 319 ALA B O 1
ATOM 5653 N N . ALA B 1 320 ? -7.848 -33.875 -24.984 1 98.25 320 ALA B N 1
ATOM 5654 C CA . ALA B 1 320 ? -6.547 -34.406 -25.391 1 98.25 320 ALA B CA 1
ATOM 5655 C C . ALA B 1 320 ? -6.098 -35.531 -24.469 1 98.25 320 ALA B C 1
ATOM 5657 O O . ALA B 1 320 ? -5.199 -36.312 -24.812 1 98.25 320 ALA B O 1
ATOM 5658 N N . MET B 1 321 ? -6.691 -35.688 -23.297 1 98.12 321 MET B N 1
ATOM 5659 C CA . MET B 1 321 ? -6.289 -36.656 -22.266 1 98.12 321 MET B CA 1
ATOM 5660 C C . MET B 1 321 ? -6.684 -38.062 -22.672 1 98.12 321 MET B C 1
ATOM 5662 O O . MET B 1 321 ? -7.688 -38.25 -23.359 1 98.12 321 MET B O 1
ATOM 5666 N N . GLY B 1 322 ? -5.855 -39.031 -22.328 1 96.75 322 GLY B N 1
ATOM 5667 C CA . GLY B 1 322 ? -6.172 -40.438 -22.406 1 96.75 322 GLY B CA 1
ATOM 5668 C C . GLY B 1 322 ? -6.535 -41.031 -21.062 1 96.75 322 GLY B C 1
ATOM 5669 O O . GLY B 1 322 ? -6.594 -40.344 -20.062 1 96.75 322 GLY B O 1
ATOM 5670 N N . PRO B 1 323 ? -6.758 -42.312 -21.047 1 94.5 323 PRO B N 1
ATOM 5671 C CA . PRO B 1 323 ? -7.203 -42.969 -19.828 1 94.5 323 PRO B CA 1
ATOM 5672 C C . PRO B 1 323 ? -6.18 -42.875 -18.703 1 94.5 323 PRO B C 1
ATOM 5674 O O . PRO B 1 323 ? -6.551 -42.875 -17.516 1 94.5 323 PRO B O 1
ATOM 5677 N N . GLU B 1 324 ? -4.922 -42.719 -19.047 1 94.31 324 GLU B N 1
ATOM 5678 C CA . GLU B 1 324 ? -3.875 -42.719 -18.031 1 94.31 324 GLU B CA 1
ATOM 5679 C C . GLU B 1 324 ? -3.398 -41.281 -17.75 1 94.31 324 GLU B C 1
ATOM 5681 O O . GLU B 1 324 ? -2.549 -41.062 -16.875 1 94.31 324 GLU B O 1
ATOM 5686 N N . SER B 1 325 ? -3.932 -40.344 -18.453 1 97.88 325 SER B N 1
ATOM 5687 C CA . SER B 1 325 ? -3.486 -38.969 -18.344 1 97.88 325 SER B CA 1
ATOM 5688 C C . SER B 1 325 ? -3.914 -38.344 -17.016 1 97.88 325 SER B C 1
ATOM 5690 O O . SER B 1 325 ? -4.957 -38.719 -16.469 1 97.88 325 SER B O 1
ATOM 5692 N N . ARG B 1 326 ? -3.055 -37.469 -16.469 1 98.25 326 ARG B N 1
ATOM 5693 C CA . ARG B 1 326 ? -3.383 -36.625 -15.336 1 98.25 326 ARG B CA 1
ATOM 5694 C C . ARG B 1 326 ? -3.285 -35.125 -15.711 1 98.25 326 ARG B C 1
ATOM 5696 O O . ARG B 1 326 ? -2.408 -34.75 -16.484 1 98.25 326 ARG B O 1
ATOM 5703 N N . LEU B 1 327 ? -4.227 -34.406 -15.227 1 98.62 327 LEU B N 1
ATOM 5704 C CA . LEU B 1 327 ? -4.129 -32.938 -15.273 1 98.62 327 LEU B CA 1
ATOM 5705 C C . LEU B 1 327 ? -3.766 -32.406 -13.898 1 98.62 327 LEU B C 1
ATOM 5707 O O . LEU B 1 327 ? -4.461 -32.656 -12.914 1 98.62 327 LEU B O 1
ATOM 5711 N N . LEU B 1 328 ? -2.633 -31.75 -13.82 1 97.69 328 LEU B N 1
ATOM 5712 C CA . LEU B 1 328 ? -2.188 -31.141 -12.578 1 97.69 328 LEU B CA 1
ATOM 5713 C C . LEU B 1 328 ? -2.354 -29.625 -12.633 1 97.69 328 LEU B C 1
ATOM 5715 O O . LEU B 1 328 ? -1.732 -28.953 -13.461 1 97.69 328 LEU B O 1
ATOM 5719 N N . ILE B 1 329 ? -3.197 -29.109 -11.773 1 96.94 329 ILE B N 1
ATOM 5720 C CA . ILE B 1 329 ? -3.383 -27.672 -11.625 1 96.94 329 ILE B CA 1
ATOM 5721 C C . ILE B 1 329 ? -2.637 -27.172 -10.391 1 96.94 329 ILE B C 1
ATOM 5723 O O . ILE B 1 329 ? -3.047 -27.453 -9.258 1 96.94 329 ILE B O 1
ATOM 5727 N N . HIS B 1 330 ? -1.558 -26.484 -10.633 1 93.25 330 HIS B N 1
ATOM 5728 C CA . HIS B 1 330 ? -0.706 -25.938 -9.578 1 93.25 330 HIS B CA 1
ATOM 5729 C C . HIS B 1 330 ? -0.986 -24.453 -9.359 1 93.25 330 HIS B C 1
ATOM 5731 O O . HIS B 1 330 ? -0.395 -23.594 -10.023 1 93.25 330 HIS B O 1
ATOM 5737 N N . GLU B 1 331 ? -1.877 -24.172 -8.359 1 93 331 GLU B N 1
ATOM 5738 C CA . GLU B 1 331 ? -2.373 -22.812 -8.133 1 93 331 GLU B CA 1
ATOM 5739 C C . GLU B 1 331 ? -2.34 -22.453 -6.656 1 93 331 GLU B C 1
ATOM 5741 O O . GLU B 1 331 ? -2.299 -23.328 -5.797 1 93 331 GLU B O 1
ATOM 5746 N N . ALA B 1 332 ? -2.229 -21.141 -6.434 1 90.88 332 ALA B N 1
ATOM 5747 C CA . ALA B 1 332 ? -2.533 -20.625 -5.102 1 90.88 332 ALA B CA 1
ATOM 5748 C C . ALA B 1 332 ? -4.039 -20.562 -4.871 1 90.88 332 ALA B C 1
ATOM 5750 O O . ALA B 1 332 ? -4.758 -19.875 -5.609 1 90.88 332 ALA B O 1
ATOM 5751 N N . LEU B 1 333 ? -4.531 -21.266 -3.9 1 91.88 333 LEU B N 1
ATOM 5752 C CA . LEU B 1 333 ? -5.969 -21.344 -3.664 1 91.88 333 LEU B CA 1
ATOM 5753 C C . LEU B 1 333 ? -6.391 -20.422 -2.529 1 91.88 333 LEU B C 1
ATOM 5755 O O . LEU B 1 333 ? -5.684 -20.297 -1.525 1 91.88 333 LEU B O 1
ATOM 5759 N N . ALA B 1 334 ? -7.496 -19.734 -2.758 1 90.81 334 ALA B N 1
ATOM 5760 C CA . ALA B 1 334 ? -8.078 -18.891 -1.709 1 90.81 334 ALA B CA 1
ATOM 5761 C C . ALA B 1 334 ? -8.797 -19.75 -0.668 1 90.81 334 ALA B C 1
ATOM 5763 O O . ALA B 1 334 ? -9.523 -20.688 -1.017 1 90.81 334 ALA B O 1
ATOM 5764 N N . THR B 1 335 ? -8.523 -19.484 0.556 1 87.38 335 THR B N 1
ATOM 5765 C CA . THR B 1 335 ? -9.258 -20.188 1.606 1 87.38 335 THR B CA 1
ATOM 5766 C C . THR B 1 335 ? -10.539 -19.422 1.963 1 87.38 335 THR B C 1
ATOM 5768 O O . THR B 1 335 ? -10.555 -18.203 1.979 1 87.38 335 THR B O 1
ATOM 5771 N N . ASP B 1 336 ? -11.531 -20.172 2.24 1 84.44 336 ASP B N 1
ATOM 5772 C CA . ASP B 1 336 ? -12.828 -19.562 2.527 1 84.44 336 ASP B CA 1
ATOM 5773 C C . ASP B 1 336 ? -12.875 -19.016 3.949 1 84.44 336 ASP B C 1
ATOM 5775 O O . ASP B 1 336 ? -13.562 -18.031 4.215 1 84.44 336 ASP B O 1
ATOM 5779 N N . LEU B 1 337 ? -12.195 -19.719 4.762 1 87.25 337 LEU B N 1
ATOM 5780 C CA . LEU B 1 337 ? -12.117 -19.266 6.148 1 87.25 337 LEU B CA 1
ATOM 5781 C C . LEU B 1 337 ? -10.734 -18.719 6.465 1 87.25 337 LEU B C 1
ATOM 5783 O O . LEU B 1 337 ? -9.727 -19.359 6.172 1 87.25 337 LEU B O 1
ATOM 5787 N N . SER B 1 338 ? -10.656 -17.531 6.969 1 84.19 338 SER B N 1
ATOM 5788 C CA . SER B 1 338 ? -9.438 -16.859 7.406 1 84.19 338 SER B CA 1
ATOM 5789 C C . SER B 1 338 ? -8.414 -16.797 6.277 1 84.19 338 SER B C 1
ATOM 5791 O O . SER B 1 338 ? -7.258 -17.203 6.449 1 84.19 338 SER B O 1
ATOM 5793 N N . PRO B 1 339 ? -8.82 -16.344 5.172 1 88.69 339 PRO B N 1
ATOM 5794 C CA . PRO B 1 339 ? -7.848 -16.188 4.09 1 88.69 339 PRO B CA 1
ATOM 5795 C C . PRO B 1 339 ? -6.656 -15.32 4.488 1 88.69 339 PRO B C 1
ATOM 5797 O O . PRO B 1 339 ? -6.781 -14.453 5.352 1 88.69 339 PRO B O 1
ATOM 5800 N N . THR B 1 340 ? -5.492 -15.602 3.875 1 87.25 340 THR B N 1
ATOM 5801 C CA . THR B 1 340 ? -4.324 -14.766 4.121 1 87.25 340 THR B CA 1
ATOM 5802 C C . THR B 1 340 ? -4.465 -13.414 3.414 1 87.25 340 THR B C 1
ATOM 5804 O O . THR B 1 340 ? -5.184 -13.305 2.422 1 87.25 340 THR B O 1
ATOM 5807 N N . LYS B 1 341 ? -3.77 -12.414 3.887 1 91.31 341 LYS B N 1
ATOM 5808 C CA . LYS B 1 341 ? -3.734 -11.102 3.24 1 91.31 341 LYS B CA 1
ATOM 5809 C C . LYS B 1 341 ? -3.219 -11.211 1.808 1 91.31 341 LYS B C 1
ATOM 5811 O O . LYS B 1 341 ? -3.799 -10.633 0.889 1 91.31 341 LYS B O 1
ATOM 5816 N N . ASN B 1 342 ? -2.211 -12.008 1.67 1 91.25 342 ASN B N 1
ATOM 5817 C CA . ASN B 1 342 ? -1.543 -12.086 0.375 1 91.25 342 ASN B CA 1
ATOM 5818 C C . ASN B 1 342 ? -2.457 -12.68 -0.691 1 91.25 342 ASN B C 1
ATOM 5820 O O . ASN B 1 342 ? -2.518 -12.18 -1.815 1 91.25 342 ASN B O 1
ATOM 5824 N N . ILE B 1 343 ? -3.186 -13.734 -0.39 1 92.44 343 ILE B N 1
ATOM 5825 C CA . ILE B 1 343 ? -4.012 -14.406 -1.389 1 92.44 343 ILE B CA 1
ATOM 5826 C C . ILE B 1 343 ? -5.164 -13.492 -1.799 1 92.44 343 ILE B C 1
ATOM 5828 O O . ILE B 1 343 ? -5.594 -13.508 -2.955 1 92.44 343 ILE B O 1
ATOM 5832 N N . THR B 1 344 ? -5.684 -12.727 -0.883 1 95.56 344 THR B N 1
ATOM 5833 C CA . THR B 1 344 ? -6.789 -11.836 -1.207 1 95.56 344 THR B CA 1
ATOM 5834 C C . THR B 1 344 ? -6.309 -10.664 -2.059 1 95.56 344 THR B C 1
ATOM 5836 O O . THR B 1 344 ? -7.012 -10.219 -2.965 1 95.56 344 THR B O 1
ATOM 5839 N N . ARG B 1 345 ? -5.121 -10.172 -1.783 1 96.5 345 ARG B N 1
ATOM 5840 C CA . ARG B 1 345 ? -4.52 -9.148 -2.633 1 96.5 345 ARG B CA 1
ATOM 5841 C C . ARG B 1 345 ? -4.23 -9.695 -4.027 1 96.5 345 ARG B C 1
ATOM 5843 O O . ARG B 1 345 ? -4.512 -9.039 -5.027 1 96.5 345 ARG B O 1
ATOM 5850 N N . PHE B 1 346 ? -3.723 -10.875 -3.998 1 94.94 346 PHE B N 1
ATOM 5851 C CA . PHE B 1 346 ? -3.447 -11.562 -5.258 1 94.94 346 PHE B CA 1
ATOM 5852 C C . PHE B 1 346 ? -4.711 -11.672 -6.098 1 94.94 346 PHE B C 1
ATOM 5854 O O . PHE B 1 346 ? -4.691 -11.383 -7.297 1 94.94 346 PHE B O 1
ATOM 5861 N N . ASP B 1 347 ? -5.75 -12.031 -5.508 1 96 347 ASP B N 1
ATOM 5862 C CA . ASP B 1 347 ? -7.031 -12.195 -6.188 1 96 347 ASP B CA 1
ATOM 5863 C C . ASP B 1 347 ? -7.477 -10.883 -6.836 1 96 347 ASP B C 1
ATOM 5865 O O . ASP B 1 347 ? -7.828 -10.859 -8.016 1 96 347 ASP B O 1
ATOM 5869 N N . LEU B 1 348 ? -7.414 -9.805 -6.145 1 96.5 348 LEU B N 1
ATOM 5870 C CA . LEU B 1 348 ? -7.848 -8.523 -6.699 1 96.5 348 LEU B CA 1
ATOM 5871 C C . LEU B 1 348 ? -6.883 -8.047 -7.777 1 96.5 348 LEU B C 1
ATOM 5873 O O . LEU B 1 348 ? -7.289 -7.379 -8.734 1 96.5 348 LEU B O 1
ATOM 5877 N N . SER B 1 349 ? -5.621 -8.367 -7.574 1 96.81 349 SER B N 1
ATOM 5878 C CA . SER B 1 349 ? -4.656 -8.047 -8.625 1 96.81 349 SER B CA 1
ATOM 5879 C C . SER B 1 349 ? -5.008 -8.75 -9.93 1 96.81 349 SER B C 1
ATOM 5881 O O . SER B 1 349 ? -4.938 -8.148 -11 1 96.81 349 SER B O 1
ATOM 5883 N N . MET B 1 350 ? -5.406 -10.023 -9.828 1 96.12 350 MET B N 1
ATOM 5884 C CA . MET B 1 350 ? -5.793 -10.773 -11.023 1 96.12 350 MET B CA 1
ATOM 5885 C C . MET B 1 350 ? -7.043 -10.18 -11.656 1 96.12 350 MET B C 1
ATOM 5887 O O . MET B 1 350 ? -7.137 -10.07 -12.883 1 96.12 350 MET B O 1
ATOM 5891 N N . LEU B 1 351 ? -7.996 -9.773 -10.859 1 96.25 351 LEU B N 1
ATOM 5892 C CA . LEU B 1 351 ? -9.203 -9.141 -11.375 1 96.25 351 LEU B CA 1
ATOM 5893 C C . LEU B 1 351 ? -8.859 -7.867 -12.148 1 96.25 351 LEU B C 1
ATOM 5895 O O . LEU B 1 351 ? -9.32 -7.676 -13.273 1 96.25 351 LEU B O 1
ATOM 5899 N N . ALA B 1 352 ? -7.996 -7.043 -11.555 1 96.5 352 ALA B N 1
ATOM 5900 C CA . ALA B 1 352 ? -7.691 -5.723 -12.102 1 96.5 352 ALA B CA 1
ATOM 5901 C C . ALA B 1 352 ? -6.812 -5.836 -13.344 1 96.5 352 ALA B C 1
ATOM 5903 O O . ALA B 1 352 ? -7.027 -5.121 -14.328 1 96.5 352 ALA B O 1
ATOM 5904 N N . SER B 1 353 ? -5.871 -6.781 -13.328 1 95.94 353 SER B N 1
ATOM 5905 C CA . SER B 1 353 ? -4.816 -6.766 -14.336 1 95.94 353 SER B CA 1
ATOM 5906 C C . SER B 1 353 ? -5.129 -7.719 -15.484 1 95.94 353 SER B C 1
ATOM 5908 O O . SER B 1 353 ? -4.711 -7.492 -16.625 1 95.94 353 SER B O 1
ATOM 5910 N N . CYS B 1 354 ? -5.914 -8.844 -15.156 1 94.56 354 CYS B N 1
ATOM 5911 C CA . CYS B 1 354 ? -6.086 -9.844 -16.203 1 94.56 354 CYS B CA 1
ATOM 5912 C C . CYS B 1 354 ? -7.527 -10.344 -16.25 1 94.56 354 CYS B C 1
ATOM 5914 O O . CYS B 1 354 ? -7.867 -11.203 -17.062 1 94.56 354 CYS B O 1
ATOM 5916 N N . GLY B 1 355 ? -8.352 -9.766 -15.445 1 94.5 355 GLY B N 1
ATOM 5917 C CA . GLY B 1 355 ? -9.719 -10.258 -15.406 1 94.5 355 GLY B CA 1
ATOM 5918 C C . GLY B 1 355 ? -9.828 -11.672 -14.867 1 94.5 355 GLY B C 1
ATOM 5919 O O . GLY B 1 355 ? -10.75 -12.406 -15.227 1 94.5 355 GLY B O 1
ATOM 5920 N N . GLY B 1 356 ? -8.891 -12.055 -14.039 1 95.81 356 GLY B N 1
ATOM 5921 C CA . GLY B 1 356 ? -8.836 -13.398 -13.5 1 95.81 356 GLY B CA 1
ATOM 5922 C C . GLY B 1 356 ? -9.414 -13.516 -12.109 1 95.81 356 GLY B C 1
ATOM 5923 O O . GLY B 1 356 ? -10.266 -12.711 -11.719 1 95.81 356 GLY B O 1
ATOM 5924 N N . VAL B 1 357 ? -9.023 -14.656 -11.406 1 94.81 357 VAL B N 1
ATOM 5925 C CA . VAL B 1 357 ? -9.609 -14.93 -10.094 1 94.81 357 VAL B CA 1
ATOM 5926 C C . VAL B 1 357 ? -8.773 -15.977 -9.367 1 94.81 357 VAL B C 1
ATOM 5928 O O . VAL B 1 357 ? -8.25 -16.906 -9.992 1 94.81 357 VAL B O 1
ATOM 5931 N N . GLN B 1 358 ? -8.555 -15.742 -8.07 1 94.94 358 GLN B N 1
ATOM 5932 C CA . GLN B 1 358 ? -8.086 -16.828 -7.219 1 94.94 358 GLN B CA 1
ATOM 5933 C C . GLN B 1 358 ? -9.258 -17.672 -6.719 1 94.94 358 GLN B C 1
ATOM 5935 O O . GLN B 1 358 ? -10.109 -17.188 -5.977 1 94.94 358 GLN B O 1
ATOM 5940 N N . ARG B 1 359 ? -9.234 -18.891 -7.035 1 95.12 359 ARG B N 1
ATOM 5941 C CA . ARG B 1 359 ? -10.336 -19.781 -6.703 1 95.12 359 ARG B CA 1
ATOM 5942 C C . ARG B 1 359 ? -10.062 -20.531 -5.41 1 95.12 359 ARG B C 1
ATOM 5944 O O . ARG B 1 359 ? -8.906 -20.797 -5.07 1 95.12 359 ARG B O 1
ATOM 5951 N N . SER B 1 360 ? -11.18 -20.797 -4.656 1 92 360 SER B N 1
ATOM 5952 C CA . SER B 1 360 ? -11.062 -21.766 -3.561 1 92 360 SER B CA 1
ATOM 5953 C C . SER B 1 360 ? -10.914 -23.188 -4.082 1 92 360 SER B C 1
ATOM 5955 O O . SER B 1 360 ? -11.086 -23.438 -5.277 1 92 360 SER B O 1
ATOM 5957 N N . GLU B 1 361 ? -10.547 -24.078 -3.168 1 93.31 361 GLU B N 1
ATOM 5958 C CA . GLU B 1 361 ? -10.461 -25.484 -3.537 1 93.31 361 GLU B CA 1
ATOM 5959 C C . GLU B 1 361 ? -11.781 -26 -4.09 1 93.31 361 GLU B C 1
ATOM 5961 O O . GLU B 1 361 ? -11.812 -26.703 -5.105 1 93.31 361 GLU B O 1
ATOM 5966 N N . ALA B 1 362 ? -12.883 -25.609 -3.443 1 92.56 362 ALA B N 1
ATOM 5967 C CA . ALA B 1 362 ? -14.211 -26.047 -3.867 1 92.56 362 ALA B CA 1
ATOM 5968 C C . ALA B 1 362 ? -14.57 -25.484 -5.238 1 92.56 362 ALA B C 1
ATOM 5970 O O . ALA B 1 362 ? -15.133 -26.188 -6.078 1 92.56 362 ALA B O 1
ATOM 5971 N N . GLU B 1 363 ? -14.258 -24.25 -5.477 1 93.25 363 GLU B N 1
ATOM 5972 C CA . GLU B 1 363 ? -14.555 -23.609 -6.754 1 93.25 363 GLU B CA 1
ATOM 5973 C C . GLU B 1 363 ? -13.742 -24.234 -7.887 1 93.25 363 GLU B C 1
ATOM 5975 O O . GLU B 1 363 ? -14.266 -24.453 -8.984 1 93.25 363 GLU B O 1
ATOM 5980 N N . GLN B 1 364 ? -12.445 -24.484 -7.648 1 96.12 364 GLN B N 1
ATOM 5981 C CA . GLN B 1 364 ? -11.594 -25.094 -8.672 1 96.12 364 GLN B CA 1
ATOM 5982 C C . GLN B 1 364 ? -12.047 -26.516 -8.992 1 96.12 364 GLN B C 1
ATOM 5984 O O . GLN B 1 364 ? -12.031 -26.938 -10.148 1 96.12 364 GLN B O 1
ATOM 5989 N N . LYS B 1 365 ? -12.422 -27.25 -7.945 1 96.88 365 LYS B N 1
ATOM 5990 C CA . LYS B 1 365 ? -12.953 -28.594 -8.148 1 96.88 365 LYS B CA 1
ATOM 5991 C C . LYS B 1 365 ? -14.203 -28.562 -9.023 1 96.88 365 LYS B C 1
ATOM 5993 O O . LYS B 1 365 ? -14.32 -29.344 -9.969 1 96.88 365 LYS B O 1
ATOM 5998 N N . ALA B 1 366 ? -15.078 -27.656 -8.711 1 96.5 366 ALA B N 1
ATOM 5999 C CA . ALA B 1 366 ? -16.312 -27.516 -9.484 1 96.5 366 ALA B CA 1
ATOM 6000 C C . ALA B 1 366 ? -15.992 -27.172 -10.945 1 96.5 366 ALA B C 1
ATOM 6002 O O . ALA B 1 366 ? -16.656 -27.656 -11.859 1 96.5 366 ALA B O 1
ATOM 6003 N N . LEU B 1 367 ? -15.039 -26.312 -11.125 1 96.88 367 LEU B N 1
ATOM 6004 C CA . LEU B 1 367 ? -14.609 -25.922 -12.461 1 96.88 367 LEU B CA 1
ATOM 6005 C C . LEU B 1 367 ? -14.117 -27.141 -13.25 1 96.88 367 LEU B C 1
ATOM 6007 O O . LEU B 1 367 ? -14.492 -27.328 -14.406 1 96.88 367 LEU B O 1
ATOM 6011 N N . LEU B 1 368 ? -13.281 -27.984 -12.648 1 97.81 368 LEU B N 1
ATOM 6012 C CA . LEU B 1 368 ? -12.742 -29.172 -13.297 1 97.81 368 LEU B CA 1
ATOM 6013 C C . LEU B 1 368 ? -13.852 -30.172 -13.602 1 97.81 368 LEU B C 1
ATOM 6015 O O . LEU B 1 368 ? -13.891 -30.766 -14.68 1 97.81 368 LEU B O 1
ATOM 6019 N N . GLU B 1 369 ? -14.75 -30.312 -12.695 1 97.44 369 GLU B N 1
ATOM 6020 C CA . GLU B 1 369 ? -15.836 -31.266 -12.859 1 97.44 369 GLU B CA 1
ATOM 6021 C C . GLU B 1 369 ? -16.797 -30.828 -13.953 1 97.44 369 GLU B C 1
ATOM 6023 O O . GLU B 1 369 ? -17.422 -31.656 -14.625 1 97.44 369 GLU B O 1
ATOM 6028 N N . SER B 1 370 ? -16.906 -29.594 -14.148 1 96.88 370 SER B N 1
ATOM 6029 C CA . SER B 1 370 ? -17.828 -29.047 -15.141 1 96.88 370 SER B CA 1
ATOM 6030 C C . SER B 1 370 ? -17.406 -29.406 -16.562 1 96.88 370 SER B C 1
ATOM 6032 O O . SER B 1 370 ? -18.203 -29.344 -17.484 1 96.88 370 SER B O 1
ATOM 6034 N N . VAL B 1 371 ? -16.172 -29.812 -16.75 1 97.19 371 VAL B N 1
ATOM 6035 C CA . VAL B 1 371 ? -15.688 -30.156 -18.078 1 97.19 371 VAL B CA 1
ATOM 6036 C C . VAL B 1 371 ? -15.438 -31.656 -18.188 1 97.19 371 VAL B C 1
ATOM 6038 O O . VAL B 1 371 ? -14.641 -32.094 -19.016 1 97.19 371 VAL B O 1
ATOM 6041 N N . GLY B 1 372 ? -15.984 -32.406 -17.281 1 96.44 372 GLY B N 1
ATOM 6042 C CA . GLY B 1 372 ? -15.953 -33.875 -17.391 1 96.44 372 GLY B CA 1
ATOM 6043 C C . GLY B 1 372 ? -14.758 -34.5 -16.703 1 96.44 372 GLY B C 1
ATOM 6044 O O . GLY B 1 372 ? -14.406 -35.625 -16.969 1 96.44 372 GLY B O 1
ATOM 6045 N N . LEU B 1 373 ? -14.07 -33.812 -15.859 1 98.25 373 LEU B N 1
ATOM 6046 C CA . LEU B 1 373 ? -12.93 -34.344 -15.117 1 98.25 373 LEU B CA 1
ATOM 6047 C C . LEU B 1 373 ? -13.328 -34.719 -13.695 1 98.25 373 LEU B C 1
ATOM 6049 O O . LEU B 1 373 ? -14.312 -34.219 -13.164 1 98.25 373 LEU B O 1
ATOM 6053 N N . GLU B 1 374 ? -12.609 -35.656 -13.172 1 97.94 374 GLU B N 1
ATOM 6054 C CA . GLU B 1 374 ? -12.727 -36.062 -11.773 1 97.94 374 GLU B CA 1
ATOM 6055 C C . GLU B 1 374 ? -11.484 -35.656 -10.984 1 97.94 374 GLU B C 1
ATOM 6057 O O . GLU B 1 374 ? -10.359 -35.938 -11.391 1 97.94 374 GLU B O 1
ATOM 6062 N N . VAL B 1 375 ? -11.727 -35.031 -9.859 1 98 375 VAL B N 1
ATOM 6063 C CA . VAL B 1 375 ? -10.617 -34.594 -9.016 1 98 375 VAL B CA 1
ATOM 6064 C C . VAL B 1 375 ? -10.219 -35.75 -8.078 1 98 375 VAL B C 1
ATOM 6066 O O . VAL B 1 375 ? -11.062 -36.281 -7.34 1 98 375 VAL B O 1
ATOM 6069 N N . LEU B 1 376 ? -9 -36.125 -8.062 1 96.75 376 LEU B N 1
ATOM 6070 C CA . LEU B 1 376 ? -8.492 -37.219 -7.27 1 96.75 376 LEU B CA 1
ATOM 6071 C C . LEU B 1 376 ? -8.016 -36.75 -5.902 1 96.75 376 LEU B C 1
ATOM 6073 O O . LEU B 1 376 ? -8.047 -37.5 -4.93 1 96.75 376 LEU B O 1
ATOM 6077 N N . GLY B 1 377 ? -7.512 -35.531 -5.891 1 95 377 GLY B N 1
ATOM 6078 C CA . GLY B 1 377 ? -7.008 -35 -4.637 1 95 377 GLY B CA 1
ATOM 6079 C C . GLY B 1 377 ? -6.273 -33.688 -4.805 1 95 377 GLY B C 1
ATOM 6080 O O . GLY B 1 377 ? -6.059 -33.219 -5.926 1 95 377 GLY B O 1
ATOM 6081 N N . THR B 1 378 ? -6.02 -33.062 -3.682 1 93.88 378 THR B N 1
ATOM 6082 C CA . THR B 1 378 ? -5.27 -31.812 -3.615 1 93.88 378 THR B CA 1
ATOM 6083 C C . THR B 1 378 ? -4.086 -31.938 -2.658 1 93.88 378 THR B C 1
ATOM 6085 O O . THR B 1 378 ? -4.254 -32.375 -1.511 1 93.88 378 THR B O 1
ATOM 6088 N N . MET B 1 379 ? -2.932 -31.672 -3.164 1 89.12 379 MET B N 1
ATOM 6089 C CA . MET B 1 379 ? -1.729 -31.656 -2.338 1 89.12 379 MET B CA 1
ATOM 6090 C C . MET B 1 379 ? -1.309 -30.234 -2.023 1 89.12 379 MET B C 1
ATOM 6092 O O . MET B 1 379 ? -0.989 -29.453 -2.93 1 89.12 379 MET B O 1
ATOM 6096 N N . SER B 1 380 ? -1.312 -29.906 -0.784 1 81.12 380 SER B N 1
ATOM 6097 C CA . SER B 1 380 ? -1.091 -28.516 -0.393 1 81.12 380 SER B CA 1
ATOM 6098 C C . SER B 1 380 ? 0.297 -28.328 0.212 1 81.12 380 SER B C 1
ATOM 6100 O O . SER B 1 380 ? 0.84 -29.234 0.833 1 81.12 380 SER B O 1
ATOM 6102 N N . THR B 1 381 ? 0.857 -27.188 -0.17 1 69.5 381 THR B N 1
ATOM 6103 C CA . THR B 1 381 ? 2.07 -26.734 0.503 1 69.5 381 THR B CA 1
ATOM 6104 C C . THR B 1 381 ? 1.746 -25.688 1.564 1 69.5 381 THR B C 1
ATOM 6106 O O . THR B 1 381 ? 0.638 -25.141 1.593 1 69.5 381 THR B O 1
ATOM 6109 N N . PRO B 1 382 ? 2.646 -25.406 2.406 1 61.28 382 PRO B N 1
ATOM 6110 C CA . PRO B 1 382 ? 2.398 -24.422 3.455 1 61.28 382 PRO B CA 1
ATOM 6111 C C . PRO B 1 382 ? 2.211 -23 2.898 1 61.28 382 PRO B C 1
ATOM 6113 O O . PRO B 1 382 ? 1.663 -22.141 3.58 1 61.28 382 PRO B O 1
ATOM 6116 N N . ARG B 1 383 ? 2.498 -22.688 1.662 1 63.25 383 ARG B N 1
ATOM 6117 C CA . ARG B 1 383 ? 2.449 -21.312 1.183 1 63.25 383 ARG B CA 1
ATOM 6118 C C . ARG B 1 383 ? 1.303 -21.125 0.195 1 63.25 383 ARG B C 1
ATOM 6120 O O . ARG B 1 383 ? 1.434 -20.375 -0.775 1 63.25 383 ARG B O 1
ATOM 6127 N N . ASP B 1 384 ? 0.271 -21.609 0.329 1 72.69 384 ASP B N 1
ATOM 6128 C CA . ASP B 1 384 ? -0.997 -21.406 -0.363 1 72.69 384 ASP B CA 1
ATOM 6129 C C . ASP B 1 384 ? -0.994 -22.078 -1.733 1 72.69 384 ASP B C 1
ATOM 6131 O O . ASP B 1 384 ? -2.014 -22.094 -2.426 1 72.69 384 ASP B O 1
ATOM 6135 N N . TRP B 1 385 ? 0.099 -22.562 -2.131 1 84.38 385 TRP B N 1
ATOM 6136 C CA . TRP B 1 385 ? 0.12 -23.234 -3.43 1 84.38 385 TRP B CA 1
ATOM 6137 C C . TRP B 1 385 ? -0.179 -24.719 -3.285 1 84.38 385 TRP B C 1
ATOM 6139 O O . TRP B 1 385 ? 0.291 -25.359 -2.344 1 84.38 385 TRP B O 1
ATOM 6149 N N . SER B 1 386 ? -1 -25.188 -4.129 1 89.5 386 SER B N 1
ATOM 6150 C CA . SER B 1 386 ? -1.414 -26.594 -4.102 1 89.5 386 SER B CA 1
ATOM 6151 C C . SER B 1 386 ? -1.472 -27.188 -5.508 1 89.5 386 SER B C 1
ATOM 6153 O O . SER B 1 386 ? -1.603 -26.453 -6.488 1 89.5 386 SER B O 1
ATOM 6155 N N . ILE B 1 387 ? -1.244 -28.453 -5.539 1 93.75 387 ILE B N 1
ATOM 6156 C CA . ILE B 1 387 ? -1.456 -29.188 -6.777 1 93.75 387 ILE B CA 1
ATOM 6157 C C . ILE B 1 387 ? -2.764 -29.969 -6.691 1 93.75 387 ILE B C 1
ATOM 6159 O O . ILE B 1 387 ? -2.904 -30.875 -5.855 1 93.75 387 ILE B O 1
ATOM 6163 N N . MET B 1 388 ? -3.721 -29.625 -7.516 1 96.25 388 MET B N 1
ATOM 6164 C CA . MET B 1 388 ? -4.949 -30.391 -7.672 1 96.25 388 MET B CA 1
ATOM 6165 C C . MET B 1 388 ? -4.836 -31.359 -8.852 1 96.25 388 MET B C 1
ATOM 6167 O O . MET B 1 388 ? -4.516 -30.938 -9.969 1 96.25 388 MET B O 1
ATOM 6171 N N . GLU B 1 389 ? -5.004 -32.625 -8.555 1 97.81 389 GLU B N 1
ATOM 6172 C CA . GLU B 1 389 ? -4.883 -33.688 -9.547 1 97.81 389 GLU B CA 1
ATOM 6173 C C . GLU B 1 389 ? -6.254 -34.125 -10.062 1 97.81 389 GLU B C 1
ATOM 6175 O O . GLU B 1 389 ? -7.16 -34.406 -9.273 1 97.81 389 GLU B O 1
ATOM 6180 N N . ALA B 1 390 ? -6.344 -34.156 -11.398 1 98.31 390 ALA B N 1
ATOM 6181 C CA . ALA B 1 390 ? -7.598 -34.562 -12.008 1 98.31 390 ALA B CA 1
ATOM 6182 C C . ALA B 1 390 ? -7.344 -35.594 -13.125 1 98.31 390 ALA B C 1
ATOM 6184 O O . ALA B 1 390 ? -6.227 -35.688 -13.641 1 98.31 390 ALA B O 1
ATOM 6185 N N . ARG B 1 391 ? -8.336 -36.375 -13.453 1 98.31 391 ARG B N 1
ATOM 6186 C CA . ARG B 1 391 ? -8.344 -37.344 -14.562 1 98.31 391 ARG B CA 1
ATOM 6187 C C . ARG B 1 391 ? -9.695 -37.344 -15.266 1 98.31 391 ARG B C 1
ATOM 6189 O O . ARG B 1 391 ? -10.648 -36.719 -14.797 1 98.31 391 ARG B O 1
ATOM 6196 N N . LEU B 1 392 ? -9.68 -37.938 -16.453 1 97.31 392 LEU B N 1
ATOM 6197 C CA . LEU B 1 392 ? -10.977 -38.125 -17.109 1 97.31 392 LEU B CA 1
ATOM 6198 C C . LEU B 1 392 ? -11.922 -38.906 -16.219 1 97.31 392 LEU B C 1
ATOM 6200 O O . LEU B 1 392 ? -11.508 -39.906 -15.602 1 97.31 392 LEU B O 1
ATOM 6204 N N . LYS B 1 393 ? -13.156 -38.375 -16.109 1 93.94 393 LYS B N 1
ATOM 6205 C CA . LYS B 1 393 ? -14.164 -39.125 -15.344 1 93.94 393 LYS B CA 1
ATOM 6206 C C . LYS B 1 393 ? -14.406 -40.5 -15.945 1 93.94 393 LYS B C 1
ATOM 6208 O O . LYS B 1 393 ? -14.523 -40.656 -17.156 1 93.94 393 LYS B O 1
ATOM 6213 N N . ARG B 1 394 ? -14.227 -41.562 -15.172 1 84.81 394 ARG B N 1
ATOM 6214 C CA . ARG B 1 394 ? -14.453 -42.906 -15.617 1 84.81 394 ARG B CA 1
ATOM 6215 C C . ARG B 1 394 ? -15.945 -43.25 -15.602 1 84.81 394 ARG B C 1
ATOM 6217 O O . ARG B 1 394 ? -16.672 -42.812 -14.711 1 84.81 394 ARG B O 1
ATOM 6224 N N . GLU B 1 395 ? -16.578 -43.625 -16.812 1 65.75 395 GLU B N 1
ATOM 6225 C CA . GLU B 1 395 ? -17.938 -44.156 -16.891 1 65.75 395 GLU B CA 1
ATOM 6226 C C . GLU B 1 395 ? -18.125 -45.312 -15.914 1 65.75 395 GLU B C 1
ATOM 6228 O O . GLU B 1 395 ? -17.203 -46.094 -15.648 1 65.75 395 GLU B O 1
#

Organism: Penicillium patulum (NCBI:txid5078)

Radius of gyration: 29.1 Å; Cα contacts (8 Å, |Δi|>4): 1424; chains: 2; bounding box: 60×94×67 Å

Solvent-accessible surface area (backbone atoms only — not comparable to full-atom values): 40653 Å² total; per-residue (Å²): 126,74,47,73,65,54,46,49,53,53,49,50,55,54,43,68,42,42,59,73,76,45,45,94,59,97,57,67,60,65,62,43,51,52,53,30,54,46,27,50,51,36,32,58,48,48,46,45,57,64,58,45,50,49,62,58,52,55,44,56,42,59,59,44,51,50,38,36,34,56,74,66,38,51,37,51,58,34,53,73,42,95,54,63,44,38,38,60,56,52,12,59,76,58,62,34,35,45,70,58,41,41,54,52,49,49,35,34,32,39,69,61,39,31,39,65,80,45,88,61,24,35,26,52,45,71,43,16,50,42,48,58,36,60,29,45,42,8,40,48,48,37,54,58,69,47,42,41,11,52,67,24,31,48,57,47,35,56,77,42,58,44,51,77,87,43,29,47,71,54,32,14,30,25,66,37,66,71,46,80,55,29,52,67,56,52,33,66,71,36,65,70,51,31,50,23,42,52,30,28,72,60,45,77,62,62,56,78,80,53,38,58,72,77,70,44,70,53,68,70,66,51,54,92,49,36,52,86,38,42,46,37,35,28,44,67,36,64,88,32,66,67,53,45,54,50,44,73,76,43,49,60,70,48,17,38,36,37,38,26,22,46,56,89,50,50,71,73,55,52,73,84,75,40,75,88,48,44,80,41,74,43,60,62,82,41,78,49,85,71,63,51,28,36,27,40,37,34,57,73,52,61,39,46,34,24,68,78,56,38,48,52,33,50,37,24,49,54,71,19,47,36,96,73,18,32,40,38,43,36,36,60,45,34,51,84,66,82,32,53,56,54,55,37,25,48,23,52,47,23,31,18,42,23,8,16,36,51,42,33,67,69,54,48,49,50,54,45,41,73,54,54,32,35,76,78,48,72,49,74,46,96,80,45,37,27,40,36,35,28,28,69,52,78,131,126,74,48,73,66,53,46,49,53,53,49,50,55,53,43,68,41,41,58,73,75,45,47,93,61,98,57,68,62,64,62,42,49,54,52,30,52,47,27,50,50,37,32,58,50,48,46,45,58,64,57,44,48,50,61,56,52,55,43,56,43,58,58,44,51,52,38,36,34,57,75,66,38,51,38,52,59,35,51,74,42,94,54,64,43,37,40,62,56,52,12,61,76,59,64,33,35,44,70,59,41,42,54,52,49,49,35,34,31,40,68,60,39,31,40,65,80,46,87,61,24,36,28,51,44,71,43,16,50,42,48,55,36,61,29,46,41,8,38,48,48,38,52,58,69,47,42,41,10,53,66,24,31,47,57,48,36,58,77,41,59,44,50,78,86,44,30,48,70,52,34,15,29,26,67,35,62,72,46,80,56,30,52,68,56,51,32,65,71,34,65,70,52,31,50,23,42,52,29,29,72,60,44,77,65,63,56,76,78,54,37,59,73,78,71,43,71,53,67,70,67,50,56,92,51,36,51,85,38,41,45,36,36,27,44,64,36,65,87,31,65,68,54,44,54,48,44,72,76,44,51,61,69,48,17,36,37,36,37,25,21,47,57,88,50,49,72,72,54,53,74,83,77,41,75,88,47,46,80,42,75,42,60,62,81,40,77,50,84,72,62,49,29,34,27,39,36,35,56,72,50,62,39,46,33,25,66,77,56,39,48,51,33,50,38,24,49,52,71,21,48,34,95,74,18,33,41,38,43,35,36,60,47,34,50,83,66,82,32,52,54,54,53,37,25,48,24,51,48,24,32,18,40,23,7,16,36,51,41,31,66,69,54,49,49,51,54,45,42,72,56,53,30,36,77,78,47,71,51,72,48,96,79,45,37,26,40,36,35,29,31,68,54,77,132

Sequence (790 aa):
MSTTEEWLQEFEALCSRVSTLFPSEIDDENVRIRALRLAEKAVHQLHTPMTFAEAQTWAPLELFGAGVACEMGIFDILSKQSGSLSTADIARELDADPALVARIMRLLDAHYMVDQVSLGQYAANAITRDYVQPYRKGNVMTQVALMPSYFALPAWLRDNNYKVLPDAKHCAWQVGTNTTKTFWESMSEDPRLSKYFNDYMSLPRTTQEEDFVSFYPFETVFANSNADDILFVDIGGGLGHQARRVRSAFPRSRGRIILQDLPQVTNKITADSLPDVEIMDHDMAHPQPVKGARVYYLRGVLHNHADHVSVKFLSQFAAAMGPESRLLIHEALATDLSPTKNITRFDLSMLASCGGVQRSEAEQKALLESVGLEVLGTMSTPRDWSIMEARLKREMSTTEEWLQEFEALCSRVSTLFPSEIDDENVRIRALRLAEKAVHQLHTPMTFAEAQTWAPLELFGAGVACEMGIFDILSKQSGSLSTADIARELDADPALVARIMRLLDAHYMVDQVSLGQYAANAITRDYVQPYRKGNVMTQVALMPSYFALPAWLRDNNYKVLPDAKHCAWQVGTNTTKTFWESMSEDPRLSKYFNDYMSLPRTTQEEDFVSFYPFETVFANSNADDILFVDIGGGLGHQARRVRSAFPRSRGRIILQDLPQVTNKITADSLPDVEIMDHDMAHPQPVKGARVYYLRGVLHNHADHVSVKFLSQFAAAMGPESRLLIHEALATDLSPTKNITRFDLSMLASCGGVQRSEAEQKALLESVGLEVLGTMSTPRDWSIMEARLKRE

Nearest PDB structures (foldseek):
  6inw-assembly1_A  TM=8.940E-01  e=3.821E-33  Aspergillus flavus NRRL3357
  6ix7-assembly1_A  TM=8.691E-01  e=2.149E-33  Aspergillus flavus NRRL3357
  6ix3-assembly1_A  TM=8.721E-01  e=3.821E-33  Aspergillus flavus NRRL3357
  6ix3-assembly1_B-2  TM=8.773E-01  e=2.865E-32  Aspergillus flavus NRRL3357
  6c5b-assembly1_B  TM=8.491E-01  e=9.052E-20  Lysobacter antibioticus